Protein AF-0000000072264150 (afdb_homodimer)

InterPro domains:
  IPR000587 Creatinase, N-terminal [PF01321] (18-149)
  IPR000994 Peptidase M24 [PF00557] (323-538)
  IPR029149 Creatinase/Aminopeptidase P/Spt16, N-terminal [G3DSA:3.40.350.10] (9-156)
  IPR029149 Creatinase/Aminopeptidase P/Spt16, N-terminal [G3DSA:3.40.350.10] (157-294)
  IPR029149 Creatinase/Aminopeptidase P/Spt16, N-terminal [SSF53092] (17-139)
  IPR032416 Peptidase M24, C-terminal domain [PF16188] (548-608)
  IPR033740 Aminopeptidase P [cd01085] (321-538)
  IPR036005 Creatinase/aminopeptidase-like [G3DSA:3.90.230.10] (312-608)
  IPR036005 Creatinase/aminopeptidase-like [SSF55920] (315-574)
  IPR050422 Xaa-Pro aminopeptidase P [PTHR43763] (8-607)

pLDDT: mean 96.77, std 3.45, range [52.22, 98.94]

Sequence (1216 aa):
MAFQTFDVTTNPANGAPRVEKLRKKMAELGLDGFLVPRADEHQGEYVPPHAQRLGWLTGFTGSAGAALVLKNSAYIFVDGRYELQVRAQTDGKVFSYESLVSNPPTSWLAENGKGLTIGFDPWLHTIYEAEALRNALEKQGGQLIPVETNLVDAVWDDQPEAPAAEVTIQPARFSGHEAKDKISEMKAAVAASGASATVLTDPSSVAWVFNIRGKDVSNTPLPLSFAIIPAQGEPELFIDERKLAIEPRAYLTQLAKLSAPADLEGHLGARAARGEAILLDPVLAAEKLRLIVTSAGGSVIEGKDPARIPRAIKNKAELDGSRAAHERDGVAMVNFLSWIDAQKPGTIDEISAAKKLEESRANAGRDFQMPLEDISFDTISGAGPNGAIIHYRVNTDTNRTLQDGELYLVDSGAQYRDGTTDITRTVPIGRIDPETVKAFTLVLKGVIAITTARFPKGTRGQDIDILARIALWKHGFDYAHGTGHGVGSYLSVHEGPQSISRKGAQELLPGMILSNEPGYYKPGAFGIRIENLIIVTEPEVLPGGDIPMMGFETLTFCPIDRRLVDKALLTQEELDWLNTYHAKVRAKLSGHLGDAERKWLEAATAPFMAFQTFDVTTNPANGAPRVEKLRKKMAELGLDGFLVPRADEHQGEYVPPHAQRLGWLTGFTGSAGAALVLKNSAYIFVDGRYELQVRAQTDGKVFSYESLVSNPPTSWLAENGKGLTIGFDPWLHTIYEAEALRNALEKQGGQLIPVETNLVDAVWDDQPEAPAAEVTIQPARFSGHEAKDKISEMKAAVAASGASATVLTDPSSVAWVFNIRGKDVSNTPLPLSFAIIPAQGEPELFIDERKLAIEPRAYLTQLAKLSAPADLEGHLGARAARGEAILLDPVLAAEKLRLIVTSAGGSVIEGKDPARIPRAIKNKAELDGSRAAHERDGVAMVNFLSWIDAQKPGTIDEISAAKKLEESRANAGRDFQMPLEDISFDTISGAGPNGAIIHYRVNTDTNRTLQDGELYLVDSGAQYRDGTTDITRTVPIGRIDPETVKAFTLVLKGVIAITTARFPKGTRGQDIDILARIALWKHGFDYAHGTGHGVGSYLSVHEGPQSISRKGAQELLPGMILSNEPGYYKPGAFGIRIENLIIVTEPEVLPGGDIPMMGFETLTFCPIDRRLVDKALLTQEELDWLNTYHAKVRAKLSGHLGDAERKWLEAATAPF

Foldseek 3Di:
DDQDAQAQDFDQVQQVVLLVLLLVVCVVVVFQKEKAWCFALQRDLFDFQLRRLVCNNFVQDDSGWMKIRGNVAIEIEEAPLCPPVSPVRHDCVHYDYHYCVPQNPLNVCLVVVQAGEYEYALSGAFLVRVVSNQVSNVVRPYGYHYDPDDSSNVSVPCRDDQFQWAKDAQDCLQLVDALQVLLLLQLCVCVVLVFQKEKNSNQLLVCNNHRMFTPRGRLFTGAHWMKIRGNDDAIEIAHDPSRYDDVNVVSVVVRHHYHHRVCVLVVLLVCLLVATEYEYARRRHGSSSCCSNVVSNYHYDHDDDSSQVVQQQGDPSLVVLLLVQQLLLQLLQLVLVLVVVPDAAQPDKQVRSQVSSVVSSQVSCVLSVWGFPHKNDQKQWAKWQQQLSNPRDRHPVRIDTRHAQIKIKIWTWTFTSNFTDTWIAIDHNHDYDLVQLVQQQLQLQLLLQQQFDKAAFPDFLLNRQCSNCVSVVVVPFADRDFQKAWQGGSGHHHGDDGGNGNPRNDTQDARGKMKGWGWTHDHNTHIHIGIWIWGWHDWDADVVHDHTIIHIDTSHQHFHAPSSHDCVSDDPVSLVVLLVSLVVSLVSRLVPHDPSSNVVSCVRNPRD/DDQDAQAQDFDQVQQVVLLVLLLVVCVVVVFQKEKAWCFALQRDLFDFQLRRLVCNNFQQDDSGWMKIRGNVAIEIEEAPLCPPVSPVRHDCVHYDYHYCVPQNPLNVCLVVVAAGEYEYALSGAFLVRQVSNQVSNVVRPYGYHYDPDDSSNVRVPCRDDQFQWAKDAQDCLQLVDALQVLLLLQLCVCVVLVFQKEKNSNQLLVCNNHRMFTCRGRLFTGAHWMKIRGNDDFIEIAHDPSRYDDVNVVSVVVRHHYHHNVCVLVVLLVCLLVATEYEYARRRHGSSSCCSNVVSNYHYDHDDDSSQVVQQQGDPSLVVLLLVQQLLLQLLQLVLVLVVVPDAAQPDKQVRSQVSSVVSSQVSCVLSVWGFPHKNDQKQWAKWQQQLSNPRDRHPVRIDTRHAQIKIKIWTWTFTSNFTFTWIAIDHNHDYDLVQLVQQQLQLQLLLQQQFDKAAFPDFLLNRQCSNCVSVVVVPFADRDFQKAWQGGSGHHHGDDGGNGNPRNDTQDFRGKMKGWGWTHDHNTHIHIGIWIWGWHDWDADVVHDHTIIHIDTSHQHFHAPSSHDCVSDDPVSLVVLLVSLVVSLVSRLVPHDPSSNVVSCVSNPRD

Nearest PDB structures (foldseek):
  4s2t-assembly1_Q  TM=9.343E-01  e=9.858E-64  Caenorhabditis elegans
  4s2t-assembly1_P  TM=9.389E-01  e=2.743E-63  Caenorhabditis elegans
  5jqk-assembly1_B  TM=8.937E-01  e=6.268E-54  Plasmodium falciparum 3D7
  1pv9-assembly1_A  TM=8.128E-01  e=8.624E-23  Pyrococcus furiosus
  6yo9-assembly1_B  TM=7.302E-01  e=1.053E-17  Halomonas elongata

Solvent-accessible surface area (backbone atoms only — not comparable to full-atom values): 59504 Å² total; per-residue (Å²): 134,80,84,68,79,42,72,80,86,60,49,28,77,50,20,57,65,43,48,52,53,41,46,54,57,30,55,75,71,70,36,45,26,41,53,38,46,54,32,32,67,41,59,36,75,58,56,35,79,48,44,41,53,36,31,67,43,35,19,35,78,68,74,56,40,34,32,42,41,39,84,87,49,31,36,35,27,30,42,74,58,38,60,69,54,44,65,71,22,26,38,70,88,56,36,45,85,43,35,44,73,88,42,26,71,43,58,44,30,51,74,66,23,64,59,36,34,32,33,34,42,34,45,49,30,22,35,51,55,47,50,48,40,34,53,26,16,45,76,41,64,16,42,66,41,72,46,92,65,52,59,62,66,74,68,44,87,80,60,52,69,76,71,59,43,57,49,42,73,50,54,50,81,40,60,58,55,56,36,69,59,43,46,50,52,44,17,51,50,28,43,72,72,70,23,49,24,30,57,44,40,41,25,67,47,50,21,60,38,62,31,36,25,19,56,34,26,78,44,28,41,23,42,77,38,40,31,42,43,26,37,70,76,76,27,34,34,22,38,58,67,84,17,47,50,71,65,48,41,59,56,45,58,75,66,24,48,80,39,50,53,83,46,48,66,58,55,50,26,55,45,9,53,72,52,35,32,35,32,35,20,41,84,55,30,24,30,41,57,57,52,40,24,49,75,36,54,16,40,78,40,80,42,73,58,74,48,41,61,63,65,36,38,42,52,71,32,30,48,53,23,34,47,51,42,22,52,43,47,20,46,13,49,47,52,33,53,48,51,57,70,69,49,60,66,58,72,48,33,28,60,60,51,48,52,47,40,53,49,28,36,42,51,32,13,52,75,69,74,48,53,56,73,43,37,28,45,80,55,21,35,15,39,20,37,45,20,25,39,74,72,36,69,53,23,76,88,66,55,41,54,39,38,68,48,25,40,37,22,39,38,40,33,35,23,27,83,37,7,40,42,59,39,27,48,43,41,76,29,70,66,66,57,69,68,58,24,49,54,42,33,31,30,48,50,8,37,51,41,55,54,67,39,33,41,47,87,76,44,28,18,20,45,51,35,38,48,32,40,45,64,29,22,66,46,15,43,68,59,72,65,62,36,22,38,9,44,29,66,38,30,39,52,74,26,55,73,40,24,24,17,89,77,14,76,34,53,65,48,55,37,25,34,30,41,38,38,25,42,40,55,43,79,78,47,29,23,41,39,47,30,37,27,30,30,32,36,67,68,40,65,40,88,91,28,82,39,49,26,22,36,52,42,78,44,56,39,65,75,66,55,59,92,39,52,49,68,86,78,47,52,70,70,54,49,51,48,54,34,51,50,24,46,49,31,46,69,73,39,44,88,79,46,56,72,70,49,34,54,46,47,52,63,50,29,53,69,131,133,81,83,68,81,41,72,82,88,60,50,29,80,50,19,58,63,44,49,53,53,40,48,54,56,30,55,75,71,70,37,45,26,40,52,38,48,54,32,30,66,40,58,36,75,60,56,35,79,48,41,41,53,34,30,67,42,34,20,37,77,70,73,56,40,34,32,44,40,39,84,88,50,30,35,35,27,29,42,74,56,38,60,68,54,44,64,72,21,26,38,70,89,57,37,44,85,42,35,45,74,89,42,25,71,42,57,46,30,50,74,67,22,66,59,35,36,33,31,33,42,34,46,48,29,22,36,51,56,46,50,48,42,35,53,26,16,43,77,41,64,16,42,66,40,75,45,92,64,52,60,65,68,74,69,43,87,82,60,53,70,77,70,58,42,58,50,43,73,51,53,50,80,39,59,58,56,55,35,69,59,43,47,52,52,44,17,50,51,26,43,72,71,69,21,49,23,30,57,44,41,41,25,66,46,49,21,60,40,62,31,35,26,18,56,33,25,78,44,28,39,24,43,76,38,39,32,42,44,25,37,70,75,76,27,35,34,22,39,58,66,85,18,48,50,70,64,49,42,59,56,45,58,75,65,23,49,80,38,51,53,84,46,50,66,58,55,48,26,54,47,8,54,73,52,35,32,35,32,36,21,40,84,54,30,24,29,41,57,57,51,41,24,49,76,35,56,16,40,77,41,79,43,75,57,74,48,40,62,62,65,37,37,41,51,71,32,29,46,54,23,32,47,51,42,22,53,43,46,19,47,13,48,49,52,32,52,49,53,59,70,70,51,62,67,56,72,50,33,26,62,60,49,49,51,46,40,53,48,28,36,42,50,31,14,52,75,69,73,49,53,57,74,44,36,29,44,80,56,22,36,15,40,21,38,46,19,24,39,74,73,36,69,54,23,76,87,67,54,41,53,40,38,66,48,25,40,38,22,40,37,38,32,34,24,28,83,38,8,39,43,57,39,27,49,44,41,74,30,72,64,67,57,67,70,57,25,48,53,43,32,30,30,49,50,8,37,50,42,55,52,66,39,32,40,47,88,74,45,28,18,21,45,52,35,40,49,32,40,46,64,28,24,66,46,14,42,68,58,73,66,62,37,22,38,11,44,30,68,39,30,37,52,72,27,55,73,40,24,24,17,90,78,13,75,34,51,64,48,55,36,25,34,29,41,40,38,25,43,40,54,44,80,80,47,28,23,40,39,46,29,37,28,31,31,33,36,67,67,41,63,40,88,91,28,82,39,50,24,22,37,51,42,78,45,55,41,64,75,66,54,58,93,40,52,50,68,87,78,45,53,70,71,56,48,51,47,54,35,51,50,24,46,49,31,46,70,72,39,44,87,80,46,56,71,68,49,34,55,46,46,52,64,49,30,54,69,130

Radius of gyration: 32.59 Å; Cα contacts (8 Å, |Δi|>4): 2860; chains: 2; bounding box: 72×94×76 Å

Structure (mmCIF, N/CA/C/O backbone):
data_AF-0000000072264150-model_v1
#
loop_
_entity.id
_entity.type
_entity.pdbx_description
1 polymer 'Metallopeptidase family M24'
#
loop_
_atom_site.group_PDB
_atom_site.id
_atom_site.type_symbol
_atom_site.label_atom_id
_atom_site.label_alt_id
_atom_site.label_comp_id
_atom_site.label_asym_id
_atom_site.label_entity_id
_atom_site.label_seq_id
_atom_site.pdbx_PDB_ins_code
_atom_site.Cartn_x
_atom_site.Cartn_y
_atom_site.Cartn_z
_atom_site.occupancy
_atom_site.B_iso_or_equiv
_atom_site.auth_seq_id
_atom_site.auth_comp_id
_atom_site.auth_asym_id
_atom_site.auth_atom_id
_atom_site.pdbx_PDB_model_num
ATOM 1 N N . MET A 1 1 ? 11.953 39.656 17.031 1 52.22 1 MET A N 1
ATOM 2 C CA . MET A 1 1 ? 10.695 39 17.391 1 52.22 1 MET A CA 1
ATOM 3 C C . MET A 1 1 ? 10.859 37.5 17.453 1 52.22 1 MET A C 1
ATOM 5 O O . MET A 1 1 ? 11.484 36.906 16.562 1 52.22 1 MET A O 1
ATOM 9 N N . ALA A 1 2 ? 10.641 36.906 18.547 1 74.19 2 ALA A N 1
ATOM 10 C CA . ALA A 1 2 ? 10.773 35.469 18.766 1 74.19 2 ALA A CA 1
ATOM 11 C C . ALA A 1 2 ? 9.617 34.719 18.109 1 74.19 2 ALA A C 1
ATOM 13 O O . ALA A 1 2 ? 8.461 35.094 18.234 1 74.19 2 ALA A O 1
ATOM 14 N N . PHE A 1 3 ? 9.906 33.844 17.219 1 88.94 3 PHE A N 1
ATOM 15 C CA . PHE A 1 3 ? 8.891 33.125 16.469 1 88.94 3 PHE A CA 1
ATOM 16 C C . PHE A 1 3 ? 8.398 31.906 17.266 1 88.94 3 PHE A C 1
ATOM 18 O O . PHE A 1 3 ? 7.383 31.297 16.922 1 88.94 3 PHE A O 1
ATOM 25 N N . GLN A 1 4 ? 9.086 31.547 18.344 1 89.81 4 GLN A N 1
ATOM 26 C CA . GLN A 1 4 ? 8.641 30.469 19.219 1 89.81 4 GLN A CA 1
ATOM 27 C C . GLN A 1 4 ? 9.039 30.734 20.672 1 89.81 4 GLN A C 1
ATOM 29 O O . GLN A 1 4 ? 9.914 31.547 20.938 1 89.81 4 GLN A O 1
ATOM 34 N N . THR A 1 5 ? 8.305 30.062 21.578 1 88.88 5 THR A N 1
ATOM 35 C CA . THR A 1 5 ? 8.633 30.156 23 1 88.88 5 THR A CA 1
ATOM 36 C C . THR A 1 5 ? 9.359 28.906 23.484 1 88.88 5 THR A C 1
ATOM 38 O O . THR A 1 5 ? 9.242 27.844 22.859 1 88.88 5 THR A O 1
ATOM 41 N N . PHE A 1 6 ? 10.164 29.047 24.469 1 92.88 6 PHE A N 1
ATOM 42 C CA . PHE A 1 6 ? 10.922 27.922 25.016 1 92.88 6 PHE A CA 1
ATOM 43 C C . PHE A 1 6 ? 10.516 27.656 26.469 1 92.88 6 PHE A C 1
ATOM 45 O O . PHE A 1 6 ? 11.211 26.938 27.188 1 92.88 6 PHE A O 1
ATOM 52 N N . ASP A 1 7 ? 9.406 28.172 26.797 1 88.06 7 ASP A N 1
ATOM 53 C CA . ASP A 1 7 ? 8.922 28.031 28.172 1 88.06 7 ASP A CA 1
ATOM 54 C C . ASP A 1 7 ? 8.383 26.625 28.406 1 88.06 7 ASP A C 1
ATOM 56 O O . ASP A 1 7 ? 7.852 25.984 27.5 1 88.06 7 ASP A O 1
ATOM 60 N N . VAL A 1 8 ? 8.531 26.188 29.594 1 83.56 8 VAL A N 1
ATOM 61 C CA . VAL A 1 8 ? 7.914 24.938 30.016 1 83.56 8 VAL A CA 1
ATOM 62 C C . VAL A 1 8 ? 6.453 25.188 30.391 1 83.56 8 VAL A C 1
ATOM 64 O O . VAL A 1 8 ? 6.156 26 31.266 1 83.56 8 VAL A O 1
ATOM 67 N N . THR A 1 9 ? 5.539 24.531 29.719 1 78.38 9 THR A N 1
ATOM 68 C CA . THR A 1 9 ? 4.129 24.844 29.938 1 78.38 9 THR A CA 1
ATOM 69 C C . THR A 1 9 ? 3.402 23.641 30.531 1 78.38 9 THR A C 1
ATOM 71 O O . THR A 1 9 ? 2.201 23.703 30.797 1 78.38 9 THR A O 1
ATOM 74 N N . THR A 1 10 ? 4.078 22.609 30.766 1 83.25 10 THR A N 1
ATOM 75 C CA . THR A 1 10 ? 3.4 21.391 31.203 1 83.25 10 THR A CA 1
ATOM 76 C C . THR A 1 10 ? 3.811 21.031 32.625 1 83.25 10 THR A C 1
ATOM 78 O O . THR A 1 10 ? 4.941 21.297 33.062 1 83.25 10 THR A O 1
ATOM 81 N N . ASN A 1 11 ? 2.854 20.547 33.469 1 86.5 11 ASN A N 1
ATOM 82 C CA . ASN A 1 11 ? 3.051 20.016 34.812 1 86.5 11 ASN A CA 1
ATOM 83 C C . ASN A 1 11 ? 2.25 18.734 35.031 1 86.5 11 ASN A C 1
ATOM 85 O O . ASN A 1 11 ? 1.025 18.781 35.156 1 86.5 11 ASN A O 1
ATOM 89 N N . PRO A 1 12 ? 2.943 17.594 35.125 1 89.69 12 PRO A N 1
ATOM 90 C CA . PRO A 1 12 ? 2.256 16.312 35.281 1 89.69 12 PRO A CA 1
ATOM 91 C C . PRO A 1 12 ? 1.311 16.297 36.5 1 89.69 12 PRO A C 1
ATOM 93 O O . PRO A 1 12 ? 0.309 15.578 36.469 1 89.69 12 PRO A O 1
ATOM 96 N N . ALA A 1 13 ? 1.562 17.094 37.438 1 89.44 13 ALA A N 1
ATOM 97 C CA . ALA A 1 13 ? 0.791 17.094 38.688 1 89.44 13 ALA A CA 1
ATOM 98 C C . ALA A 1 13 ? -0.62 17.625 38.469 1 89.44 13 ALA A C 1
ATOM 100 O O . ALA A 1 13 ? -1.514 17.422 39.281 1 89.44 13 ALA A O 1
ATOM 101 N N . ASN A 1 14 ? -0.821 18.25 37.312 1 90.44 14 ASN A N 1
ATOM 102 C CA . ASN A 1 14 ? -2.127 18.828 37.031 1 90.44 14 ASN A CA 1
ATOM 103 C C . ASN A 1 14 ? -3.129 17.766 36.594 1 90.44 14 ASN A C 1
ATOM 105 O O . ASN A 1 14 ? -4.336 18 36.594 1 90.44 14 ASN A O 1
ATOM 109 N N . GLY A 1 15 ? -2.641 16.594 36.25 1 92.56 15 GLY A N 1
ATOM 110 C CA . GLY A 1 15 ? -3.488 15.555 35.688 1 92.56 15 GLY A CA 1
ATOM 111 C C . GLY A 1 15 ? -4.512 15.016 36.656 1 92.56 15 GLY A C 1
ATOM 112 O O . GLY A 1 15 ? -5.707 14.977 36.375 1 92.56 15 GLY A O 1
ATOM 113 N N . ALA A 1 16 ? -4.055 14.703 37.875 1 94.38 16 ALA A N 1
ATOM 114 C CA . ALA A 1 16 ? -4.898 14.023 38.844 1 94.38 16 ALA A CA 1
ATOM 115 C C . ALA A 1 16 ? -6.102 14.875 39.219 1 94.38 16 ALA A C 1
ATOM 117 O O . ALA A 1 16 ? -7.246 14.438 39.094 1 94.38 16 ALA A O 1
ATOM 118 N N . PRO A 1 17 ? -5.91 16.125 39.625 1 96.25 17 PRO A N 1
ATOM 119 C CA . PRO A 1 17 ? -7.074 16.922 40 1 96.25 17 PRO A CA 1
ATOM 120 C C . PRO A 1 17 ? -8.008 17.188 38.812 1 96.25 17 PRO A C 1
ATOM 122 O O . PRO A 1 17 ? -9.227 17.281 39 1 96.25 17 PRO A O 1
ATOM 125 N N . ARG A 1 18 ? -7.512 17.375 37.656 1 97.06 18 ARG A N 1
ATOM 126 C CA . ARG A 1 18 ? -8.312 17.688 36.5 1 97.06 18 ARG A CA 1
ATOM 127 C C . ARG A 1 18 ? -9.133 16.469 36.062 1 97.06 18 ARG A C 1
ATOM 129 O O . ARG A 1 18 ? -10.297 16.594 35.656 1 97.06 18 ARG A O 1
ATOM 136 N N . VAL A 1 19 ? -8.562 15.266 36.188 1 98.12 19 VAL A N 1
ATOM 137 C CA . VAL A 1 19 ? -9.273 14.023 35.906 1 98.12 19 VAL A CA 1
ATOM 138 C C . VAL A 1 19 ? -10.406 13.828 36.906 1 98.12 19 VAL A C 1
ATOM 140 O O . VAL A 1 19 ? -11.492 13.367 36.531 1 98.12 19 VAL A O 1
ATOM 143 N N . GLU A 1 20 ? -10.148 14.18 38.125 1 97.62 20 GLU A N 1
ATOM 144 C CA . GLU A 1 20 ? -11.188 14.07 39.156 1 97.62 20 GLU A CA 1
ATOM 145 C C . GLU A 1 20 ? -12.367 14.984 38.844 1 97.62 20 GLU A C 1
ATOM 147 O O . GLU A 1 20 ? -13.523 14.586 39 1 97.62 20 GLU A O 1
ATOM 152 N N . LYS A 1 21 ? -12.078 16.203 38.438 1 97.81 21 LYS A N 1
ATOM 153 C CA . LYS A 1 21 ? -13.133 17.125 38.031 1 97.81 21 LYS A CA 1
ATOM 154 C C . LYS A 1 21 ? -13.953 16.547 36.875 1 97.81 21 LYS A C 1
ATOM 156 O O . LYS A 1 21 ? -15.18 16.656 36.844 1 97.81 21 LYS A O 1
ATOM 161 N N . LEU A 1 22 ? -13.258 16 35.906 1 98.44 22 LEU A N 1
ATOM 162 C CA . LEU A 1 22 ? -13.914 15.414 34.75 1 98.44 22 LEU A CA 1
ATOM 163 C C . LEU A 1 22 ? -14.82 14.258 35.156 1 98.44 22 LEU A C 1
ATOM 165 O O . LEU A 1 22 ? -15.938 14.125 34.656 1 98.44 22 LEU A O 1
ATOM 169 N N . ARG A 1 23 ? -14.352 13.391 36.062 1 98.44 23 ARG A N 1
ATOM 170 C CA . ARG A 1 23 ? -15.117 12.242 36.531 1 98.44 23 ARG A CA 1
ATOM 171 C C . ARG A 1 23 ? -16.406 12.688 37.188 1 98.44 23 ARG A C 1
ATOM 173 O O . ARG A 1 23 ? -17.438 12.008 37.094 1 98.44 23 ARG A O 1
ATOM 180 N N . LYS A 1 24 ? -16.359 13.773 37.875 1 98 24 LYS A N 1
ATOM 181 C CA . LYS A 1 24 ? -17.578 14.312 38.5 1 98 24 LYS A CA 1
ATOM 182 C C . LYS A 1 24 ? -18.594 14.688 37.438 1 98 24 LYS A C 1
ATOM 184 O O . LYS A 1 24 ? -19.797 14.414 37.594 1 98 24 LYS A O 1
ATOM 189 N N . LYS A 1 25 ? -18.141 15.344 36.406 1 98 25 LYS A N 1
ATOM 190 C CA . LYS A 1 25 ? -19.031 15.711 35.312 1 98 25 LYS A CA 1
ATOM 191 C C . LYS A 1 25 ? -19.578 14.469 34.625 1 98 25 LYS A C 1
ATOM 193 O O . LYS A 1 25 ? -20.734 14.445 34.188 1 98 25 LYS A O 1
ATOM 198 N N . MET A 1 26 ? -18.766 13.406 34.469 1 98.31 26 MET A N 1
ATOM 199 C CA . MET A 1 26 ? -19.188 12.141 33.906 1 98.31 26 MET A CA 1
ATOM 200 C C . MET A 1 26 ? -20.328 11.539 34.719 1 98.31 26 MET A C 1
ATOM 202 O O . MET A 1 26 ? -21.328 11.086 34.156 1 98.31 26 MET A O 1
ATOM 206 N N . ALA A 1 27 ? -20.125 11.57 35.969 1 97.81 27 ALA A N 1
ATOM 207 C CA . ALA A 1 27 ? -21.125 11 36.875 1 97.81 27 ALA A CA 1
ATOM 208 C C . ALA A 1 27 ? -22.453 11.727 36.75 1 97.81 27 ALA A C 1
ATOM 210 O O . ALA A 1 27 ? -23.516 11.102 36.812 1 97.81 27 ALA A O 1
ATOM 211 N N . GLU A 1 28 ? -22.438 12.977 36.594 1 97.62 28 GLU A N 1
ATOM 212 C CA . GLU A 1 28 ? -23.641 13.773 36.406 1 97.62 28 GLU A CA 1
ATOM 213 C C . GLU A 1 28 ? -24.422 13.328 35.188 1 97.62 28 GLU A C 1
ATOM 215 O O . GLU A 1 28 ? -25.656 13.43 35.156 1 97.62 28 GLU A O 1
ATOM 220 N N . LEU A 1 29 ? -23.766 12.828 34.156 1 97.38 29 LEU A N 1
ATOM 221 C CA . LEU A 1 29 ? -24.406 12.453 32.906 1 97.38 29 LEU A CA 1
ATOM 222 C C . LEU A 1 29 ? -24.594 10.945 32.812 1 97.38 29 LEU A C 1
ATOM 224 O O . LEU A 1 29 ? -25.078 10.43 31.812 1 97.38 29 LEU A O 1
ATOM 228 N N . GLY A 1 30 ? -24.125 10.25 33.812 1 97.38 30 GLY A N 1
ATOM 229 C CA . GLY A 1 30 ? -24.266 8.797 33.844 1 97.38 30 GLY A CA 1
ATOM 230 C C . GLY A 1 30 ? -23.328 8.094 32.875 1 97.38 30 GLY A C 1
ATOM 231 O O . GLY A 1 30 ? -23.656 7.035 32.344 1 97.38 30 GLY A O 1
ATOM 232 N N . LEU A 1 31 ? -22.188 8.688 32.625 1 98.38 31 LEU A N 1
ATOM 233 C CA . LEU A 1 31 ? -21.234 8.109 31.672 1 98.38 31 LEU A CA 1
ATOM 234 C C . LEU A 1 31 ? -20.219 7.234 32.406 1 98.38 31 LEU A C 1
ATOM 236 O O . LEU A 1 31 ? -19.797 7.562 33.5 1 98.38 31 LEU A O 1
ATOM 240 N N . ASP A 1 32 ? -19.844 6.125 31.719 1 98.31 32 ASP A N 1
ATOM 241 C CA . ASP A 1 32 ? -18.797 5.258 32.25 1 98.31 32 ASP A CA 1
ATOM 242 C C . ASP A 1 32 ? -17.406 5.77 31.844 1 98.31 32 ASP A C 1
ATOM 244 O O . ASP A 1 32 ? -16.406 5.398 32.469 1 98.31 32 ASP A O 1
ATOM 248 N N . GLY A 1 33 ? -17.359 6.535 30.859 1 98.56 33 GLY A N 1
ATOM 249 C CA . GLY A 1 33 ? -16.109 7.09 30.391 1 98.56 33 GLY A CA 1
ATOM 250 C C . GLY A 1 33 ? -16.281 8.242 29.422 1 98.56 33 GLY A C 1
ATOM 251 O O . GLY A 1 33 ? -17.391 8.523 28.969 1 98.56 33 GLY A O 1
ATOM 252 N N . PHE A 1 34 ? -15.188 8.969 29.109 1 98.69 34 PHE A N 1
ATOM 253 C CA . PHE A 1 34 ? -15.18 10.109 28.203 1 98.69 34 PHE A CA 1
ATOM 254 C C . PHE A 1 34 ? -13.906 10.133 27.359 1 98.69 34 PHE A C 1
ATOM 256 O O . PHE A 1 34 ? -12.805 9.969 27.891 1 98.69 34 PHE A O 1
ATOM 263 N N . LEU A 1 35 ? -14.102 10.281 26.047 1 98.5 35 LEU A N 1
ATOM 264 C CA . LEU A 1 35 ? -12.977 10.305 25.125 1 98.5 35 LEU A CA 1
ATOM 265 C C . LEU A 1 35 ? -12.562 11.734 24.812 1 98.5 35 LEU A C 1
ATOM 267 O O . LEU A 1 35 ? -13.406 12.57 24.453 1 98.5 35 LEU A O 1
ATOM 271 N N . VAL A 1 36 ? -11.266 12.023 24.938 1 98.25 36 VAL A N 1
ATOM 272 C CA . VAL A 1 36 ? -10.711 13.352 24.672 1 98.25 36 VAL A CA 1
ATOM 273 C C . VAL A 1 36 ? -9.625 13.25 23.609 1 98.25 36 VAL A C 1
ATOM 275 O O . VAL A 1 36 ? -8.461 12.992 23.922 1 98.25 36 VAL A O 1
ATOM 278 N N . PRO A 1 37 ? -9.961 13.555 22.375 1 97.06 37 PRO A N 1
ATOM 279 C CA . PRO A 1 37 ? -8.945 13.555 21.328 1 97.06 37 PRO A CA 1
ATOM 280 C C . PRO A 1 37 ? -8.125 14.844 21.297 1 97.06 37 PRO A C 1
ATOM 282 O O . PRO A 1 37 ? -8.531 15.852 21.875 1 97.06 37 PRO A O 1
ATOM 285 N N . ARG A 1 38 ? -6.922 14.75 20.734 1 95.25 38 ARG A N 1
ATOM 286 C CA . ARG A 1 38 ? -6.199 15.953 20.359 1 95.25 38 ARG A CA 1
ATOM 287 C C . ARG A 1 38 ? -6.789 16.578 19.094 1 95.25 38 ARG A C 1
ATOM 289 O O . ARG A 1 38 ? -6.23 16.422 18 1 95.25 38 ARG A O 1
ATOM 296 N N . ALA A 1 39 ? -7.871 17.266 19.25 1 94.81 39 ALA A N 1
ATOM 297 C CA . ALA A 1 39 ? -8.562 17.797 18.078 1 94.81 39 ALA A CA 1
ATOM 298 C C . ALA A 1 39 ? -9.406 19.016 18.453 1 94.81 39 ALA A C 1
ATOM 300 O O . ALA A 1 39 ? -9.703 19.234 19.625 1 94.81 39 ALA A O 1
ATOM 301 N N . ASP A 1 40 ? -9.648 19.812 17.484 1 96.44 40 ASP A N 1
ATOM 302 C CA . ASP A 1 40 ? -10.672 20.859 17.531 1 96.44 40 ASP A CA 1
ATOM 303 C C . ASP A 1 40 ? -11.773 20.594 16.5 1 96.44 40 ASP A C 1
ATOM 305 O O . ASP A 1 40 ? -11.852 19.5 15.938 1 96.44 40 ASP A O 1
ATOM 309 N N . GLU A 1 41 ? -12.703 21.5 16.344 1 96.75 41 GLU A N 1
ATOM 310 C CA . GLU A 1 41 ? -13.852 21.312 15.461 1 96.75 41 GLU A CA 1
ATOM 311 C C . GLU A 1 41 ? -13.422 21.219 14 1 96.75 41 GLU A C 1
ATOM 313 O O . GLU A 1 41 ? -14.203 20.781 13.148 1 96.75 41 GLU A O 1
ATOM 318 N N . HIS A 1 42 ? -12.18 21.609 13.719 1 97.12 42 HIS A N 1
ATOM 319 C CA . HIS A 1 42 ? -11.648 21.578 12.359 1 97.12 42 HIS A CA 1
ATOM 320 C C . HIS A 1 42 ? -10.766 20.359 12.125 1 97.12 42 HIS A C 1
ATOM 322 O O . HIS A 1 42 ? -10.266 20.141 11.023 1 97.12 42 HIS A O 1
ATOM 328 N N . GLN A 1 43 ? -10.602 19.531 13.172 1 94.81 43 GLN A N 1
ATOM 329 C CA . GLN A 1 43 ? -9.711 18.375 13.125 1 94.81 43 GLN A CA 1
ATOM 330 C C . GLN A 1 43 ? -8.289 18.781 12.758 1 94.81 43 GLN A C 1
ATOM 332 O O . GLN A 1 43 ? -7.613 18.078 12 1 94.81 43 GLN A O 1
ATOM 337 N N . GLY A 1 44 ? -7.895 19.922 13.219 1 90.88 44 GLY A N 1
ATOM 338 C CA . GLY A 1 44 ? -6.629 20.5 12.805 1 90.88 44 GLY A CA 1
ATOM 339 C C . GLY A 1 44 ? -5.426 19.844 13.461 1 90.88 44 GLY A C 1
ATOM 340 O O . GLY A 1 44 ? -5.516 19.359 14.594 1 90.88 44 GLY A O 1
ATOM 341 N N . GLU A 1 45 ? -4.324 19.828 12.758 1 87.88 45 GLU A N 1
ATOM 342 C CA . GLU A 1 45 ? -3.047 19.422 13.336 1 87.88 45 GLU A CA 1
ATOM 343 C C . GLU A 1 45 ? -2.607 20.391 14.445 1 87.88 45 GLU A C 1
ATOM 345 O O . GLU A 1 45 ? -2.148 19.953 15.5 1 87.88 45 GLU A O 1
ATOM 350 N N . TYR A 1 46 ? -2.736 21.656 14.102 1 91.12 46 TYR A N 1
ATOM 351 C CA . TYR A 1 46 ? -2.523 22.703 15.102 1 91.12 46 TYR A CA 1
ATOM 352 C C . TYR A 1 46 ? -3.844 23.141 15.719 1 91.12 46 TYR A C 1
ATOM 354 O O . TYR A 1 46 ? -4.797 23.453 15 1 91.12 46 TYR A O 1
ATOM 362 N N . VAL A 1 47 ? -3.83 23.094 17.016 1 94.75 47 VAL A N 1
ATOM 363 C CA . VAL A 1 47 ? -5.016 23.453 17.781 1 94.75 47 VAL A CA 1
ATOM 364 C C . VAL A 1 47 ? -4.746 24.734 18.562 1 94.75 47 VAL A C 1
ATOM 366 O O . VAL A 1 47 ? -3.711 24.859 19.219 1 94.75 47 VAL A O 1
ATOM 369 N N . PRO A 1 48 ? -5.668 25.703 18.438 1 95.81 48 PRO A N 1
ATOM 370 C CA . PRO A 1 48 ? -5.453 26.922 19.219 1 95.81 48 PRO A CA 1
ATOM 371 C C . PRO A 1 48 ? -5.492 26.672 20.734 1 95.81 48 PRO A C 1
ATOM 373 O O . PRO A 1 48 ? -6.121 25.719 21.188 1 95.81 48 PRO A O 1
ATOM 376 N N . PRO A 1 49 ? -4.859 27.547 21.484 1 94.44 49 PRO A N 1
ATOM 377 C CA . PRO A 1 49 ? -4.773 27.359 22.938 1 94.44 49 PRO A CA 1
ATOM 378 C C . PRO A 1 49 ? -6.137 27.094 23.578 1 94.44 49 PRO A C 1
ATOM 380 O O . PRO A 1 49 ? -6.246 26.266 24.469 1 94.44 49 PRO A O 1
ATOM 383 N N . HIS A 1 50 ? -7.164 27.688 23.109 1 95.38 50 HIS A N 1
ATOM 384 C CA . HIS A 1 50 ? -8.5 27.562 23.672 1 95.38 50 HIS A CA 1
ATOM 385 C C . HIS A 1 50 ? -9.062 26.156 23.484 1 95.38 50 HIS A C 1
ATOM 387 O O . HIS A 1 50 ? -9.984 25.75 24.188 1 95.38 50 HIS A O 1
ATOM 393 N N . ALA A 1 51 ? -8.484 25.359 22.578 1 96.69 51 ALA A N 1
ATOM 394 C CA . ALA A 1 51 ? -9.031 24.062 22.219 1 96.69 51 ALA A CA 1
ATOM 395 C C . ALA A 1 51 ? -8.062 22.938 22.578 1 96.69 51 ALA A C 1
ATOM 397 O O . ALA A 1 51 ? -8.289 21.766 22.234 1 96.69 51 ALA A O 1
ATOM 398 N N . GLN A 1 52 ? -6.969 23.203 23.188 1 95.88 52 GLN A N 1
ATOM 399 C CA . GLN A 1 52 ? -5.988 22.203 23.578 1 95.88 52 GLN A CA 1
ATOM 400 C C . GLN A 1 52 ? -6.441 21.422 24.797 1 95.88 52 GLN A C 1
ATOM 402 O O . GLN A 1 52 ? -5.746 21.391 25.828 1 95.88 52 GLN A O 1
ATOM 407 N N . ARG A 1 53 ? -7.531 20.703 24.688 1 97.31 53 ARG A N 1
ATOM 408 C CA . ARG A 1 53 ? -8.219 20 25.766 1 97.31 53 ARG A CA 1
ATOM 409 C C . ARG A 1 53 ? -7.375 18.844 26.297 1 97.31 53 ARG A C 1
ATOM 411 O O . ARG A 1 53 ? -7.277 18.656 27.516 1 97.31 53 ARG A O 1
ATOM 418 N N . LEU A 1 54 ? -6.781 18.094 25.391 1 96.75 54 LEU A N 1
ATOM 419 C CA . LEU A 1 54 ? -5.938 16.984 25.828 1 96.75 54 LEU A CA 1
ATOM 420 C C . LEU A 1 54 ? -4.754 17.5 26.641 1 96.75 54 LEU A C 1
ATOM 422 O O . LEU A 1 54 ? -4.414 16.922 27.672 1 96.75 54 LEU A O 1
ATOM 426 N N . GLY A 1 55 ? -4.113 18.578 26.125 1 95.12 55 GLY A N 1
ATOM 427 C CA . GLY A 1 55 ? -3.004 19.172 26.844 1 95.12 55 GLY A CA 1
ATOM 428 C C . GLY A 1 55 ? -3.395 19.672 28.219 1 95.12 55 GLY A C 1
ATOM 429 O O . GLY A 1 55 ? -2.666 19.469 29.203 1 95.12 55 GLY A O 1
ATOM 430 N N . TRP A 1 56 ? -4.512 20.312 28.328 1 96.19 56 TRP A N 1
ATOM 431 C CA . TRP A 1 56 ? -4.977 20.812 29.609 1 96.19 56 TRP A CA 1
ATOM 432 C C . TRP A 1 56 ? -5.262 19.672 30.578 1 96.19 56 TRP A C 1
ATOM 434 O O . TRP A 1 56 ? -4.852 19.719 31.734 1 96.19 56 TRP A O 1
ATOM 444 N N . LEU A 1 57 ? -5.902 18.656 30.078 1 97.25 57 LEU A N 1
ATOM 445 C CA . LEU A 1 57 ? -6.371 17.562 30.906 1 97.25 57 LEU A CA 1
ATOM 446 C C . LEU A 1 57 ? -5.199 16.719 31.406 1 97.25 57 LEU A C 1
ATOM 448 O O . LEU A 1 57 ? -5.184 16.297 32.562 1 97.25 57 LEU A O 1
ATOM 452 N N . THR A 1 58 ? -4.184 16.484 30.547 1 96.56 58 THR A N 1
ATOM 453 C CA . THR A 1 58 ? -3.207 15.438 30.844 1 96.56 58 THR A CA 1
ATOM 454 C C . THR A 1 58 ? -1.818 16.047 31.047 1 96.56 58 THR A C 1
ATOM 456 O O . THR A 1 58 ? -0.932 15.398 31.609 1 96.56 58 THR A O 1
ATOM 459 N N . GLY A 1 59 ? -1.601 17.172 30.422 1 93.75 59 GLY A N 1
ATOM 460 C CA . GLY A 1 59 ? -0.268 17.75 30.359 1 93.75 59 GLY A CA 1
ATOM 461 C C . GLY A 1 59 ? 0.472 17.406 29.078 1 93.75 59 GLY A C 1
ATOM 462 O O . GLY A 1 59 ? 1.491 18.031 28.766 1 93.75 59 GLY A O 1
ATOM 463 N N . PHE A 1 60 ? -0.075 16.5 28.359 1 93.44 60 PHE A N 1
ATOM 464 C CA . PHE A 1 60 ? 0.594 16.047 27.141 1 93.44 60 PHE A CA 1
ATOM 465 C C . PHE A 1 60 ? 0.452 17.078 26.031 1 93.44 60 PHE A C 1
ATOM 467 O O . PHE A 1 60 ? -0.663 17.438 25.641 1 93.44 60 PHE A O 1
ATOM 474 N N . THR A 1 61 ? 1.543 17.5 25.391 1 89.5 61 THR A N 1
ATOM 475 C CA . THR A 1 61 ? 1.492 18.594 24.438 1 89.5 61 THR A CA 1
ATOM 476 C C . THR A 1 61 ? 1.845 18.109 23.031 1 89.5 61 THR A C 1
ATOM 478 O O . THR A 1 61 ? 2.016 18.922 22.109 1 89.5 61 THR A O 1
ATOM 481 N N . GLY A 1 62 ? 1.959 16.812 22.828 1 87.81 62 GLY A N 1
ATOM 482 C CA . GLY A 1 62 ? 2.209 16.281 21.5 1 87.81 62 GLY A CA 1
ATOM 483 C C . GLY A 1 62 ? 1.079 16.562 20.531 1 87.81 62 GLY A C 1
ATOM 484 O O . GLY A 1 62 ? -0.039 16.875 20.938 1 87.81 62 GLY A O 1
ATOM 485 N N . SER A 1 63 ? 1.381 16.406 19.25 1 87.75 63 SER A N 1
ATOM 486 C CA . SER A 1 63 ? 0.426 16.797 18.219 1 87.75 63 SER A CA 1
ATOM 487 C C . SER A 1 63 ? -0.487 15.641 17.844 1 87.75 63 SER A C 1
ATOM 489 O O . SER A 1 63 ? -1.329 15.766 16.953 1 87.75 63 SER A O 1
ATOM 491 N N . ALA A 1 64 ? -0.321 14.523 18.406 1 89.19 64 ALA A N 1
ATOM 492 C CA . ALA A 1 64 ? -1.189 13.375 18.141 1 89.19 64 ALA A CA 1
ATOM 493 C C . ALA A 1 64 ? -1.421 12.57 19.422 1 89.19 64 ALA A C 1
ATOM 495 O O . ALA A 1 64 ? -0.466 12.125 20.062 1 89.19 64 ALA A O 1
ATOM 496 N N . GLY A 1 65 ? -2.613 12.398 19.781 1 94.31 65 GLY A N 1
ATOM 497 C CA . GLY A 1 65 ? -2.949 11.648 20.969 1 94.31 65 GLY A CA 1
ATOM 498 C C . GLY A 1 65 ? -4.422 11.727 21.328 1 94.31 65 GLY A C 1
ATOM 499 O O . GLY A 1 65 ? -5.18 12.469 20.703 1 94.31 65 GLY A O 1
ATOM 500 N N . ALA A 1 66 ? -4.797 10.883 22.219 1 97.69 66 ALA A N 1
ATOM 501 C CA . ALA A 1 66 ? -6.145 10.852 22.781 1 97.69 66 ALA A CA 1
ATOM 502 C C . ALA A 1 66 ? -6.129 10.32 24.219 1 97.69 66 ALA A C 1
ATOM 504 O O . ALA A 1 66 ? -5.215 9.586 24.594 1 97.69 66 ALA A O 1
ATOM 505 N N . ALA A 1 67 ? -7.055 10.695 24.984 1 98.25 67 ALA A N 1
ATOM 506 C CA . ALA A 1 67 ? -7.227 10.148 26.328 1 98.25 67 ALA A CA 1
ATOM 507 C C . ALA A 1 67 ? -8.609 9.531 26.5 1 98.25 67 ALA A C 1
ATOM 509 O O . ALA A 1 67 ? -9.594 10.039 25.953 1 98.25 67 ALA A O 1
ATOM 510 N N . LEU A 1 68 ? -8.672 8.445 27.109 1 98.62 68 LEU A N 1
ATOM 511 C CA . LEU A 1 68 ? -9.898 7.812 27.562 1 98.62 68 LEU A CA 1
ATOM 512 C C . LEU A 1 68 ? -9.953 7.766 29.094 1 98.62 68 LEU A C 1
ATOM 514 O O . LEU A 1 68 ? -9.156 7.062 29.719 1 98.62 68 LEU A O 1
ATOM 518 N N . VAL A 1 69 ? -10.836 8.516 29.688 1 98.69 69 VAL A N 1
ATOM 519 C CA . VAL A 1 69 ? -11 8.547 31.125 1 98.69 69 VAL A CA 1
ATOM 520 C C . VAL A 1 69 ? -12.211 7.719 31.531 1 98.69 69 VAL A C 1
ATOM 522 O O . VAL A 1 69 ? -13.328 7.984 31.094 1 98.69 69 VAL A O 1
ATOM 525 N N . LEU A 1 70 ? -11.977 6.715 32.312 1 98.38 70 LEU A N 1
ATOM 526 C CA . LEU A 1 70 ? -13.039 5.891 32.875 1 98.38 70 LEU A CA 1
ATOM 527 C C . LEU A 1 70 ? -13.297 6.258 34.344 1 98.38 70 LEU A C 1
ATOM 529 O O . LEU A 1 70 ? -12.648 7.16 34.875 1 98.38 70 LEU A O 1
ATOM 533 N N . LYS A 1 71 ? -14.25 5.566 34.969 1 97.62 71 LYS A N 1
ATOM 534 C CA . LYS A 1 71 ? -14.641 5.863 36.344 1 97.62 71 LYS A CA 1
ATOM 535 C C . LYS A 1 71 ? -13.477 5.645 37.281 1 97.62 71 LYS A C 1
ATOM 537 O O . LYS A 1 71 ? -13.281 6.422 38.219 1 97.62 71 LYS A O 1
ATOM 542 N N . ASN A 1 72 ? -12.664 4.629 37 1 95.88 72 ASN A N 1
ATOM 543 C CA . ASN A 1 72 ? -11.633 4.273 37.969 1 95.88 72 ASN A CA 1
ATOM 544 C C . ASN A 1 72 ? -10.258 4.152 37.312 1 95.88 72 ASN A C 1
ATOM 546 O O . ASN A 1 72 ? -9.289 3.752 37.938 1 95.88 72 ASN A O 1
ATOM 550 N N . SER A 1 73 ? -10.141 4.379 36.062 1 97.56 73 SER A N 1
ATOM 551 C CA . SER A 1 73 ? -8.883 4.305 35.312 1 97.56 73 SER A CA 1
ATOM 552 C C . SER A 1 73 ? -8.852 5.301 34.156 1 97.56 73 SER A C 1
ATOM 554 O O . SER A 1 73 ? -9.891 5.848 33.781 1 97.56 73 SER A O 1
ATOM 556 N N . ALA A 1 74 ? -7.715 5.633 33.719 1 98.19 74 ALA A N 1
ATOM 557 C CA . ALA A 1 74 ? -7.535 6.531 32.562 1 98.19 74 ALA A CA 1
ATOM 558 C C . ALA A 1 74 ? -6.387 6.066 31.688 1 98.19 74 ALA A C 1
ATOM 560 O O . ALA A 1 74 ? -5.402 5.508 32.156 1 98.19 74 ALA A O 1
ATOM 561 N N . TYR A 1 75 ? -6.539 6.312 30.422 1 98.25 75 TYR A N 1
ATOM 562 C CA . TYR A 1 75 ? -5.566 5.895 29.422 1 98.25 75 TYR A CA 1
ATOM 563 C C . TYR A 1 75 ? -5.191 7.055 28.5 1 98.25 75 TYR A C 1
ATOM 565 O O . TYR A 1 75 ? -6.027 7.91 28.203 1 98.25 75 TYR A O 1
ATOM 573 N N . ILE A 1 76 ? -3.955 7.129 28.125 1 97.69 76 ILE A N 1
ATOM 574 C CA . ILE A 1 76 ? -3.504 8.055 27.094 1 97.69 76 ILE A CA 1
ATOM 575 C C . ILE A 1 76 ? -2.863 7.281 25.953 1 97.69 76 ILE A C 1
ATOM 577 O O . ILE A 1 76 ? -2.09 6.348 26.172 1 97.69 76 ILE A O 1
ATOM 581 N N . PHE A 1 77 ? -3.338 7.574 24.75 1 97.38 77 PHE A N 1
ATOM 582 C CA . PHE A 1 77 ? -2.902 6.914 23.531 1 97.38 77 PHE A CA 1
ATOM 583 C C . PHE A 1 77 ? -2.002 7.832 22.719 1 97.38 77 PHE A C 1
ATOM 585 O O . PHE A 1 77 ? -2.377 8.961 22.406 1 97.38 77 PHE A O 1
ATOM 592 N N . VAL A 1 78 ? -0.765 7.406 22.328 1 94.5 78 VAL A N 1
ATOM 593 C CA . VAL A 1 78 ? 0.132 8.203 21.5 1 94.5 78 VAL A CA 1
ATOM 594 C C . VAL A 1 78 ? 0.774 7.316 20.438 1 94.5 78 VAL A C 1
ATOM 596 O O . VAL A 1 78 ? 0.643 6.09 20.484 1 94.5 78 VAL A O 1
ATOM 599 N N . ASP A 1 79 ? 1.343 7.914 19.391 1 88.94 79 ASP A N 1
ATOM 600 C CA . ASP A 1 79 ? 2.092 7.133 18.422 1 88.94 79 ASP A CA 1
ATOM 601 C C . ASP A 1 79 ? 3.586 7.152 18.719 1 88.94 79 ASP A C 1
ATOM 603 O O . ASP A 1 79 ? 4.012 7.73 19.734 1 88.94 79 ASP A O 1
ATOM 607 N N . GLY A 1 80 ? 4.395 6.449 18 1 83.38 80 GLY A N 1
ATOM 608 C CA . GLY A 1 80 ? 5.809 6.207 18.25 1 83.38 80 GLY A CA 1
ATOM 609 C C . GLY A 1 80 ? 6.617 7.484 18.375 1 83.38 80 GLY A C 1
ATOM 610 O O . GLY A 1 80 ? 7.645 7.508 19.062 1 83.38 80 GLY A O 1
ATOM 611 N N . ARG A 1 81 ? 6.199 8.664 17.906 1 84.12 81 ARG A N 1
ATOM 612 C CA . ARG A 1 81 ? 6.895 9.953 17.938 1 84.12 81 ARG A CA 1
ATOM 613 C C . ARG A 1 81 ? 6.945 10.508 19.359 1 84.12 81 ARG A C 1
ATOM 615 O O . ARG A 1 81 ? 7.82 11.32 19.672 1 84.12 81 ARG A O 1
ATOM 622 N N . TYR A 1 82 ? 5.91 9.969 20.141 1 87.75 82 TYR A N 1
ATOM 623 C CA . TYR A 1 82 ? 5.719 10.695 21.391 1 87.75 82 TYR A CA 1
ATOM 624 C C . TYR A 1 82 ? 5.867 9.766 22.594 1 87.75 82 TYR A C 1
ATOM 626 O O . TYR A 1 82 ? 5.461 10.109 23.703 1 87.75 82 TYR A O 1
ATOM 634 N N . GLU A 1 83 ? 6.367 8.594 22.422 1 86.44 83 GLU A N 1
ATOM 635 C CA . GLU A 1 83 ? 6.461 7.613 23.5 1 86.44 83 GLU A CA 1
ATOM 636 C C . GLU A 1 83 ? 7.266 8.164 24.672 1 86.44 83 GLU A C 1
ATOM 638 O O . GLU A 1 83 ? 6.879 7.988 25.828 1 86.44 83 GLU A O 1
ATOM 643 N N . LEU A 1 84 ? 8.32 8.867 24.406 1 83 84 LEU A N 1
ATOM 644 C CA . LEU A 1 84 ? 9.148 9.422 25.469 1 83 84 LEU A CA 1
ATOM 645 C C . LEU A 1 84 ? 8.523 10.695 26.031 1 83 84 LEU A C 1
ATOM 647 O O . LEU A 1 84 ? 8.539 10.914 27.25 1 83 84 LEU A O 1
ATOM 651 N N . GLN A 1 85 ? 7.93 11.438 25.234 1 87.19 85 GLN A N 1
ATOM 652 C CA . GLN A 1 85 ? 7.363 12.727 25.625 1 87.19 85 GLN A CA 1
ATOM 653 C C . GLN A 1 85 ? 6.172 12.539 26.562 1 87.19 85 GLN A C 1
ATOM 655 O O . GLN A 1 85 ? 6.047 13.25 27.562 1 87.19 85 GLN A O 1
ATOM 660 N N . VAL A 1 86 ? 5.328 11.609 26.281 1 93.06 86 VAL A N 1
ATOM 661 C CA . VAL A 1 86 ? 4.102 11.422 27.047 1 93.06 86 VAL A CA 1
ATOM 662 C C . VAL A 1 86 ? 4.445 11.023 28.484 1 93.06 86 VAL A C 1
ATOM 664 O O . VAL A 1 86 ? 3.779 11.453 29.438 1 93.06 86 VAL A O 1
ATOM 667 N N . ARG A 1 87 ? 5.434 10.219 28.703 1 91 87 ARG A N 1
ATOM 668 C CA . ARG A 1 87 ? 5.836 9.75 30.031 1 91 87 ARG A CA 1
ATOM 669 C C . ARG A 1 87 ? 6.445 10.883 30.844 1 91 87 ARG A C 1
ATOM 671 O O . ARG A 1 87 ? 6.312 10.914 32.062 1 91 87 ARG A O 1
ATOM 678 N N . ALA A 1 88 ? 7.051 11.797 30.094 1 85.88 88 ALA A N 1
ATOM 679 C CA . ALA A 1 88 ? 7.676 12.938 30.766 1 85.88 88 ALA A CA 1
ATOM 680 C C . ALA A 1 88 ? 6.637 13.992 31.125 1 85.88 88 ALA A C 1
ATOM 682 O O . ALA A 1 88 ? 6.816 14.742 32.094 1 85.88 88 ALA A O 1
ATOM 683 N N . GLN A 1 89 ? 5.566 14.055 30.406 1 92.38 89 GLN A N 1
ATOM 684 C CA . GLN A 1 89 ? 4.668 15.203 30.516 1 92.38 89 GLN A CA 1
ATOM 685 C C . GLN A 1 89 ? 3.406 14.844 31.297 1 92.38 89 GLN A C 1
ATOM 687 O O . GLN A 1 89 ? 2.648 15.727 31.688 1 92.38 89 GLN A O 1
ATOM 692 N N . THR A 1 90 ? 3.162 13.578 31.547 1 95.88 90 THR A N 1
ATOM 693 C CA . THR A 1 90 ? 1.933 13.156 32.219 1 95.88 90 THR A CA 1
ATOM 694 C C . THR A 1 90 ? 2.246 12.336 33.469 1 95.88 90 THR A C 1
ATOM 696 O O . THR A 1 90 ? 3.377 11.883 33.625 1 95.88 90 THR A O 1
ATOM 699 N N . ASP A 1 91 ? 1.265 12.172 34.344 1 96.12 91 ASP A N 1
ATOM 700 C CA . ASP A 1 91 ? 1.4 11.406 35.562 1 96.12 91 ASP A CA 1
ATOM 701 C C . ASP A 1 91 ? 1.087 9.93 35.344 1 96.12 91 ASP A C 1
ATOM 703 O O . ASP A 1 91 ? -0.077 9.555 35.188 1 96.12 91 ASP A O 1
ATOM 707 N N . GLY A 1 92 ? 2.064 9.086 35.469 1 95.25 92 GLY A N 1
ATOM 708 C CA . GLY A 1 92 ? 1.918 7.66 35.188 1 95.25 92 GLY A CA 1
ATOM 709 C C . GLY A 1 92 ? 1.052 6.957 36.219 1 95.25 92 GLY A C 1
ATOM 710 O O . GLY A 1 92 ? 0.599 5.836 36 1 95.25 92 GLY A O 1
ATOM 711 N N . LYS A 1 93 ? 0.82 7.547 37.312 1 95.62 93 LYS A N 1
ATOM 712 C CA . LYS A 1 93 ? -0.081 6.98 38.312 1 95.62 93 LYS A CA 1
ATOM 713 C C . LYS A 1 93 ? -1.541 7.203 37.938 1 95.62 93 LYS A C 1
ATOM 715 O O . LYS A 1 93 ? -2.43 6.496 38.406 1 95.62 93 LYS A O 1
ATOM 720 N N . VAL A 1 94 ? -1.732 8.164 37.125 1 96.56 94 VAL A N 1
ATOM 721 C CA . VAL A 1 94 ? -3.084 8.531 36.688 1 96.56 94 VAL A CA 1
ATOM 722 C C . VAL A 1 94 ? -3.398 7.898 35.344 1 96.56 94 VAL A C 1
ATOM 724 O O . VAL A 1 94 ? -4.492 7.363 35.125 1 96.56 94 VAL A O 1
ATOM 727 N N . PHE A 1 95 ? -2.447 7.973 34.406 1 97.75 95 PHE A N 1
ATOM 728 C CA . PHE A 1 95 ? -2.697 7.543 33.031 1 97.75 95 PHE A CA 1
ATOM 729 C C . PHE A 1 95 ? -1.879 6.305 32.719 1 97.75 95 PHE A C 1
ATOM 731 O O . PHE A 1 95 ? -0.655 6.301 32.844 1 97.75 95 PHE A O 1
ATOM 738 N N . SER A 1 96 ? -2.551 5.262 32.219 1 97.69 96 SER A N 1
ATOM 739 C CA . SER A 1 96 ? -1.869 4.152 31.562 1 97.69 96 SER A CA 1
ATOM 740 C C . SER A 1 96 ? -1.589 4.465 30.094 1 97.69 96 SER A C 1
ATOM 742 O O . SER A 1 96 ? -2.383 5.137 29.438 1 97.69 96 SER A O 1
ATOM 744 N N . TYR A 1 97 ? -0.454 4.031 29.641 1 96.81 97 TYR A N 1
ATOM 745 C CA . TYR A 1 97 ? -0.007 4.402 28.297 1 96.81 97 TYR A CA 1
ATOM 746 C C . TYR A 1 97 ? -0.374 3.326 27.281 1 96.81 97 TYR A C 1
ATOM 748 O O . TYR A 1 97 ? -0.137 2.139 27.516 1 96.81 97 TYR A O 1
ATOM 756 N N . GLU A 1 98 ? -1.068 3.744 26.172 1 96.19 98 GLU A N 1
ATOM 757 C CA . GLU A 1 98 ? -1.449 2.869 25.062 1 96.19 98 GLU A CA 1
ATOM 758 C C . GLU A 1 98 ? -0.952 3.42 23.734 1 96.19 98 GLU A C 1
ATOM 760 O O . GLU A 1 98 ? -0.569 4.59 23.641 1 96.19 98 GLU A O 1
ATOM 765 N N . SER A 1 99 ? -0.888 2.578 22.703 1 93 99 SER A N 1
ATOM 766 C CA . SER A 1 99 ? -0.424 2.965 21.375 1 93 99 SER A CA 1
ATOM 767 C C . SER A 1 99 ? -1.587 3.393 20.484 1 93 99 SER A C 1
ATOM 769 O O . SER A 1 99 ? -2.58 2.674 20.375 1 93 99 SER A O 1
ATOM 771 N N . LEU A 1 100 ? -1.399 4.574 19.859 1 92.56 100 LEU A N 1
ATOM 772 C CA . LEU A 1 100 ? -2.395 5.031 18.891 1 92.56 100 LEU A CA 1
ATOM 773 C C . LEU A 1 100 ? -2.357 4.184 17.625 1 92.56 100 LEU A C 1
ATOM 775 O O . LEU A 1 100 ? -3.334 4.141 16.875 1 92.56 100 LEU A O 1
ATOM 779 N N . VAL A 1 101 ? -1.269 3.539 17.469 1 86.12 101 VAL A N 1
ATOM 780 C CA . VAL A 1 101 ? -1.05 2.811 16.219 1 86.12 101 VAL A CA 1
ATOM 781 C C . VAL A 1 101 ? -1.479 1.355 16.391 1 86.12 101 VAL A C 1
ATOM 783 O O . VAL A 1 101 ? -2.312 0.854 15.633 1 86.12 101 VAL A O 1
ATOM 786 N N . SER A 1 102 ? -1.008 0.675 17.391 1 87.94 102 SER A N 1
ATOM 787 C CA . SER A 1 102 ? -1.267 -0.75 17.562 1 87.94 102 SER A CA 1
ATOM 788 C C . SER A 1 102 ? -2.541 -0.984 18.375 1 87.94 102 SER A C 1
ATOM 790 O O . SER A 1 102 ? -3.197 -2.016 18.219 1 87.94 102 SER A O 1
ATOM 792 N N . ASN A 1 103 ? -2.912 -0 19.219 1 93.5 103 ASN A N 1
ATOM 793 C CA . ASN A 1 103 ? -4.078 -0.167 20.078 1 93.5 103 ASN A CA 1
ATOM 794 C C . ASN A 1 103 ? -4.801 1.157 20.312 1 93.5 103 ASN A C 1
ATOM 796 O O . ASN A 1 103 ? -4.969 1.587 21.453 1 93.5 103 ASN A O 1
ATOM 800 N N . PRO A 1 104 ? -5.32 1.718 19.219 1 95.56 104 PRO A N 1
ATOM 801 C CA . PRO A 1 104 ? -6.059 2.977 19.359 1 95.56 104 PRO A CA 1
ATOM 802 C C . PRO A 1 104 ? -7.316 2.83 20.203 1 95.56 104 PRO A C 1
ATOM 804 O O . PRO A 1 104 ? -7.719 1.71 20.531 1 95.56 104 PRO A O 1
ATOM 807 N N . PRO A 1 105 ? -7.988 3.885 20.594 1 96.5 105 PRO A N 1
ATOM 808 C CA . PRO A 1 105 ? -9.188 3.828 21.422 1 96.5 105 PRO A CA 1
ATOM 809 C C . PRO A 1 105 ? -10.242 2.871 20.875 1 96.5 105 PRO A C 1
ATOM 811 O O . PRO A 1 105 ? -10.891 2.156 21.656 1 96.5 105 PRO A O 1
ATOM 814 N N . THR A 1 106 ? -10.414 2.832 19.609 1 96.38 106 THR A N 1
ATOM 815 C CA . THR A 1 106 ? -11.391 1.951 18.969 1 96.38 106 THR A CA 1
ATOM 816 C C . THR A 1 106 ? -11.07 0.49 19.281 1 96.38 106 THR A C 1
ATOM 818 O O . THR A 1 106 ? -11.961 -0.274 19.672 1 96.38 106 THR A O 1
ATOM 821 N N . SER A 1 107 ? -9.828 0.097 19.062 1 95.12 107 SER A N 1
ATOM 822 C CA . SER A 1 107 ? -9.406 -1.272 19.328 1 95.12 107 SER A CA 1
ATOM 823 C C . SER A 1 107 ? -9.492 -1.594 20.828 1 95.12 107 SER A C 1
ATOM 825 O O . SER A 1 107 ? -9.922 -2.686 21.203 1 95.12 107 SER A O 1
ATOM 827 N N . TRP A 1 108 ? -9.039 -0.677 21.656 1 96.38 108 TRP A N 1
ATOM 828 C CA . TRP A 1 108 ? -9.086 -0.867 23.094 1 96.38 108 TRP A CA 1
ATOM 829 C C . TRP A 1 108 ? -10.523 -1.102 23.562 1 96.38 108 TRP A C 1
ATOM 831 O O . TRP A 1 108 ? -10.781 -2.021 24.344 1 96.38 108 TRP A O 1
ATOM 841 N N . LEU A 1 109 ? -11.461 -0.326 23.078 1 96.12 109 LEU A N 1
ATOM 842 C CA . LEU A 1 109 ? -12.867 -0.41 23.484 1 96.12 109 LEU A CA 1
ATOM 843 C C . LEU A 1 109 ? -13.508 -1.683 22.938 1 96.12 109 LEU A C 1
ATOM 845 O O . LEU A 1 109 ? -14.43 -2.227 23.547 1 96.12 109 LEU A O 1
ATOM 849 N N . ALA A 1 110 ? -13.062 -2.055 21.75 1 93.06 110 ALA A N 1
ATOM 850 C CA . ALA A 1 110 ? -13.562 -3.311 21.203 1 93.06 110 ALA A CA 1
ATOM 851 C C . ALA A 1 110 ? -13.25 -4.48 22.141 1 93.06 110 ALA A C 1
ATOM 853 O O . ALA A 1 110 ? -14.008 -5.449 22.203 1 93.06 110 ALA A O 1
ATOM 854 N N . GLU A 1 111 ? -12.188 -4.375 22.891 1 92.5 111 GLU A N 1
ATOM 855 C CA . GLU A 1 111 ? -11.75 -5.457 23.766 1 92.5 111 GLU A CA 1
ATOM 856 C C . GLU A 1 111 ? -12.227 -5.234 25.203 1 92.5 111 GLU A C 1
ATOM 858 O O . GLU A 1 111 ? -12.547 -6.188 25.906 1 92.5 111 GLU A O 1
ATOM 863 N N . ASN A 1 112 ? -12.328 -3.949 25.578 1 93.81 112 ASN A N 1
ATOM 864 C CA . ASN A 1 112 ? -12.508 -3.658 26.984 1 93.81 112 ASN A CA 1
ATOM 865 C C . ASN A 1 112 ? -13.812 -2.898 27.234 1 93.81 112 ASN A C 1
ATOM 867 O O . ASN A 1 112 ? -14.148 -2.598 28.391 1 93.81 112 ASN A O 1
ATOM 871 N N . GLY A 1 113 ? -14.609 -2.6 26.219 1 93.06 113 GLY A N 1
ATOM 872 C CA . GLY A 1 113 ? -15.734 -1.68 26.344 1 93.06 113 GLY A CA 1
ATOM 873 C C . GLY A 1 113 ? -17.047 -2.377 26.609 1 93.06 113 GLY A C 1
ATOM 874 O O . GLY A 1 113 ? -18.125 -1.848 26.297 1 93.06 113 GLY A O 1
ATOM 875 N N . LYS A 1 114 ? -17.016 -3.633 27.141 1 93.62 114 LYS A N 1
ATOM 876 C CA . LYS A 1 114 ? -18.234 -4.398 27.344 1 93.62 114 LYS A CA 1
ATOM 877 C C . LYS A 1 114 ? -19.203 -3.646 28.266 1 93.62 114 LYS A C 1
ATOM 879 O O . LYS A 1 114 ? -18.859 -3.357 29.422 1 93.62 114 LYS A O 1
ATOM 884 N N . GLY A 1 115 ? -20.297 -3.271 27.734 1 95.62 115 GLY A N 1
ATOM 885 C CA . GLY A 1 115 ? -21.391 -2.682 28.5 1 95.62 115 GLY A CA 1
ATOM 886 C C . GLY A 1 115 ? -21.125 -1.239 28.891 1 95.62 115 GLY A C 1
ATOM 887 O O . GLY A 1 115 ? -21.922 -0.64 29.625 1 95.62 115 GLY A O 1
ATOM 888 N N . LEU A 1 116 ? -20.078 -0.616 28.422 1 97 116 LEU A N 1
ATOM 889 C CA . LEU A 1 116 ? -19.703 0.728 28.844 1 97 116 LEU A CA 1
ATOM 890 C C . LEU A 1 116 ? -20.469 1.783 28.062 1 97 116 LEU A C 1
ATOM 892 O O . LEU A 1 116 ? -20.719 1.609 26.859 1 97 116 LEU A O 1
ATOM 896 N N . THR A 1 117 ? -20.844 2.793 28.719 1 97.94 117 THR A N 1
ATOM 897 C CA . THR A 1 117 ? -21.359 4.008 28.094 1 97.94 117 THR A CA 1
ATOM 898 C C . THR A 1 117 ? -20.281 5.082 28.016 1 97.94 117 THR A C 1
ATOM 900 O O . THR A 1 117 ? -19.891 5.652 29.031 1 97.94 117 THR A O 1
ATOM 903 N N . ILE A 1 118 ? -19.812 5.383 26.812 1 98.56 118 ILE A N 1
ATOM 904 C CA . ILE A 1 118 ? -18.688 6.293 26.625 1 98.56 118 ILE A CA 1
ATOM 905 C C . ILE A 1 118 ? -19.172 7.586 25.969 1 98.56 118 ILE A C 1
ATOM 907 O O . ILE A 1 118 ? -19.766 7.562 24.891 1 98.56 118 ILE A O 1
ATOM 911 N N . GLY A 1 119 ? -19 8.719 26.641 1 98.56 119 GLY A N 1
ATOM 912 C CA . GLY A 1 119 ? -19.297 10.023 26.078 1 98.56 119 GLY A CA 1
ATOM 913 C C . GLY A 1 119 ? -18.219 10.539 25.141 1 98.56 119 GLY A C 1
ATOM 914 O O . GLY A 1 119 ? -17.047 10.219 25.312 1 98.56 119 GLY A O 1
ATOM 915 N N . PHE A 1 120 ? -18.578 11.32 24.141 1 98.56 120 PHE A N 1
ATOM 916 C CA . PHE A 1 120 ? -17.641 12 23.266 1 98.56 120 PHE A CA 1
ATOM 917 C C . PHE A 1 120 ? -18.234 13.305 22.734 1 98.56 120 PHE A C 1
ATOM 919 O O . PHE A 1 120 ? -19.453 13.469 22.719 1 98.56 120 PHE A O 1
ATOM 926 N N . ASP A 1 121 ? -17.469 14.273 22.469 1 98.44 121 ASP A N 1
ATOM 927 C CA . ASP A 1 121 ? -17.891 15.492 21.797 1 98.44 121 ASP A CA 1
ATOM 928 C C . ASP A 1 121 ? -17.953 15.281 20.281 1 98.44 121 ASP A C 1
ATOM 930 O O . ASP A 1 121 ? -16.922 15.125 19.625 1 98.44 121 ASP A O 1
ATOM 934 N N . PRO A 1 122 ? -19.109 15.312 19.688 1 98.38 122 PRO A N 1
ATOM 935 C CA . PRO A 1 122 ? -19.25 14.984 18.266 1 98.38 122 PRO A CA 1
ATOM 936 C C . PRO A 1 122 ? -18.578 16.016 17.359 1 98.38 122 PRO A C 1
ATOM 938 O O . PRO A 1 122 ? -18.422 15.773 16.156 1 98.38 122 PRO A O 1
ATOM 941 N N . TRP A 1 123 ? -18.109 17.172 17.844 1 98.12 123 TRP A N 1
ATOM 942 C CA . TRP A 1 123 ? -17.359 18.141 17.062 1 98.12 123 TRP A CA 1
ATOM 943 C C . TRP A 1 123 ? -15.891 17.75 16.969 1 98.12 123 TRP A C 1
ATOM 945 O O . TRP A 1 123 ? -15.156 18.281 16.125 1 98.12 123 TRP A O 1
ATOM 955 N N . LEU A 1 124 ? -15.516 16.797 17.828 1 98.12 124 LEU A N 1
ATOM 956 C CA . LEU A 1 124 ? -14.086 16.547 17.922 1 98.12 124 LEU A CA 1
ATOM 957 C C . LEU A 1 124 ? -13.727 15.195 17.328 1 98.12 124 LEU A C 1
ATOM 959 O O . LEU A 1 124 ? -12.586 14.734 17.453 1 98.12 124 LEU A O 1
ATOM 963 N N . HIS A 1 125 ? -14.664 14.531 16.75 1 97.81 125 HIS A N 1
ATOM 964 C CA . HIS A 1 125 ? -14.469 13.266 16.047 1 97.81 125 HIS A CA 1
ATOM 965 C C . HIS A 1 125 ? -15.078 13.312 14.656 1 97.81 125 HIS A C 1
ATOM 967 O O . HIS A 1 125 ? -16.188 13.828 14.477 1 97.81 125 HIS A O 1
ATOM 973 N N . THR A 1 126 ? -14.32 12.828 13.727 1 98 126 THR A N 1
ATOM 974 C CA . THR A 1 126 ? -14.852 12.773 12.367 1 98 126 THR A CA 1
ATOM 975 C C . THR A 1 126 ? -15.969 11.742 12.258 1 98 126 THR A C 1
ATOM 977 O O . THR A 1 126 ? -16.172 10.938 13.172 1 98 126 THR A O 1
ATOM 980 N N . ILE A 1 127 ? -16.625 11.773 11.148 1 98.19 127 ILE A N 1
ATOM 981 C CA . ILE A 1 127 ? -17.719 10.844 10.891 1 98.19 127 ILE A CA 1
ATOM 982 C C . ILE A 1 127 ? -17.188 9.414 10.945 1 98.19 127 ILE A C 1
ATOM 984 O O . ILE A 1 127 ? -17.766 8.562 11.641 1 98.19 127 ILE A O 1
ATOM 988 N N . TYR A 1 128 ? -16.062 9.172 10.328 1 96.75 128 TYR A N 1
ATOM 989 C CA . TYR A 1 128 ? -15.508 7.824 10.281 1 96.75 128 TYR A CA 1
ATOM 990 C C . TYR A 1 128 ? -15.016 7.395 11.656 1 96.75 128 TYR A C 1
ATOM 992 O O . TYR A 1 128 ? -15.156 6.23 12.039 1 96.75 128 TYR A O 1
ATOM 1000 N N . GLU A 1 129 ? -14.367 8.289 12.391 1 96.25 129 GLU A N 1
ATOM 1001 C CA . GLU A 1 129 ? -13.898 7.965 13.734 1 96.25 129 GLU A CA 1
ATOM 1002 C C . GLU A 1 129 ? -15.062 7.586 14.656 1 96.25 129 GLU A C 1
ATOM 1004 O O . GLU A 1 129 ? -14.984 6.602 15.391 1 96.25 129 GLU A O 1
ATOM 1009 N N . ALA A 1 130 ? -16.109 8.352 14.586 1 97.81 130 ALA A N 1
ATOM 1010 C CA . ALA A 1 130 ? -17.281 8.102 15.422 1 97.81 130 ALA A CA 1
ATOM 1011 C C . ALA A 1 130 ? -17.922 6.77 15.07 1 97.81 130 ALA A C 1
ATOM 1013 O O . ALA A 1 130 ? -18.344 6.02 15.953 1 97.81 130 ALA A O 1
ATOM 1014 N N . GLU A 1 131 ? -18.031 6.543 13.805 1 96.94 131 GLU A N 1
ATOM 1015 C CA . GLU A 1 131 ? -18.594 5.277 13.336 1 96.94 131 GLU A CA 1
ATOM 1016 C C . GLU A 1 131 ? -17.797 4.094 13.859 1 96.94 131 GLU A C 1
ATOM 1018 O O . GLU A 1 131 ? -18.359 3.113 14.352 1 96.94 131 GLU A O 1
ATOM 1023 N N . ALA A 1 132 ? -16.5 4.188 13.789 1 95.81 132 ALA A N 1
ATOM 1024 C CA . ALA A 1 132 ? -15.625 3.117 14.25 1 95.81 132 ALA A CA 1
ATOM 1025 C C . ALA A 1 132 ? -15.773 2.895 15.758 1 95.81 132 ALA A C 1
ATOM 1027 O O . ALA A 1 132 ? -15.82 1.754 16.219 1 95.81 132 ALA A O 1
ATOM 1028 N N . LEU A 1 133 ? -15.812 3.982 16.484 1 97.25 133 LEU A N 1
ATOM 1029 C CA . LEU A 1 133 ? -15.984 3.91 17.938 1 97.25 133 LEU A CA 1
ATOM 1030 C C . LEU A 1 133 ? -17.328 3.287 18.297 1 97.25 133 LEU A C 1
ATOM 1032 O O . LEU A 1 133 ? -17.406 2.422 19.172 1 97.25 133 LEU A O 1
ATOM 1036 N N . ARG A 1 134 ? -18.344 3.701 17.609 1 97 134 ARG A N 1
ATOM 1037 C CA . ARG A 1 134 ? -19.688 3.18 17.844 1 97 134 ARG A CA 1
ATOM 1038 C C . ARG A 1 134 ? -19.734 1.679 17.578 1 97 134 ARG A C 1
ATOM 1040 O O . ARG A 1 134 ? -20.25 0.919 18.406 1 97 134 ARG A O 1
ATOM 1047 N N . ASN A 1 135 ? -19.219 1.294 16.453 1 92.75 135 ASN A N 1
ATOM 1048 C CA . ASN A 1 135 ? -19.234 -0.118 16.094 1 92.75 135 ASN A CA 1
ATOM 1049 C C . ASN A 1 135 ? -18.469 -0.966 17.109 1 92.75 135 ASN A C 1
ATOM 1051 O O . ASN A 1 135 ? -18.922 -2.053 17.469 1 92.75 135 ASN A O 1
ATOM 1055 N N . ALA A 1 136 ? -17.328 -0.452 17.562 1 93.38 136 ALA A N 1
ATOM 1056 C CA . ALA A 1 136 ? -16.516 -1.167 18.531 1 93.38 136 ALA A CA 1
ATOM 1057 C C . ALA A 1 136 ? -17.266 -1.373 19.844 1 93.38 136 ALA A C 1
ATOM 1059 O O . ALA A 1 136 ? -17.203 -2.451 20.438 1 93.38 136 ALA A O 1
ATOM 1060 N N . LEU A 1 137 ? -18.031 -0.396 20.266 1 94.88 137 LEU A N 1
ATOM 1061 C CA . LEU A 1 137 ? -18.75 -0.436 21.531 1 94.88 137 LEU A CA 1
ATOM 1062 C C . LEU A 1 137 ? -20.016 -1.281 21.422 1 94.88 137 LEU A C 1
ATOM 1064 O O . LEU A 1 137 ? -20.297 -2.096 22.312 1 94.88 137 LEU A O 1
ATOM 1068 N N . GLU A 1 138 ? -20.672 -1.116 20.344 1 91.69 138 GLU A N 1
ATOM 1069 C CA . GLU A 1 138 ? -21.969 -1.776 20.203 1 91.69 138 GLU A CA 1
ATOM 1070 C C . GLU A 1 138 ? -21.797 -3.287 20.062 1 91.69 138 GLU A C 1
ATOM 1072 O O . GLU A 1 138 ? -22.641 -4.055 20.531 1 91.69 138 GLU A O 1
ATOM 1077 N N . LYS A 1 139 ? -20.781 -3.635 19.469 1 84.31 139 LYS A N 1
ATOM 1078 C CA . LYS A 1 139 ? -20.484 -5.059 19.328 1 84.31 139 LYS A CA 1
ATOM 1079 C C . LYS A 1 139 ? -20.391 -5.742 20.688 1 84.31 139 LYS A C 1
ATOM 1081 O O . LYS A 1 139 ? -20.609 -6.949 20.797 1 84.31 139 LYS A O 1
ATOM 1086 N N . GLN A 1 140 ? -20.172 -4.953 21.734 1 86.88 140 GLN A N 1
ATOM 1087 C CA . GLN A 1 140 ? -20 -5.508 23.078 1 86.88 140 GLN A CA 1
ATOM 1088 C C . GLN A 1 140 ? -21.109 -5.035 24.016 1 86.88 140 GLN A C 1
ATOM 1090 O O . GLN A 1 140 ? -20.969 -5.094 25.234 1 86.88 140 GLN A O 1
ATOM 1095 N N . GLY A 1 141 ? -22.141 -4.531 23.406 1 92.38 141 GLY A N 1
ATOM 1096 C CA . GLY A 1 141 ? -23.281 -4.113 24.188 1 92.38 141 GLY A CA 1
ATOM 1097 C C . GLY A 1 141 ? -23.109 -2.746 24.828 1 92.38 141 GLY A C 1
ATOM 1098 O O . GLY A 1 141 ? -23.906 -2.35 25.688 1 92.38 141 GLY A O 1
ATOM 1099 N N . GLY A 1 142 ? -22.031 -2.07 24.516 1 96 142 GLY A N 1
ATOM 1100 C CA . GLY A 1 142 ? -21.828 -0.71 24.984 1 96 142 GLY A CA 1
ATOM 1101 C C . GLY A 1 142 ? -22.469 0.334 24.094 1 96 142 GLY A C 1
ATOM 1102 O O . GLY A 1 142 ? -23.188 -0.005 23.156 1 96 142 GLY A O 1
ATOM 1103 N N . GLN A 1 143 ? -22.266 1.641 24.438 1 97.06 143 GLN A N 1
ATOM 1104 C CA . GLN A 1 143 ? -22.875 2.729 23.672 1 97.06 143 GLN A CA 1
ATOM 1105 C C . GLN A 1 143 ? -21.938 3.939 23.625 1 97.06 143 GLN A C 1
ATOM 1107 O O . GLN A 1 143 ? -21.219 4.219 24.578 1 97.06 143 GLN A O 1
ATOM 1112 N N . LEU A 1 144 ? -21.906 4.609 22.484 1 98.06 144 LEU A N 1
ATOM 1113 C CA . LEU A 1 144 ? -21.25 5.898 22.312 1 98.06 144 LEU A CA 1
ATOM 1114 C C . LEU A 1 144 ? -22.266 7.039 22.406 1 98.06 144 LEU A C 1
ATOM 1116 O O . LEU A 1 144 ? -23.219 7.094 21.641 1 98.06 144 LEU A O 1
ATOM 1120 N N . ILE A 1 145 ? -22.062 7.93 23.328 1 97.81 145 ILE A N 1
ATOM 1121 C CA . ILE A 1 145 ? -23.047 8.953 23.625 1 97.81 145 ILE A CA 1
ATOM 1122 C C . ILE A 1 145 ? -22.5 10.328 23.266 1 97.81 145 ILE A C 1
ATOM 1124 O O . ILE A 1 145 ? -21.531 10.797 23.875 1 97.81 145 ILE A O 1
ATOM 1128 N N . PRO A 1 146 ? -23.062 11 22.25 1 98.12 146 PRO A N 1
ATOM 1129 C CA . PRO A 1 146 ? -22.656 12.391 22 1 98.12 146 PRO A CA 1
ATOM 1130 C C . PRO A 1 146 ? -23.078 13.336 23.109 1 98.12 146 PRO A C 1
ATOM 1132 O O . PRO A 1 146 ? -24.234 13.297 23.547 1 98.12 146 PRO A O 1
ATOM 1135 N N . VAL A 1 147 ? -22.188 14.141 23.562 1 97.88 147 VAL A N 1
ATOM 1136 C CA . VAL A 1 147 ? -22.547 15.094 24.594 1 97.88 147 VAL A CA 1
ATOM 1137 C C . VAL A 1 147 ? -22.844 16.453 23.969 1 97.88 147 VAL A C 1
ATOM 1139 O O . VAL A 1 147 ? -22.297 16.797 22.922 1 97.88 147 VAL A O 1
ATOM 1142 N N . GLU A 1 148 ? -23.594 17.234 24.625 1 94.69 148 GLU A N 1
ATOM 1143 C CA . GLU A 1 148 ? -23.953 18.578 24.172 1 94.69 148 GLU A CA 1
ATOM 1144 C C . GLU A 1 148 ? -22.859 19.578 24.516 1 94.69 148 GLU A C 1
ATOM 1146 O O . GLU A 1 148 ? -22.547 20.469 23.719 1 94.69 148 GLU A O 1
ATOM 1151 N N . THR A 1 149 ? -22.406 19.453 25.688 1 95.56 149 THR A N 1
ATOM 1152 C CA . THR A 1 149 ? -21.297 20.281 26.156 1 95.56 149 THR A CA 1
ATOM 1153 C C . THR A 1 149 ? -20.062 19.438 26.438 1 95.56 149 THR A C 1
ATOM 1155 O O . THR A 1 149 ? -20.156 18.422 27.125 1 95.56 149 THR A O 1
ATOM 1158 N N . ASN A 1 150 ? -18.938 19.891 25.891 1 97.81 150 ASN A N 1
ATOM 1159 C CA . ASN A 1 150 ? -17.703 19.188 26.156 1 97.81 150 ASN A CA 1
ATOM 1160 C C . ASN A 1 150 ? -17.359 19.172 27.641 1 97.81 150 ASN A C 1
ATOM 1162 O O . ASN A 1 150 ? -17.266 20.234 28.266 1 97.81 150 ASN A O 1
ATOM 1166 N N . LEU A 1 151 ? -17.094 18.062 28.141 1 98.31 151 LEU A N 1
ATOM 1167 C CA . LEU A 1 151 ? -16.938 17.922 29.594 1 98.31 151 LEU A CA 1
ATOM 1168 C C . LEU A 1 151 ? -15.641 18.562 30.062 1 98.31 151 LEU A C 1
ATOM 1170 O O . LEU A 1 151 ? -15.539 19.016 31.203 1 98.31 151 LEU A O 1
ATOM 1174 N N . VAL A 1 152 ? -14.609 18.562 29.203 1 98.56 152 VAL A N 1
ATOM 1175 C CA . VAL A 1 152 ? -13.359 19.234 29.547 1 98.56 152 VAL A CA 1
ATOM 1176 C C . VAL A 1 152 ? -13.57 20.734 29.609 1 98.56 152 VAL A C 1
ATOM 1178 O O . VAL A 1 152 ? -13.109 21.406 30.531 1 98.56 152 VAL A O 1
ATOM 1181 N N . ASP A 1 153 ? -14.273 21.266 28.625 1 97.88 153 ASP A N 1
ATOM 1182 C CA . ASP A 1 153 ? -14.578 22.703 28.609 1 97.88 153 ASP A CA 1
ATOM 1183 C C . ASP A 1 153 ? -15.352 23.094 29.859 1 97.88 153 ASP A C 1
ATOM 1185 O O . ASP A 1 153 ? -15.164 24.188 30.391 1 97.88 153 ASP A O 1
ATOM 1189 N N . ALA A 1 154 ? -16.172 22.234 30.328 1 97.56 154 ALA A N 1
ATOM 1190 C CA . ALA A 1 154 ? -17.047 22.5 31.453 1 97.56 154 ALA A CA 1
ATOM 1191 C C . ALA A 1 154 ? -16.25 22.672 32.75 1 97.56 154 ALA A C 1
ATOM 1193 O O . ALA A 1 154 ? -16.703 23.312 33.688 1 97.56 154 ALA A O 1
ATOM 1194 N N . VAL A 1 155 ? -15.078 22.078 32.781 1 97.75 155 VAL A N 1
ATOM 1195 C CA . VAL A 1 155 ? -14.32 22.109 34.031 1 97.75 155 VAL A CA 1
ATOM 1196 C C . VAL A 1 155 ? -13.062 22.953 33.875 1 97.75 155 VAL A C 1
ATOM 1198 O O . VAL A 1 155 ? -12.266 23.094 34.812 1 97.75 155 VAL A O 1
ATOM 1201 N N . TRP A 1 156 ? -12.828 23.516 32.656 1 97.5 156 TRP A N 1
ATOM 1202 C CA . TRP A 1 156 ? -11.648 24.328 32.344 1 97.5 156 TRP A CA 1
ATOM 1203 C C . TRP A 1 156 ? -11.867 25.781 32.75 1 97.5 156 TRP A C 1
ATOM 1205 O O . TRP A 1 156 ? -12.188 26.625 31.891 1 97.5 156 TRP A O 1
ATOM 1215 N N . ASP A 1 157 ? -11.508 26.172 33.938 1 93.75 157 ASP A N 1
ATOM 1216 C CA . ASP A 1 157 ? -11.867 27.438 34.562 1 93.75 157 ASP A CA 1
ATOM 1217 C C . ASP A 1 157 ? -11.109 28.594 33.906 1 93.75 157 ASP A C 1
ATOM 1219 O O . ASP A 1 157 ? -11.625 29.719 33.812 1 93.75 157 ASP A O 1
ATOM 1223 N N . ASP A 1 158 ? -9.953 28.406 33.406 1 94.56 158 ASP A N 1
ATOM 1224 C CA . ASP A 1 158 ? -9.133 29.453 32.812 1 94.56 158 ASP A CA 1
ATOM 1225 C C . ASP A 1 158 ? -8.922 29.219 31.328 1 94.56 158 ASP A C 1
ATOM 1227 O O . ASP A 1 158 ? -7.828 29.453 30.812 1 94.56 158 ASP A O 1
ATOM 1231 N N . GLN A 1 159 ? -9.914 28.641 30.688 1 96.56 159 GLN A N 1
ATOM 1232 C CA . GLN A 1 159 ? -9.82 28.375 29.25 1 96.56 159 GLN A CA 1
ATOM 1233 C C . GLN A 1 159 ? -9.531 29.641 28.469 1 96.56 159 GLN A C 1
ATOM 1235 O O . GLN A 1 159 ? -10.242 30.641 28.609 1 96.56 159 GLN A O 1
ATOM 1240 N N . PRO A 1 160 ? -8.547 29.656 27.672 1 96.62 160 PRO A N 1
ATOM 1241 C CA . PRO A 1 160 ? -8.234 30.828 26.844 1 96.62 160 PRO A CA 1
ATOM 1242 C C . PRO A 1 160 ? -9.367 31.188 25.891 1 96.62 160 PRO A C 1
ATOM 1244 O O . PRO A 1 160 ? -10.227 30.359 25.594 1 96.62 160 PRO A O 1
ATOM 1247 N N . GLU A 1 161 ? -9.336 32.406 25.422 1 95.44 161 GLU A N 1
ATOM 1248 C CA . GLU A 1 161 ? -10.312 32.844 24.422 1 95.44 161 GLU A CA 1
ATOM 1249 C C . GLU A 1 161 ? -10.016 32.25 23.062 1 95.44 161 GLU A C 1
ATOM 1251 O O . GLU A 1 161 ? -8.875 31.891 22.766 1 95.44 161 GLU A O 1
ATOM 1256 N N . ALA A 1 162 ? -11.102 32.125 22.25 1 95.38 162 ALA A N 1
ATOM 1257 C CA . ALA A 1 162 ? -10.906 31.719 20.859 1 95.38 162 ALA A CA 1
ATOM 1258 C C . ALA A 1 162 ? -10.039 32.719 20.109 1 95.38 162 ALA A C 1
ATOM 1260 O O . ALA A 1 162 ? -10.117 33.938 20.344 1 95.38 162 ALA A O 1
ATOM 1261 N N . PRO A 1 163 ? -9.234 32.25 19.219 1 96.38 163 PRO A N 1
ATOM 1262 C CA . PRO A 1 163 ? -8.375 33.156 18.484 1 96.38 163 PRO A CA 1
ATOM 1263 C C . PRO A 1 163 ? -9.164 34.094 17.562 1 96.38 163 PRO A C 1
ATOM 1265 O O . PRO A 1 163 ? -10.188 33.688 17 1 96.38 163 PRO A O 1
ATOM 1268 N N . ALA A 1 164 ? -8.758 35.281 17.375 1 96.81 164 ALA A N 1
ATOM 1269 C CA . ALA A 1 164 ? -9.398 36.281 16.547 1 96.81 164 ALA A CA 1
ATOM 1270 C C . ALA A 1 164 ? -8.367 37.062 15.734 1 96.81 164 ALA A C 1
ATOM 1272 O O . ALA A 1 164 ? -8.516 38.281 15.531 1 96.81 164 ALA A O 1
ATOM 1273 N N . ALA A 1 165 ? -7.371 36.375 15.305 1 97.12 165 ALA A N 1
ATOM 1274 C CA . ALA A 1 165 ? -6.324 37.031 14.523 1 97.12 165 ALA A CA 1
ATOM 1275 C C . ALA A 1 165 ? -6.883 37.594 13.227 1 97.12 165 ALA A C 1
ATOM 1277 O O . ALA A 1 165 ? -7.82 37.062 12.648 1 97.12 165 ALA A O 1
ATOM 1278 N N . GLU A 1 166 ? -6.254 38.625 12.75 1 97.5 166 GLU A N 1
ATOM 1279 C CA . GLU A 1 166 ? -6.707 39.344 11.562 1 97.5 166 GLU A CA 1
ATOM 1280 C C . GLU A 1 166 ? -6.566 38.5 10.312 1 97.5 166 GLU A C 1
ATOM 1282 O O . GLU A 1 166 ? -5.574 37.781 10.148 1 97.5 166 GLU A O 1
ATOM 1287 N N . VAL A 1 167 ? -7.574 38.656 9.391 1 98.38 167 VAL A N 1
ATOM 1288 C CA . VAL A 1 167 ? -7.559 38 8.086 1 98.38 167 VAL A CA 1
ATOM 1289 C C . VAL A 1 167 ? -6.855 38.875 7.07 1 98.38 167 VAL A C 1
ATOM 1291 O O . VAL A 1 167 ? -7.035 40.094 7.074 1 98.38 167 VAL A O 1
ATOM 1294 N N . THR A 1 168 ? -6.016 38.312 6.266 1 98.19 168 THR A N 1
ATOM 1295 C CA . THR A 1 168 ? -5.391 39 5.148 1 98.19 168 THR A CA 1
ATOM 1296 C C . THR A 1 168 ? -5.719 38.312 3.828 1 98.19 168 THR A C 1
ATOM 1298 O O . THR A 1 168 ? -6.031 37.125 3.803 1 98.19 168 THR A O 1
ATOM 1301 N N . ILE A 1 169 ? -5.715 39.125 2.727 1 98.38 169 ILE A N 1
ATOM 1302 C CA . ILE A 1 169 ? -5.969 38.562 1.396 1 98.38 169 ILE A CA 1
ATOM 1303 C C . ILE A 1 169 ? -4.668 38.031 0.798 1 98.38 169 ILE A C 1
ATOM 1305 O O . ILE A 1 169 ? -3.623 38.688 0.898 1 98.38 169 ILE A O 1
ATOM 1309 N N . GLN A 1 170 ? -4.625 36.844 0.357 1 98.06 170 GLN A N 1
ATOM 1310 C CA . GLN A 1 170 ? -3.518 36.281 -0.416 1 98.06 170 GLN A CA 1
ATOM 1311 C C . GLN A 1 170 ? -3.6 36.719 -1.878 1 98.06 170 GLN A C 1
ATOM 1313 O O . GLN A 1 170 ? -4.488 36.281 -2.609 1 98.06 170 GLN A O 1
ATOM 1318 N N . PRO A 1 171 ? -2.701 37.5 -2.348 1 96.12 171 PRO A N 1
ATOM 1319 C CA . PRO A 1 171 ? -2.793 38.062 -3.697 1 96.12 171 PRO A CA 1
ATOM 1320 C C . PRO A 1 171 ? -2.689 37 -4.789 1 96.12 171 PRO A C 1
ATOM 1322 O O . PRO A 1 171 ? -2.02 35.969 -4.598 1 96.12 171 PRO A O 1
ATOM 1325 N N . ALA A 1 172 ? -3.232 37.281 -5.938 1 94.12 172 ALA A N 1
ATOM 1326 C CA . ALA A 1 172 ? -3.273 36.375 -7.078 1 94.12 172 ALA A CA 1
ATOM 1327 C C . ALA A 1 172 ? -1.866 36.062 -7.574 1 94.12 172 ALA A C 1
ATOM 1329 O O . ALA A 1 172 ? -1.618 34.969 -8.102 1 94.12 172 ALA A O 1
ATOM 1330 N N . ARG A 1 173 ? -0.978 37 -7.387 1 95.88 173 ARG A N 1
ATOM 1331 C CA . ARG A 1 173 ? 0.388 36.75 -7.84 1 95.88 173 ARG A CA 1
ATOM 1332 C C . ARG A 1 173 ? 1.007 35.562 -7.098 1 95.88 173 ARG A C 1
ATOM 1334 O O . ARG A 1 173 ? 1.922 34.906 -7.609 1 95.88 173 ARG A O 1
ATOM 1341 N N . PHE A 1 174 ? 0.558 35.281 -5.887 1 97.5 174 PHE A N 1
ATOM 1342 C CA . PHE A 1 174 ? 1.057 34.156 -5.117 1 97.5 174 PHE A CA 1
ATOM 1343 C C . PHE A 1 174 ? 0.125 32.938 -5.25 1 97.5 174 PHE A C 1
ATOM 1345 O O . PHE A 1 174 ? 0.581 31.797 -5.324 1 97.5 174 PHE A O 1
ATOM 1352 N N . SER A 1 175 ? -1.215 33.188 -5.363 1 96.94 175 SER A N 1
ATOM 1353 C CA . SER A 1 175 ? -2.188 32.094 -5.387 1 96.94 175 SER A CA 1
ATOM 1354 C C . SER A 1 175 ? -2.365 31.547 -6.797 1 96.94 175 SER A C 1
ATOM 1356 O O . SER A 1 175 ? -2.799 30.406 -6.969 1 96.94 175 SER A O 1
ATOM 1358 N N . GLY A 1 176 ? -2.104 32.312 -7.812 1 96.56 176 GLY A N 1
ATOM 1359 C CA . GLY A 1 176 ? -2.146 31.875 -9.203 1 96.56 176 GLY A CA 1
ATOM 1360 C C . GLY A 1 176 ? -3.553 31.828 -9.773 1 96.56 176 GLY A C 1
ATOM 1361 O O . GLY A 1 176 ? -3.734 31.797 -10.992 1 96.56 176 GLY A O 1
ATOM 1362 N N . HIS A 1 177 ? -4.602 31.672 -8.938 1 93.38 177 HIS A N 1
ATOM 1363 C CA . HIS A 1 177 ? -6.008 31.578 -9.32 1 93.38 177 HIS A CA 1
ATOM 1364 C C . HIS A 1 177 ? -6.867 32.531 -8.484 1 93.38 177 HIS A C 1
ATOM 1366 O O . HIS A 1 177 ? -6.648 32.688 -7.281 1 93.38 177 HIS A O 1
ATOM 1372 N N . GLU A 1 178 ? -7.836 33.156 -9.195 1 97.06 178 GLU A N 1
ATOM 1373 C CA . GLU A 1 178 ? -8.766 34 -8.461 1 97.06 178 GLU A CA 1
ATOM 1374 C C . GLU A 1 178 ? -9.742 33.156 -7.629 1 97.06 178 GLU A C 1
ATOM 1376 O O . GLU A 1 178 ? -10.125 32.062 -8.039 1 97.06 178 GLU A O 1
ATOM 1381 N N . ALA A 1 179 ? -10.117 33.75 -6.488 1 98.06 179 ALA A N 1
ATOM 1382 C CA . ALA A 1 179 ? -11.047 33.062 -5.598 1 98.06 179 ALA A CA 1
ATOM 1383 C C . ALA A 1 179 ? -12.359 32.75 -6.312 1 98.06 179 ALA A C 1
ATOM 1385 O O . ALA A 1 179 ? -12.93 31.656 -6.125 1 98.06 179 ALA A O 1
ATOM 1386 N N . LYS A 1 180 ? -12.812 33.656 -7.152 1 97.38 180 LYS A N 1
ATOM 1387 C CA . LYS A 1 180 ? -14.07 33.469 -7.867 1 97.38 180 LYS A CA 1
ATOM 1388 C C . LYS A 1 180 ? -14.031 32.219 -8.742 1 97.38 180 LYS A C 1
ATOM 1390 O O . LYS A 1 180 ? -15.016 31.484 -8.828 1 97.38 180 LYS A O 1
ATOM 1395 N N . ASP A 1 181 ? -12.93 32.031 -9.383 1 97.25 181 ASP A N 1
ATOM 1396 C CA . ASP A 1 181 ? -12.766 30.875 -10.25 1 97.25 181 ASP A CA 1
ATOM 1397 C C . ASP A 1 181 ? -12.727 29.578 -9.43 1 97.25 181 ASP A C 1
ATOM 1399 O O . ASP A 1 181 ? -13.305 28.578 -9.828 1 97.25 181 ASP A O 1
ATOM 1403 N N . LYS A 1 182 ? -12.008 29.625 -8.305 1 97.94 182 LYS A N 1
ATOM 1404 C CA . LYS A 1 182 ? -11.953 28.469 -7.43 1 97.94 182 LYS A CA 1
ATOM 1405 C C . LYS A 1 182 ? -13.336 28.094 -6.91 1 97.94 182 LYS A C 1
ATOM 1407 O O . LYS A 1 182 ? -13.703 26.922 -6.871 1 97.94 182 LYS A O 1
ATOM 1412 N N . ILE A 1 183 ? -14.086 29.078 -6.531 1 98.44 183 ILE A N 1
ATOM 1413 C CA . ILE A 1 183 ? -15.438 28.859 -6.031 1 98.44 183 ILE A CA 1
ATOM 1414 C C . ILE A 1 183 ? -16.297 28.203 -7.117 1 98.44 183 ILE A C 1
ATOM 1416 O O . ILE A 1 183 ? -17.062 27.281 -6.84 1 98.44 183 ILE A O 1
ATOM 1420 N N . SER A 1 184 ? -16.156 28.672 -8.344 1 98 184 SER A N 1
ATOM 1421 C CA . SER A 1 184 ? -16.875 28.094 -9.469 1 98 184 SER A CA 1
ATOM 1422 C C . SER A 1 184 ? -16.516 26.625 -9.648 1 98 184 SER A C 1
ATOM 1424 O O . SER A 1 184 ? -17.391 25.797 -9.914 1 98 184 SER A O 1
ATOM 1426 N N . GLU A 1 185 ? -15.297 26.344 -9.523 1 97.25 185 GLU A N 1
ATOM 1427 C CA . GLU A 1 185 ? -14.836 24.969 -9.625 1 97.25 185 GLU A CA 1
ATOM 1428 C C . GLU A 1 185 ? -15.422 24.109 -8.5 1 97.25 185 GLU A C 1
ATOM 1430 O O . GLU A 1 185 ? -15.797 22.953 -8.727 1 97.25 185 GLU A O 1
ATOM 1435 N N . MET A 1 186 ? -15.461 24.672 -7.293 1 97.94 186 MET A N 1
ATOM 1436 C CA . MET A 1 186 ? -16.047 23.953 -6.156 1 97.94 186 MET A CA 1
ATOM 1437 C C . MET A 1 186 ? -17.516 23.656 -6.402 1 97.94 186 MET A C 1
ATOM 1439 O O . MET A 1 186 ? -17.984 22.547 -6.129 1 97.94 186 MET A O 1
ATOM 1443 N N . LYS A 1 187 ? -18.219 24.656 -6.898 1 98.44 187 LYS A N 1
ATOM 1444 C CA . LYS A 1 187 ? -19.641 24.5 -7.184 1 98.44 187 LYS A CA 1
ATOM 1445 C C . LYS A 1 187 ? -19.875 23.375 -8.195 1 98.44 187 LYS A C 1
ATOM 1447 O O . LYS A 1 187 ? -20.766 22.547 -8.023 1 98.44 187 LYS A O 1
ATOM 1452 N N . ALA A 1 188 ? -19.078 23.375 -9.203 1 98.12 188 ALA A N 1
ATOM 1453 C CA . ALA A 1 188 ? -19.172 22.344 -10.227 1 98.12 188 ALA A CA 1
ATOM 1454 C C . ALA A 1 188 ? -18.906 20.969 -9.641 1 98.12 188 ALA A C 1
ATOM 1456 O O . ALA A 1 188 ? -19.578 20 -9.992 1 98.12 188 ALA A O 1
ATOM 1457 N N . ALA A 1 189 ? -17.938 20.859 -8.797 1 97.56 189 ALA A N 1
ATOM 1458 C CA . ALA A 1 189 ? -17.594 19.594 -8.156 1 97.56 189 ALA A CA 1
ATOM 1459 C C . ALA A 1 189 ? -18.734 19.094 -7.273 1 97.56 189 ALA A C 1
ATOM 1461 O O . ALA A 1 189 ? -19.031 17.906 -7.23 1 97.56 189 ALA A O 1
ATOM 1462 N N . VAL A 1 190 ? -19.328 20.016 -6.551 1 98.19 190 VAL A N 1
ATOM 1463 C CA . VAL A 1 190 ? -20.469 19.688 -5.707 1 98.19 190 VAL A CA 1
ATOM 1464 C C . VAL A 1 190 ? -21.609 19.156 -6.57 1 98.19 190 VAL A C 1
ATOM 1466 O O . VAL A 1 190 ? -22.203 18.109 -6.27 1 98.19 190 VAL A O 1
ATOM 1469 N N . ALA A 1 191 ? -21.875 19.875 -7.637 1 96.94 191 ALA A N 1
ATOM 1470 C CA . ALA A 1 191 ? -22.938 19.453 -8.547 1 96.94 191 ALA A CA 1
ATOM 1471 C C . ALA A 1 191 ? -22.656 18.062 -9.109 1 96.94 191 ALA A C 1
ATOM 1473 O O . ALA A 1 191 ? -23.578 17.234 -9.203 1 96.94 191 ALA A O 1
ATOM 1474 N N . ALA A 1 192 ? -21.5 17.859 -9.406 1 93.5 192 ALA A N 1
ATOM 1475 C CA . ALA A 1 192 ? -21.094 16.578 -10.008 1 93.5 192 ALA A CA 1
ATOM 1476 C C . ALA A 1 192 ? -21.281 15.43 -9.031 1 93.5 192 ALA A C 1
ATOM 1478 O O . ALA A 1 192 ? -21.5 14.289 -9.438 1 93.5 192 ALA A O 1
ATOM 1479 N N . SER A 1 193 ? -21.25 15.68 -7.758 1 93.19 193 SER A N 1
ATOM 1480 C CA . SER A 1 193 ? -21.406 14.648 -6.738 1 93.19 193 SER A CA 1
ATOM 1481 C C . SER A 1 193 ? -22.875 14.312 -6.504 1 93.19 193 SER A C 1
ATOM 1483 O O . SER A 1 193 ? -23.188 13.328 -5.836 1 93.19 193 SER A O 1
ATOM 1485 N N . GLY A 1 194 ? -23.719 15.133 -6.992 1 93.06 194 GLY A N 1
ATOM 1486 C CA . GLY A 1 194 ? -25.141 14.953 -6.766 1 93.06 194 GLY A CA 1
ATOM 1487 C C . GLY A 1 194 ? -25.641 15.656 -5.516 1 93.06 194 GLY A C 1
ATOM 1488 O O . GLY A 1 194 ? -26.828 15.586 -5.188 1 93.06 194 GLY A O 1
ATOM 1489 N N . ALA A 1 195 ? -24.781 16.422 -4.836 1 97.62 195 ALA A N 1
ATOM 1490 C CA . ALA A 1 195 ? -25.156 17.125 -3.607 1 97.62 195 ALA A CA 1
ATOM 1491 C C . ALA A 1 195 ? -25.688 18.516 -3.908 1 97.62 195 ALA A C 1
ATOM 1493 O O . ALA A 1 195 ? -25.438 19.062 -4.988 1 97.62 195 ALA A O 1
ATOM 1494 N N . SER A 1 196 ? -26.406 19 -2.961 1 98.12 196 SER A N 1
ATOM 1495 C CA . SER A 1 196 ? -26.875 20.375 -3.051 1 98.12 196 SER A CA 1
ATOM 1496 C C . SER A 1 196 ? -25.812 21.359 -2.553 1 98.12 196 SER A C 1
ATOM 1498 O O . SER A 1 196 ? -25.781 22.516 -2.982 1 98.12 196 SER A O 1
ATOM 1500 N N . ALA A 1 197 ? -25 20.906 -1.636 1 98.69 197 ALA A N 1
ATOM 1501 C CA . ALA A 1 197 ? -23.953 21.734 -1.049 1 98.69 197 ALA A CA 1
ATOM 1502 C C . ALA A 1 197 ? -22.891 20.859 -0.373 1 98.69 197 ALA A C 1
ATOM 1504 O O . ALA A 1 197 ? -23.094 19.656 -0.168 1 98.69 197 ALA A O 1
ATOM 1505 N N . THR A 1 198 ? -21.781 21.422 -0.168 1 98.75 198 THR A N 1
ATOM 1506 C CA . THR A 1 198 ? -20.766 20.828 0.699 1 98.75 198 THR A CA 1
ATOM 1507 C C . THR A 1 198 ? -20.422 21.781 1.846 1 98.75 198 THR A C 1
ATOM 1509 O O . THR A 1 198 ? -20.766 22.969 1.808 1 98.75 198 THR A O 1
ATOM 1512 N N . VAL A 1 199 ? -19.906 21.234 2.93 1 98.81 199 VAL A N 1
ATOM 1513 C CA . VAL A 1 199 ? -19.344 22.016 4.016 1 98.81 199 VAL A CA 1
ATOM 1514 C C . VAL A 1 199 ? -17.828 21.859 4.047 1 98.81 199 VAL A C 1
ATOM 1516 O O . VAL A 1 199 ? -17.312 20.75 4.234 1 98.81 199 VAL A O 1
ATOM 1519 N N . LEU A 1 200 ? -17.125 22.922 3.799 1 98.62 200 LEU A N 1
ATOM 1520 C CA . LEU A 1 200 ? -15.68 22.922 4.027 1 98.62 200 LEU A CA 1
ATOM 1521 C C . LEU A 1 200 ? -15.359 23.078 5.512 1 98.62 200 LEU A C 1
ATOM 1523 O O . LEU A 1 200 ? -15.648 24.125 6.094 1 98.62 200 LEU A O 1
ATOM 1527 N N . THR A 1 201 ? -14.781 22.016 6.055 1 98 201 THR A N 1
ATOM 1528 C CA . THR A 1 201 ? -14.539 22.031 7.492 1 98 201 THR A CA 1
ATOM 1529 C C . THR A 1 201 ? -13.062 22.25 7.793 1 98 201 THR A C 1
ATOM 1531 O O . THR A 1 201 ? -12.688 22.562 8.93 1 98 201 THR A O 1
ATOM 1534 N N . ASP A 1 202 ? -12.156 22.016 6.844 1 97.38 202 ASP A N 1
ATOM 1535 C CA . ASP A 1 202 ? -10.727 22.281 6.941 1 97.38 202 ASP A CA 1
ATOM 1536 C C . ASP A 1 202 ? -10.422 23.75 6.637 1 97.38 202 ASP A C 1
ATOM 1538 O O . ASP A 1 202 ? -10.609 24.203 5.504 1 97.38 202 ASP A O 1
ATOM 1542 N N . PRO A 1 203 ? -9.898 24.422 7.613 1 97.88 203 PRO A N 1
ATOM 1543 C CA . PRO A 1 203 ? -9.641 25.844 7.371 1 97.88 203 PRO A CA 1
ATOM 1544 C C . PRO A 1 203 ? -8.625 26.078 6.25 1 97.88 203 PRO A C 1
ATOM 1546 O O . PRO A 1 203 ? -8.625 27.141 5.621 1 97.88 203 PRO A O 1
ATOM 1549 N N . SER A 1 204 ? -7.766 25.094 6.008 1 97.88 204 SER A N 1
ATOM 1550 C CA . SER A 1 204 ? -6.84 25.219 4.887 1 97.88 204 SER A CA 1
ATOM 1551 C C . SER A 1 204 ? -7.586 25.25 3.557 1 97.88 204 SER A C 1
ATOM 1553 O O . SER A 1 204 ? -7.184 25.969 2.633 1 97.88 204 SER A O 1
ATOM 1555 N N . SER A 1 205 ? -8.664 24.469 3.441 1 98.31 205 SER A N 1
ATOM 1556 C CA . SER A 1 205 ? -9.5 24.484 2.24 1 98.31 205 SER A CA 1
ATOM 1557 C C . SER A 1 205 ? -10.211 25.812 2.082 1 98.31 205 SER A C 1
ATOM 1559 O O . SER A 1 205 ? -10.266 26.375 0.984 1 98.31 205 SER A O 1
ATOM 1561 N N . VAL A 1 206 ? -10.719 26.297 3.176 1 98.69 206 VAL A N 1
ATOM 1562 C CA . VAL A 1 206 ? -11.414 27.578 3.141 1 98.69 206 VAL A CA 1
ATOM 1563 C C . VAL A 1 206 ? -10.438 28.688 2.738 1 98.69 206 VAL A C 1
ATOM 1565 O O . VAL A 1 206 ? -10.75 29.5 1.864 1 98.69 206 VAL A O 1
ATOM 1568 N N . ALA A 1 207 ? -9.297 28.688 3.42 1 98.56 207 ALA A N 1
ATOM 1569 C CA . ALA A 1 207 ? -8.273 29.703 3.125 1 98.56 207 ALA A CA 1
ATOM 1570 C C . ALA A 1 207 ? -7.863 29.641 1.656 1 98.56 207 ALA A C 1
ATOM 1572 O O . ALA A 1 207 ? -7.688 30.688 1.019 1 98.56 207 ALA A O 1
ATOM 1573 N N . TRP A 1 208 ? -7.688 28.438 1.107 1 98.62 208 TRP A N 1
ATOM 1574 C CA . TRP A 1 208 ? -7.273 28.25 -0.279 1 98.62 208 TRP A CA 1
ATOM 1575 C C . TRP A 1 208 ? -8.359 28.703 -1.241 1 98.62 208 TRP A C 1
ATOM 1577 O O . TRP A 1 208 ? -8.094 29.453 -2.186 1 98.62 208 TRP A O 1
ATOM 1587 N N . VAL A 1 209 ? -9.617 28.328 -1.023 1 98.62 209 VAL A N 1
ATOM 1588 C CA . VAL A 1 209 ? -10.734 28.609 -1.92 1 98.62 209 VAL A CA 1
ATOM 1589 C C . VAL A 1 209 ? -10.977 30.109 -1.999 1 98.62 209 VAL A C 1
ATOM 1591 O O . VAL A 1 209 ? -11.195 30.656 -3.084 1 98.62 209 VAL A O 1
ATOM 1594 N N . PHE A 1 210 ? -10.859 30.797 -0.858 1 98.75 210 PHE A N 1
ATOM 1595 C CA . PHE A 1 210 ? -11.234 32.188 -0.804 1 98.75 210 PHE A CA 1
ATOM 1596 C C . PHE A 1 210 ? -9.992 33.094 -0.885 1 98.75 210 PHE A C 1
ATOM 1598 O O . PHE A 1 210 ? -10.094 34.312 -0.802 1 98.75 210 PHE A O 1
ATOM 1605 N N . ASN A 1 211 ? -8.812 32.531 -0.989 1 98.56 211 ASN A N 1
ATOM 1606 C CA . ASN A 1 211 ? -7.551 33.281 -1.061 1 98.56 211 ASN A CA 1
ATOM 1607 C C . ASN A 1 211 ? -7.379 34.219 0.133 1 98.56 211 ASN A C 1
ATOM 1609 O O . ASN A 1 211 ? -7.066 35.406 -0.038 1 98.56 211 ASN A O 1
ATOM 1613 N N . ILE A 1 212 ? -7.559 33.656 1.323 1 98.69 212 ILE A N 1
ATOM 1614 C CA . ILE A 1 212 ? -7.316 34.406 2.541 1 98.69 212 ILE A CA 1
ATOM 1615 C C . ILE A 1 212 ? -6.336 33.656 3.438 1 98.69 212 ILE A C 1
ATOM 1617 O O . ILE A 1 212 ? -6.078 32.469 3.227 1 98.69 212 ILE A O 1
ATOM 1621 N N . ARG A 1 213 ? -5.723 34.344 4.34 1 98.56 213 ARG A N 1
ATOM 1622 C CA . ARG A 1 213 ? -4.801 33.812 5.336 1 98.56 213 ARG A CA 1
ATOM 1623 C C . ARG A 1 213 ? -5.055 34.406 6.707 1 98.56 213 ARG A C 1
ATOM 1625 O O . ARG A 1 213 ? -5.871 35.344 6.836 1 98.56 213 ARG A O 1
ATOM 1632 N N . GLY A 1 214 ? -4.469 33.844 7.715 1 97.81 214 GLY A N 1
ATOM 1633 C CA . GLY A 1 214 ? -4.629 34.312 9.086 1 97.81 214 GLY A CA 1
ATOM 1634 C C . GLY A 1 214 ? -3.588 33.75 10.031 1 97.81 214 GLY A C 1
ATOM 1635 O O . GLY A 1 214 ? -2.562 33.219 9.594 1 97.81 214 GLY A O 1
ATOM 1636 N N . LYS A 1 215 ? -3.754 33.938 11.32 1 96.81 215 LYS A N 1
ATOM 1637 C CA . LYS A 1 215 ? -2.793 33.469 12.328 1 96.81 215 LYS A CA 1
ATOM 1638 C C . LYS A 1 215 ? -3.502 32.875 13.539 1 96.81 215 LYS A C 1
ATOM 1640 O O . LYS A 1 215 ? -3.062 33.062 14.68 1 96.81 215 LYS A O 1
ATOM 1645 N N . ASP A 1 216 ? -4.633 32.281 13.273 1 97.19 216 ASP A N 1
ATOM 1646 C CA . ASP A 1 216 ? -5.461 31.75 14.359 1 97.19 216 ASP A CA 1
ATOM 1647 C C . ASP A 1 216 ? -4.77 30.594 15.07 1 97.19 216 ASP A C 1
ATOM 1649 O O . ASP A 1 216 ? -5.055 30.312 16.234 1 97.19 216 ASP A O 1
ATOM 1653 N N . VAL A 1 217 ? -3.943 29.875 14.352 1 95.38 217 VAL A N 1
ATOM 1654 C CA . VAL A 1 217 ? -3.207 28.766 14.953 1 95.38 217 VAL A CA 1
ATOM 1655 C C . VAL A 1 217 ? -1.71 28.953 14.711 1 95.38 217 VAL A C 1
ATOM 1657 O O . VAL A 1 217 ? -1.305 29.594 13.742 1 95.38 217 VAL A O 1
ATOM 1660 N N . SER A 1 218 ? -0.926 28.344 15.586 1 92.62 218 SER A N 1
ATOM 1661 C CA . SER A 1 218 ? 0.522 28.516 15.531 1 92.62 218 SER A CA 1
ATOM 1662 C C . SER A 1 218 ? 1.09 27.969 14.227 1 92.62 218 SER A C 1
ATOM 1664 O O . SER A 1 218 ? 0.659 26.906 13.75 1 92.62 218 SER A O 1
ATOM 1666 N N . ASN A 1 219 ? 2.008 28.719 13.602 1 95.38 219 ASN A N 1
ATOM 1667 C CA . ASN A 1 219 ? 2.896 28.297 12.531 1 95.38 219 ASN A CA 1
ATOM 1668 C C . ASN A 1 219 ? 2.135 28.062 11.227 1 95.38 219 ASN A C 1
ATOM 1670 O O . ASN A 1 219 ? 2.736 27.75 10.195 1 95.38 219 ASN A O 1
ATOM 1674 N N . THR A 1 220 ? 0.769 28.156 11.195 1 96.5 220 THR A N 1
ATOM 1675 C CA . THR A 1 220 ? -0.043 27.844 10.023 1 96.5 220 THR A CA 1
ATOM 1676 C C . THR A 1 220 ? -0.877 29.062 9.617 1 96.5 220 THR A C 1
ATOM 1678 O O . THR A 1 220 ? -1.796 29.453 10.336 1 96.5 220 THR A O 1
ATOM 1681 N N . PRO A 1 221 ? -0.642 29.641 8.492 1 97.44 221 PRO A N 1
ATOM 1682 C CA . PRO A 1 221 ? -1.263 30.906 8.094 1 97.44 221 PRO A CA 1
ATOM 1683 C C . PRO A 1 221 ? -2.689 30.719 7.582 1 97.44 221 PRO A C 1
ATOM 1685 O O . PRO A 1 221 ? -2.947 30.891 6.391 1 97.44 221 PRO A O 1
ATOM 1688 N N . LEU A 1 222 ? -3.619 30.484 8.516 1 97.62 222 LEU A N 1
ATOM 1689 C CA . LEU A 1 222 ? -5.012 30.344 8.102 1 97.62 222 LEU A CA 1
ATOM 1690 C C . LEU A 1 222 ? -5.953 30.875 9.188 1 97.62 222 LEU A C 1
ATOM 1692 O O . LEU A 1 222 ? -5.621 30.844 10.375 1 97.62 222 LEU A O 1
ATOM 1696 N N . PRO A 1 223 ? -7.074 31.422 8.836 1 98.12 223 PRO A N 1
ATOM 1697 C CA . PRO A 1 223 ? -8.133 31.734 9.797 1 98.12 223 PRO A CA 1
ATOM 1698 C C . PRO A 1 223 ? -9.055 30.547 10.062 1 98.12 223 PRO A C 1
ATOM 1700 O O . PRO A 1 223 ? -9.5 29.875 9.117 1 98.12 223 PRO A O 1
ATOM 1703 N N . LEU A 1 224 ? -9.375 30.234 11.281 1 98.19 224 LEU A N 1
ATOM 1704 C CA . LEU A 1 224 ? -10.367 29.219 11.586 1 98.19 224 LEU A CA 1
ATOM 1705 C C . LEU A 1 224 ? -11.758 29.641 11.117 1 98.19 224 LEU A C 1
ATOM 1707 O O . LEU A 1 224 ? -12.25 30.703 11.516 1 98.19 224 LEU A O 1
ATOM 1711 N N . SER A 1 225 ? -12.312 28.922 10.227 1 98.38 225 SER A N 1
ATOM 1712 C CA . SER A 1 225 ? -13.602 29.234 9.625 1 98.38 225 SER A CA 1
ATOM 1713 C C . SER A 1 225 ? -14.203 28 8.938 1 98.38 225 SER A C 1
ATOM 1715 O O . SER A 1 225 ? -13.547 26.969 8.812 1 98.38 225 SER A O 1
ATOM 1717 N N . PHE A 1 226 ? -15.484 28.047 8.625 1 98.69 226 PHE A N 1
ATOM 1718 C CA . PHE A 1 226 ? -16.219 27.062 7.828 1 98.69 226 PHE A CA 1
ATOM 1719 C C . PHE A 1 226 ? -16.828 27.719 6.598 1 98.69 226 PHE A C 1
ATOM 1721 O O . PHE A 1 226 ? -16.938 28.953 6.523 1 98.69 226 PHE A O 1
ATOM 1728 N N . ALA A 1 227 ? -17.188 26.922 5.652 1 98.88 227 ALA A N 1
ATOM 1729 C CA . ALA A 1 227 ? -17.922 27.453 4.512 1 98.88 227 ALA A CA 1
ATOM 1730 C C . ALA A 1 227 ? -18.922 26.422 3.99 1 98.88 227 ALA A C 1
ATOM 1732 O O . ALA A 1 227 ? -18.625 25.219 3.965 1 98.88 227 ALA A O 1
ATOM 1733 N N . ILE A 1 228 ? -20.109 26.844 3.656 1 98.88 228 ILE A N 1
ATOM 1734 C CA . ILE A 1 228 ? -21.031 26.062 2.846 1 98.88 228 ILE A CA 1
ATOM 1735 C C . ILE A 1 228 ? -20.938 26.484 1.385 1 98.88 228 ILE A C 1
ATOM 1737 O O . ILE A 1 228 ? -21.156 27.656 1.06 1 98.88 228 ILE A O 1
ATOM 1741 N N . ILE A 1 229 ? -20.516 25.641 0.512 1 98.88 229 ILE A N 1
ATOM 1742 C CA . ILE A 1 229 ? -20.453 25.891 -0.925 1 98.88 229 ILE A CA 1
ATOM 1743 C C . ILE A 1 229 ? -21.594 25.125 -1.62 1 98.88 229 ILE A C 1
ATOM 1745 O O . ILE A 1 229 ? -21.594 23.906 -1.669 1 98.88 229 ILE A O 1
ATOM 1749 N N . PRO A 1 230 ? -22.562 25.797 -2.156 1 98.62 230 PRO A N 1
ATOM 1750 C CA . PRO A 1 230 ? -23.672 25.141 -2.84 1 98.62 230 PRO A CA 1
ATOM 1751 C C . PRO A 1 230 ? -23.359 24.812 -4.297 1 98.62 230 PRO A C 1
ATOM 1753 O O . PRO A 1 230 ? -22.453 25.406 -4.891 1 98.62 230 PRO A O 1
ATOM 1756 N N . ALA A 1 231 ? -24.125 23.844 -4.797 1 98.25 231 ALA A N 1
ATOM 1757 C CA . ALA A 1 231 ? -24.047 23.578 -6.23 1 98.25 231 ALA A CA 1
ATOM 1758 C C . ALA A 1 231 ? -24.531 24.766 -7.043 1 98.25 231 ALA A C 1
ATOM 1760 O O . ALA A 1 231 ? -24 25.062 -8.109 1 98.25 231 ALA A O 1
ATOM 1761 N N . GLN A 1 232 ? -25.562 25.438 -6.527 1 97.19 232 GLN A N 1
ATOM 1762 C CA . GLN A 1 232 ? -26.141 26.641 -7.133 1 97.19 232 GLN A CA 1
ATOM 1763 C C . GLN A 1 232 ? -26.359 27.734 -6.09 1 97.19 232 GLN A C 1
ATOM 1765 O O . GLN A 1 232 ? -26.734 27.438 -4.949 1 97.19 232 GLN A O 1
ATOM 1770 N N . GLY A 1 233 ? -26.047 28.906 -6.492 1 96.25 233 GLY A N 1
ATOM 1771 C CA . GLY A 1 233 ? -26.266 30.031 -5.59 1 96.25 233 GLY A CA 1
ATOM 1772 C C . GLY A 1 233 ? -25 30.531 -4.938 1 96.25 233 GLY A C 1
ATOM 1773 O O . GLY A 1 233 ? -23.891 30.141 -5.34 1 96.25 233 GLY A O 1
ATOM 1774 N N . GLU A 1 234 ? -25.125 31.359 -3.908 1 96.62 234 GLU A N 1
ATOM 1775 C CA . GLU A 1 234 ? -24 32.031 -3.256 1 96.62 234 GLU A CA 1
ATOM 1776 C C . GLU A 1 234 ? -23.453 31.188 -2.105 1 96.62 234 GLU A C 1
ATOM 1778 O O . GLU A 1 234 ? -24.219 30.641 -1.308 1 96.62 234 GLU A O 1
ATOM 1783 N N . PRO A 1 235 ? -22.109 31.078 -2.057 1 98.62 235 PRO A N 1
ATOM 1784 C CA . PRO A 1 235 ? -21.531 30.438 -0.881 1 98.62 235 PRO A CA 1
ATOM 1785 C C . PRO A 1 235 ? -21.766 31.219 0.406 1 98.62 235 PRO A C 1
ATOM 1787 O O . PRO A 1 235 ? -22.094 32.406 0.355 1 98.62 235 PRO A O 1
ATOM 1790 N N . GLU A 1 236 ? -21.641 30.531 1.471 1 98.81 236 GLU A N 1
ATOM 1791 C CA . GLU A 1 236 ? -21.719 31.156 2.793 1 98.81 236 GLU A CA 1
ATOM 1792 C C . GLU A 1 236 ? -20.438 30.875 3.594 1 98.81 236 GLU A C 1
ATOM 1794 O O . GLU A 1 236 ? -20.016 29.719 3.699 1 98.81 236 GLU A O 1
ATOM 1799 N N . LEU A 1 237 ? -19.797 31.922 4.031 1 98.88 237 LEU A N 1
ATOM 1800 C CA . LEU A 1 237 ? -18.578 31.828 4.844 1 98.88 237 LEU A CA 1
ATOM 1801 C C . LEU A 1 237 ? -18.891 32.125 6.309 1 98.88 237 LEU A C 1
ATOM 1803 O O . LEU A 1 237 ? -19.484 33.156 6.633 1 98.88 237 LEU A O 1
ATOM 1807 N N . PHE A 1 238 ? -18.562 31.172 7.164 1 98.88 238 PHE A N 1
ATOM 1808 C CA . PHE A 1 238 ? -18.75 31.328 8.602 1 98.88 238 PHE A CA 1
ATOM 1809 C C . PHE A 1 238 ? -17.453 31.719 9.281 1 98.88 238 PHE A C 1
ATOM 1811 O O . PHE A 1 238 ? -16.609 30.875 9.578 1 98.88 238 PHE A O 1
ATOM 1818 N N . ILE A 1 239 ? -17.297 32.938 9.586 1 98.69 239 ILE A N 1
ATOM 1819 C CA . ILE A 1 239 ? -16.047 33.5 10.094 1 98.69 239 ILE A CA 1
ATOM 1820 C C . ILE A 1 239 ? -16.344 34.594 11.109 1 98.69 239 ILE A C 1
ATOM 1822 O O . ILE A 1 239 ? -17.312 35.344 10.969 1 98.69 239 ILE A O 1
ATOM 1826 N N . ASP A 1 240 ? -15.578 34.656 12.227 1 98.19 240 ASP A N 1
ATOM 1827 C CA . ASP A 1 240 ? -15.727 35.688 13.266 1 98.19 240 ASP A CA 1
ATOM 1828 C C . ASP A 1 240 ? -15.492 37.062 12.703 1 98.19 240 ASP A C 1
ATOM 1830 O O . ASP A 1 240 ? -14.406 37.375 12.211 1 98.19 240 ASP A O 1
ATOM 1834 N N . GLU A 1 241 ? -16.438 37.875 12.898 1 97.06 241 GLU A N 1
ATOM 1835 C CA . GLU A 1 241 ? -16.391 39.219 12.336 1 97.06 241 GLU A CA 1
ATOM 1836 C C . GLU A 1 241 ? -15.227 40.031 12.906 1 97.06 241 GLU A C 1
ATOM 1838 O O . GLU A 1 241 ? -14.695 40.938 12.242 1 97.06 241 GLU A O 1
ATOM 1843 N N . ARG A 1 242 ? -14.781 39.75 14.062 1 97.12 242 ARG A N 1
ATOM 1844 C CA . ARG A 1 242 ? -13.695 40.438 14.719 1 97.12 242 ARG A CA 1
ATOM 1845 C C . ARG A 1 242 ? -12.391 40.281 13.953 1 97.12 242 ARG A C 1
ATOM 1847 O O . ARG A 1 242 ? -11.469 41.094 14.102 1 97.12 242 ARG A O 1
ATOM 1854 N N . LYS A 1 243 ? -12.336 39.188 13.078 1 98.06 243 LYS A N 1
ATOM 1855 C CA . LYS A 1 243 ? -11.133 38.906 12.305 1 98.06 243 LYS A CA 1
ATOM 1856 C C . LYS A 1 243 ? -11.055 39.812 11.062 1 98.06 243 LYS A C 1
ATOM 1858 O O . LYS A 1 243 ? -10.008 39.906 10.43 1 98.06 243 LYS A O 1
ATOM 1863 N N . LEU A 1 244 ? -12.156 40.5 10.719 1 98.38 244 LEU A N 1
ATOM 1864 C CA . LEU A 1 244 ? -12.273 41.125 9.398 1 98.38 244 LEU A CA 1
ATOM 1865 C C . LEU A 1 244 ? -12.148 42.625 9.508 1 98.38 244 LEU A C 1
ATOM 1867 O O . LEU A 1 244 ? -13.086 43.312 9.914 1 98.38 244 LEU A O 1
ATOM 1871 N N . ALA A 1 245 ? -11.031 43.125 9.023 1 97.5 245 ALA A N 1
ATOM 1872 C CA . ALA A 1 245 ? -10.914 44.562 8.797 1 97.5 245 ALA A CA 1
ATOM 1873 C C . ALA A 1 245 ? -11.727 45 7.574 1 97.5 245 ALA A C 1
ATOM 1875 O O . ALA A 1 245 ? -12.391 44.188 6.941 1 97.5 245 ALA A O 1
ATOM 1876 N N . ILE A 1 246 ? -11.641 46.188 7.176 1 97.12 246 ILE A N 1
ATOM 1877 C CA . ILE A 1 246 ? -12.484 46.781 6.141 1 97.12 246 ILE A CA 1
ATOM 1878 C C . ILE A 1 246 ? -12.211 46.094 4.801 1 97.12 246 ILE A C 1
ATOM 1880 O O . ILE A 1 246 ? -13.133 45.656 4.121 1 97.12 246 ILE A O 1
ATOM 1884 N N . GLU A 1 247 ? -11.023 45.969 4.461 1 97.31 247 GLU A N 1
ATOM 1885 C CA . GLU A 1 247 ? -10.656 45.469 3.139 1 97.31 247 GLU A CA 1
ATOM 1886 C C . GLU A 1 247 ? -11.016 43.969 2.992 1 97.31 247 GLU A C 1
ATOM 1888 O O . GLU A 1 247 ? -11.688 43.594 2.037 1 97.31 247 GLU A O 1
ATOM 1893 N N . PRO A 1 248 ? -10.578 43.125 3.926 1 98 248 PRO A N 1
ATOM 1894 C CA . PRO A 1 248 ? -10.969 41.719 3.805 1 98 248 PRO A CA 1
ATOM 1895 C C . PRO A 1 248 ? -12.484 41.531 3.812 1 98 248 PRO A C 1
ATOM 1897 O O . PRO A 1 248 ? -13 40.656 3.113 1 98 248 PRO A O 1
ATOM 1900 N N . ARG A 1 249 ? -13.18 42.344 4.594 1 98.06 249 ARG A N 1
ATOM 1901 C CA . ARG A 1 249 ? -14.633 42.25 4.625 1 98.06 249 ARG A CA 1
ATOM 1902 C C . ARG A 1 249 ? -15.227 42.562 3.26 1 98.06 249 ARG A C 1
ATOM 1904 O O . ARG A 1 249 ? -16.094 41.844 2.764 1 98.06 249 ARG A O 1
ATOM 1911 N N . ALA A 1 250 ? -14.789 43.656 2.701 1 98 250 ALA A N 1
ATOM 1912 C CA . ALA A 1 250 ? -15.273 44.062 1.386 1 98 250 ALA A CA 1
ATOM 1913 C C . ALA A 1 250 ? -14.961 43 0.333 1 98 250 ALA A C 1
ATOM 1915 O O . ALA A 1 250 ? -15.789 42.719 -0.538 1 98 250 ALA A O 1
ATOM 1916 N N . TYR A 1 251 ? -13.836 42.5 0.411 1 97.88 251 TYR A N 1
ATOM 1917 C CA . TYR A 1 251 ? -13.383 41.469 -0.502 1 97.88 251 TYR A CA 1
ATOM 1918 C C . TYR A 1 251 ? -14.258 40.219 -0.387 1 97.88 251 TYR A C 1
ATOM 1920 O O . TYR A 1 251 ? -14.781 39.719 -1.39 1 97.88 251 TYR A O 1
ATOM 1928 N N . LEU A 1 252 ? -14.484 39.75 0.794 1 98.56 252 LEU A N 1
ATOM 1929 C CA . LEU A 1 252 ? -15.18 38.469 1.039 1 98.56 252 LEU A CA 1
ATOM 1930 C C . LEU A 1 252 ? -16.672 38.625 0.762 1 98.56 252 LEU A C 1
ATOM 1932 O O . LEU A 1 252 ? -17.312 37.656 0.327 1 98.56 252 LEU A O 1
ATOM 1936 N N . THR A 1 253 ? -17.25 39.812 0.983 1 98.19 253 THR A N 1
ATOM 1937 C CA . THR A 1 253 ? -18.672 40 0.77 1 98.19 253 THR A CA 1
ATOM 1938 C C . THR A 1 253 ? -19.016 39.906 -0.713 1 98.19 253 THR A C 1
ATOM 1940 O O . THR A 1 253 ? -20.172 39.625 -1.07 1 98.19 253 THR A O 1
ATOM 1943 N N . GLN A 1 254 ? -18.062 40.094 -1.543 1 97.75 254 GLN A N 1
ATOM 1944 C CA . GLN A 1 254 ? -18.266 39.938 -2.98 1 97.75 254 GLN A CA 1
ATOM 1945 C C . GLN A 1 254 ? -18.297 38.469 -3.377 1 97.75 254 GLN A C 1
ATOM 1947 O O . GLN A 1 254 ? -18.75 38.125 -4.469 1 97.75 254 GLN A O 1
ATOM 1952 N N . LEU A 1 255 ? -17.812 37.625 -2.518 1 98.19 255 LEU A N 1
ATOM 1953 C CA . LEU A 1 255 ? -17.594 36.219 -2.869 1 98.19 255 LEU A CA 1
ATOM 1954 C C . LEU A 1 255 ? -18.625 35.344 -2.178 1 98.19 255 LEU A C 1
ATOM 1956 O O . LEU A 1 255 ? -18.953 34.25 -2.686 1 98.19 255 LEU A O 1
ATOM 1960 N N . ALA A 1 256 ? -19.062 35.781 -0.976 1 98.62 256 ALA A N 1
ATOM 1961 C CA . ALA A 1 256 ? -19.906 34.906 -0.157 1 98.62 256 ALA A CA 1
ATOM 1962 C C . ALA A 1 256 ? -20.734 35.719 0.832 1 98.62 256 ALA A C 1
ATOM 1964 O O . ALA A 1 256 ? -20.391 36.875 1.154 1 98.62 256 ALA A O 1
ATOM 1965 N N . LYS A 1 257 ? -21.828 35.062 1.261 1 98.69 257 LYS A N 1
ATOM 1966 C CA . LYS A 1 257 ? -22.531 35.562 2.447 1 98.69 257 LYS A CA 1
ATOM 1967 C C . LYS A 1 257 ? -21.703 35.312 3.709 1 98.69 257 LYS A C 1
ATOM 1969 O O . LYS A 1 257 ? -21.219 34.219 3.926 1 98.69 257 LYS A O 1
ATOM 1974 N N . LEU A 1 258 ? -21.484 36.375 4.52 1 98.69 258 LEU A N 1
ATOM 1975 C CA . LEU A 1 258 ? -20.734 36.25 5.766 1 98.69 258 LEU A CA 1
ATOM 1976 C C . LEU A 1 258 ? -21.672 36 6.934 1 98.69 258 LEU A C 1
ATOM 1978 O O . LEU A 1 258 ? -22.703 36.656 7.074 1 98.69 258 LEU A O 1
ATOM 1982 N N . SER A 1 259 ? -21.406 34.969 7.691 1 98.69 259 SER A N 1
ATOM 1983 C CA . SER A 1 259 ? -22.172 34.625 8.883 1 98.69 259 SER A CA 1
ATOM 1984 C C . SER A 1 259 ? -21.25 34.312 10.055 1 98.69 259 SER A C 1
ATOM 1986 O O . SER A 1 259 ? -20.047 34.031 9.867 1 98.69 259 SER A O 1
ATOM 1988 N N . ALA A 1 260 ? -21.812 34.406 11.281 1 97.94 260 ALA A N 1
ATOM 1989 C CA . ALA A 1 260 ? -21.047 34.031 12.469 1 97.94 260 ALA A CA 1
ATOM 1990 C C . ALA A 1 260 ? -20.828 32.531 12.523 1 97.94 260 ALA A C 1
ATOM 1992 O O . ALA A 1 260 ? -21.719 31.75 12.148 1 97.94 260 ALA A O 1
ATOM 1993 N N . PRO A 1 261 ? -19.656 32.125 13.023 1 97.44 261 PRO A N 1
ATOM 1994 C CA . PRO A 1 261 ? -19.391 30.688 13.133 1 97.44 261 PRO A CA 1
ATOM 1995 C C . PRO A 1 261 ? -20.5 29.938 13.875 1 97.44 261 PRO A C 1
ATOM 1997 O O . PRO A 1 261 ? -20.844 28.812 13.508 1 97.44 261 PRO A O 1
ATOM 2000 N N . ALA A 1 262 ? -21.141 30.531 14.812 1 96.25 262 ALA A N 1
ATOM 2001 C CA . ALA A 1 262 ? -22.156 29.906 15.648 1 96.25 262 ALA A CA 1
ATOM 2002 C C . ALA A 1 262 ? -23.422 29.625 14.844 1 96.25 262 ALA A C 1
ATOM 2004 O O . ALA A 1 262 ? -24.266 28.828 15.258 1 96.25 262 ALA A O 1
ATOM 2005 N N . ASP A 1 263 ? -23.547 30.266 13.688 1 98.25 263 ASP A N 1
ATOM 2006 C CA . ASP A 1 263 ? -24.75 30.125 12.867 1 98.25 263 ASP A CA 1
ATOM 2007 C C . ASP A 1 263 ? -24.672 28.875 11.992 1 98.25 263 ASP A C 1
ATOM 2009 O O . ASP A 1 263 ? -25.672 28.469 11.398 1 98.25 263 ASP A O 1
ATOM 2013 N N . LEU A 1 264 ? -23.562 28.25 11.906 1 98.62 264 LEU A N 1
ATOM 2014 C CA . LEU A 1 264 ? -23.344 27.141 10.984 1 98.62 264 LEU A CA 1
ATOM 2015 C C . LEU A 1 264 ? -24.359 26.031 11.227 1 98.62 264 LEU A C 1
ATOM 2017 O O . LEU A 1 264 ? -24.984 25.531 10.281 1 98.62 264 LEU A O 1
ATOM 2021 N N . GLU A 1 265 ? -24.531 25.609 12.531 1 98.31 265 GLU A N 1
ATOM 2022 C CA . GLU A 1 265 ? -25.438 24.5 12.852 1 98.31 265 GLU A CA 1
ATOM 2023 C C . GLU A 1 265 ? -26.859 24.797 12.391 1 98.31 265 GLU A C 1
ATOM 2025 O O . GLU A 1 265 ? -27.516 23.953 11.781 1 98.31 265 GLU A O 1
ATOM 2030 N N . GLY A 1 266 ? -27.297 26.016 12.672 1 98.56 266 GLY A N 1
ATOM 2031 C CA . GLY A 1 266 ? -28.641 26.406 12.297 1 98.56 266 GLY A CA 1
ATOM 2032 C C . GLY A 1 266 ? -28.844 26.484 10.797 1 98.56 266 GLY A C 1
ATOM 2033 O O . GLY A 1 266 ? -29.859 26.016 10.281 1 98.56 266 GLY A O 1
ATOM 2034 N N . HIS A 1 267 ? -27.906 27.078 10.141 1 98.62 267 HIS A N 1
ATOM 2035 C CA . HIS A 1 267 ? -28.031 27.25 8.695 1 98.62 267 HIS A CA 1
ATOM 2036 C C . HIS A 1 267 ? -27.953 25.906 7.977 1 98.62 267 HIS A C 1
ATOM 2038 O O . HIS A 1 267 ? -28.672 25.672 7.008 1 98.62 267 HIS A O 1
ATOM 2044 N N . LEU A 1 268 ? -27.031 25.062 8.406 1 98.69 268 LEU A N 1
ATOM 2045 C CA . LEU A 1 268 ? -26.938 23.719 7.84 1 98.69 268 LEU A CA 1
ATOM 2046 C C . LEU A 1 268 ? -28.219 22.938 8.094 1 98.69 268 LEU A C 1
ATOM 2048 O O . LEU A 1 268 ? -28.719 22.234 7.199 1 98.69 268 LEU A O 1
ATOM 2052 N N . GLY A 1 269 ? -28.719 23.016 9.352 1 98.5 269 GLY A N 1
ATOM 2053 C CA . GLY A 1 269 ? -29.984 22.391 9.695 1 98.5 269 GLY A CA 1
ATOM 2054 C C . GLY A 1 269 ? -31.141 22.844 8.82 1 98.5 269 GLY A C 1
ATOM 2055 O O . GLY A 1 269 ? -32 22.047 8.445 1 98.5 269 GLY A O 1
ATOM 2056 N N . ALA A 1 270 ? -31.172 24.094 8.531 1 98.38 270 ALA A N 1
ATOM 2057 C CA . ALA A 1 270 ? -32.219 24.656 7.691 1 98.38 270 ALA A CA 1
ATOM 2058 C C . ALA A 1 270 ? -32.156 24.078 6.281 1 98.38 270 ALA A C 1
ATOM 2060 O O . ALA A 1 270 ? -33.219 23.797 5.68 1 98.38 270 ALA A O 1
ATOM 2061 N N . ARG A 1 271 ? -31.016 23.922 5.773 1 97.75 271 ARG A N 1
ATOM 2062 C CA . ARG A 1 271 ? -30.875 23.281 4.469 1 97.75 271 ARG A CA 1
ATOM 2063 C C . ARG A 1 271 ? -31.344 21.844 4.512 1 97.75 271 ARG A C 1
ATOM 2065 O O . ARG A 1 271 ? -32.094 21.391 3.635 1 97.75 271 ARG A O 1
ATOM 2072 N N . ALA A 1 272 ? -30.875 21.188 5.523 1 98.12 272 ALA A N 1
ATOM 2073 C CA . ALA A 1 272 ? -31.234 19.781 5.684 1 98.12 272 ALA A CA 1
ATOM 2074 C C . ALA A 1 272 ? -32.75 19.609 5.816 1 98.12 272 ALA A C 1
ATOM 2076 O O . ALA A 1 272 ? -33.312 18.625 5.32 1 98.12 272 ALA A O 1
ATOM 2077 N N . ALA A 1 273 ? -33.375 20.5 6.477 1 98 273 ALA A N 1
ATOM 2078 C CA . ALA A 1 273 ? -34.812 20.453 6.699 1 98 273 ALA A CA 1
ATOM 2079 C C . ALA A 1 273 ? -35.562 20.516 5.379 1 98 273 ALA A C 1
ATOM 2081 O O . ALA A 1 273 ? -36.719 20.078 5.293 1 98 273 ALA A O 1
ATOM 2082 N N . ARG A 1 274 ? -34.969 20.969 4.363 1 97.81 274 ARG A N 1
ATOM 2083 C CA . ARG A 1 274 ? -35.562 21.016 3.031 1 97.81 274 ARG A CA 1
ATOM 2084 C C . ARG A 1 274 ? -35.312 19.734 2.26 1 97.81 274 ARG A C 1
ATOM 2086 O O . ARG A 1 274 ? -35.594 19.641 1.062 1 97.81 274 ARG A O 1
ATOM 2093 N N . GLY A 1 275 ? -34.656 18.828 2.867 1 97.56 275 GLY A N 1
ATOM 2094 C CA . GLY A 1 275 ? -34.406 17.547 2.254 1 97.56 275 GLY A CA 1
ATOM 2095 C C . GLY A 1 275 ? -33.125 17.516 1.418 1 97.56 275 GLY A C 1
ATOM 2096 O O . GLY A 1 275 ? -32.938 16.641 0.575 1 97.56 275 GLY A O 1
ATOM 2097 N N . GLU A 1 276 ? -32.219 18.453 1.646 1 97.62 276 GLU A N 1
ATOM 2098 C CA . GLU A 1 276 ? -31.047 18.578 0.808 1 97.62 276 GLU A CA 1
ATOM 2099 C C . GLU A 1 276 ? -30.047 17.469 1.111 1 97.62 276 GLU A C 1
ATOM 2101 O O . GLU A 1 276 ? -29.969 16.984 2.238 1 97.62 276 GLU A O 1
ATOM 2106 N N . ALA A 1 277 ? -29.312 17.047 0.046 1 97.88 277 ALA A N 1
ATOM 2107 C CA . ALA A 1 277 ? -28.172 16.156 0.179 1 97.88 277 ALA A CA 1
ATOM 2108 C C . ALA A 1 277 ? -26.875 16.953 0.337 1 97.88 277 ALA A C 1
ATOM 2110 O O . ALA A 1 277 ? -26.531 17.766 -0.519 1 97.88 277 ALA A O 1
ATOM 2111 N N . ILE A 1 278 ? -26.25 16.75 1.448 1 98.62 278 ILE A N 1
ATOM 2112 C CA . ILE A 1 278 ? -25.047 17.516 1.776 1 98.62 278 ILE A CA 1
ATOM 2113 C C . ILE A 1 278 ? -23.812 16.656 1.619 1 98.62 278 ILE A C 1
ATOM 2115 O O . ILE A 1 278 ? -23.734 15.555 2.182 1 98.62 278 ILE A O 1
ATOM 2119 N N . LEU A 1 279 ? -22.844 17.078 0.81 1 98.5 279 LEU A N 1
ATOM 2120 C CA . LEU A 1 279 ? -21.547 16.406 0.65 1 98.5 279 LEU A CA 1
ATOM 2121 C C . LEU A 1 279 ? -20.641 16.688 1.844 1 98.5 279 LEU A C 1
ATOM 2123 O O . LEU A 1 279 ? -20.328 17.844 2.143 1 98.5 279 LEU A O 1
ATOM 2127 N N . LEU A 1 280 ? -20.266 15.625 2.582 1 98.5 280 LEU A N 1
ATOM 2128 C CA . LEU A 1 280 ? -19.344 15.734 3.701 1 98.5 280 LEU A CA 1
ATOM 2129 C C . LEU A 1 280 ? -18.188 14.758 3.541 1 98.5 280 LEU A C 1
ATOM 2131 O O . LEU A 1 280 ? -18.391 13.609 3.123 1 98.5 280 LEU A O 1
ATOM 2135 N N . ASP A 1 281 ? -17 15.227 3.715 1 97.75 281 ASP A N 1
ATOM 2136 C CA . ASP A 1 281 ? -15.852 14.336 3.779 1 97.75 281 ASP A CA 1
ATOM 2137 C C . ASP A 1 281 ? -15.797 13.594 5.113 1 97.75 281 ASP A C 1
ATOM 2139 O O . ASP A 1 281 ? -15.508 14.188 6.152 1 97.75 281 ASP A O 1
ATOM 2143 N N . PRO A 1 282 ? -16.016 12.336 5.137 1 97.44 282 PRO A N 1
ATOM 2144 C CA . PRO A 1 282 ? -16.141 11.625 6.406 1 97.44 282 PRO A CA 1
ATOM 2145 C C . PRO A 1 282 ? -14.82 11.547 7.168 1 97.44 282 PRO A C 1
ATOM 2147 O O . PRO A 1 282 ? -14.805 11.227 8.359 1 97.44 282 PRO A O 1
ATOM 2150 N N . VAL A 1 283 ? -13.695 11.875 6.57 1 95.12 283 VAL A N 1
ATOM 2151 C CA . VAL A 1 283 ? -12.383 11.812 7.195 1 95.12 283 VAL A CA 1
ATOM 2152 C C . VAL A 1 283 ? -12.055 13.164 7.84 1 95.12 283 VAL A C 1
ATOM 2154 O O . VAL A 1 283 ? -11.195 13.242 8.719 1 95.12 283 VAL A O 1
ATOM 2157 N N . LEU A 1 284 ? -12.742 14.18 7.438 1 96.38 284 LEU A N 1
ATOM 2158 C CA . LEU A 1 284 ? -12.43 15.523 7.906 1 96.38 284 LEU A CA 1
ATOM 2159 C C . LEU A 1 284 ? -13.586 16.094 8.711 1 96.38 284 LEU A C 1
ATOM 2161 O O . LEU A 1 284 ? -13.367 16.766 9.727 1 96.38 284 LEU A O 1
ATOM 2165 N N . ALA A 1 285 ? -14.805 15.766 8.219 1 98.19 285 ALA A N 1
ATOM 2166 C CA . ALA A 1 285 ? -15.977 16.422 8.789 1 98.19 285 ALA A CA 1
ATOM 2167 C C . ALA A 1 285 ? -16.328 15.82 10.148 1 98.19 285 ALA A C 1
ATOM 2169 O O . ALA A 1 285 ? -16.281 14.602 10.328 1 98.19 285 ALA A O 1
ATOM 2170 N N . ALA A 1 286 ? -16.625 16.688 11.055 1 98.19 286 ALA A N 1
ATOM 2171 C CA . ALA A 1 286 ? -17.031 16.266 12.391 1 98.19 286 ALA A CA 1
ATOM 2172 C C . ALA A 1 286 ? -18.344 15.484 12.336 1 98.19 286 ALA A C 1
ATOM 2174 O O . ALA A 1 286 ? -19.234 15.812 11.555 1 98.19 286 ALA A O 1
ATOM 2175 N N . GLU A 1 287 ? -18.469 14.539 13.18 1 98.38 287 GLU A N 1
ATOM 2176 C CA . GLU A 1 287 ? -19.703 13.766 13.336 1 98.38 287 GLU A CA 1
ATOM 2177 C C . GLU A 1 287 ? -20.891 14.672 13.602 1 98.38 287 GLU A C 1
ATOM 2179 O O . GLU A 1 287 ? -22.016 14.375 13.172 1 98.38 287 GLU A O 1
ATOM 2184 N N . LYS A 1 288 ? -20.703 15.797 14.234 1 98.44 288 LYS A N 1
ATOM 2185 C CA . LYS A 1 288 ? -21.766 16.75 14.547 1 98.44 288 LYS A CA 1
ATOM 2186 C C . LYS A 1 288 ? -22.5 17.172 13.281 1 98.44 288 LYS A C 1
ATOM 2188 O O . LYS A 1 288 ? -23.734 17.312 13.289 1 98.44 288 LYS A O 1
ATOM 2193 N N . LEU A 1 289 ? -21.781 17.406 12.258 1 98.69 289 LEU A N 1
ATOM 2194 C CA . LEU A 1 289 ? -22.391 17.859 11.008 1 98.69 289 LEU A CA 1
ATOM 2195 C C . LEU A 1 289 ? -23.297 16.797 10.422 1 98.69 289 LEU A C 1
ATOM 2197 O O . LEU A 1 289 ? -24.391 17.109 9.93 1 98.69 289 LEU A O 1
ATOM 2201 N N . ARG A 1 290 ? -22.844 15.547 10.383 1 98.5 290 ARG A N 1
ATOM 2202 C CA . ARG A 1 290 ? -23.688 14.461 9.914 1 98.5 290 ARG A CA 1
ATOM 2203 C C . ARG A 1 290 ? -24.969 14.375 10.734 1 98.5 290 ARG A C 1
ATOM 2205 O O . ARG A 1 290 ? -26.062 14.219 10.188 1 98.5 290 ARG A O 1
ATOM 2212 N N . LEU A 1 291 ? -24.859 14.484 12.102 1 98.06 291 LEU A N 1
ATOM 2213 C CA . LEU A 1 291 ? -26 14.422 13.008 1 98.06 291 LEU A CA 1
ATOM 2214 C C . LEU A 1 291 ? -27 15.539 12.711 1 98.06 291 LEU A C 1
ATOM 2216 O O . LEU A 1 291 ? -28.203 15.312 12.703 1 98.06 291 LEU A O 1
ATOM 2220 N N . ILE A 1 292 ? -26.484 16.719 12.469 1 98.25 292 ILE A N 1
ATOM 2221 C CA . ILE A 1 292 ? -27.344 17.859 12.164 1 98.25 292 ILE A CA 1
ATOM 2222 C C . ILE A 1 292 ? -28.125 17.594 10.891 1 98.25 292 ILE A C 1
ATOM 2224 O O . ILE A 1 292 ? -29.344 17.766 10.852 1 98.25 292 ILE A O 1
ATOM 2228 N N . VAL A 1 293 ? -27.438 17.141 9.852 1 98.62 293 VAL A N 1
ATOM 2229 C CA . VAL A 1 293 ? -28.047 16.938 8.539 1 98.62 293 VAL A CA 1
ATOM 2230 C C . VAL A 1 293 ? -29.125 15.859 8.641 1 98.62 293 VAL A C 1
ATOM 2232 O O . VAL A 1 293 ? -30.266 16.062 8.211 1 98.62 293 VAL A O 1
ATOM 2235 N N . THR A 1 294 ? -28.797 14.711 9.234 1 97.75 294 THR A N 1
ATOM 2236 C CA . THR A 1 294 ? -29.703 13.562 9.25 1 97.75 294 THR A CA 1
ATOM 2237 C C . THR A 1 294 ? -30.875 13.812 10.195 1 97.75 294 THR A C 1
ATOM 2239 O O . THR A 1 294 ? -32 13.398 9.906 1 97.75 294 THR A O 1
ATOM 2242 N N . SER A 1 295 ? -30.641 14.492 11.312 1 97.44 295 SER A N 1
ATOM 2243 C CA . SER A 1 295 ? -31.703 14.742 12.281 1 97.44 295 SER A CA 1
ATOM 2244 C C . SER A 1 295 ? -32.719 15.75 11.742 1 97.44 295 SER A C 1
ATOM 2246 O O . SER A 1 295 ? -33.875 15.742 12.148 1 97.44 295 SER A O 1
ATOM 2248 N N . ALA A 1 296 ? -32.25 16.562 10.844 1 97.81 296 ALA A N 1
ATOM 2249 C CA . ALA A 1 296 ? -33.125 17.609 10.336 1 97.81 296 ALA A CA 1
ATOM 2250 C C . ALA A 1 296 ? -33.844 17.156 9.078 1 97.81 296 ALA A C 1
ATOM 2252 O O . ALA A 1 296 ? -34.656 17.906 8.508 1 97.81 296 ALA A O 1
ATOM 2253 N N . GLY A 1 297 ? -33.562 15.984 8.641 1 97.44 297 GLY A N 1
ATOM 2254 C CA . GLY A 1 297 ? -34.344 15.422 7.539 1 97.44 297 GLY A CA 1
ATOM 2255 C C . GLY A 1 297 ? -33.594 15.414 6.223 1 97.44 297 GLY A C 1
ATOM 2256 O O . GLY A 1 297 ? -34.125 15.008 5.191 1 97.44 297 GLY A O 1
ATOM 2257 N N . GLY A 1 298 ? -32.344 15.883 6.242 1 97.94 298 GLY A N 1
ATOM 2258 C CA . GLY A 1 298 ? -31.484 15.82 5.059 1 97.94 298 GLY A CA 1
ATOM 2259 C C . GLY A 1 298 ? -30.75 14.5 4.922 1 97.94 298 GLY A C 1
ATOM 2260 O O . GLY A 1 298 ? -31 13.562 5.684 1 97.94 298 GLY A O 1
ATOM 2261 N N . SER A 1 299 ? -29.922 14.383 3.84 1 97.38 299 SER A N 1
ATOM 2262 C CA . SER A 1 299 ? -29.078 13.211 3.629 1 97.38 299 SER A CA 1
ATOM 2263 C C . SER A 1 299 ? -27.625 13.602 3.443 1 97.38 299 SER A C 1
ATOM 2265 O O . SER A 1 299 ? -27.328 14.719 3.01 1 97.38 299 SER A O 1
ATOM 2267 N N . VAL A 1 300 ? -26.781 12.695 3.826 1 97.75 300 VAL A N 1
ATOM 2268 C CA . VAL A 1 300 ? -25.344 12.93 3.691 1 97.75 300 VAL A CA 1
ATOM 2269 C C . VAL A 1 300 ? -24.797 12.125 2.518 1 97.75 300 VAL A C 1
ATOM 2271 O O . VAL A 1 300 ? -25.031 10.914 2.426 1 97.75 300 VAL A O 1
ATOM 2274 N N . ILE A 1 301 ? -24.188 12.789 1.588 1 96.12 301 ILE A N 1
ATOM 2275 C CA . ILE A 1 301 ? -23.344 12.141 0.595 1 96.12 301 ILE A CA 1
ATOM 2276 C C . ILE A 1 301 ? -21.891 12.156 1.069 1 96.12 301 ILE A C 1
ATOM 2278 O O . ILE A 1 301 ? -21.281 13.227 1.207 1 96.12 301 ILE A O 1
ATOM 2282 N N . GLU A 1 302 ? -21.422 10.961 1.393 1 95.75 302 GLU A N 1
ATOM 2283 C CA . GLU A 1 302 ? -20.016 10.891 1.799 1 95.75 302 GLU A CA 1
ATOM 2284 C C . GLU A 1 302 ? -19.094 11.023 0.598 1 95.75 302 GLU A C 1
ATOM 2286 O O . GLU A 1 302 ? -19.219 10.281 -0.381 1 95.75 302 GLU A O 1
ATOM 2291 N N . GLY A 1 303 ? -18.234 11.992 0.61 1 95.44 303 GLY A N 1
ATOM 2292 C CA . GLY A 1 303 ? -17.25 12.234 -0.432 1 95.44 303 GLY A CA 1
ATOM 2293 C C . GLY A 1 303 ? -16.094 13.117 0.025 1 95.44 303 GLY A C 1
ATOM 2294 O O . GLY A 1 303 ? -16.094 13.578 1.166 1 95.44 303 GLY A O 1
ATOM 2295 N N . LYS A 1 304 ? -15.148 13.328 -0.804 1 95.75 304 LYS A N 1
ATOM 2296 C CA . LYS A 1 304 ? -13.961 14.102 -0.457 1 95.75 304 LYS A CA 1
ATOM 2297 C C . LYS A 1 304 ? -14.234 15.602 -0.506 1 95.75 304 LYS A C 1
ATOM 2299 O O . LYS A 1 304 ? -15.031 16.062 -1.327 1 95.75 304 LYS A O 1
ATOM 2304 N N . ASP A 1 305 ? -13.578 16.281 0.419 1 97.5 305 ASP A N 1
ATOM 2305 C CA . ASP A 1 305 ? -13.492 17.734 0.294 1 97.5 305 ASP A CA 1
ATOM 2306 C C . ASP A 1 305 ? -13.039 18.141 -1.106 1 97.5 305 ASP A C 1
ATOM 2308 O O . ASP A 1 305 ? -11.922 17.812 -1.522 1 97.5 305 ASP A O 1
ATOM 2312 N N . PRO A 1 306 ? -13.906 18.812 -1.863 1 97.75 306 PRO A N 1
ATOM 2313 C CA . PRO A 1 306 ? -13.586 19.094 -3.266 1 97.75 306 PRO A CA 1
ATOM 2314 C C . PRO A 1 306 ? -12.367 20 -3.426 1 97.75 306 PRO A C 1
ATOM 2316 O O . PRO A 1 306 ? -11.836 20.141 -4.531 1 97.75 306 PRO A O 1
ATOM 2319 N N . ALA A 1 307 ? -11.93 20.641 -2.369 1 97.88 307 ALA A N 1
ATOM 2320 C CA . ALA A 1 307 ? -10.789 21.531 -2.441 1 97.88 307 ALA A CA 1
ATOM 2321 C C . ALA A 1 307 ? -9.477 20.781 -2.221 1 97.88 307 ALA A C 1
ATOM 2323 O O . ALA A 1 307 ? -8.398 21.312 -2.488 1 97.88 307 ALA A O 1
ATOM 2324 N N . ARG A 1 308 ? -9.539 19.594 -1.702 1 96.88 308 ARG A N 1
ATOM 2325 C CA . ARG A 1 308 ? -8.359 18.891 -1.211 1 96.88 308 ARG A CA 1
ATOM 2326 C C . ARG A 1 308 ? -7.371 18.625 -2.34 1 96.88 308 ARG A C 1
ATOM 2328 O O . ARG A 1 308 ? -6.191 18.984 -2.236 1 96.88 308 ARG A O 1
ATOM 2335 N N . ILE A 1 309 ? -7.793 18.062 -3.502 1 97.69 309 ILE A N 1
ATOM 2336 C CA . ILE A 1 309 ? -6.902 17.672 -4.59 1 97.69 309 ILE A CA 1
ATOM 2337 C C . ILE A 1 309 ? -6.449 18.906 -5.355 1 97.69 309 ILE A C 1
ATOM 2339 O O . ILE A 1 309 ? -5.254 19.094 -5.598 1 97.69 309 ILE A O 1
ATOM 2343 N N . PRO A 1 310 ? -7.406 19.828 -5.672 1 97.88 310 PRO A N 1
ATOM 2344 C CA . PRO A 1 310 ? -6.957 21.031 -6.367 1 97.88 310 PRO A CA 1
ATOM 2345 C C . PRO A 1 310 ? -5.926 21.828 -5.562 1 97.88 310 PRO A C 1
ATOM 2347 O O . PRO A 1 310 ? -4.988 22.391 -6.133 1 97.88 310 PRO A O 1
ATOM 2350 N N . ARG A 1 311 ? -6.125 21.859 -4.234 1 97.62 311 ARG A N 1
ATOM 2351 C CA . ARG A 1 311 ? -5.184 22.547 -3.361 1 97.62 311 ARG A CA 1
ATOM 2352 C C . ARG A 1 311 ? -3.84 21.812 -3.326 1 97.62 311 ARG A C 1
ATOM 2354 O O . ARG A 1 311 ? -2.787 22.453 -3.273 1 97.62 311 ARG A O 1
ATOM 2361 N N . ALA A 1 312 ? -3.828 20.5 -3.408 1 98.31 312 ALA A N 1
ATOM 2362 C CA . ALA A 1 312 ? -2.627 19.672 -3.318 1 98.31 312 ALA A CA 1
ATOM 2363 C C . ALA A 1 312 ? -1.804 19.766 -4.602 1 98.31 312 ALA A C 1
ATOM 2365 O O . ALA A 1 312 ? -0.586 19.578 -4.582 1 98.31 312 ALA A O 1
ATOM 2366 N N . ILE A 1 313 ? -2.445 20 -5.746 1 98.5 313 ILE A N 1
ATOM 2367 C CA . ILE A 1 313 ? -1.777 20.172 -7.031 1 98.5 313 ILE A CA 1
ATOM 2368 C C . ILE A 1 313 ? -1.45 21.656 -7.246 1 98.5 313 ILE A C 1
ATOM 2370 O O . ILE A 1 313 ? -2.297 22.422 -7.711 1 98.5 313 ILE A O 1
ATOM 2374 N N . LYS A 1 314 ? -0.237 22.016 -6.957 1 98.62 314 LYS A N 1
ATOM 2375 C CA . LYS A 1 314 ? 0.149 23.422 -7.039 1 98.62 314 LYS A CA 1
ATOM 2376 C C . LYS A 1 314 ? 0.173 23.891 -8.492 1 98.62 314 LYS A C 1
ATOM 2378 O O . LYS A 1 314 ? 0.595 23.156 -9.383 1 98.62 314 LYS A O 1
ATOM 2383 N N . ASN A 1 315 ? -0.352 25.094 -8.742 1 98 315 ASN A N 1
ATOM 2384 C CA . ASN A 1 315 ? -0.27 25.734 -10.055 1 98 315 ASN A CA 1
ATOM 2385 C C . ASN A 1 315 ? 1.083 26.391 -10.266 1 98 315 ASN A C 1
ATOM 2387 O O . ASN A 1 315 ? 1.971 26.297 -9.414 1 98 315 ASN A O 1
ATOM 2391 N N . LYS A 1 316 ? 1.27 27.047 -11.383 1 98.19 316 LYS A N 1
ATOM 2392 C CA . LYS A 1 316 ? 2.555 27.625 -11.766 1 98.19 316 LYS A CA 1
ATOM 2393 C C . LYS A 1 316 ? 3.01 28.688 -10.758 1 98.19 316 LYS A C 1
ATOM 2395 O O . LYS A 1 316 ? 4.18 28.719 -10.375 1 98.19 316 LYS A O 1
ATOM 2400 N N . ALA A 1 317 ? 2.145 29.562 -10.289 1 98.5 317 ALA A N 1
ATOM 2401 C CA . ALA A 1 317 ? 2.5 30.625 -9.344 1 98.5 317 ALA A CA 1
ATOM 2402 C C . ALA A 1 317 ? 2.951 30.047 -8.008 1 98.5 317 ALA A C 1
ATOM 2404 O O . ALA A 1 317 ? 3.936 30.516 -7.426 1 98.5 317 ALA A O 1
ATOM 2405 N N . GLU A 1 318 ? 2.221 29.094 -7.543 1 98.62 318 GLU A N 1
ATOM 2406 C CA . GLU A 1 318 ? 2.555 28.453 -6.273 1 98.62 318 GLU A CA 1
ATOM 2407 C C . GLU A 1 318 ? 3.885 27.719 -6.363 1 98.62 318 GLU A C 1
ATOM 2409 O O . GLU A 1 318 ? 4.688 27.75 -5.43 1 98.62 318 GLU A O 1
ATOM 2414 N N . LEU A 1 319 ? 4.129 27.047 -7.477 1 98.75 319 LEU A N 1
ATOM 2415 C CA . LEU A 1 319 ? 5.379 26.312 -7.668 1 98.75 319 LEU A CA 1
ATOM 2416 C C . LEU A 1 319 ? 6.555 27.281 -7.758 1 98.75 319 LEU A C 1
ATOM 2418 O O . LEU A 1 319 ? 7.598 27.062 -7.141 1 98.75 319 LEU A O 1
ATOM 2422 N N . ASP A 1 320 ? 6.402 28.328 -8.555 1 98.69 320 ASP A N 1
ATOM 2423 C CA . ASP A 1 320 ? 7.453 29.328 -8.672 1 98.69 320 ASP A CA 1
ATOM 2424 C C . ASP A 1 320 ? 7.738 29.984 -7.316 1 98.69 320 ASP A C 1
ATOM 2426 O O . ASP A 1 320 ? 8.898 30.234 -6.977 1 98.69 320 ASP A O 1
ATOM 2430 N N . GLY A 1 321 ? 6.656 30.266 -6.582 1 98.69 321 GLY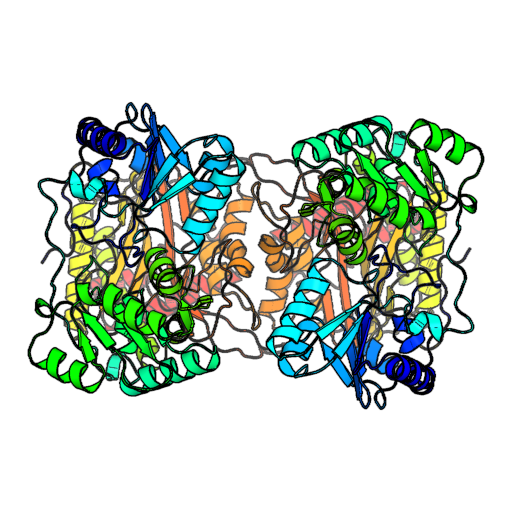 A N 1
ATOM 2431 C CA . GLY A 1 321 ? 6.828 30.797 -5.234 1 98.69 321 GLY A CA 1
ATOM 2432 C C . GLY A 1 321 ? 7.59 29.859 -4.32 1 98.69 321 GLY A C 1
ATOM 2433 O O . GLY A 1 321 ? 8.477 30.281 -3.58 1 98.69 321 GLY A O 1
ATOM 2434 N N . SER A 1 322 ? 7.266 28.594 -4.34 1 98.75 322 SER A N 1
ATOM 2435 C CA . SER A 1 322 ? 7.953 27.609 -3.523 1 98.75 322 SER A CA 1
ATOM 2436 C C . SER A 1 322 ? 9.43 27.516 -3.891 1 98.75 322 SER A C 1
ATOM 2438 O O . SER A 1 322 ? 10.289 27.391 -3.012 1 98.75 322 SER A O 1
ATOM 2440 N N . ARG A 1 323 ? 9.734 27.531 -5.211 1 98.75 323 ARG A N 1
ATOM 2441 C CA . ARG A 1 323 ? 11.125 27.516 -5.656 1 98.75 323 ARG A CA 1
ATOM 2442 C C . ARG A 1 323 ? 11.891 28.719 -5.102 1 98.75 323 ARG A C 1
ATOM 2444 O O . ARG A 1 323 ? 13 28.562 -4.586 1 98.75 323 ARG A O 1
ATOM 2451 N N . ALA A 1 324 ? 11.281 29.859 -5.133 1 98.69 324 ALA A N 1
ATOM 2452 C CA . ALA A 1 324 ? 11.906 31.062 -4.617 1 98.69 324 ALA A CA 1
ATOM 2453 C C . ALA A 1 324 ? 12.094 30.984 -3.105 1 98.69 324 ALA A C 1
ATOM 2455 O O . ALA A 1 324 ? 13.141 31.391 -2.582 1 98.69 324 ALA A O 1
ATOM 2456 N N . ALA A 1 325 ? 11.07 30.531 -2.449 1 98.75 325 ALA A N 1
ATOM 2457 C CA . ALA A 1 325 ? 11.125 30.391 -0.995 1 98.75 325 ALA A CA 1
ATOM 2458 C C . ALA A 1 325 ? 12.258 29.469 -0.568 1 98.75 325 ALA A C 1
ATOM 2460 O O . ALA A 1 325 ? 12.945 29.734 0.422 1 98.75 325 ALA A O 1
ATOM 2461 N N . HIS A 1 326 ? 12.484 28.406 -1.309 1 98.75 326 HIS A N 1
ATOM 2462 C CA . HIS A 1 326 ? 13.5 27.438 -0.923 1 98.75 326 HIS A CA 1
ATOM 2463 C C . HIS A 1 326 ? 14.898 27.938 -1.243 1 98.75 326 HIS A C 1
ATOM 2465 O O . HIS A 1 326 ? 15.859 27.609 -0.544 1 98.75 326 HIS A O 1
ATOM 2471 N N . GLU A 1 327 ? 15.039 28.703 -2.314 1 98.62 327 GLU A N 1
ATOM 2472 C CA . GLU A 1 327 ? 16.312 29.375 -2.562 1 98.62 327 GLU A CA 1
ATOM 2473 C C . GLU A 1 327 ? 16.672 30.312 -1.42 1 98.62 327 GLU A C 1
ATOM 2475 O O . GLU A 1 327 ? 17.797 30.281 -0.912 1 98.62 327 GLU A O 1
ATOM 2480 N N . ARG A 1 328 ? 15.734 31.141 -1.014 1 98.62 328 ARG A N 1
ATOM 2481 C CA . ARG A 1 328 ? 15.883 32.062 0.103 1 98.62 328 ARG A CA 1
ATOM 2482 C C . ARG A 1 328 ? 16.219 31.328 1.392 1 98.62 328 ARG A C 1
ATOM 2484 O O . ARG A 1 328 ? 17.125 31.719 2.123 1 98.62 328 ARG A O 1
ATOM 2491 N N . ASP A 1 329 ? 15.5 30.25 1.652 1 98.69 329 ASP A N 1
ATOM 2492 C CA . ASP A 1 329 ? 15.711 29.453 2.857 1 98.69 329 ASP A CA 1
ATOM 2493 C C . ASP A 1 329 ? 17.062 28.766 2.828 1 98.69 329 ASP A C 1
ATOM 2495 O O . ASP A 1 329 ? 17.688 28.547 3.873 1 98.69 329 ASP A O 1
ATOM 2499 N N . GLY A 1 330 ? 17.516 28.328 1.62 1 98.81 330 GLY A N 1
ATOM 2500 C CA . GLY A 1 330 ? 18.859 27.781 1.473 1 98.81 330 GLY A CA 1
ATOM 2501 C C . GLY A 1 330 ? 19.938 28.734 1.928 1 98.81 330 GLY A C 1
ATOM 2502 O O . GLY A 1 330 ? 20.891 28.328 2.609 1 98.81 330 GLY A O 1
ATOM 2503 N N . VAL A 1 331 ? 19.812 29.969 1.583 1 98.81 331 VAL A N 1
ATOM 2504 C CA . VAL A 1 331 ? 20.766 30.984 1.999 1 98.81 331 VAL A CA 1
ATOM 2505 C C . VAL A 1 331 ? 20.781 31.094 3.521 1 98.81 331 VAL A C 1
ATOM 2507 O O . VAL A 1 331 ? 21.844 31.156 4.145 1 98.81 331 VAL A O 1
ATOM 2510 N N . ALA A 1 332 ? 19.578 31.109 4.102 1 98.81 332 ALA A N 1
ATOM 2511 C CA . ALA A 1 332 ? 19.453 31.188 5.559 1 98.81 332 ALA A CA 1
ATOM 2512 C C . ALA A 1 332 ? 20.141 29.984 6.223 1 98.81 332 ALA A C 1
ATOM 2514 O O . ALA A 1 332 ? 20.859 30.156 7.211 1 98.81 332 ALA A O 1
ATOM 2515 N N . MET A 1 333 ? 19.953 28.812 5.715 1 98.88 333 MET A N 1
ATOM 2516 C CA . MET A 1 333 ? 20.5 27.578 6.281 1 98.88 333 MET A CA 1
ATOM 2517 C C . MET A 1 333 ? 22.031 27.562 6.176 1 98.88 333 MET A C 1
ATOM 2519 O O . MET A 1 333 ? 22.719 27.141 7.105 1 98.88 333 MET A O 1
ATOM 2523 N N . VAL A 1 334 ? 22.562 27.984 5.012 1 98.81 334 VAL A N 1
ATOM 2524 C CA . VAL A 1 334 ? 24 28.016 4.824 1 98.81 334 VAL A CA 1
ATOM 2525 C C . VAL A 1 334 ? 24.625 28.984 5.82 1 98.81 334 VAL A C 1
ATOM 2527 O O . VAL A 1 334 ? 25.656 28.672 6.438 1 98.81 334 VAL A O 1
ATOM 2530 N N . ASN A 1 335 ? 24.031 30.188 6 1 98.75 335 ASN A N 1
ATOM 2531 C CA . ASN A 1 335 ? 24.516 31.141 6.992 1 98.75 335 ASN A CA 1
ATOM 2532 C C . ASN A 1 335 ? 24.5 30.531 8.398 1 98.75 335 ASN A C 1
ATOM 2534 O O . ASN A 1 335 ? 25.469 30.688 9.148 1 98.75 335 ASN A O 1
ATOM 2538 N N . PHE A 1 336 ? 23.516 29.906 8.758 1 98.69 336 PHE A N 1
ATOM 2539 C CA . PHE A 1 336 ? 23.359 29.281 10.062 1 98.69 336 PHE A CA 1
ATOM 2540 C C . PHE A 1 336 ? 24.375 28.172 10.266 1 98.69 336 PHE A C 1
ATOM 2542 O O . PHE A 1 336 ? 25.078 28.141 11.281 1 98.69 336 PHE A O 1
ATOM 2549 N N . LEU A 1 337 ? 24.406 27.188 9.266 1 98.81 337 LEU A N 1
ATOM 2550 C CA . LEU A 1 337 ? 25.297 26.031 9.398 1 98.81 337 LEU A CA 1
ATOM 2551 C C . LEU A 1 337 ? 26.75 26.469 9.422 1 98.81 337 LEU A C 1
ATOM 2553 O O . LEU A 1 337 ? 27.578 25.875 10.133 1 98.81 337 LEU A O 1
ATOM 2557 N N . SER A 1 338 ? 27.109 27.469 8.625 1 98.56 338 SER A N 1
ATOM 2558 C CA . SER A 1 338 ? 28.438 28.031 8.68 1 98.56 338 SER A CA 1
ATOM 2559 C C . SER A 1 338 ? 28.75 28.609 10.055 1 98.56 338 SER A C 1
ATOM 2561 O O . SER A 1 338 ? 29.859 28.453 10.57 1 98.56 338 SER A O 1
ATOM 2563 N N . TRP A 1 339 ? 27.766 29.281 10.648 1 98.5 339 TRP A N 1
ATOM 2564 C CA . TRP A 1 339 ? 27.906 29.844 11.992 1 98.5 339 TRP A CA 1
ATOM 2565 C C . TRP A 1 339 ? 28.078 28.734 13.023 1 98.5 339 TRP A C 1
ATOM 2567 O O . TRP A 1 339 ? 28.938 28.844 13.906 1 98.5 339 TRP A O 1
ATOM 2577 N N . ILE A 1 340 ? 27.281 27.656 12.969 1 98.38 340 ILE A N 1
ATOM 2578 C CA . ILE A 1 340 ? 27.391 26.516 13.883 1 98.38 340 ILE A CA 1
ATOM 2579 C C . ILE A 1 340 ? 28.797 25.938 13.805 1 98.38 340 ILE A C 1
ATOM 2581 O O . ILE A 1 340 ? 29.422 25.672 14.836 1 98.38 340 ILE A O 1
ATOM 2585 N N . ASP A 1 341 ? 29.266 25.75 12.586 1 97.19 341 ASP A N 1
ATOM 2586 C CA . ASP A 1 341 ? 30.562 25.109 12.352 1 97.19 341 ASP A CA 1
ATOM 2587 C C . ASP A 1 341 ? 31.703 25.953 12.906 1 97.19 341 ASP A C 1
ATOM 2589 O O . ASP A 1 341 ? 32.781 25.422 13.242 1 97.19 341 ASP A O 1
ATOM 2593 N N . ALA A 1 342 ? 31.5 27.219 13 1 96.81 342 ALA A N 1
ATOM 2594 C CA . ALA A 1 342 ? 32.531 28.125 13.469 1 96.81 342 ALA A CA 1
ATOM 2595 C C . ALA A 1 342 ? 32.594 28.172 15 1 96.81 342 ALA A C 1
ATOM 2597 O O . ALA A 1 342 ? 33.531 28.688 15.578 1 96.81 342 ALA A O 1
ATOM 2598 N N . GLN A 1 343 ? 31.578 27.562 15.625 1 96.94 343 GLN A N 1
ATOM 2599 C CA . GLN A 1 343 ? 31.531 27.609 17.078 1 96.94 343 GLN A CA 1
ATOM 2600 C C . GLN A 1 343 ? 32.406 26.531 17.703 1 96.94 343 GLN A C 1
ATOM 2602 O O . GLN A 1 343 ? 32.594 25.453 17.125 1 96.94 343 GLN A O 1
ATOM 2607 N N . LYS A 1 344 ? 32.969 26.812 18.906 1 96.69 344 LYS A N 1
ATOM 2608 C CA . LYS A 1 344 ? 33.625 25.766 19.688 1 96.69 344 LYS A CA 1
ATOM 2609 C C . LYS A 1 344 ? 32.594 24.844 20.359 1 96.69 344 LYS A C 1
ATOM 2611 O O . LYS A 1 344 ? 31.625 25.312 20.938 1 96.69 344 LYS A O 1
ATOM 2616 N N . PRO A 1 345 ? 32.875 23.547 20.203 1 96.88 345 PRO A N 1
ATOM 2617 C CA . PRO A 1 345 ? 31.969 22.656 20.891 1 96.88 345 PRO A CA 1
ATOM 2618 C C . PRO A 1 345 ? 31.766 23.031 22.359 1 96.88 345 PRO A C 1
ATOM 2620 O O . PRO A 1 345 ? 32.719 23.406 23.047 1 96.88 345 PRO A O 1
ATOM 2623 N N . GLY A 1 346 ? 30.562 22.984 22.766 1 96.56 346 GLY A N 1
ATOM 2624 C CA . GLY A 1 346 ? 30.266 23.25 24.172 1 96.56 346 GLY A CA 1
ATOM 2625 C C . GLY A 1 346 ? 29.969 24.719 24.438 1 96.56 346 GLY A C 1
ATOM 2626 O O . GLY A 1 346 ? 29.719 25.094 25.594 1 96.56 346 GLY A O 1
ATOM 2627 N N . THR A 1 347 ? 29.891 25.531 23.5 1 97.19 347 THR A N 1
ATOM 2628 C CA . THR A 1 347 ? 29.766 26.953 23.75 1 97.19 347 THR A CA 1
ATOM 2629 C C . THR A 1 347 ? 28.359 27.453 23.391 1 97.19 347 THR A C 1
ATOM 2631 O O . THR A 1 347 ? 27.953 28.531 23.828 1 97.19 347 THR A O 1
ATOM 2634 N N . ILE A 1 348 ? 27.641 26.797 22.562 1 97.31 348 ILE A N 1
ATOM 2635 C CA . ILE A 1 348 ? 26.266 27.156 22.219 1 97.31 348 ILE A CA 1
ATOM 2636 C C . ILE A 1 348 ? 25.312 26.062 22.641 1 97.31 348 ILE A C 1
ATOM 2638 O O . ILE A 1 348 ? 25.703 24.906 22.781 1 97.31 348 ILE A O 1
ATOM 2642 N N . ASP A 1 349 ? 24.078 26.422 22.891 1 98.12 349 ASP A N 1
ATOM 2643 C CA . ASP A 1 349 ? 23.078 25.453 23.281 1 98.12 349 ASP A CA 1
ATOM 2644 C C . ASP A 1 349 ? 21.938 25.375 22.266 1 98.12 349 ASP A C 1
ATOM 2646 O O . ASP A 1 349 ? 21.969 26.094 21.266 1 98.12 349 ASP A O 1
ATOM 2650 N N . GLU A 1 350 ? 21.031 24.453 22.469 1 98.5 350 GLU A N 1
ATOM 2651 C CA . GLU A 1 350 ? 19.938 24.172 21.547 1 98.5 350 GLU A CA 1
ATOM 2652 C C . GLU A 1 350 ? 19.078 25.406 21.297 1 98.5 350 GLU A C 1
ATOM 2654 O O . GLU A 1 350 ? 18.672 25.672 20.172 1 98.5 350 GLU A O 1
ATOM 2659 N N . ILE A 1 351 ? 18.781 26.203 22.312 1 98.12 351 ILE A N 1
ATOM 2660 C CA . ILE A 1 351 ? 17.922 27.391 22.219 1 98.12 351 ILE A CA 1
ATOM 2661 C C . ILE A 1 351 ? 18.625 28.484 21.438 1 98.12 351 ILE A C 1
ATOM 2663 O O . ILE A 1 351 ? 18.047 29.094 20.547 1 98.12 351 ILE A O 1
ATOM 2667 N N . SER A 1 352 ? 19.891 28.734 21.844 1 97.69 352 SER A N 1
ATOM 2668 C CA . SER A 1 352 ? 20.641 29.75 21.125 1 97.69 352 SER A CA 1
ATOM 2669 C C . SER A 1 352 ? 20.797 29.406 19.641 1 97.69 352 SER A C 1
ATOM 2671 O O . SER A 1 352 ? 20.781 30.281 18.781 1 97.69 352 SER A O 1
ATOM 2673 N N . ALA A 1 353 ? 20.984 28.125 19.344 1 98.38 353 ALA A N 1
ATOM 2674 C CA . ALA A 1 353 ? 21.047 27.672 17.953 1 98.38 353 ALA A CA 1
ATOM 2675 C C . ALA A 1 353 ? 19.734 27.938 17.234 1 98.38 353 ALA A C 1
ATOM 2677 O O . ALA A 1 353 ? 19.734 28.453 16.109 1 98.38 353 ALA A O 1
ATOM 2678 N N . ALA A 1 354 ? 18.609 27.578 17.844 1 98.31 354 ALA A N 1
ATOM 2679 C CA . ALA A 1 354 ? 17.297 27.828 17.25 1 98.31 354 ALA A CA 1
ATOM 2680 C C . ALA A 1 354 ? 17.078 29.312 16.984 1 98.31 354 ALA A C 1
ATOM 2682 O O . ALA A 1 354 ? 16.562 29.688 15.922 1 98.31 354 ALA A O 1
ATOM 2683 N N . LYS A 1 355 ? 17.484 30.156 17.906 1 97.94 355 LYS A N 1
ATOM 2684 C CA . LYS A 1 355 ? 17.328 31.594 17.766 1 97.94 355 LYS A CA 1
ATOM 2685 C C . LYS A 1 355 ? 18.188 32.125 16.625 1 97.94 355 LYS A C 1
ATOM 2687 O O . LYS A 1 355 ? 17.75 33 15.859 1 97.94 355 LYS A O 1
ATOM 2692 N N . LYS A 1 356 ? 19.406 31.609 16.562 1 98.12 356 LYS A N 1
ATOM 2693 C CA . LYS A 1 356 ? 20.297 32.031 15.477 1 98.12 356 LYS A CA 1
ATOM 2694 C C . LYS A 1 356 ? 19.719 31.656 14.117 1 98.12 356 LYS A C 1
ATOM 2696 O O . LYS A 1 356 ? 19.844 32.406 13.148 1 98.12 356 LYS A O 1
ATOM 2701 N N . LEU A 1 357 ? 19.141 30.5 14 1 98.5 357 LEU A N 1
ATOM 2702 C CA . LEU A 1 357 ? 18.516 30.078 12.75 1 98.5 357 LEU A CA 1
ATOM 2703 C C . LEU A 1 357 ? 17.359 31 12.375 1 98.5 357 LEU A C 1
ATOM 2705 O O . LEU A 1 357 ? 17.219 31.375 11.211 1 98.5 357 LEU A O 1
ATOM 2709 N N . GLU A 1 358 ? 16.516 31.359 13.32 1 97.94 358 GLU A N 1
ATOM 2710 C CA . GLU A 1 358 ? 15.422 32.312 13.078 1 97.94 358 GLU A CA 1
ATOM 2711 C C . GLU A 1 358 ? 15.961 33.656 12.594 1 97.94 358 GLU A C 1
ATOM 2713 O O . GLU A 1 358 ? 15.398 34.25 11.672 1 97.94 358 GLU A O 1
ATOM 2718 N N . GLU A 1 359 ? 17.047 34.031 13.227 1 98 359 GLU A N 1
ATOM 2719 C CA . GLU A 1 359 ? 17.688 35.281 12.812 1 98 359 GLU A CA 1
ATOM 2720 C C . GLU A 1 359 ? 18.188 35.188 11.367 1 98 359 GLU A C 1
ATOM 2722 O O . GLU A 1 359 ? 18.016 36.125 10.586 1 98 359 GLU A O 1
ATOM 2727 N N . SER A 1 360 ? 18.812 34.094 11.047 1 98.38 360 SER A N 1
ATOM 2728 C CA . SER A 1 360 ? 19.312 33.875 9.695 1 98.38 360 SER A CA 1
ATOM 2729 C C . SER A 1 360 ? 18.172 33.938 8.672 1 98.38 360 SER A C 1
ATOM 2731 O O . SER A 1 360 ? 18.328 34.5 7.598 1 98.38 360 SER A O 1
ATOM 2733 N N . ARG A 1 361 ? 17.047 33.344 8.93 1 98.56 361 ARG A N 1
ATOM 2734 C CA . ARG A 1 361 ? 15.906 33.344 8.031 1 98.56 361 ARG A CA 1
ATOM 2735 C C . ARG A 1 361 ? 15.305 34.75 7.895 1 98.56 361 ARG A C 1
ATOM 2737 O O . ARG A 1 361 ? 14.891 35.125 6.805 1 98.56 361 ARG A O 1
ATOM 2744 N N . ALA A 1 362 ? 15.211 35.438 9.023 1 98 362 ALA A N 1
ATOM 2745 C CA . ALA A 1 362 ? 14.711 36.812 8.984 1 98 362 ALA A CA 1
ATOM 2746 C C . ALA A 1 362 ? 15.586 37.688 8.078 1 98 362 ALA A C 1
ATOM 2748 O O . ALA A 1 362 ? 15.07 38.5 7.285 1 98 362 ALA A O 1
ATOM 2749 N N . ASN A 1 363 ? 16.906 37.531 8.242 1 97.81 363 ASN A N 1
ATOM 2750 C CA . ASN A 1 363 ? 17.844 38.281 7.422 1 97.81 363 ASN A CA 1
ATOM 2751 C C . ASN A 1 363 ? 17.703 37.938 5.941 1 97.81 363 ASN A C 1
ATOM 2753 O O . ASN A 1 363 ? 17.672 38.844 5.094 1 97.81 363 ASN A O 1
ATOM 2757 N N . ALA A 1 364 ? 17.625 36.656 5.648 1 97.81 364 ALA A N 1
ATOM 2758 C CA . ALA A 1 364 ? 17.438 36.219 4.262 1 97.81 364 ALA A CA 1
ATOM 2759 C C . ALA A 1 364 ? 16.141 36.781 3.682 1 97.81 364 ALA A C 1
ATOM 2761 O O . ALA A 1 364 ? 16.109 37.25 2.535 1 97.81 364 ALA A O 1
ATOM 2762 N N . GLY A 1 365 ? 15.078 36.719 4.465 1 97.75 365 GLY A N 1
ATOM 2763 C CA . GLY A 1 365 ? 13.805 37.281 4.027 1 97.75 365 GLY A CA 1
ATOM 2764 C C . GLY A 1 365 ? 13.906 38.75 3.646 1 97.75 365 GLY A C 1
ATOM 2765 O O . GLY A 1 365 ? 13.359 39.156 2.625 1 97.75 365 GLY A O 1
ATOM 2766 N N . ARG A 1 366 ? 14.57 39.469 4.449 1 96.88 366 ARG A N 1
ATOM 2767 C CA . ARG A 1 366 ? 14.773 40.906 4.18 1 96.88 366 ARG A CA 1
ATOM 2768 C C . ARG A 1 366 ? 15.594 41.094 2.91 1 96.88 366 ARG A C 1
ATOM 2770 O O . ARG A 1 366 ? 15.234 41.906 2.059 1 96.88 366 ARG A O 1
ATOM 2777 N N . ASP A 1 367 ? 16.656 40.375 2.775 1 96.94 367 ASP A N 1
ATOM 2778 C CA . ASP A 1 367 ? 17.578 40.531 1.652 1 96.94 367 ASP A CA 1
ATOM 2779 C C . ASP A 1 367 ? 16.891 40.188 0.333 1 96.94 367 ASP A C 1
ATOM 2781 O O . ASP A 1 367 ? 17.188 40.781 -0.701 1 96.94 367 ASP A O 1
ATOM 2785 N N . PHE A 1 368 ? 16.031 39.25 0.379 1 97.62 368 PHE A N 1
ATOM 2786 C CA . PHE A 1 368 ? 15.32 38.812 -0.819 1 97.62 368 PHE A CA 1
ATOM 2787 C C . PHE A 1 368 ? 14.031 39.625 -0.99 1 97.62 368 PHE A C 1
ATOM 2789 O O . PHE A 1 368 ? 13.211 39.312 -1.861 1 97.62 368 PHE A O 1
ATOM 2796 N N . GLN A 1 369 ? 13.742 40.562 -0.15 1 97.25 369 GLN A N 1
ATOM 2797 C CA . GLN A 1 369 ? 12.555 41.406 -0.178 1 97.25 369 GLN A CA 1
ATOM 2798 C C . GLN A 1 369 ? 11.281 40.562 -0.078 1 97.25 369 GLN A C 1
ATOM 2800 O O . GLN A 1 369 ? 10.32 40.812 -0.821 1 97.25 369 GLN A O 1
ATOM 2805 N N . MET A 1 370 ? 11.305 39.594 0.632 1 97.88 370 MET A N 1
ATOM 2806 C CA . MET A 1 370 ? 10.219 38.688 1.026 1 97.88 370 MET A CA 1
ATOM 2807 C C . MET A 1 370 ? 10.328 38.312 2.502 1 97.88 370 MET A C 1
ATOM 2809 O O . MET A 1 370 ? 10.836 37.25 2.84 1 97.88 370 MET A O 1
ATOM 2813 N N . PRO A 1 371 ? 9.875 39.156 3.367 1 97.19 371 PRO A N 1
ATOM 2814 C CA . PRO A 1 371 ? 10.117 39 4.805 1 97.19 371 PRO A CA 1
ATOM 2815 C C . PRO A 1 371 ? 9.586 37.688 5.352 1 97.19 371 PRO A C 1
ATOM 2817 O O . PRO A 1 371 ? 8.562 37.156 4.875 1 97.19 371 PRO A O 1
ATOM 2820 N N . LEU A 1 372 ? 10.305 37.156 6.328 1 98.12 372 LEU A N 1
ATOM 2821 C CA . LEU A 1 372 ? 9.844 35.969 7.07 1 98.12 372 LEU A CA 1
ATOM 2822 C C . LEU A 1 372 ? 8.539 36.281 7.801 1 98.12 372 LEU A C 1
ATOM 2824 O O . LEU A 1 372 ? 8.492 37.156 8.664 1 98.12 372 LEU A O 1
ATOM 2828 N N . GLU A 1 373 ? 7.426 35.562 7.426 1 97.25 373 GLU A N 1
ATOM 2829 C CA . GLU A 1 373 ? 6.129 35.781 8.055 1 97.25 373 GLU A CA 1
ATOM 2830 C C . GLU A 1 373 ? 6.031 35.031 9.383 1 97.25 373 GLU A C 1
ATOM 2832 O O . GLU A 1 373 ? 5.383 35.5 10.32 1 97.25 373 GLU A O 1
ATOM 2837 N N . ASP A 1 374 ? 6.59 33.875 9.469 1 97.25 374 ASP A N 1
ATOM 2838 C CA . ASP A 1 374 ? 6.582 32.938 10.602 1 97.25 374 ASP A CA 1
ATOM 2839 C C . ASP A 1 374 ? 7.473 31.734 10.336 1 97.25 374 ASP A C 1
ATOM 2841 O O . ASP A 1 374 ? 8.023 31.594 9.242 1 97.25 374 ASP A O 1
ATOM 2845 N N . ILE A 1 375 ? 7.801 30.938 11.359 1 97.94 375 ILE A N 1
ATOM 2846 C CA . ILE A 1 375 ? 8.352 29.609 11.133 1 97.94 375 ILE A CA 1
ATOM 2847 C C . ILE A 1 375 ? 7.215 28.625 10.852 1 97.94 375 ILE A C 1
ATOM 2849 O O . ILE A 1 375 ? 6.09 28.828 11.312 1 97.94 375 ILE A O 1
ATOM 2853 N N . SER A 1 376 ? 7.414 27.641 10.023 1 97.88 376 SER A N 1
ATOM 2854 C CA . SER A 1 376 ? 6.344 26.75 9.586 1 97.88 376 SER A CA 1
ATOM 2855 C C . SER A 1 376 ? 5.992 25.734 10.672 1 97.88 376 SER A C 1
ATOM 2857 O O . SER A 1 376 ? 4.957 25.078 10.602 1 97.88 376 SER A O 1
ATOM 2859 N N . PHE A 1 377 ? 6.785 25.516 11.68 1 96.12 377 PHE A N 1
ATOM 2860 C CA . PHE A 1 377 ? 6.609 24.766 12.922 1 96.12 377 PHE A CA 1
ATOM 2861 C C . PHE A 1 377 ? 7.715 25.109 13.914 1 96.12 377 PHE A C 1
ATOM 2863 O O . PHE A 1 377 ? 8.75 25.672 13.539 1 96.12 377 PHE A O 1
ATOM 2870 N N . ASP A 1 378 ? 7.496 24.828 15.188 1 95.25 378 ASP A N 1
ATOM 2871 C CA . ASP A 1 378 ? 8.547 25.078 16.172 1 95.25 378 ASP A CA 1
ATOM 2872 C C . ASP A 1 378 ? 9.805 24.281 15.836 1 95.25 378 ASP A C 1
ATOM 2874 O O . ASP A 1 378 ? 9.742 23.062 15.609 1 95.25 378 ASP A O 1
ATOM 2878 N N . THR A 1 379 ? 10.938 24.953 15.805 1 97.44 379 THR A N 1
ATOM 2879 C CA . THR A 1 379 ? 12.195 24.344 15.406 1 97.44 379 THR A CA 1
ATOM 2880 C C . THR A 1 379 ? 12.57 23.203 16.344 1 97.44 379 THR A C 1
ATOM 2882 O O . THR A 1 379 ? 12.578 23.375 17.562 1 97.44 379 THR A O 1
ATOM 2885 N N . ILE A 1 380 ? 12.742 22.031 15.828 1 96.94 380 ILE A N 1
ATOM 2886 C CA . ILE A 1 380 ? 13.359 20.938 16.562 1 96.94 380 ILE A CA 1
ATOM 2887 C C . ILE A 1 380 ? 14.875 21.109 16.562 1 96.94 380 ILE A C 1
ATOM 2889 O O . ILE A 1 380 ? 15.523 21 15.523 1 96.94 380 ILE A O 1
ATOM 2893 N N . SER A 1 381 ? 15.383 21.484 17.625 1 98.31 381 SER A N 1
ATOM 2894 C CA . SER A 1 381 ? 16.812 21.688 17.859 1 98.31 381 SER A CA 1
ATOM 2895 C C . SER A 1 381 ? 17.328 20.719 18.906 1 98.31 381 SER A C 1
ATOM 2897 O O . SER A 1 381 ? 17.25 20.984 20.109 1 98.31 381 SER A O 1
ATOM 2899 N N . GLY A 1 382 ? 17.844 19.578 18.438 1 98.06 382 GLY A N 1
ATOM 2900 C CA . GLY A 1 382 ? 18.172 18.5 19.359 1 98.06 382 GLY A CA 1
ATOM 2901 C C . GLY A 1 382 ? 19.625 18.078 19.297 1 98.06 382 GLY A C 1
ATOM 2902 O O . GLY A 1 382 ? 20.078 17.547 18.281 1 98.06 382 GLY A O 1
ATOM 2903 N N . ALA A 1 383 ? 20.406 18.266 20.406 1 97.94 383 ALA A N 1
ATOM 2904 C CA . ALA A 1 383 ? 21.797 17.828 20.547 1 97.94 383 ALA A CA 1
ATOM 2905 C C . ALA A 1 383 ? 21.875 16.469 21.266 1 97.94 383 ALA A C 1
ATOM 2907 O O . ALA A 1 383 ? 21.219 16.266 22.281 1 97.94 383 ALA A O 1
ATOM 2908 N N . GLY A 1 384 ? 22.688 15.57 20.703 1 97.44 384 GLY A N 1
ATOM 2909 C CA . GLY A 1 384 ? 22.875 14.281 21.344 1 97.44 384 GLY A CA 1
ATOM 2910 C C . GLY A 1 384 ? 21.578 13.539 21.578 1 97.44 384 GLY A C 1
ATOM 2911 O O . GLY A 1 384 ? 20.797 13.352 20.641 1 97.44 384 GLY A O 1
ATOM 2912 N N . PRO A 1 385 ? 21.328 13.133 22.828 1 96.25 385 PRO A N 1
ATOM 2913 C CA . PRO A 1 385 ? 20.141 12.328 23.141 1 96.25 385 PRO A CA 1
ATOM 2914 C C . PRO A 1 385 ? 18.844 13.039 22.781 1 96.25 385 PRO A C 1
ATOM 2916 O O . PRO A 1 385 ? 17.844 12.391 22.453 1 96.25 385 PRO A O 1
ATOM 2919 N N . ASN A 1 386 ? 18.812 14.391 22.797 1 96.25 386 ASN A N 1
ATOM 2920 C CA . ASN A 1 386 ? 17.609 15.133 22.453 1 96.25 386 ASN A CA 1
ATOM 2921 C C . ASN A 1 386 ? 17.25 14.969 20.984 1 96.25 386 ASN A C 1
ATOM 2923 O O . ASN A 1 386 ? 16.062 15.031 20.625 1 96.25 386 ASN A O 1
ATOM 2927 N N . GLY A 1 387 ? 18.25 14.719 20.188 1 96.38 387 GLY A N 1
ATOM 2928 C CA . GLY A 1 387 ? 18.016 14.484 18.766 1 96.38 387 GLY A CA 1
ATOM 2929 C C . GLY A 1 387 ? 17.266 13.188 18.5 1 96.38 387 GLY A C 1
ATOM 2930 O O . GLY A 1 387 ? 16.688 13.008 17.422 1 96.38 387 GLY A O 1
ATOM 2931 N N . ALA A 1 388 ? 17.281 12.305 19.484 1 95.12 388 ALA A N 1
ATOM 2932 C CA . ALA A 1 388 ? 16.625 11 19.328 1 95.12 388 ALA A CA 1
ATOM 2933 C C . ALA A 1 388 ? 15.117 11.117 19.531 1 95.12 388 ALA A C 1
ATOM 2935 O O . ALA A 1 388 ? 14.367 10.203 19.172 1 95.12 388 ALA A O 1
ATOM 2936 N N . ILE A 1 389 ? 14.719 12.219 20.125 1 92.75 389 ILE A N 1
ATOM 2937 C CA . ILE A 1 389 ? 13.297 12.484 20.266 1 92.75 389 ILE A CA 1
ATOM 2938 C C . ILE A 1 389 ? 12.75 13.07 18.953 1 92.75 389 ILE A C 1
ATOM 2940 O O . ILE A 1 389 ? 13.047 14.211 18.609 1 92.75 389 ILE A O 1
ATOM 2944 N N . ILE A 1 390 ? 12 12.367 18.219 1 91.94 390 ILE A N 1
ATOM 2945 C CA . ILE A 1 390 ? 11.609 12.648 16.844 1 91.94 390 ILE A CA 1
ATOM 2946 C C . ILE A 1 390 ? 10.977 14.039 16.766 1 91.94 390 ILE A C 1
ATOM 2948 O O . ILE A 1 390 ? 11.312 14.828 15.875 1 91.94 390 ILE A O 1
ATOM 2952 N N . HIS A 1 391 ? 10.07 14.398 17.641 1 90.81 391 HIS A N 1
ATOM 2953 C CA . HIS A 1 391 ? 9.438 15.711 17.656 1 90.81 391 HIS A CA 1
ATOM 2954 C C . HIS A 1 391 ? 9.859 16.5 18.891 1 90.81 391 HIS A C 1
ATOM 2956 O O . HIS A 1 391 ? 9.016 17.109 19.562 1 90.81 391 HIS A O 1
ATOM 2962 N N . TYR A 1 392 ? 11.133 16.5 19.141 1 92.12 392 TYR A N 1
ATOM 2963 C CA . TYR A 1 392 ? 11.719 17.203 20.266 1 92.12 392 TYR A CA 1
ATOM 2964 C C . TYR A 1 392 ? 11.422 18.703 20.188 1 92.12 392 TYR A C 1
ATOM 2966 O O . TYR A 1 392 ? 11.617 19.328 19.141 1 92.12 392 TYR A O 1
ATOM 2974 N N . ARG A 1 393 ? 10.891 19.188 21.234 1 91.12 393 ARG A N 1
ATOM 2975 C CA . ARG A 1 393 ? 10.758 20.625 21.422 1 91.12 393 ARG A CA 1
ATOM 2976 C C . ARG A 1 393 ? 11.609 21.109 22.594 1 91.12 393 ARG A C 1
ATOM 2978 O O . ARG A 1 393 ? 11.242 20.906 23.75 1 91.12 393 ARG A O 1
ATOM 2985 N N . VAL A 1 394 ? 12.648 21.781 22.25 1 93.88 394 VAL A N 1
ATOM 2986 C CA . VAL A 1 394 ? 13.57 22.25 23.281 1 93.88 394 VAL A CA 1
ATOM 2987 C C . VAL A 1 394 ? 12.875 23.297 24.141 1 93.88 394 VAL A C 1
ATOM 2989 O O . VAL A 1 394 ? 12.062 24.094 23.656 1 93.88 394 VAL A O 1
ATOM 2992 N N . ASN A 1 395 ? 13.133 23.25 25.406 1 92.44 395 ASN A N 1
ATOM 2993 C CA . ASN A 1 395 ? 12.711 24.25 26.375 1 92.44 395 ASN A CA 1
ATOM 2994 C C . ASN A 1 395 ? 13.805 24.547 27.391 1 92.44 395 ASN A C 1
ATOM 2996 O O . ASN A 1 395 ? 14.898 23.969 27.312 1 92.44 395 ASN A O 1
ATOM 3000 N N . THR A 1 396 ? 13.523 25.422 28.266 1 94 396 THR A N 1
ATOM 3001 C CA . THR A 1 396 ? 14.531 25.891 29.203 1 94 396 THR A CA 1
ATOM 3002 C C . THR A 1 396 ? 14.984 24.75 30.109 1 94 396 THR A C 1
ATOM 3004 O O . THR A 1 396 ? 16.125 24.75 30.609 1 94 396 THR A O 1
ATOM 3007 N N . ASP A 1 397 ? 14.188 23.703 30.297 1 91.69 397 ASP A N 1
ATOM 3008 C CA . ASP A 1 397 ? 14.531 22.578 31.172 1 91.69 397 ASP A CA 1
ATOM 3009 C C . ASP A 1 397 ? 15.391 21.547 30.438 1 91.69 397 ASP A C 1
ATOM 3011 O O . ASP A 1 397 ? 16.188 20.859 31.047 1 91.69 397 ASP A O 1
ATOM 3015 N N . THR A 1 398 ? 15.188 21.469 29.188 1 93 398 THR A N 1
ATOM 3016 C CA . THR A 1 398 ? 15.82 20.391 28.438 1 93 398 THR A CA 1
ATOM 3017 C C . THR A 1 398 ? 16.984 20.906 27.609 1 93 398 THR A C 1
ATOM 3019 O O . THR A 1 398 ? 17.703 20.141 26.969 1 93 398 THR A O 1
ATOM 3022 N N . ASN A 1 399 ? 17.281 22.156 27.641 1 97.12 399 ASN A N 1
ATOM 3023 C CA . ASN A 1 399 ? 18.266 22.844 26.812 1 97.12 399 ASN A CA 1
ATOM 3024 C C . ASN A 1 399 ? 19.672 22.297 27.031 1 97.12 399 ASN A C 1
ATOM 3026 O O . ASN A 1 399 ? 20.266 22.484 28.094 1 97.12 399 ASN A O 1
ATOM 3030 N N . ARG A 1 400 ? 20.172 21.625 26.047 1 97.44 400 ARG A N 1
ATOM 3031 C CA . ARG A 1 400 ? 21.516 21.062 26.141 1 97.44 400 ARG A CA 1
ATOM 3032 C C . ARG A 1 400 ? 22.5 21.859 25.297 1 97.44 400 ARG A C 1
ATOM 3034 O O . ARG A 1 400 ? 22.141 22.406 24.25 1 97.44 400 ARG A O 1
ATOM 3041 N N . THR A 1 401 ? 23.703 21.875 25.797 1 97.81 401 THR A N 1
ATOM 3042 C CA . THR A 1 401 ? 24.781 22.406 24.969 1 97.81 401 THR A CA 1
ATOM 3043 C C . THR A 1 401 ? 25.203 21.406 23.906 1 97.81 401 THR A C 1
ATOM 3045 O O . THR A 1 401 ? 25.125 20.188 24.125 1 97.81 401 THR A O 1
ATOM 3048 N N . LEU A 1 402 ? 25.578 21.922 22.75 1 98.44 402 LEU A N 1
ATOM 3049 C CA . LEU A 1 402 ? 26.125 21.062 21.688 1 98.44 402 LEU A CA 1
ATOM 3050 C C . LEU A 1 402 ? 27.531 20.594 22.047 1 98.44 402 LEU A C 1
ATOM 3052 O O . LEU A 1 402 ? 28.5 21.359 21.953 1 98.44 402 LEU A O 1
ATOM 3056 N N . GLN A 1 403 ? 27.688 19.344 22.375 1 97.44 403 GLN A N 1
ATOM 3057 C CA . GLN A 1 403 ? 28.953 18.844 22.938 1 97.44 403 GLN A CA 1
ATOM 3058 C C . GLN A 1 403 ? 29.766 18.125 21.859 1 97.44 403 GLN A C 1
ATOM 3060 O O . GLN A 1 403 ? 29.219 17.594 20.891 1 97.44 403 GLN A O 1
ATOM 3065 N N . ASP A 1 404 ? 31.062 18.094 22.141 1 97.12 404 ASP A N 1
ATOM 3066 C CA . ASP A 1 404 ? 31.969 17.344 21.266 1 97.12 404 ASP A CA 1
ATOM 3067 C C . ASP A 1 404 ? 31.578 15.875 21.188 1 97.12 404 ASP A C 1
ATOM 3069 O O . ASP A 1 404 ? 31.25 15.258 22.219 1 97.12 404 ASP A O 1
ATOM 3073 N N . GLY A 1 405 ? 31.531 15.383 19.984 1 97.19 405 GLY A N 1
ATOM 3074 C CA . GLY A 1 405 ? 31.25 13.969 19.797 1 97.19 405 GLY A CA 1
ATOM 3075 C C . GLY A 1 405 ? 29.781 13.664 19.609 1 97.19 405 GLY A C 1
ATOM 3076 O O . GLY A 1 405 ? 29.391 12.5 19.484 1 97.19 405 GLY A O 1
ATOM 3077 N N . GLU A 1 406 ? 28.953 14.695 19.547 1 97.44 406 GLU A N 1
ATOM 3078 C CA . GLU A 1 406 ? 27.516 14.492 19.406 1 97.44 406 GLU A CA 1
ATOM 3079 C C . GLU A 1 406 ? 27 14.977 18.062 1 97.44 406 GLU A C 1
ATOM 3081 O O . GLU A 1 406 ? 27.703 15.719 17.359 1 97.44 406 GLU A O 1
ATOM 3086 N N . LEU A 1 407 ? 25.891 14.414 17.688 1 98.69 407 LEU A N 1
ATOM 3087 C CA . LEU A 1 407 ? 25.156 14.977 16.547 1 98.69 407 LEU A CA 1
ATOM 3088 C C . LEU A 1 407 ? 24.234 16.094 17 1 98.69 407 LEU A C 1
ATOM 3090 O O . LEU A 1 407 ? 23.75 16.094 18.125 1 98.69 407 LEU A O 1
ATOM 3094 N N . TYR A 1 408 ? 24.141 17.062 16.172 1 98.69 408 TYR A N 1
ATOM 3095 C CA . TYR A 1 408 ? 23.109 18.094 16.312 1 98.69 408 TYR A CA 1
ATOM 3096 C C . TYR A 1 408 ? 22.094 18.016 15.18 1 98.69 408 TYR A C 1
ATOM 3098 O O . TYR A 1 408 ? 22.453 18.141 14 1 98.69 408 TYR A O 1
ATOM 3106 N N . LEU A 1 409 ? 20.828 17.672 15.508 1 98.81 409 LEU A N 1
ATOM 3107 C CA . LEU A 1 409 ? 19.719 17.578 14.555 1 98.81 409 LEU A CA 1
ATOM 3108 C C . LEU A 1 409 ? 18.844 18.828 14.617 1 98.81 409 LEU A C 1
ATOM 3110 O O . LEU A 1 409 ? 18.359 19.188 15.695 1 98.81 409 LEU A O 1
ATOM 3114 N N . VAL A 1 410 ? 18.688 19.5 13.508 1 98.75 410 VAL A N 1
ATOM 3115 C CA . VAL A 1 410 ? 17.828 20.672 13.445 1 98.75 410 VAL A CA 1
ATOM 3116 C C . VAL A 1 410 ? 16.781 20.5 12.344 1 98.75 410 VAL A C 1
ATOM 3118 O O . VAL A 1 410 ? 17.125 20.328 11.172 1 98.75 410 VAL A O 1
ATOM 3121 N N . ASP A 1 411 ? 15.57 20.344 12.688 1 98.5 411 ASP A N 1
ATOM 3122 C CA . ASP A 1 411 ? 14.383 20.266 11.844 1 98.5 411 ASP A CA 1
ATOM 3123 C C . ASP A 1 411 ? 13.555 21.547 11.953 1 98.5 411 ASP A C 1
ATOM 3125 O O . ASP A 1 411 ? 13.109 21.906 13.047 1 98.5 411 ASP A O 1
ATOM 3129 N N . SER A 1 412 ? 13.414 22.219 10.828 1 98.25 412 SER A N 1
ATOM 3130 C CA . SER A 1 412 ? 12.852 23.578 10.875 1 98.25 412 SER A CA 1
ATOM 3131 C C . SER A 1 412 ? 12.289 23.984 9.516 1 98.25 412 SER A C 1
ATOM 3133 O O . SER A 1 412 ? 12.523 23.312 8.516 1 98.25 412 SER A O 1
ATOM 3135 N N . GLY A 1 413 ? 11.547 25.031 9.484 1 98.44 413 GLY A N 1
ATOM 3136 C CA . GLY A 1 413 ? 11 25.594 8.258 1 98.44 413 GLY A CA 1
ATOM 3137 C C . GLY A 1 413 ? 10.508 27.016 8.43 1 98.44 413 GLY A C 1
ATOM 3138 O O . GLY A 1 413 ? 10.562 27.562 9.531 1 98.44 413 GLY A O 1
ATOM 3139 N N . ALA A 1 414 ? 10.125 27.609 7.316 1 98.56 414 ALA A N 1
ATOM 3140 C CA . ALA A 1 414 ? 9.727 29.016 7.297 1 98.56 414 ALA A CA 1
ATOM 3141 C C . ALA A 1 414 ? 8.422 29.203 6.523 1 98.56 414 ALA A C 1
ATOM 3143 O O . ALA A 1 414 ? 8.117 28.438 5.609 1 98.56 414 ALA A O 1
ATOM 3144 N N . GLN A 1 415 ? 7.684 30.188 6.922 1 98.44 415 GLN A N 1
ATOM 3145 C CA . GLN A 1 415 ? 6.543 30.703 6.172 1 98.44 415 GLN A CA 1
ATOM 3146 C C . GLN A 1 415 ? 6.883 32 5.473 1 98.44 415 GLN A C 1
ATOM 3148 O O . GLN A 1 415 ? 7.207 33 6.129 1 98.44 415 GLN A O 1
ATOM 3153 N N . TYR A 1 416 ? 6.887 31.984 4.195 1 98.25 416 TYR A N 1
ATOM 3154 C CA . TYR A 1 416 ? 6.918 33.156 3.352 1 98.25 416 TYR A CA 1
ATOM 3155 C C . TYR A 1 416 ? 5.621 33.312 2.564 1 98.25 416 TYR A C 1
ATOM 3157 O O . TYR A 1 416 ? 4.922 32.344 2.322 1 98.25 416 TYR A O 1
ATOM 3165 N N . ARG A 1 417 ? 5.316 34.5 2.162 1 97.62 417 ARG A N 1
ATOM 3166 C CA . ARG A 1 417 ? 4.066 34.719 1.443 1 97.62 417 ARG A CA 1
ATOM 3167 C C . ARG A 1 417 ? 4.004 33.875 0.173 1 97.62 417 ARG A C 1
ATOM 3169 O O . ARG A 1 417 ? 2.918 33.5 -0.279 1 97.62 417 ARG A O 1
ATOM 3176 N N . ASP A 1 418 ? 5.16 33.594 -0.307 1 97.94 418 ASP A N 1
ATOM 3177 C CA . ASP A 1 418 ? 5.199 32.906 -1.594 1 97.94 418 ASP A CA 1
ATOM 3178 C C . ASP A 1 418 ? 5.48 31.406 -1.411 1 97.94 418 ASP A C 1
ATOM 3180 O O . ASP A 1 418 ? 5.602 30.672 -2.391 1 97.94 418 ASP A O 1
ATOM 3184 N N . GLY A 1 419 ? 5.629 30.984 -0.167 1 98.12 419 GLY A N 1
ATOM 3185 C CA . GLY A 1 419 ? 5.848 29.547 -0.036 1 98.12 419 GLY A CA 1
ATOM 3186 C C . GLY A 1 419 ? 6.133 29.109 1.389 1 98.12 419 GLY A C 1
ATOM 3187 O O . GLY A 1 419 ? 6.398 29.953 2.256 1 98.12 419 GLY A O 1
ATOM 3188 N N . THR A 1 420 ? 6 27.828 1.671 1 98.81 420 THR A N 1
ATOM 3189 C CA . THR A 1 420 ? 6.273 27.141 2.932 1 98.81 420 THR A CA 1
ATOM 3190 C C . THR A 1 420 ? 7.461 26.203 2.791 1 98.81 420 THR A C 1
ATOM 3192 O O . THR A 1 420 ? 7.535 25.422 1.837 1 98.81 420 THR A O 1
ATOM 3195 N N . THR A 1 421 ? 8.453 26.281 3.664 1 98.81 421 THR A N 1
ATOM 3196 C CA . THR A 1 421 ? 9.625 25.406 3.582 1 98.81 421 THR A CA 1
ATOM 3197 C C . THR A 1 421 ? 9.648 24.422 4.746 1 98.81 421 THR A C 1
ATOM 3199 O O . THR A 1 421 ? 8.938 24.609 5.738 1 98.81 421 THR A O 1
ATOM 3202 N N . ASP A 1 422 ? 10.297 23.391 4.656 1 98.81 422 ASP A N 1
ATOM 3203 C CA . ASP A 1 422 ? 10.539 22.312 5.605 1 98.81 422 ASP A CA 1
ATOM 3204 C C . ASP A 1 422 ? 11.859 21.594 5.297 1 98.81 422 ASP A C 1
ATOM 3206 O O . ASP A 1 422 ? 12.062 21.109 4.18 1 98.81 422 ASP A O 1
ATOM 3210 N N . ILE A 1 423 ? 12.797 21.578 6.277 1 98.88 423 ILE A N 1
ATOM 3211 C CA . ILE A 1 423 ? 14.117 21.016 6.031 1 98.88 423 ILE A CA 1
ATOM 3212 C C . ILE A 1 423 ? 14.688 20.453 7.332 1 98.88 423 ILE A C 1
ATOM 3214 O O . ILE A 1 423 ? 14.484 21.031 8.406 1 98.88 423 ILE A O 1
ATOM 3218 N N . THR A 1 424 ? 15.328 19.359 7.285 1 98.88 424 THR A N 1
ATOM 3219 C CA . THR A 1 424 ? 16.094 18.828 8.406 1 98.88 424 THR A CA 1
ATOM 3220 C C . THR A 1 424 ? 17.547 18.578 7.988 1 98.88 424 THR A C 1
ATOM 3222 O O . THR A 1 424 ? 17.812 18.047 6.902 1 98.88 424 THR A O 1
ATOM 3225 N N . ARG A 1 425 ? 18.5 19.031 8.75 1 98.88 425 ARG A N 1
ATOM 3226 C CA . ARG A 1 425 ? 19.906 18.672 8.633 1 98.88 425 ARG A CA 1
ATOM 3227 C C . ARG A 1 425 ? 20.438 18.141 9.953 1 98.88 425 ARG A C 1
ATOM 3229 O O . ARG A 1 425 ? 20.062 18.625 11.023 1 98.88 425 ARG A O 1
ATOM 3236 N N . THR A 1 426 ? 21.156 17.156 9.906 1 98.88 426 THR A N 1
ATOM 3237 C CA . THR A 1 426 ? 21.969 16.641 11 1 98.88 426 THR A CA 1
ATOM 3238 C C . THR A 1 426 ? 23.438 16.922 10.758 1 98.88 426 THR A C 1
ATOM 3240 O O . THR A 1 426 ? 23.969 16.609 9.688 1 98.88 426 THR A O 1
ATOM 3243 N N . VAL A 1 427 ? 24.125 17.547 11.766 1 98.69 427 VAL A N 1
ATOM 3244 C CA . VAL A 1 427 ? 25.531 17.922 11.578 1 98.69 427 VAL A CA 1
ATOM 3245 C C . VAL A 1 427 ? 26.359 17.391 12.75 1 98.69 427 VAL A C 1
ATOM 3247 O O . VAL A 1 427 ? 25.844 17.203 13.844 1 98.69 427 VAL A O 1
ATOM 3250 N N . PRO A 1 428 ? 27.625 17.109 12.5 1 98.5 428 PRO A N 1
ATOM 3251 C CA . PRO A 1 428 ? 28.516 16.656 13.578 1 98.5 428 PRO A CA 1
ATOM 3252 C C . PRO A 1 428 ? 29.047 17.812 14.43 1 98.5 428 PRO A C 1
ATOM 3254 O O . PRO A 1 428 ? 29.328 18.891 13.898 1 98.5 428 PRO A O 1
ATOM 3257 N N . ILE A 1 429 ? 29.047 17.641 15.695 1 97.94 429 ILE A N 1
ATOM 3258 C CA . ILE A 1 429 ? 29.781 18.5 16.594 1 97.94 429 ILE A CA 1
ATOM 3259 C C . ILE A 1 429 ? 31.094 17.812 17.016 1 97.94 429 ILE A C 1
ATOM 3261 O O . ILE A 1 429 ? 31.094 16.922 17.859 1 97.94 429 ILE A O 1
ATOM 3265 N N . GLY A 1 430 ? 32.156 18.219 16.453 1 94.62 430 GLY A N 1
ATOM 3266 C CA . GLY A 1 430 ? 33.438 17.578 16.688 1 94.62 430 GLY A CA 1
ATOM 3267 C C . GLY A 1 430 ? 33.562 16.234 16 1 94.62 430 GLY A C 1
ATOM 3268 O O . GLY A 1 430 ? 33.188 16.094 14.836 1 94.62 430 GLY A O 1
ATOM 3269 N N . ARG A 1 431 ? 34.219 15.234 16.672 1 93.62 431 ARG A N 1
ATOM 3270 C CA . ARG A 1 431 ? 34.5 13.938 16.078 1 93.62 431 ARG A CA 1
ATOM 3271 C C . ARG A 1 431 ? 33.375 12.938 16.375 1 93.62 431 ARG A C 1
ATOM 3273 O O . ARG A 1 431 ? 33.031 12.703 17.531 1 93.62 431 ARG A O 1
ATOM 3280 N N . ILE A 1 432 ? 32.906 12.281 15.336 1 96.56 432 ILE A N 1
ATOM 3281 C CA . ILE A 1 432 ? 31.75 11.391 15.477 1 96.56 432 ILE A CA 1
ATOM 3282 C C . ILE A 1 432 ? 32.188 9.938 15.312 1 96.56 432 ILE A C 1
ATOM 3284 O O . ILE A 1 432 ? 33.062 9.633 14.484 1 96.56 432 ILE A O 1
ATOM 3288 N N . ASP A 1 433 ? 31.578 9.031 16.016 1 95.5 433 ASP A N 1
ATOM 3289 C CA . ASP A 1 433 ? 31.844 7.598 15.953 1 95.5 433 ASP A CA 1
ATOM 3290 C C . ASP A 1 433 ? 31.484 7.031 14.578 1 95.5 433 ASP A C 1
ATOM 3292 O O . ASP A 1 433 ? 30.484 7.422 13.984 1 95.5 433 ASP A O 1
ATOM 3296 N N . PRO A 1 434 ? 32.281 6.066 14.102 1 96.06 434 PRO A N 1
ATOM 3297 C CA . PRO A 1 434 ? 32.062 5.48 12.781 1 96.06 434 PRO A CA 1
ATOM 3298 C C . PRO A 1 434 ? 30.672 4.82 12.656 1 96.06 434 PRO A C 1
ATOM 3300 O O . PRO A 1 434 ? 30.062 4.848 11.586 1 96.06 434 PRO A O 1
ATOM 3303 N N . GLU A 1 435 ? 30.188 4.254 13.688 1 95.5 435 GLU A N 1
ATOM 3304 C CA . GLU A 1 435 ? 28.875 3.602 13.648 1 95.5 435 GLU A CA 1
ATOM 3305 C C . GLU A 1 435 ? 27.766 4.613 13.398 1 95.5 435 GLU A C 1
ATOM 3307 O O . GLU A 1 435 ? 26.781 4.312 12.727 1 95.5 435 GLU A O 1
ATOM 3312 N N . THR A 1 436 ? 27.984 5.77 14.016 1 97.56 436 THR A N 1
ATOM 3313 C CA . THR A 1 436 ? 27.031 6.855 13.805 1 97.56 436 THR A CA 1
ATOM 3314 C C . THR A 1 436 ? 27.078 7.348 12.359 1 97.56 436 THR A C 1
ATOM 3316 O O . THR A 1 436 ? 26.047 7.637 11.758 1 97.56 436 THR A O 1
ATOM 3319 N N . VAL A 1 437 ? 28.281 7.395 11.781 1 98.5 437 VAL A N 1
ATOM 3320 C CA . VAL A 1 437 ? 28.469 7.801 10.391 1 98.5 437 VAL A CA 1
ATOM 3321 C C . VAL A 1 437 ? 27.797 6.793 9.461 1 98.5 437 VAL A C 1
ATOM 3323 O O . VAL A 1 437 ? 27.172 7.18 8.469 1 98.5 437 VAL A O 1
ATOM 3326 N N . LYS A 1 438 ? 27.922 5.535 9.781 1 98.12 438 LYS A N 1
ATOM 3327 C CA . LYS A 1 438 ? 27.25 4.484 9.016 1 98.12 438 LYS A CA 1
ATOM 3328 C C . LYS A 1 438 ? 25.734 4.684 9.008 1 98.12 438 LYS A C 1
ATOM 3330 O O . LYS A 1 438 ? 25.109 4.629 7.949 1 98.12 438 LYS A O 1
ATOM 3335 N N . ALA A 1 439 ? 25.188 4.926 10.164 1 98.44 439 ALA A N 1
ATOM 3336 C CA . ALA A 1 439 ? 23.734 5.137 10.273 1 98.44 439 ALA A CA 1
ATOM 3337 C C . ALA A 1 439 ? 23.297 6.348 9.453 1 98.44 439 ALA A C 1
ATOM 3339 O O . ALA A 1 439 ? 22.266 6.305 8.773 1 98.44 439 ALA A O 1
ATOM 3340 N N . PHE A 1 440 ? 24.156 7.418 9.539 1 98.81 440 PHE A N 1
ATOM 3341 C CA . PHE A 1 440 ? 23.859 8.617 8.758 1 98.81 440 PHE A CA 1
ATOM 3342 C C . PHE A 1 440 ? 23.844 8.297 7.266 1 98.81 440 PHE A C 1
ATOM 3344 O O . PHE A 1 440 ? 22.953 8.742 6.539 1 98.81 440 PHE A O 1
ATOM 3351 N N . THR A 1 441 ? 24.766 7.516 6.824 1 98.88 441 THR A N 1
ATOM 3352 C CA . THR A 1 441 ? 24.891 7.184 5.41 1 98.88 441 THR A CA 1
ATOM 3353 C C . THR A 1 441 ? 23.719 6.332 4.945 1 98.88 441 THR A C 1
ATOM 3355 O O . THR A 1 441 ? 23.234 6.488 3.82 1 98.88 441 THR A O 1
ATOM 3358 N N . LEU A 1 442 ? 23.234 5.453 5.785 1 98.81 442 LEU A N 1
ATOM 3359 C CA . LEU A 1 442 ? 22.078 4.629 5.453 1 98.81 442 LEU A CA 1
ATOM 3360 C C . LEU A 1 442 ? 20.828 5.488 5.297 1 98.81 442 LEU A C 1
ATOM 3362 O O . LEU A 1 442 ? 20 5.238 4.414 1 98.81 442 LEU A O 1
ATOM 3366 N N . VAL A 1 443 ? 20.656 6.535 6.16 1 98.88 443 VAL A N 1
ATOM 3367 C CA . VAL A 1 443 ? 19.547 7.48 6.039 1 98.88 443 VAL A CA 1
ATOM 3368 C C . VAL A 1 443 ? 19.672 8.25 4.727 1 98.88 443 VAL A C 1
ATOM 3370 O O . VAL A 1 443 ? 18.688 8.43 4.012 1 98.88 443 VAL A O 1
ATOM 3373 N N . LEU A 1 444 ? 20.875 8.68 4.426 1 98.94 444 LEU A N 1
ATOM 3374 C CA . LEU A 1 444 ? 21.125 9.414 3.193 1 98.94 444 LEU A CA 1
ATOM 3375 C C . LEU A 1 444 ? 20.75 8.586 1.972 1 98.94 444 LEU A C 1
ATOM 3377 O O . LEU A 1 444 ? 20.188 9.102 1.01 1 98.94 444 LEU A O 1
ATOM 3381 N N . LYS A 1 445 ? 21.109 7.293 2.014 1 98.88 445 LYS A N 1
ATOM 3382 C CA . LYS A 1 445 ? 20.734 6.402 0.918 1 98.88 445 LYS A CA 1
ATOM 3383 C C . LYS A 1 445 ? 19.219 6.426 0.681 1 98.88 445 LYS A C 1
ATOM 3385 O O . LYS A 1 445 ? 18.766 6.355 -0.463 1 98.88 445 LYS A O 1
ATOM 3390 N N . GLY A 1 446 ? 18.438 6.508 1.764 1 98.88 446 GLY A N 1
ATOM 3391 C CA . GLY A 1 446 ? 17 6.598 1.64 1 98.88 446 GLY A CA 1
ATOM 3392 C C . GLY A 1 446 ? 16.531 7.871 0.957 1 98.88 446 GLY A C 1
ATOM 3393 O O . GLY A 1 446 ? 15.656 7.836 0.099 1 98.88 446 GLY A O 1
ATOM 3394 N N . VAL A 1 447 ? 17.156 8.977 1.316 1 98.88 447 VAL A N 1
ATOM 3395 C CA . VAL A 1 447 ? 16.828 10.258 0.701 1 98.88 447 VAL A CA 1
ATOM 3396 C C . VAL A 1 447 ? 17.094 10.195 -0.801 1 98.88 447 VAL A C 1
ATOM 3398 O O . VAL A 1 447 ? 16.266 10.617 -1.605 1 98.88 447 VAL A O 1
ATOM 3401 N N . ILE A 1 448 ? 18.281 9.648 -1.139 1 98.88 448 ILE A N 1
ATOM 3402 C CA . ILE A 1 448 ? 18.703 9.562 -2.533 1 98.88 448 ILE A CA 1
ATOM 3403 C C . ILE A 1 448 ? 17.75 8.656 -3.305 1 98.88 448 ILE A C 1
ATOM 3405 O O . ILE A 1 448 ? 17.328 8.977 -4.422 1 98.88 448 ILE A O 1
ATOM 3409 N N . ALA A 1 449 ? 17.344 7.535 -2.709 1 98.81 449 ALA A N 1
ATOM 3410 C CA . ALA A 1 449 ? 16.484 6.559 -3.375 1 98.81 449 ALA A CA 1
ATOM 3411 C C . ALA A 1 449 ? 15.141 7.172 -3.738 1 98.81 449 ALA A C 1
ATOM 3413 O O . ALA A 1 449 ? 14.664 7.004 -4.863 1 98.81 449 ALA A O 1
ATOM 3414 N N . ILE A 1 450 ? 14.5 7.918 -2.824 1 98.88 450 ILE A N 1
ATOM 3415 C CA . ILE A 1 450 ? 13.219 8.562 -3.1 1 98.88 450 ILE A CA 1
ATOM 3416 C C . ILE A 1 450 ? 13.406 9.656 -4.148 1 98.88 450 ILE A C 1
ATOM 3418 O O . ILE A 1 450 ? 12.656 9.727 -5.121 1 98.88 450 ILE A O 1
ATOM 3422 N N . THR A 1 451 ? 14.438 10.469 -3.975 1 98.75 451 THR A N 1
ATOM 3423 C CA . THR A 1 451 ? 14.648 11.633 -4.832 1 98.75 451 THR A CA 1
ATOM 3424 C C . THR A 1 451 ? 14.859 11.203 -6.281 1 98.75 451 THR A C 1
ATOM 3426 O O . THR A 1 451 ? 14.43 11.891 -7.207 1 98.75 451 THR A O 1
ATOM 3429 N N . THR A 1 452 ? 15.5 10.047 -6.469 1 98.56 452 THR A N 1
ATOM 3430 C CA . THR A 1 452 ? 15.883 9.641 -7.816 1 98.56 452 THR A CA 1
ATOM 3431 C C . THR A 1 452 ? 14.875 8.641 -8.383 1 98.56 452 THR A C 1
ATOM 3433 O O . THR A 1 452 ? 15.094 8.078 -9.461 1 98.56 452 THR A O 1
ATOM 3436 N N . ALA A 1 453 ? 13.844 8.367 -7.719 1 98.56 453 ALA A N 1
ATOM 3437 C CA . ALA A 1 453 ? 12.852 7.391 -8.164 1 98.56 453 ALA A CA 1
ATOM 3438 C C . ALA A 1 453 ? 12.148 7.863 -9.438 1 98.56 453 ALA A C 1
ATOM 3440 O O . ALA A 1 453 ? 11.953 9.062 -9.633 1 98.56 453 ALA A O 1
ATOM 3441 N N . ARG A 1 454 ? 11.844 6.992 -10.344 1 98.62 454 ARG A N 1
ATOM 3442 C CA . ARG A 1 454 ? 10.922 7.133 -11.469 1 98.62 454 ARG A CA 1
ATOM 3443 C C . ARG A 1 454 ? 9.727 6.195 -11.32 1 98.62 454 ARG A C 1
ATOM 3445 O O . ARG A 1 454 ? 9.867 5.074 -10.828 1 98.62 454 ARG A O 1
ATOM 3452 N N . PHE A 1 455 ? 8.602 6.637 -11.68 1 98.69 455 PHE A N 1
ATOM 3453 C CA . PHE A 1 455 ? 7.418 5.812 -11.469 1 98.69 455 PHE A CA 1
ATOM 3454 C C . PHE A 1 455 ? 6.309 6.195 -12.438 1 98.69 455 PHE A C 1
ATOM 3456 O O . PHE A 1 455 ? 6.207 7.355 -12.852 1 98.69 455 PHE A O 1
ATOM 3463 N N . PRO A 1 456 ? 5.492 5.301 -12.883 1 98.12 456 PRO A N 1
ATOM 3464 C CA . PRO A 1 456 ? 4.395 5.59 -13.812 1 98.12 456 PRO A CA 1
ATOM 3465 C C . PRO A 1 456 ? 3.207 6.262 -13.133 1 98.12 456 PRO A C 1
ATOM 3467 O O . PRO A 1 456 ? 3.137 6.305 -11.898 1 98.12 456 PRO A O 1
ATOM 3470 N N . LYS A 1 457 ? 2.338 6.828 -13.984 1 96.94 457 LYS A N 1
ATOM 3471 C CA . LYS A 1 457 ? 1.077 7.371 -13.484 1 96.94 457 LYS A CA 1
ATOM 3472 C C . LYS A 1 457 ? 0.316 6.332 -12.672 1 96.94 457 LYS A C 1
ATOM 3474 O O . LYS A 1 457 ? 0.355 5.141 -12.977 1 96.94 457 LYS A O 1
ATOM 3479 N N . GLY A 1 458 ? -0.305 6.766 -11.594 1 96.31 458 GLY A N 1
ATOM 3480 C CA . GLY A 1 458 ? -1.097 5.875 -10.758 1 96.31 458 GLY A CA 1
ATOM 3481 C C . GLY A 1 458 ? -0.357 5.406 -9.516 1 96.31 458 GLY A C 1
ATOM 3482 O O . GLY A 1 458 ? -0.95 4.789 -8.625 1 96.31 458 GLY A O 1
ATOM 3483 N N . THR A 1 459 ? 0.966 5.676 -9.414 1 98.31 459 THR A N 1
ATOM 3484 C CA . THR A 1 459 ? 1.784 5.27 -8.281 1 98.31 459 THR A CA 1
ATOM 3485 C C . THR A 1 459 ? 1.399 6.055 -7.031 1 98.31 459 THR A C 1
ATOM 3487 O O . THR A 1 459 ? 1.252 7.277 -7.078 1 98.31 459 THR A O 1
ATOM 3490 N N . ARG A 1 460 ? 1.197 5.352 -5.906 1 98.25 460 ARG A N 1
ATOM 3491 C CA . ARG A 1 460 ? 0.875 5.953 -4.617 1 98.25 460 ARG A CA 1
ATOM 3492 C C . ARG A 1 460 ? 2.127 6.117 -3.762 1 98.25 460 ARG A C 1
ATOM 3494 O O . ARG A 1 460 ? 3.164 5.516 -4.047 1 98.25 460 ARG A O 1
ATOM 3501 N N . GLY A 1 461 ? 1.975 6.973 -2.682 1 98.62 461 GLY A N 1
ATOM 3502 C CA . GLY A 1 461 ? 3.09 7.129 -1.761 1 98.62 461 GLY A CA 1
ATOM 3503 C C . GLY A 1 461 ? 3.488 5.832 -1.082 1 98.62 461 GLY A C 1
ATOM 3504 O O . GLY A 1 461 ? 4.676 5.574 -0.87 1 98.62 461 GLY A O 1
ATOM 3505 N N . GLN A 1 462 ? 2.525 5.012 -0.729 1 98.06 462 GLN A N 1
ATOM 3506 C CA . GLN A 1 462 ? 2.803 3.746 -0.058 1 98.06 462 GLN A CA 1
ATOM 3507 C C . GLN A 1 462 ? 3.594 2.807 -0.963 1 98.06 462 GLN A C 1
ATOM 3509 O O . GLN A 1 462 ? 4.32 1.936 -0.479 1 98.06 462 GLN A O 1
ATOM 3514 N N . ASP A 1 463 ? 3.498 3.002 -2.301 1 98.25 463 ASP A N 1
ATOM 3515 C CA . ASP A 1 463 ? 4.168 2.121 -3.254 1 98.25 463 ASP A CA 1
ATOM 3516 C C . ASP A 1 463 ? 5.672 2.377 -3.275 1 98.25 463 ASP A C 1
ATOM 3518 O O . ASP A 1 463 ? 6.449 1.515 -3.695 1 98.25 463 ASP A O 1
ATOM 3522 N N . ILE A 1 464 ? 6.145 3.582 -2.764 1 98.62 464 ILE A N 1
ATOM 3523 C CA . ILE A 1 464 ? 7.559 3.893 -2.941 1 98.62 464 ILE A CA 1
ATOM 3524 C C . ILE A 1 464 ? 8.211 4.117 -1.58 1 98.62 464 ILE A C 1
ATOM 3526 O O . ILE A 1 464 ? 9.43 4.305 -1.491 1 98.62 464 ILE A O 1
ATOM 3530 N N . ASP A 1 465 ? 7.422 4 -0.443 1 98.69 465 ASP A N 1
ATOM 3531 C CA . ASP A 1 465 ? 7.906 4.277 0.905 1 98.69 465 ASP A CA 1
ATOM 3532 C C . ASP A 1 465 ? 9.133 3.428 1.232 1 98.69 465 ASP A C 1
ATOM 3534 O O . ASP A 1 465 ? 10.055 3.893 1.908 1 98.69 465 ASP A O 1
ATOM 3538 N N . ILE A 1 466 ? 9.195 2.246 0.763 1 98.62 466 ILE A N 1
ATOM 3539 C CA . ILE A 1 466 ? 10.234 1.282 1.129 1 98.62 466 ILE A CA 1
ATOM 3540 C C . ILE A 1 466 ? 11.57 1.714 0.541 1 98.62 466 ILE A C 1
ATOM 3542 O O . ILE A 1 466 ? 12.633 1.32 1.037 1 98.62 466 ILE A O 1
ATOM 3546 N N . LEU A 1 467 ? 11.602 2.477 -0.508 1 98.81 467 LEU A N 1
ATOM 3547 C CA . LEU A 1 467 ? 12.859 2.932 -1.093 1 98.81 467 LEU A CA 1
ATOM 3548 C C . LEU A 1 467 ? 13.68 3.717 -0.074 1 98.81 467 LEU A C 1
ATOM 3550 O O . LEU A 1 467 ? 14.906 3.662 -0.089 1 98.81 467 LEU A O 1
ATOM 3554 N N . ALA A 1 468 ? 12.922 4.391 0.835 1 98.81 468 ALA A N 1
ATOM 3555 C CA . ALA A 1 468 ? 13.586 5.188 1.867 1 98.81 468 ALA A CA 1
ATOM 3556 C C . ALA A 1 468 ? 14.07 4.301 3.012 1 98.81 468 ALA A C 1
ATOM 3558 O O . ALA A 1 468 ? 14.969 4.691 3.768 1 98.81 468 ALA A O 1
ATOM 3559 N N . ARG A 1 469 ? 13.547 3.133 3.146 1 98.69 469 ARG A N 1
ATOM 3560 C CA . ARG A 1 469 ? 13.719 2.363 4.375 1 98.69 469 ARG A CA 1
ATOM 3561 C C . ARG A 1 469 ? 14.648 1.178 4.152 1 98.69 469 ARG A C 1
ATOM 3563 O O . ARG A 1 469 ? 15.25 0.671 5.102 1 98.69 469 ARG A O 1
ATOM 3570 N N . ILE A 1 470 ? 14.766 0.68 2.895 1 98.75 470 ILE A N 1
ATOM 3571 C CA . ILE A 1 470 ? 15.32 -0.644 2.629 1 98.75 470 ILE A CA 1
ATOM 3572 C C . ILE A 1 470 ? 16.781 -0.695 3.074 1 98.75 470 ILE A C 1
ATOM 3574 O O . ILE A 1 470 ? 17.25 -1.717 3.584 1 98.75 470 ILE A O 1
ATOM 3578 N N . ALA A 1 471 ? 17.578 0.387 2.869 1 98.56 471 ALA A N 1
ATOM 3579 C CA . ALA A 1 471 ? 18.969 0.401 3.307 1 98.56 471 ALA A CA 1
ATOM 3580 C C . ALA A 1 471 ? 19.078 0.254 4.824 1 98.56 471 ALA A C 1
ATOM 3582 O O . ALA A 1 471 ? 19.984 -0.397 5.328 1 98.56 471 ALA A O 1
ATOM 3583 N N . LEU A 1 472 ? 18.156 0.917 5.574 1 98.75 472 LEU A N 1
ATOM 3584 C CA . LEU A 1 472 ? 18.094 0.793 7.027 1 98.75 472 LEU A CA 1
ATOM 3585 C C . LEU A 1 472 ? 17.641 -0.605 7.434 1 98.75 472 LEU A C 1
ATOM 3587 O O . LEU A 1 472 ? 18.25 -1.229 8.305 1 98.75 472 LEU A O 1
ATOM 3591 N N . TRP A 1 473 ? 16.594 -1.119 6.793 1 98.69 473 TRP A N 1
ATOM 3592 C CA . TRP A 1 473 ? 16.047 -2.426 7.133 1 98.69 473 TRP A CA 1
ATOM 3593 C C . TRP A 1 473 ? 17.094 -3.52 6.977 1 98.69 473 TRP A C 1
ATOM 3595 O O . TRP A 1 473 ? 17.188 -4.422 7.812 1 98.69 473 TRP A O 1
ATOM 3605 N N . LYS A 1 474 ? 17.906 -3.473 5.961 1 98.25 474 LYS A N 1
ATOM 3606 C CA . LYS A 1 474 ? 18.938 -4.469 5.711 1 98.25 474 LYS A CA 1
ATOM 3607 C C . LYS A 1 474 ? 19.969 -4.496 6.844 1 98.25 474 LYS A C 1
ATOM 3609 O O . LYS A 1 474 ? 20.75 -5.434 6.953 1 98.25 474 LYS A O 1
ATOM 3614 N N . HIS A 1 475 ? 19.953 -3.459 7.711 1 98 475 HIS A N 1
ATOM 3615 C CA . HIS A 1 475 ? 20.859 -3.396 8.844 1 98 475 HIS A CA 1
ATOM 3616 C C . HIS A 1 475 ? 20.109 -3.482 10.164 1 98 475 HIS A C 1
ATOM 3618 O O . HIS A 1 475 ? 20.688 -3.242 11.227 1 98 475 HIS A O 1
ATOM 3624 N N . GLY A 1 476 ? 18.781 -3.74 10.117 1 98.25 476 GLY A N 1
ATOM 3625 C CA . GLY A 1 476 ? 17.984 -3.91 11.32 1 98.25 476 GLY A CA 1
ATOM 3626 C C . GLY A 1 476 ? 17.547 -2.596 11.945 1 98.25 476 GLY A C 1
ATOM 3627 O O . GLY A 1 476 ? 17.375 -2.51 13.164 1 98.25 476 GLY A O 1
ATOM 3628 N N . PHE A 1 477 ? 17.547 -1.479 11.156 1 98.44 477 PHE A N 1
ATOM 3629 C CA . PHE A 1 477 ? 17.125 -0.164 11.625 1 98.44 477 PHE A CA 1
ATOM 3630 C C . PHE A 1 477 ? 15.805 0.249 10.969 1 98.44 477 PHE A C 1
ATOM 3632 O O . PHE A 1 477 ? 15.438 -0.278 9.922 1 98.44 477 PHE A O 1
ATOM 3639 N N . ASP A 1 478 ? 15.047 1.097 11.578 1 97.12 478 ASP A N 1
ATOM 3640 C CA . ASP A 1 478 ? 13.828 1.701 11.062 1 97.12 478 ASP A CA 1
ATOM 3641 C C . ASP A 1 478 ? 13.539 3.031 11.75 1 97.12 478 ASP A C 1
ATOM 3643 O O . ASP A 1 478 ? 14.336 3.498 12.57 1 97.12 478 ASP A O 1
ATOM 3647 N N . TYR A 1 479 ? 12.609 3.703 11.383 1 96.31 479 TYR A N 1
ATOM 3648 C CA . TYR A 1 479 ? 12.156 4.918 12.055 1 96.31 479 TYR A CA 1
ATOM 3649 C C . TYR A 1 479 ? 10.633 4.953 12.148 1 96.31 479 TYR A C 1
ATOM 3651 O O . TYR A 1 479 ? 9.938 4.348 11.336 1 96.31 479 TYR A O 1
ATOM 3659 N N . ALA A 1 480 ? 10.055 5.695 13.062 1 92.5 480 ALA A N 1
ATOM 3660 C CA . ALA A 1 480 ? 8.656 5.562 13.469 1 92.5 480 ALA A CA 1
ATOM 3661 C C . ALA A 1 480 ? 7.82 6.727 12.945 1 92.5 480 ALA A C 1
ATOM 3663 O O . ALA A 1 480 ? 6.945 7.234 13.641 1 92.5 480 ALA A O 1
ATOM 3664 N N . HIS A 1 481 ? 8.117 7.297 11.828 1 93.56 481 HIS A N 1
ATOM 3665 C CA . HIS A 1 481 ? 7.289 8.305 11.172 1 93.56 481 HIS A CA 1
ATOM 3666 C C . HIS A 1 481 ? 7.211 8.062 9.672 1 93.56 481 HIS A C 1
ATOM 3668 O O . HIS A 1 481 ? 7.926 7.207 9.141 1 93.56 481 HIS A O 1
ATOM 3674 N N . GLY A 1 482 ? 6.23 8.703 9.047 1 96.25 482 GLY A N 1
ATOM 3675 C CA . GLY A 1 482 ? 6.191 8.625 7.598 1 96.25 482 GLY A CA 1
ATOM 3676 C C . GLY A 1 482 ? 7.43 9.195 6.938 1 96.25 482 GLY A C 1
ATOM 3677 O O . GLY A 1 482 ? 8.148 10 7.539 1 96.25 482 GLY A O 1
ATOM 3678 N N . THR A 1 483 ? 7.652 8.844 5.691 1 98.56 483 THR A N 1
ATOM 3679 C CA . THR A 1 483 ? 8.82 9.297 4.945 1 98.56 483 THR A CA 1
ATOM 3680 C C . THR A 1 483 ? 8.617 10.719 4.426 1 98.56 483 THR A C 1
ATOM 3682 O O . THR A 1 483 ? 9.578 11.469 4.246 1 98.56 483 THR A O 1
ATOM 3685 N N . GLY A 1 484 ? 7.367 10.969 4.199 1 98.44 484 GLY A N 1
ATOM 3686 C CA . GLY A 1 484 ? 7.094 12.305 3.693 1 98.44 484 GLY A CA 1
ATOM 3687 C C . GLY A 1 484 ? 5.625 12.688 3.762 1 98.44 484 GLY A C 1
ATOM 3688 O O . GLY A 1 484 ? 4.758 11.812 3.807 1 98.44 484 GLY A O 1
ATOM 3689 N N . HIS A 1 485 ? 5.344 13.992 3.77 1 98.12 485 HIS A N 1
ATOM 3690 C CA . HIS A 1 485 ? 4.008 14.578 3.744 1 98.12 485 HIS A CA 1
ATOM 3691 C C . HIS A 1 485 ? 3.924 15.719 2.738 1 98.12 485 HIS A C 1
ATOM 3693 O O . HIS A 1 485 ? 4.949 16.234 2.289 1 98.12 485 HIS A O 1
ATOM 3699 N N . GLY A 1 486 ? 2.695 16.031 2.373 1 98.5 486 GLY A N 1
ATOM 3700 C CA . GLY A 1 486 ? 2.52 17.172 1.495 1 98.5 486 GLY A CA 1
ATOM 3701 C C . GLY A 1 486 ? 2.785 18.5 2.182 1 98.5 486 GLY A C 1
ATOM 3702 O O . GLY A 1 486 ? 2.785 18.578 3.412 1 98.5 486 GLY A O 1
ATOM 3703 N N . VAL A 1 487 ? 3.082 19.5 1.384 1 98.75 487 VAL A N 1
ATOM 3704 C CA . VAL A 1 487 ? 3.377 20.828 1.888 1 98.75 487 VAL A CA 1
ATOM 3705 C C . VAL A 1 487 ? 2.525 21.859 1.147 1 98.75 487 VAL A C 1
ATOM 3707 O O . VAL A 1 487 ? 2.422 21.828 -0.081 1 98.75 487 VAL A O 1
ATOM 3710 N N . GLY A 1 488 ? 1.912 22.719 1.877 1 98.25 488 GLY A N 1
ATOM 3711 C CA . GLY A 1 488 ? 1.085 23.766 1.307 1 98.25 488 GLY A CA 1
ATOM 3712 C C . GLY A 1 488 ? 1.885 24.969 0.83 1 98.25 488 GLY A C 1
ATOM 3713 O O . GLY A 1 488 ? 3.09 25.047 1.073 1 98.25 488 GLY A O 1
ATOM 3714 N N . SER A 1 489 ? 1.282 25.844 0.082 1 98.25 489 SER A N 1
ATOM 3715 C CA . SER A 1 489 ? 1.846 27.109 -0.339 1 98.25 489 SER A CA 1
ATOM 3716 C C . SER A 1 489 ? 1.379 28.25 0.566 1 98.25 489 SER A C 1
ATOM 3718 O O . SER A 1 489 ? 0.238 28.703 0.461 1 98.25 489 SER A O 1
ATOM 3720 N N . TYR A 1 490 ? 2.289 28.703 1.442 1 98.44 490 TYR A N 1
ATOM 3721 C CA . TYR A 1 490 ? 1.923 29.625 2.508 1 98.44 490 TYR A CA 1
ATOM 3722 C C . TYR A 1 490 ? 0.644 29.188 3.205 1 98.44 490 TYR A C 1
ATOM 3724 O O . TYR A 1 490 ? -0.322 29.938 3.293 1 98.44 490 TYR A O 1
ATOM 3732 N N . LEU A 1 491 ? 0.604 27.969 3.533 1 98.06 491 LEU A N 1
ATOM 3733 C CA . LEU A 1 491 ? -0.391 27.203 4.277 1 98.06 491 LEU A CA 1
ATOM 3734 C C . LEU A 1 491 ? 0.277 26.141 5.152 1 98.06 491 LEU A C 1
ATOM 3736 O O . LEU A 1 491 ? 1.441 26.297 5.535 1 98.06 491 LEU A O 1
ATOM 3740 N N . SER A 1 492 ? -0.401 25.109 5.465 1 97.12 492 SER A N 1
ATOM 3741 C CA . SER A 1 492 ? 0.117 24.125 6.402 1 97.12 492 SER A CA 1
ATOM 3742 C C . SER A 1 492 ? 1.36 23.438 5.848 1 97.12 492 SER A C 1
ATOM 3744 O O . SER A 1 492 ? 1.406 23.078 4.668 1 97.12 492 SER A O 1
ATOM 3746 N N . VAL A 1 493 ? 2.406 23.312 6.715 1 98 493 VAL A N 1
ATOM 3747 C CA . VAL A 1 493 ? 3.611 22.578 6.34 1 98 493 VAL A CA 1
ATOM 3748 C C . VAL A 1 493 ? 3.273 21.109 6.141 1 98 493 VAL A C 1
ATOM 3750 O O . VAL A 1 493 ? 3.965 20.391 5.406 1 98 493 VAL A O 1
ATOM 3753 N N . HIS A 1 494 ? 2.244 20.625 6.777 1 96.88 494 HIS A N 1
ATOM 3754 C CA . HIS A 1 494 ? 1.682 19.297 6.543 1 96.88 494 HIS A CA 1
ATOM 3755 C C . HIS A 1 494 ? 0.359 19.391 5.789 1 96.88 494 HIS A C 1
ATOM 3757 O O . HIS A 1 494 ? -0.661 19.781 6.359 1 96.88 494 HIS A O 1
ATOM 3763 N N . GLU A 1 495 ? 0.382 19.125 4.566 1 96.12 495 GLU A N 1
ATOM 3764 C CA . GLU A 1 495 ? -0.801 19.219 3.715 1 96.12 495 GLU A CA 1
ATOM 3765 C C . GLU A 1 495 ? -1.072 17.875 3.016 1 96.12 495 GLU A C 1
ATOM 3767 O O . GLU A 1 495 ? -0.178 17.312 2.387 1 96.12 495 GLU A O 1
ATOM 3772 N N . GLY A 1 496 ? -2.232 17.375 3.164 1 94.88 496 GLY A N 1
ATOM 3773 C CA . GLY A 1 496 ? -2.641 16.188 2.438 1 94.88 496 GLY A CA 1
ATOM 3774 C C . GLY A 1 496 ? -3.402 16.5 1.162 1 94.88 496 GLY A C 1
ATOM 3775 O O . GLY A 1 496 ? -3.629 17.672 0.836 1 94.88 496 GLY A O 1
ATOM 3776 N N . PRO A 1 497 ? -3.781 15.547 0.396 1 96.62 497 PRO A N 1
ATOM 3777 C CA . PRO A 1 497 ? -3.861 14.164 0.887 1 96.62 497 PRO A CA 1
ATOM 3778 C C . PRO A 1 497 ? -2.605 13.359 0.579 1 96.62 497 PRO A C 1
ATOM 3780 O O . PRO A 1 497 ? -2.488 12.203 1.008 1 96.62 497 PRO A O 1
ATOM 3783 N N . GLN A 1 498 ? -1.583 13.844 -0.176 1 97.94 498 GLN A N 1
ATOM 3784 C CA . GLN A 1 498 ? -0.411 13.086 -0.596 1 97.94 498 GLN A CA 1
ATOM 3785 C C . GLN A 1 498 ? 0.557 12.883 0.566 1 97.94 498 GLN A C 1
ATOM 3787 O O . GLN A 1 498 ? 0.726 13.766 1.403 1 97.94 498 GLN A O 1
ATOM 3792 N N . SER A 1 499 ? 1.103 11.773 0.669 1 98.44 499 SER A N 1
ATOM 3793 C CA . SER A 1 499 ? 2.164 11.422 1.606 1 98.44 499 SER A CA 1
ATOM 3794 C C . SER A 1 499 ? 2.979 10.242 1.102 1 98.44 499 SER A C 1
ATOM 3796 O O . SER A 1 499 ? 2.543 9.516 0.204 1 98.44 499 SER A O 1
ATOM 3798 N N . ILE A 1 500 ? 4.164 10.094 1.515 1 98.69 500 ILE A N 1
ATOM 3799 C CA . ILE A 1 500 ? 4.973 8.891 1.337 1 98.69 500 ILE A CA 1
ATOM 3800 C C . ILE A 1 500 ? 5.086 8.148 2.664 1 98.69 500 ILE A C 1
ATOM 3802 O O . ILE A 1 500 ? 5.871 8.531 3.533 1 98.69 500 ILE A O 1
ATOM 3806 N N . SER A 1 501 ? 4.305 7.195 2.855 1 97.5 501 SER A N 1
ATOM 3807 C CA . SER A 1 501 ? 4.223 6.359 4.047 1 97.5 501 SER A CA 1
ATOM 3808 C C . SER A 1 501 ? 3.502 5.047 3.758 1 97.5 501 SER A C 1
ATOM 3810 O O . SER A 1 501 ? 2.924 4.879 2.684 1 97.5 501 SER A O 1
ATOM 3812 N N . ARG A 1 502 ? 3.506 4.18 4.688 1 94.12 502 ARG A N 1
ATOM 3813 C CA . ARG A 1 502 ? 2.844 2.887 4.543 1 94.12 502 ARG A CA 1
ATOM 3814 C C . ARG A 1 502 ? 1.35 3.064 4.289 1 94.12 502 ARG A C 1
ATOM 3816 O O . ARG A 1 502 ? 0.707 2.193 3.699 1 94.12 502 ARG A O 1
ATOM 3823 N N . LYS A 1 503 ? 0.816 4.215 4.629 1 93.69 503 LYS A N 1
ATOM 3824 C CA . LYS A 1 503 ? -0.618 4.457 4.5 1 93.69 503 LYS A CA 1
ATOM 3825 C C . LYS A 1 503 ? -0.907 5.496 3.42 1 93.69 503 LYS A C 1
ATOM 3827 O O . LYS A 1 503 ? -2.037 5.969 3.293 1 93.69 503 LYS A O 1
ATOM 3832 N N . GLY A 1 504 ? 0.186 5.887 2.707 1 96.81 504 GLY A N 1
ATOM 3833 C CA . GLY A 1 504 ? 0.021 6.91 1.69 1 96.81 504 GLY A CA 1
ATOM 3834 C C . GLY A 1 504 ? -0.731 6.422 0.467 1 96.81 504 GLY A C 1
ATOM 3835 O O . GLY A 1 504 ? -0.131 6.191 -0.585 1 96.81 504 GLY A O 1
ATOM 3836 N N . ALA A 1 505 ? -2.094 6.457 0.479 1 96 505 ALA A N 1
ATOM 3837 C CA . ALA A 1 505 ? -2.934 5.828 -0.538 1 96 505 ALA A CA 1
ATOM 3838 C C . ALA A 1 505 ? -3.197 6.785 -1.699 1 96 505 ALA A C 1
ATOM 3840 O O . ALA A 1 505 ? -3.652 6.363 -2.766 1 96 505 ALA A O 1
ATOM 3841 N N . GLN A 1 506 ? -2.912 8.055 -1.556 1 96.69 506 GLN A N 1
ATOM 3842 C CA . GLN A 1 506 ? -3.135 9.023 -2.625 1 96.69 506 GLN A CA 1
ATOM 3843 C C . GLN A 1 506 ? -2.086 8.875 -3.725 1 96.69 506 GLN A C 1
ATOM 3845 O O . GLN A 1 506 ? -0.886 8.836 -3.443 1 96.69 506 GLN A O 1
ATOM 3850 N N . GLU A 1 507 ? -2.586 8.758 -4.941 1 97.56 507 GLU A N 1
ATOM 3851 C CA . GLU A 1 507 ? -1.681 8.805 -6.09 1 97.56 507 GLU A CA 1
ATOM 3852 C C . GLU A 1 507 ? -0.876 10.102 -6.098 1 97.56 507 GLU A C 1
ATOM 3854 O O . GLU A 1 507 ? -1.409 11.172 -5.797 1 97.56 507 GLU A O 1
ATOM 3859 N N . LEU A 1 508 ? 0.328 9.953 -6.418 1 98.75 508 LEU A N 1
ATOM 3860 C CA . LEU A 1 508 ? 1.161 11.141 -6.594 1 98.75 508 LEU A CA 1
ATOM 3861 C C . LEU A 1 508 ? 0.886 11.805 -7.938 1 98.75 508 LEU A C 1
ATOM 3863 O O . LEU A 1 508 ? 0.922 11.148 -8.977 1 98.75 508 LEU A O 1
ATOM 3867 N N . LEU A 1 509 ? 0.542 13.078 -7.926 1 98.69 509 LEU A N 1
ATOM 3868 C CA . LEU A 1 509 ? 0.179 13.82 -9.125 1 98.69 509 LEU A CA 1
ATOM 3869 C C . LEU A 1 509 ? 1.168 14.953 -9.383 1 98.69 509 LEU A C 1
ATOM 3871 O O . LEU A 1 509 ? 1.679 15.562 -8.438 1 98.69 509 LEU A O 1
ATOM 3875 N N . PRO A 1 510 ? 1.466 15.227 -10.688 1 98.75 510 PRO A N 1
ATOM 3876 C CA . PRO A 1 510 ? 2.365 16.344 -11 1 98.75 510 PRO A CA 1
ATOM 3877 C C . PRO A 1 510 ? 1.944 17.641 -10.328 1 98.75 510 PRO A C 1
ATOM 3879 O O . PRO A 1 510 ? 0.76 17.984 -10.328 1 98.75 510 PRO A O 1
ATOM 3882 N N . GLY A 1 511 ? 2.896 18.297 -9.68 1 98.81 511 GLY A N 1
ATOM 3883 C CA . GLY A 1 511 ? 2.617 19.562 -9.016 1 98.81 511 GLY A CA 1
ATOM 3884 C C . GLY A 1 511 ? 2.471 19.438 -7.516 1 98.81 511 GLY A C 1
ATOM 3885 O O . GLY A 1 511 ? 2.494 20.438 -6.797 1 98.81 511 GLY A O 1
ATOM 3886 N N . MET A 1 512 ? 2.348 18.234 -6.988 1 98.88 512 MET A N 1
ATOM 3887 C CA . MET A 1 512 ? 2.332 18.016 -5.547 1 98.88 512 MET A CA 1
ATOM 3888 C C . MET A 1 512 ? 3.711 18.25 -4.945 1 98.88 512 MET A C 1
ATOM 3890 O O . MET A 1 512 ? 4.727 17.875 -5.539 1 98.88 512 MET A O 1
ATOM 3894 N N . ILE A 1 513 ? 3.82 18.938 -3.871 1 98.88 513 ILE A N 1
ATOM 3895 C CA . ILE A 1 513 ? 5.039 19.094 -3.088 1 98.88 513 ILE A CA 1
ATOM 3896 C C . ILE A 1 513 ? 5.027 18.125 -1.905 1 98.88 513 ILE A C 1
ATOM 3898 O O . ILE A 1 513 ? 4.02 18.016 -1.205 1 98.88 513 ILE A O 1
ATOM 3902 N N . LEU A 1 514 ? 6.109 17.406 -1.735 1 98.88 514 LEU A N 1
ATOM 3903 C CA . LEU A 1 514 ? 6.227 16.484 -0.618 1 98.88 514 LEU A CA 1
ATOM 3904 C C . LEU A 1 514 ? 7.566 16.656 0.091 1 98.88 514 LEU A C 1
ATOM 3906 O O . LEU A 1 514 ? 8.555 17.062 -0.527 1 98.88 514 LEU A O 1
ATOM 3910 N N . SER A 1 515 ? 7.574 16.344 1.366 1 98.88 515 SER A N 1
ATOM 3911 C CA . SER A 1 515 ? 8.852 16.141 2.051 1 98.88 515 SER A CA 1
ATOM 3912 C C . SER A 1 515 ? 9.414 14.75 1.798 1 98.88 515 SER A C 1
ATOM 3914 O O . SER A 1 515 ? 8.656 13.812 1.521 1 98.88 515 SER A O 1
ATOM 3916 N N . ASN A 1 516 ? 10.617 14.586 1.686 1 98.88 516 ASN A N 1
ATOM 3917 C CA . ASN A 1 516 ? 11.43 13.375 1.754 1 98.88 516 ASN A CA 1
ATOM 3918 C C . ASN A 1 516 ? 12.352 13.391 2.967 1 98.88 516 ASN A C 1
ATOM 3920 O O . ASN A 1 516 ? 13.406 14.031 2.945 1 98.88 516 ASN A O 1
ATOM 3924 N N . GLU A 1 517 ? 11.953 12.633 4.047 1 98.75 517 GLU A N 1
ATOM 3925 C CA . GLU A 1 517 ? 12.633 12.898 5.312 1 98.75 517 GLU A CA 1
ATOM 3926 C C . GLU A 1 517 ? 12.883 11.609 6.086 1 98.75 517 GLU A C 1
ATOM 3928 O O . GLU A 1 517 ? 12.531 11.5 7.262 1 98.75 517 GLU A O 1
ATOM 3933 N N . PRO A 1 518 ? 13.578 10.609 5.445 1 98.69 518 PRO A N 1
ATOM 3934 C CA . PRO A 1 518 ? 13.977 9.438 6.23 1 98.69 518 PRO A CA 1
ATOM 3935 C C . PRO A 1 518 ? 14.797 9.805 7.465 1 98.69 518 PRO A C 1
ATOM 3937 O O . PRO A 1 518 ? 15.359 10.898 7.531 1 98.69 518 PRO A O 1
ATOM 3940 N N . GLY A 1 519 ? 14.812 8.891 8.477 1 98.5 519 GLY A N 1
ATOM 3941 C CA . GLY A 1 519 ? 15.578 9.133 9.695 1 98.5 519 GLY A CA 1
ATOM 3942 C C . GLY A 1 519 ? 15.992 7.863 10.406 1 98.5 519 GLY A C 1
ATOM 3943 O O . GLY A 1 519 ? 15.766 6.762 9.898 1 98.5 519 GLY A O 1
ATOM 3944 N N . TYR A 1 520 ? 16.719 8.008 11.422 1 98.44 520 TYR A N 1
ATOM 3945 C CA . TYR A 1 520 ? 17.094 6.988 12.398 1 98.44 520 TYR A CA 1
ATOM 3946 C C . TYR A 1 520 ? 17.328 7.609 13.773 1 98.44 520 TYR A C 1
ATOM 3948 O O . TYR A 1 520 ? 18 8.633 13.891 1 98.44 520 TYR A O 1
ATOM 3956 N N . TYR A 1 521 ? 16.75 7.039 14.789 1 97 521 TYR A N 1
ATOM 3957 C CA . TYR A 1 521 ? 16.797 7.586 16.141 1 97 521 TYR A CA 1
ATOM 3958 C C . TYR A 1 521 ? 17.219 6.523 17.141 1 97 521 TYR A C 1
ATOM 3960 O O . TYR A 1 521 ? 16.531 5.508 17.312 1 97 521 TYR A O 1
ATOM 3968 N N . LYS A 1 522 ? 18.312 6.695 17.703 1 95.94 522 LYS A N 1
ATOM 3969 C CA . LYS A 1 522 ? 18.797 5.816 18.766 1 95.94 522 LYS A CA 1
ATOM 3970 C C . LYS A 1 522 ? 18.531 6.414 20.141 1 95.94 522 LYS A C 1
ATOM 3972 O O . LYS A 1 522 ? 19.219 7.34 20.578 1 95.94 522 LYS A O 1
ATOM 3977 N N . PRO A 1 523 ? 17.594 5.867 20.859 1 92.31 523 PRO A N 1
ATOM 3978 C CA . PRO A 1 523 ? 17.219 6.453 22.156 1 92.31 523 PRO A CA 1
ATOM 3979 C C . PRO A 1 523 ? 18.406 6.637 23.094 1 92.31 523 PRO A C 1
ATOM 3981 O O . PRO A 1 523 ? 19.219 5.723 23.25 1 92.31 523 PRO A O 1
ATOM 3984 N N . GLY A 1 524 ? 18.453 7.785 23.688 1 93.25 524 GLY A N 1
ATOM 3985 C CA . GLY A 1 524 ? 19.484 8.094 24.672 1 93.25 524 GLY A CA 1
ATOM 3986 C C . GLY A 1 524 ? 20.828 8.445 24.047 1 93.25 524 GLY A C 1
ATOM 3987 O O . GLY A 1 524 ? 21.781 8.766 24.75 1 93.25 524 GLY A O 1
ATOM 3988 N N . ALA A 1 525 ? 20.859 8.523 22.703 1 95.62 525 ALA A N 1
ATOM 3989 C CA . ALA A 1 525 ? 22.172 8.719 22.078 1 95.62 525 ALA A CA 1
ATOM 3990 C C . ALA A 1 525 ? 22.125 9.852 21.047 1 95.62 525 ALA A C 1
ATOM 3992 O O . ALA A 1 525 ? 22.719 10.914 21.25 1 95.62 525 ALA A O 1
ATOM 3993 N N . PHE A 1 526 ? 21.375 9.648 19.906 1 97.31 526 PHE A N 1
ATOM 3994 C CA . PHE A 1 526 ? 21.328 10.656 18.844 1 97.31 526 PHE A CA 1
ATOM 3995 C C . PHE A 1 526 ? 20.156 10.398 17.906 1 97.31 526 PHE A C 1
ATOM 3997 O O . PHE A 1 526 ? 19.531 9.344 17.969 1 97.31 526 PHE A O 1
ATOM 4004 N N . GLY A 1 527 ? 19.812 11.367 17.172 1 97.75 527 GLY A N 1
ATOM 4005 C CA . GLY A 1 527 ? 18.891 11.234 16.047 1 97.75 527 GLY A CA 1
ATOM 4006 C C . GLY A 1 527 ? 19.469 11.742 14.734 1 97.75 527 GLY A C 1
ATOM 4007 O O . GLY A 1 527 ? 20.297 12.648 14.734 1 97.75 527 GLY A O 1
ATOM 4008 N N . ILE A 1 528 ? 19.078 11.078 13.672 1 98.81 528 ILE A N 1
ATOM 4009 C CA . ILE A 1 528 ? 19.453 11.469 12.32 1 98.81 528 ILE A CA 1
ATOM 4010 C C . ILE A 1 528 ? 18.188 11.672 11.477 1 98.81 528 ILE A C 1
ATOM 4012 O O . ILE A 1 528 ? 17.266 10.852 11.523 1 98.81 528 ILE A O 1
ATOM 4016 N N . ARG A 1 529 ? 18.078 12.742 10.797 1 98.75 529 ARG A N 1
ATOM 4017 C CA . ARG A 1 529 ? 17.078 13.008 9.773 1 98.75 529 ARG A CA 1
ATOM 4018 C C . ARG A 1 529 ? 17.625 13.906 8.672 1 98.75 529 ARG A C 1
ATOM 4020 O O . ARG A 1 529 ? 18.391 14.844 8.953 1 98.75 529 ARG A O 1
ATOM 4027 N N . ILE A 1 530 ? 17.484 13.562 7.5 1 98.88 530 ILE A N 1
ATOM 4028 C CA . ILE A 1 530 ? 17.797 14.383 6.332 1 98.88 530 ILE A CA 1
ATOM 4029 C C . ILE A 1 530 ? 16.531 14.633 5.527 1 98.88 530 ILE A C 1
ATOM 4031 O O . ILE A 1 530 ? 15.852 13.695 5.105 1 98.88 530 ILE A O 1
ATOM 4035 N N . GLU A 1 531 ? 16.172 15.867 5.375 1 98.81 531 GLU A N 1
ATOM 4036 C CA . GLU A 1 531 ? 14.891 16.172 4.754 1 98.81 531 GLU A CA 1
ATOM 4037 C C . GLU A 1 531 ? 15.047 17.219 3.654 1 98.81 531 GLU A C 1
ATOM 4039 O O . GLU A 1 531 ? 15.648 18.281 3.875 1 98.81 531 GLU A O 1
ATOM 4044 N N . ASN A 1 532 ? 14.648 16.906 2.49 1 98.88 532 ASN A N 1
ATOM 4045 C CA . ASN A 1 532 ? 14.422 17.812 1.374 1 98.88 532 ASN A CA 1
ATOM 4046 C C . ASN A 1 532 ? 12.961 17.812 0.939 1 98.88 532 ASN A C 1
ATOM 4048 O O . ASN A 1 532 ? 12.266 16.812 1.096 1 98.88 532 ASN A O 1
ATOM 4052 N N . LEU A 1 533 ? 12.516 18.938 0.453 1 98.94 533 LEU A N 1
ATOM 4053 C CA . LEU A 1 533 ? 11.234 18.953 -0.239 1 98.94 533 LEU A CA 1
ATOM 4054 C C . LEU A 1 533 ? 11.414 18.688 -1.728 1 98.94 533 LEU A C 1
ATOM 4056 O O . LEU A 1 533 ? 12.43 19.047 -2.312 1 98.94 533 LEU A O 1
ATOM 4060 N N . ILE A 1 534 ? 10.406 18.031 -2.279 1 98.94 534 ILE A N 1
ATOM 4061 C CA . ILE A 1 534 ? 10.453 17.641 -3.684 1 98.94 534 ILE A CA 1
ATOM 4062 C C . ILE A 1 534 ? 9.109 17.922 -4.344 1 98.94 534 ILE A C 1
ATOM 4064 O O . ILE A 1 534 ? 8.078 18 -3.666 1 98.94 534 ILE A O 1
ATOM 4068 N N . ILE A 1 535 ? 9.094 18.172 -5.695 1 98.88 535 ILE A N 1
ATOM 4069 C CA . ILE A 1 535 ? 7.906 18.375 -6.516 1 98.88 535 ILE A CA 1
ATOM 4070 C C . ILE A 1 535 ? 7.723 17.172 -7.445 1 98.88 535 ILE A C 1
ATOM 4072 O O . ILE A 1 535 ? 8.672 16.719 -8.094 1 98.88 535 ILE A O 1
ATOM 4076 N N . VAL A 1 536 ? 6.559 16.547 -7.535 1 98.88 536 VAL A N 1
ATOM 4077 C CA . VAL A 1 536 ? 6.266 15.508 -8.508 1 98.88 536 VAL A CA 1
ATOM 4078 C C . VAL A 1 536 ? 6.262 16.109 -9.914 1 98.88 536 VAL A C 1
ATOM 4080 O O . VAL A 1 536 ? 5.59 17.109 -10.172 1 98.88 536 VAL A O 1
ATOM 4083 N N . THR A 1 537 ? 7 15.555 -10.797 1 98.75 537 THR A N 1
ATOM 4084 C CA . THR A 1 537 ? 7.145 16.109 -12.141 1 98.75 537 THR A CA 1
ATOM 4085 C C . THR A 1 537 ? 6.137 15.484 -13.102 1 98.75 537 THR A C 1
ATOM 4087 O O . THR A 1 537 ? 5.543 14.445 -12.797 1 98.75 537 THR A O 1
ATOM 4090 N N . GLU A 1 538 ? 5.93 16.094 -14.242 1 98.44 538 GLU A N 1
ATOM 4091 C CA . GLU A 1 538 ? 5.094 15.562 -15.312 1 98.44 538 GLU A CA 1
ATOM 4092 C C . GLU A 1 538 ? 5.684 14.273 -15.883 1 98.44 538 GLU A C 1
ATOM 4094 O O . GLU A 1 538 ? 6.898 14.078 -15.859 1 98.44 538 GLU A O 1
ATOM 4099 N N . PRO A 1 539 ? 4.848 13.414 -16.406 1 98.12 539 PRO A N 1
ATOM 4100 C CA . PRO A 1 539 ? 5.367 12.195 -17.031 1 98.12 539 PRO A CA 1
ATOM 4101 C C . PRO A 1 539 ? 6.176 12.484 -18.297 1 98.12 539 PRO A C 1
ATOM 4103 O O . PRO A 1 539 ? 5.828 13.391 -19.062 1 98.12 539 PRO A O 1
ATOM 4106 N N . GLU A 1 540 ? 7.223 11.812 -18.438 1 98.06 540 GLU A N 1
ATOM 4107 C CA . GLU A 1 540 ? 8.047 11.883 -19.641 1 98.06 540 GLU A CA 1
ATOM 4108 C C . GLU A 1 540 ? 8.539 10.5 -20.062 1 98.06 540 GLU A C 1
ATOM 4110 O O . GLU A 1 540 ? 8.75 9.633 -19.219 1 98.06 540 GLU A O 1
ATOM 4115 N N . VAL A 1 541 ? 8.672 10.273 -21.312 1 97.38 541 VAL A N 1
ATOM 4116 C CA . VAL A 1 541 ? 9.266 9.031 -21.812 1 97.38 541 VAL A CA 1
ATOM 4117 C C . VAL A 1 541 ? 10.789 9.141 -21.781 1 97.38 541 VAL A C 1
ATOM 4119 O O . VAL A 1 541 ? 11.367 9.984 -22.469 1 97.38 541 VAL A O 1
ATOM 4122 N N . LEU A 1 542 ? 11.398 8.32 -21.062 1 97 542 LEU A N 1
ATOM 4123 C CA . LEU A 1 542 ? 12.852 8.32 -20.938 1 97 542 LEU A CA 1
ATOM 4124 C C . LEU A 1 542 ? 13.5 7.777 -22.219 1 97 542 LEU A C 1
ATOM 4126 O O . LEU A 1 542 ? 12.883 7 -22.953 1 97 542 LEU A O 1
ATOM 4130 N N . PRO A 1 543 ? 14.711 8.195 -22.484 1 95.38 543 PRO A N 1
ATOM 4131 C CA . PRO A 1 543 ? 15.391 7.648 -23.656 1 95.38 543 PRO A CA 1
ATOM 4132 C C . PRO A 1 543 ? 15.453 6.121 -23.656 1 95.38 543 PRO A C 1
ATOM 4134 O O . PRO A 1 543 ? 15.984 5.527 -22.719 1 95.38 543 PRO A O 1
ATOM 4137 N N . GLY A 1 544 ? 14.875 5.574 -24.656 1 94.69 544 GLY A N 1
ATOM 4138 C CA . GLY A 1 544 ? 14.898 4.125 -24.797 1 94.69 544 GLY A CA 1
ATOM 4139 C C . GLY A 1 544 ? 13.789 3.439 -24.016 1 94.69 544 GLY A C 1
ATOM 4140 O O . GLY A 1 544 ? 13.664 2.215 -24.047 1 94.69 544 GLY A O 1
ATOM 4141 N N . GLY A 1 545 ? 12.992 4.285 -23.312 1 96.12 545 GLY A N 1
ATOM 4142 C CA . GLY A 1 545 ? 11.938 3.715 -22.5 1 96.12 545 GLY A CA 1
ATOM 4143 C C . GLY A 1 545 ? 10.633 3.533 -23.25 1 96.12 545 GLY A C 1
ATOM 4144 O O . GLY A 1 545 ? 10.43 4.141 -24.297 1 96.12 545 GLY A O 1
ATOM 4145 N N . ASP A 1 546 ? 9.758 2.695 -22.672 1 95.06 546 ASP A N 1
ATOM 4146 C CA . ASP A 1 546 ? 8.508 2.352 -23.359 1 95.06 546 ASP A CA 1
ATOM 4147 C C . ASP A 1 546 ? 7.34 3.158 -22.797 1 95.06 546 ASP A C 1
ATOM 4149 O O . ASP A 1 546 ? 6.324 3.34 -23.469 1 95.06 546 ASP A O 1
ATOM 4153 N N . ILE A 1 547 ? 7.406 3.539 -21.578 1 95.81 547 ILE A N 1
ATOM 4154 C CA . ILE A 1 547 ? 6.246 4.172 -20.953 1 95.81 547 ILE A CA 1
ATOM 4155 C C . ILE A 1 547 ? 6.676 5.461 -20.266 1 95.81 547 ILE A C 1
ATOM 4157 O O . ILE A 1 547 ? 7.809 5.574 -19.797 1 95.81 547 ILE A O 1
ATOM 4161 N N . PRO A 1 548 ? 5.789 6.477 -20.188 1 98.12 548 PRO A N 1
ATOM 4162 C CA . PRO A 1 548 ? 6.129 7.715 -19.469 1 98.12 548 PRO A CA 1
ATOM 4163 C C . PRO A 1 548 ? 6.32 7.504 -17.969 1 98.12 548 PRO A C 1
ATOM 4165 O O . PRO A 1 548 ? 5.598 6.715 -17.359 1 98.12 548 PRO A O 1
ATOM 4168 N N . MET A 1 549 ? 7.312 8.109 -17.484 1 98.69 549 MET A N 1
ATOM 4169 C CA . MET A 1 549 ? 7.629 8.055 -16.062 1 98.69 549 MET A CA 1
ATOM 4170 C C . MET A 1 549 ? 7.586 9.453 -15.438 1 98.69 549 MET A C 1
ATOM 4172 O O . MET A 1 549 ? 8.008 10.422 -16.062 1 98.69 549 MET A O 1
ATOM 4176 N N . MET A 1 550 ? 6.996 9.539 -14.273 1 98.75 550 MET A N 1
ATOM 4177 C CA . MET A 1 550 ? 7.137 10.727 -13.43 1 98.75 550 MET A CA 1
ATOM 4178 C C . MET A 1 550 ? 8.375 10.617 -12.547 1 98.75 550 MET A C 1
ATOM 4180 O O . MET A 1 550 ? 9.055 9.594 -12.547 1 98.75 550 MET A O 1
ATOM 4184 N N . GLY A 1 551 ? 8.773 11.656 -11.914 1 98.56 551 GLY A N 1
ATOM 4185 C CA . GLY A 1 551 ? 9.883 11.75 -10.984 1 98.56 551 GLY A CA 1
ATOM 4186 C C . GLY A 1 551 ? 9.75 12.906 -10.008 1 98.56 551 GLY A C 1
ATOM 4187 O O . GLY A 1 551 ? 8.641 13.305 -9.656 1 98.56 551 GLY A O 1
ATOM 4188 N N . PHE A 1 552 ? 10.891 13.375 -9.516 1 98.81 552 PHE A N 1
ATOM 4189 C CA . PHE A 1 552 ? 10.875 14.453 -8.539 1 98.81 552 PHE A CA 1
ATOM 4190 C C . PHE A 1 552 ? 11.867 15.547 -8.914 1 98.81 552 PHE A C 1
ATOM 4192 O O . PHE A 1 552 ? 12.961 15.258 -9.398 1 98.81 552 PHE A O 1
ATOM 4199 N N . GLU A 1 553 ? 11.406 16.719 -8.703 1 98.75 553 GLU A N 1
ATOM 4200 C CA . GLU A 1 553 ? 12.281 17.891 -8.711 1 98.75 553 GLU A CA 1
ATOM 4201 C C . GLU A 1 553 ? 12.633 18.312 -7.285 1 98.75 553 GLU A C 1
ATOM 4203 O O . GLU A 1 553 ? 11.75 18.516 -6.453 1 98.75 553 GLU A O 1
ATOM 4208 N N . THR A 1 554 ? 13.93 18.406 -6.965 1 98.62 554 THR A N 1
ATOM 4209 C CA . THR A 1 554 ? 14.359 18.828 -5.637 1 98.62 554 THR A CA 1
ATOM 4210 C C . THR A 1 554 ? 14.109 20.328 -5.445 1 98.62 554 THR A C 1
ATOM 4212 O O . THR A 1 554 ? 14.5 21.141 -6.285 1 98.62 554 THR A O 1
ATOM 4215 N N . LEU A 1 555 ? 13.484 20.641 -4.352 1 98.56 555 LEU A N 1
ATOM 4216 C CA . LEU A 1 555 ? 13.18 22.031 -4.016 1 98.56 555 LEU A CA 1
ATOM 4217 C C . LEU A 1 555 ? 14.195 22.578 -3.02 1 98.56 555 LEU A C 1
ATOM 4219 O O . LEU A 1 555 ? 14.523 23.766 -3.061 1 98.56 555 LEU A O 1
ATOM 4223 N N . THR A 1 556 ? 14.68 21.75 -2.15 1 98.75 556 THR A N 1
ATOM 4224 C CA . THR A 1 556 ? 15.539 22.172 -1.052 1 98.75 556 THR A CA 1
ATOM 4225 C C . THR A 1 556 ? 17 22.203 -1.485 1 98.75 556 THR A C 1
ATOM 4227 O O . THR A 1 556 ? 17.516 21.203 -1.995 1 98.75 556 THR A O 1
ATOM 4230 N N . PHE A 1 557 ? 17.688 23.281 -1.264 1 98.44 557 PHE A N 1
ATOM 4231 C CA . PHE A 1 557 ? 19.125 23.422 -1.539 1 98.44 557 PHE A CA 1
ATOM 4232 C C . PHE A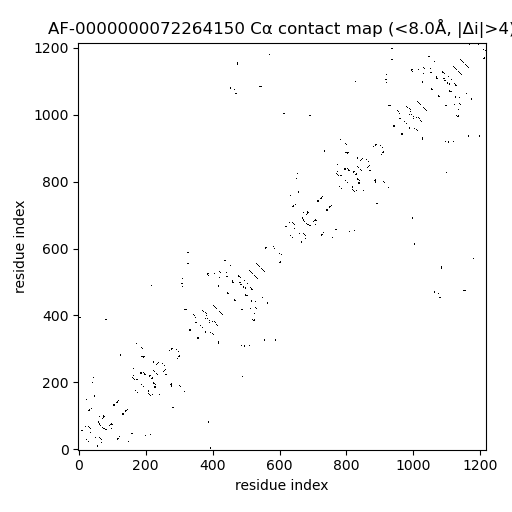 1 557 ? 19.891 23.766 -0.271 1 98.44 557 PHE A C 1
ATOM 4234 O O . PHE A 1 557 ? 19.828 24.922 0.192 1 98.44 557 PHE A O 1
ATOM 4241 N N . CYS A 1 558 ? 20.531 22.906 0.275 1 98.88 558 CYS A N 1
ATOM 4242 C CA . CYS A 1 558 ? 21.359 23.016 1.479 1 98.88 558 CYS A CA 1
ATOM 4243 C C . CYS A 1 558 ? 22.328 21.844 1.577 1 98.88 558 CYS A C 1
ATOM 4245 O O . CYS A 1 558 ? 21.969 20.703 1.329 1 98.88 558 CYS A O 1
ATOM 4247 N N . PRO A 1 559 ? 23.578 22.109 1.917 1 98.75 559 PRO A N 1
ATOM 4248 C CA . PRO A 1 559 ? 24.562 21.016 1.962 1 98.75 559 PRO A CA 1
ATOM 4249 C C . PRO A 1 559 ? 24.156 19.891 2.916 1 98.75 559 PRO A C 1
ATOM 4251 O O . PRO A 1 559 ? 23.562 20.156 3.965 1 98.75 559 PRO A O 1
ATOM 4254 N N . ILE A 1 560 ? 24.406 18.688 2.549 1 98.81 560 ILE A N 1
ATOM 4255 C CA . ILE A 1 560 ? 24.438 17.516 3.422 1 98.81 560 ILE A CA 1
ATOM 4256 C C . ILE A 1 560 ? 25.859 17.281 3.93 1 98.81 560 ILE A C 1
ATOM 4258 O O . ILE A 1 560 ? 26.797 17.219 3.141 1 98.81 560 ILE A O 1
ATOM 4262 N N . ASP A 1 561 ? 26.047 17.25 5.176 1 98.62 561 ASP A N 1
ATOM 4263 C CA . ASP A 1 561 ? 27.375 17.312 5.785 1 98.62 561 ASP A CA 1
ATOM 4264 C C . ASP A 1 561 ? 28.266 16.172 5.305 1 98.62 561 ASP A C 1
ATOM 4266 O O . ASP A 1 561 ? 28.031 15.016 5.652 1 98.62 561 ASP A O 1
ATOM 4270 N N . ARG A 1 562 ? 29.25 16.453 4.699 1 97.88 562 ARG A N 1
ATOM 4271 C CA . ARG A 1 562 ? 30.141 15.477 4.074 1 97.88 562 ARG A CA 1
ATOM 4272 C C . ARG A 1 562 ? 30.875 14.648 5.125 1 97.88 562 ARG A C 1
ATOM 4274 O O . ARG A 1 562 ? 31.266 13.508 4.867 1 97.88 562 ARG A O 1
ATOM 4281 N N . ARG A 1 563 ? 31.188 15.164 6.293 1 97.56 563 ARG A N 1
ATOM 4282 C CA . ARG A 1 563 ? 31.938 14.5 7.352 1 97.56 563 ARG A CA 1
ATOM 4283 C C . ARG A 1 563 ? 31.172 13.297 7.902 1 97.56 563 ARG A C 1
ATOM 4285 O O . ARG A 1 563 ? 31.75 12.445 8.578 1 97.56 563 ARG A O 1
ATOM 4292 N N . LEU A 1 564 ? 29.828 13.234 7.578 1 98.69 564 LEU A N 1
ATOM 4293 C CA . LEU A 1 564 ? 28.984 12.164 8.094 1 98.69 564 LEU A CA 1
ATOM 4294 C C . LEU A 1 564 ? 28.703 11.125 7.008 1 98.69 564 LEU A C 1
ATOM 4296 O O . LEU A 1 564 ? 27.859 10.234 7.195 1 98.69 564 LEU A O 1
ATOM 4300 N N . VAL A 1 565 ? 29.375 11.203 5.875 1 98.56 565 VAL A N 1
ATOM 4301 C CA . VAL A 1 565 ? 29.109 10.297 4.758 1 98.56 565 VAL A CA 1
ATOM 4302 C C . VAL A 1 565 ? 30.234 9.281 4.637 1 98.56 565 VAL A C 1
ATOM 4304 O O . VAL A 1 565 ? 31.406 9.656 4.508 1 98.56 565 VAL A O 1
ATOM 4307 N N . ASP A 1 566 ? 29.922 8.062 4.785 1 98.12 566 ASP A N 1
ATOM 4308 C CA . ASP A 1 566 ? 30.828 6.98 4.434 1 98.12 566 ASP A CA 1
ATOM 4309 C C . ASP A 1 566 ? 30.688 6.605 2.959 1 98.12 566 ASP A C 1
ATOM 4311 O O . ASP A 1 566 ? 29.844 5.785 2.6 1 98.12 566 ASP A O 1
ATOM 4315 N N . LYS A 1 567 ? 31.531 7.09 2.141 1 96.25 567 LYS A N 1
ATOM 4316 C CA . LYS A 1 567 ? 31.422 6.922 0.694 1 96.25 567 LYS A CA 1
ATOM 4317 C C . LYS A 1 567 ? 31.5 5.449 0.306 1 96.25 567 LYS A C 1
ATOM 4319 O O . LYS A 1 567 ? 30.984 5.047 -0.742 1 96.25 567 LYS A O 1
ATOM 4324 N N . ALA A 1 568 ? 32.094 4.613 1.113 1 96.06 568 ALA A N 1
ATOM 4325 C CA . ALA A 1 568 ? 32.25 3.193 0.812 1 96.06 568 ALA A CA 1
ATOM 4326 C C . ALA A 1 568 ? 30.891 2.486 0.815 1 96.06 568 ALA A C 1
ATOM 4328 O O . ALA A 1 568 ? 30.734 1.414 0.224 1 96.06 568 ALA A O 1
ATOM 4329 N N . LEU A 1 569 ? 29.922 3.074 1.481 1 96.81 569 LEU A N 1
ATOM 4330 C CA . LEU A 1 569 ? 28.594 2.48 1.569 1 96.81 569 LEU A CA 1
ATOM 4331 C C . LEU A 1 569 ? 27.719 2.906 0.388 1 96.81 569 LEU A C 1
ATOM 4333 O O . LEU A 1 569 ? 26.656 2.328 0.152 1 96.81 569 LEU A O 1
ATOM 4337 N N . LEU A 1 570 ? 28.156 3.906 -0.36 1 97.62 570 LEU A N 1
ATOM 4338 C CA . LEU A 1 570 ? 27.375 4.422 -1.474 1 97.62 570 LEU A CA 1
ATOM 4339 C C . LEU A 1 570 ? 27.766 3.742 -2.781 1 97.62 570 LEU A C 1
ATOM 4341 O O . LEU A 1 570 ? 28.938 3.443 -3 1 97.62 570 LEU A O 1
ATOM 4345 N N . THR A 1 571 ? 26.828 3.477 -3.646 1 95.62 571 THR A N 1
ATOM 4346 C CA . THR A 1 571 ? 27.125 3.107 -5.027 1 95.62 571 THR A CA 1
ATOM 4347 C C . THR A 1 571 ? 27.641 4.312 -5.809 1 95.62 571 THR A C 1
ATOM 4349 O O . THR A 1 571 ? 27.562 5.445 -5.34 1 95.62 571 THR A O 1
ATOM 4352 N N . GLN A 1 572 ? 28.125 4.102 -6.973 1 94.81 572 GLN A N 1
ATOM 4353 C CA . GLN A 1 572 ? 28.594 5.207 -7.805 1 94.81 572 GLN A CA 1
ATOM 4354 C C . GLN A 1 572 ? 27.453 6.141 -8.172 1 94.81 572 GLN A C 1
ATOM 4356 O O . GLN A 1 572 ? 27.625 7.363 -8.195 1 94.81 572 GLN A O 1
ATOM 4361 N N . GLU A 1 573 ? 26.312 5.578 -8.484 1 95.56 573 GLU A N 1
ATOM 4362 C CA . GLU A 1 573 ? 25.156 6.391 -8.828 1 95.56 573 GLU A CA 1
ATOM 4363 C C . GLU A 1 573 ? 24.75 7.297 -7.664 1 95.56 573 GLU A C 1
ATOM 4365 O O . GLU A 1 573 ? 24.391 8.453 -7.875 1 95.56 573 GLU A O 1
ATOM 4370 N N . GLU A 1 574 ? 24.797 6.773 -6.461 1 97.94 574 GLU A N 1
ATOM 4371 C CA . GLU A 1 574 ? 24.453 7.543 -5.27 1 97.94 574 GLU A CA 1
ATOM 4372 C C . GLU A 1 574 ? 25.469 8.656 -5.023 1 97.94 574 GLU A C 1
ATOM 4374 O O . GLU A 1 574 ? 25.094 9.789 -4.695 1 97.94 574 GLU A O 1
ATOM 4379 N N . LEU A 1 575 ? 26.703 8.328 -5.172 1 98 575 LEU A N 1
ATOM 4380 C CA . LEU A 1 575 ? 27.766 9.312 -5.004 1 98 575 LEU A CA 1
ATOM 4381 C C . LEU A 1 575 ? 27.641 10.414 -6.051 1 98 575 LEU A C 1
ATOM 4383 O O . LEU A 1 575 ? 27.828 11.594 -5.738 1 98 575 LEU A O 1
ATOM 4387 N N . ASP A 1 576 ? 27.359 10.031 -7.281 1 98.06 576 ASP A N 1
ATOM 4388 C CA . ASP A 1 576 ? 27.172 11.008 -8.352 1 98.06 576 ASP A CA 1
ATOM 4389 C C . ASP A 1 576 ? 26 11.938 -8.047 1 98.06 576 ASP A C 1
ATOM 4391 O O . ASP A 1 576 ? 26.062 13.141 -8.32 1 98.06 576 ASP A O 1
ATOM 4395 N N . TRP A 1 577 ? 24.953 11.367 -7.547 1 98.44 577 TRP A N 1
ATOM 4396 C CA . TRP A 1 577 ? 23.812 12.195 -7.18 1 98.44 577 TRP A CA 1
ATOM 4397 C C . TRP A 1 577 ? 24.203 13.227 -6.125 1 98.44 577 TRP A C 1
ATOM 4399 O O . TRP A 1 577 ? 23.844 14.398 -6.242 1 98.44 577 TRP A O 1
ATOM 4409 N N . LEU A 1 578 ? 24.891 12.781 -5.043 1 98.69 578 LEU A N 1
ATOM 4410 C CA . LEU A 1 578 ? 25.297 13.68 -3.961 1 98.69 578 LEU A CA 1
ATOM 4411 C C . LEU A 1 578 ? 26.172 14.805 -4.488 1 98.69 578 LEU A C 1
ATOM 4413 O O . LEU A 1 578 ? 25.969 15.969 -4.141 1 98.69 578 LEU A O 1
ATOM 4417 N N . ASN A 1 579 ? 27.125 14.469 -5.363 1 98.69 579 ASN A N 1
ATOM 4418 C CA . ASN A 1 579 ? 28.016 15.469 -5.953 1 98.69 579 ASN A CA 1
ATOM 4419 C C . ASN A 1 579 ? 27.234 16.469 -6.816 1 98.69 579 ASN A C 1
ATOM 4421 O O . ASN A 1 579 ? 27.5 17.672 -6.762 1 98.69 579 ASN A O 1
ATOM 4425 N N . THR A 1 580 ? 26.344 15.93 -7.617 1 98.69 580 THR A N 1
ATOM 4426 C CA . THR A 1 580 ? 25.531 16.797 -8.477 1 98.69 580 THR A CA 1
ATOM 4427 C C . THR A 1 580 ? 24.641 17.703 -7.652 1 98.69 580 THR A C 1
ATOM 4429 O O . THR A 1 580 ? 24.484 18.875 -7.965 1 98.69 580 THR A O 1
ATOM 4432 N N . TYR A 1 581 ? 24.031 17.125 -6.66 1 98.75 581 TYR A N 1
ATOM 4433 C CA . TYR A 1 581 ? 23.203 17.906 -5.754 1 98.75 581 TYR A CA 1
ATOM 4434 C C . TYR A 1 581 ? 24 19.031 -5.125 1 98.75 581 TYR A C 1
ATOM 4436 O O . TYR A 1 581 ? 23.547 20.188 -5.129 1 98.75 581 TYR A O 1
ATOM 4444 N N . HIS A 1 582 ? 25.141 18.766 -4.547 1 98.81 582 HIS A N 1
ATOM 4445 C CA . HIS A 1 582 ? 26 19.766 -3.922 1 98.81 582 HIS A CA 1
ATOM 4446 C C . HIS A 1 582 ? 26.422 20.828 -4.922 1 98.81 582 HIS A C 1
ATOM 4448 O O . HIS A 1 582 ? 26.5 22.016 -4.582 1 98.81 582 HIS A O 1
ATOM 4454 N N . ALA A 1 583 ? 26.688 20.406 -6.121 1 98.75 583 ALA A N 1
ATOM 4455 C CA . ALA A 1 583 ? 27.031 21.359 -7.164 1 98.75 583 ALA A CA 1
ATOM 4456 C C . ALA A 1 583 ? 25.875 22.328 -7.426 1 98.75 583 ALA A C 1
ATOM 4458 O O . ALA A 1 583 ? 26.094 23.531 -7.613 1 98.75 583 ALA A O 1
ATOM 4459 N N . LYS A 1 584 ? 24.703 21.797 -7.488 1 98.62 584 LYS A N 1
ATOM 4460 C CA . LYS A 1 584 ? 23.516 22.641 -7.691 1 98.62 584 LYS A CA 1
ATOM 4461 C C . LYS A 1 584 ? 23.312 23.594 -6.52 1 98.62 584 LYS A C 1
ATOM 4463 O O . LYS A 1 584 ? 22.922 24.75 -6.719 1 98.62 584 LYS A O 1
ATOM 4468 N N . VAL A 1 585 ? 23.547 23.078 -5.289 1 98.81 585 VAL A N 1
ATOM 4469 C CA . VAL A 1 585 ? 23.438 23.922 -4.102 1 98.81 585 VAL A CA 1
ATOM 4470 C C . VAL A 1 585 ? 24.391 25.094 -4.223 1 98.81 585 VAL A C 1
ATOM 4472 O O . VAL A 1 585 ? 24 26.25 -4.008 1 98.81 585 VAL A O 1
ATOM 4475 N N . ARG A 1 586 ? 25.594 24.828 -4.543 1 98.44 586 ARG A N 1
ATOM 4476 C CA . ARG A 1 586 ? 26.609 25.859 -4.691 1 98.44 586 ARG A CA 1
ATOM 4477 C C . ARG A 1 586 ? 26.219 26.859 -5.777 1 98.44 586 ARG A C 1
ATOM 4479 O O . ARG A 1 586 ? 26.281 28.078 -5.57 1 98.44 586 ARG A O 1
ATOM 4486 N N . ALA A 1 587 ? 25.797 26.328 -6.91 1 98.31 587 ALA A N 1
ATOM 4487 C CA . ALA A 1 587 ? 25.453 27.172 -8.047 1 98.31 587 ALA A CA 1
ATOM 4488 C C . ALA A 1 587 ? 24.266 28.078 -7.719 1 98.31 587 ALA A C 1
ATOM 4490 O O . ALA A 1 587 ? 24.25 29.25 -8.117 1 98.31 587 ALA A O 1
ATOM 4491 N N . LYS A 1 588 ? 23.328 27.562 -7.012 1 98 588 LYS A N 1
ATOM 4492 C CA . LYS A 1 588 ? 22.094 28.281 -6.742 1 98 588 LYS A CA 1
ATOM 4493 C C . LYS A 1 588 ? 22.281 29.344 -5.66 1 98 588 LYS A C 1
ATOM 4495 O O . LYS A 1 588 ? 21.641 30.391 -5.695 1 98 588 LYS A O 1
ATOM 4500 N N . LEU A 1 589 ? 23.188 29.078 -4.656 1 98.62 589 LEU A N 1
ATOM 4501 C CA . LEU A 1 589 ? 23.156 29.891 -3.447 1 98.62 589 LEU A CA 1
ATOM 4502 C C . LEU A 1 589 ? 24.344 30.828 -3.391 1 98.62 589 LEU A C 1
ATOM 4504 O O . LEU A 1 589 ? 24.312 31.844 -2.691 1 98.62 589 LEU A O 1
ATOM 4508 N N . SER A 1 590 ? 25.438 30.578 -4.055 1 98.38 590 SER A N 1
ATOM 4509 C CA . SER A 1 590 ? 26.719 31.266 -3.887 1 98.38 590 SER A CA 1
ATOM 4510 C C . SER A 1 590 ? 26.578 32.781 -4.105 1 98.38 590 SER A C 1
ATOM 4512 O O . SER A 1 590 ? 27.188 33.562 -3.402 1 98.38 590 SER A O 1
ATOM 4514 N N . GLY A 1 591 ? 25.781 33.156 -5.031 1 97.81 591 GLY A N 1
ATOM 4515 C CA . GLY A 1 591 ? 25.641 34.562 -5.402 1 97.81 591 GLY A CA 1
ATOM 4516 C C . GLY A 1 591 ? 24.969 35.406 -4.34 1 97.81 591 GLY A C 1
ATOM 4517 O O . GLY A 1 591 ? 25.031 36.625 -4.375 1 97.81 591 GLY A O 1
ATOM 4518 N N . HIS A 1 592 ? 24.359 34.781 -3.357 1 97.94 592 HIS A N 1
ATOM 4519 C CA . HIS A 1 592 ? 23.578 35.5 -2.344 1 97.94 592 HIS A CA 1
ATOM 4520 C C . HIS A 1 592 ? 24.312 35.5 -1.007 1 97.94 592 HIS A C 1
ATOM 4522 O O . HIS A 1 592 ? 23.766 35.969 -0.004 1 97.94 592 HIS A O 1
ATOM 4528 N N . LEU A 1 593 ? 25.516 35 -0.963 1 98.19 593 LEU A N 1
ATOM 4529 C CA . LEU A 1 593 ? 26.234 34.812 0.296 1 98.19 593 LEU A CA 1
ATOM 4530 C C . LEU A 1 593 ? 27.406 35.781 0.419 1 98.19 593 LEU A C 1
ATOM 4532 O O . LEU A 1 593 ? 27.938 36.25 -0.591 1 98.19 593 LEU A O 1
ATOM 4536 N N . GLY A 1 594 ? 27.766 36.125 1.699 1 97.31 594 GLY A N 1
ATOM 4537 C CA . GLY A 1 594 ? 29.016 36.812 1.947 1 97.31 594 GLY A CA 1
ATOM 4538 C C . GLY A 1 594 ? 30.234 35.938 1.654 1 97.31 594 GLY A C 1
ATOM 4539 O O . GLY A 1 594 ? 30.125 34.719 1.479 1 97.31 594 GLY A O 1
ATOM 4540 N N . ASP A 1 595 ? 31.391 36.531 1.665 1 97.5 595 ASP A N 1
ATOM 4541 C CA . ASP A 1 595 ? 32.625 35.844 1.268 1 97.5 595 ASP A CA 1
ATOM 4542 C C . ASP A 1 595 ? 32.906 34.656 2.176 1 97.5 595 ASP A C 1
ATOM 4544 O O . ASP A 1 595 ? 33.25 33.562 1.697 1 97.5 595 ASP A O 1
ATOM 4548 N N . ALA A 1 596 ? 32.812 34.812 3.41 1 97.62 596 ALA A N 1
ATOM 4549 C CA . ALA A 1 596 ? 33.125 33.75 4.363 1 97.62 596 ALA A CA 1
ATOM 4550 C C . ALA A 1 596 ? 32.188 32.562 4.195 1 97.62 596 ALA A C 1
ATOM 4552 O O . ALA A 1 596 ? 32.594 31.406 4.195 1 97.62 596 ALA A O 1
ATOM 4553 N N . GLU A 1 597 ? 30.906 32.875 4.109 1 98.06 597 GLU A N 1
ATOM 4554 C CA . GLU A 1 597 ? 29.891 31.844 3.951 1 98.06 597 GLU A CA 1
ATOM 4555 C C . GLU A 1 597 ? 30.016 31.141 2.6 1 98.06 597 GLU A C 1
ATOM 4557 O O . GLU A 1 597 ? 29.75 29.953 2.484 1 98.06 597 GLU A O 1
ATOM 4562 N N . ARG A 1 598 ? 30.359 31.891 1.568 1 98.31 598 ARG A N 1
ATOM 4563 C CA . ARG A 1 598 ? 30.578 31.312 0.249 1 98.31 598 ARG A CA 1
ATOM 4564 C C . ARG A 1 598 ? 31.719 30.312 0.283 1 98.31 598 ARG A C 1
ATOM 4566 O O . ARG A 1 598 ? 31.625 29.234 -0.311 1 98.31 598 ARG A O 1
ATOM 4573 N N . LYS A 1 599 ? 32.844 30.672 0.931 1 98.31 599 LYS A N 1
ATOM 4574 C CA . LYS A 1 599 ? 33.969 29.766 1.073 1 98.31 599 LYS A CA 1
ATOM 4575 C C . LYS A 1 599 ? 33.594 28.5 1.853 1 98.31 599 LYS A C 1
ATOM 4577 O O . LYS A 1 599 ? 34 27.406 1.509 1 98.31 599 LYS A O 1
ATOM 4582 N N . TRP A 1 600 ? 32.844 28.734 2.877 1 98.5 600 TRP A N 1
ATOM 4583 C CA . TRP A 1 600 ? 32.344 27.609 3.658 1 98.5 600 TRP A CA 1
ATOM 4584 C C . TRP A 1 600 ? 31.516 26.672 2.797 1 98.5 600 TRP A C 1
ATOM 4586 O O . TRP A 1 600 ? 31.641 25.453 2.867 1 98.5 600 TRP A O 1
ATOM 4596 N N . LEU A 1 601 ? 30.578 27.281 2.02 1 98.75 601 LEU A N 1
ATOM 4597 C CA . LEU A 1 601 ? 29.703 26.5 1.151 1 98.75 601 LEU A CA 1
ATOM 4598 C C . LEU A 1 601 ? 30.5 25.688 0.147 1 98.75 601 LEU A C 1
ATOM 4600 O O . LEU A 1 601 ? 30.172 24.531 -0.128 1 98.75 601 LEU A O 1
ATOM 4604 N N . GLU A 1 602 ? 31.562 26.281 -0.43 1 98.56 602 GLU A N 1
ATOM 4605 C CA . GLU A 1 602 ? 32.438 25.578 -1.377 1 98.56 602 GLU A CA 1
ATOM 4606 C C . GLU A 1 602 ? 33.031 24.344 -0.746 1 98.56 602 GLU A C 1
ATOM 4608 O O . GLU A 1 602 ? 33.062 23.266 -1.364 1 98.56 602 GLU A O 1
ATOM 4613 N N . ALA A 1 603 ? 33.5 24.469 0.432 1 98.38 603 ALA A N 1
ATOM 4614 C CA . ALA A 1 603 ? 34.094 23.344 1.138 1 98.38 603 ALA A CA 1
ATOM 4615 C C . ALA A 1 603 ? 33.031 22.297 1.476 1 98.38 603 ALA A C 1
ATOM 4617 O O . ALA A 1 603 ? 33.281 21.094 1.331 1 98.38 603 ALA A O 1
ATOM 4618 N N . ALA A 1 604 ? 31.859 22.781 1.921 1 98.44 604 ALA A N 1
ATOM 4619 C CA . ALA A 1 604 ? 30.797 21.891 2.365 1 98.44 604 ALA A CA 1
ATOM 4620 C C . ALA A 1 604 ? 30.203 21.109 1.194 1 98.44 604 ALA A C 1
ATOM 4622 O O . ALA A 1 604 ? 29.578 20.062 1.39 1 98.44 604 ALA A O 1
ATOM 4623 N N . THR A 1 605 ? 30.375 21.609 -0.028 1 98.56 605 THR A N 1
ATOM 4624 C CA . THR A 1 605 ? 29.766 20.984 -1.193 1 98.56 605 THR A CA 1
ATOM 4625 C C . THR A 1 605 ? 30.812 20.422 -2.137 1 98.56 605 THR A C 1
ATOM 4627 O O . THR A 1 605 ? 30.531 20.141 -3.303 1 98.56 605 THR A O 1
ATOM 4630 N N . ALA A 1 606 ? 32.094 20.312 -1.68 1 98.19 606 ALA A N 1
ATOM 4631 C CA . ALA A 1 606 ? 33.156 19.781 -2.516 1 98.19 606 ALA A CA 1
ATOM 4632 C C . ALA A 1 606 ? 32.844 18.344 -2.939 1 98.19 606 ALA A C 1
ATOM 4634 O O . ALA A 1 606 ? 32.312 17.562 -2.152 1 98.19 606 ALA A O 1
ATOM 4635 N N . PRO A 1 607 ? 33.156 17.984 -4.164 1 97.25 607 PRO A N 1
ATOM 4636 C CA . PRO A 1 607 ? 32.875 16.625 -4.609 1 97.25 607 PRO A CA 1
ATOM 4637 C C . PRO A 1 607 ? 33.75 15.586 -3.879 1 97.25 607 PRO A C 1
ATOM 4639 O O . PRO A 1 607 ? 34.844 15.914 -3.414 1 97.25 607 PRO A O 1
ATOM 4642 N N . PHE A 1 608 ? 33.25 14.438 -3.709 1 96 608 PHE A N 1
ATOM 4643 C CA . PHE A 1 608 ? 34 13.312 -3.176 1 96 608 PHE A CA 1
ATOM 4644 C C . PHE A 1 608 ? 34.969 12.773 -4.223 1 96 608 PHE A C 1
ATOM 4646 O O . PHE A 1 608 ? 34.688 12.812 -5.418 1 96 608 PHE A O 1
ATOM 4653 N N . MET B 1 1 ? 3.576 -40.031 -21.016 1 52.75 1 MET B N 1
ATOM 4654 C CA . MET B 1 1 ? 2.287 -39.406 -20.734 1 52.75 1 MET B CA 1
ATOM 4655 C C . MET B 1 1 ? 2.371 -37.906 -20.891 1 52.75 1 MET B C 1
ATOM 4657 O O . MET B 1 1 ? 3.328 -37.281 -20.422 1 52.75 1 MET B O 1
ATOM 4661 N N . ALA B 1 2 ? 1.643 -37.344 -21.766 1 74.94 2 ALA B N 1
ATOM 4662 C CA . ALA B 1 2 ? 1.619 -35.906 -22.031 1 74.94 2 ALA B CA 1
ATOM 4663 C C . ALA B 1 2 ? 0.881 -35.156 -20.922 1 74.94 2 ALA B C 1
ATOM 4665 O O . ALA B 1 2 ? -0.199 -35.562 -20.5 1 74.94 2 ALA B O 1
ATOM 4666 N N . PHE B 1 3 ? 1.535 -34.25 -20.281 1 89.44 3 PHE B N 1
ATOM 4667 C CA . PHE B 1 3 ? 0.955 -33.531 -19.156 1 89.44 3 PHE B CA 1
ATOM 4668 C C . PHE B 1 3 ? 0.148 -32.344 -19.656 1 89.44 3 PHE B C 1
ATOM 4670 O O . PHE B 1 3 ? -0.6 -31.719 -18.891 1 89.44 3 PHE B O 1
ATOM 4677 N N . GLN B 1 4 ? 0.271 -32 -20.938 1 90.25 4 GLN B N 1
ATOM 4678 C CA . GLN B 1 4 ? -0.518 -30.922 -21.516 1 90.25 4 GLN B CA 1
ATOM 4679 C C . GLN B 1 4 ? -0.79 -31.188 -23 1 90.25 4 GLN B C 1
ATOM 4681 O O . GLN B 1 4 ? -0.11 -32 -23.625 1 90.25 4 GLN B O 1
ATOM 4686 N N . THR B 1 5 ? -1.853 -30.531 -23.5 1 89.25 5 THR B N 1
ATOM 4687 C CA . THR B 1 5 ? -2.174 -30.625 -24.922 1 89.25 5 THR B CA 1
ATOM 4688 C C . THR B 1 5 ? -1.746 -29.359 -25.656 1 89.25 5 THR B C 1
ATOM 4690 O O . THR B 1 5 ? -1.601 -28.297 -25.047 1 89.25 5 THR B O 1
ATOM 4693 N N . PHE B 1 6 ? -1.457 -29.484 -26.906 1 93.06 6 PHE B N 1
ATOM 4694 C CA . PHE B 1 6 ? -1.026 -28.359 -27.734 1 93.06 6 PHE B CA 1
ATOM 4695 C C . PHE B 1 6 ? -2.021 -28.094 -28.844 1 93.06 6 PHE B C 1
ATOM 4697 O O . PHE B 1 6 ? -1.715 -27.375 -29.797 1 93.06 6 PHE B O 1
ATOM 4704 N N . ASP B 1 7 ? -3.17 -28.625 -28.672 1 88.19 7 ASP B N 1
ATOM 4705 C CA . ASP B 1 7 ? -4.203 -28.484 -29.703 1 88.19 7 ASP B CA 1
ATOM 4706 C C . ASP B 1 7 ? -4.805 -27.078 -29.672 1 88.19 7 ASP B C 1
ATOM 4708 O O . ASP B 1 7 ? -4.879 -26.438 -28.625 1 88.19 7 ASP B O 1
ATOM 4712 N N . VAL B 1 8 ? -5.191 -26.656 -30.812 1 83.81 8 VAL B N 1
ATOM 4713 C CA . VAL B 1 8 ? -5.941 -25.406 -30.906 1 83.81 8 VAL B CA 1
ATOM 4714 C C . VAL B 1 8 ? -7.414 -25.656 -30.594 1 83.81 8 VAL B C 1
ATOM 4716 O O . VAL B 1 8 ? -8.062 -26.469 -31.234 1 83.81 8 VAL B O 1
ATOM 4719 N N . THR B 1 9 ? -7.934 -25.016 -29.578 1 78.44 9 THR B N 1
ATOM 4720 C CA . THR B 1 9 ? -9.289 -25.328 -29.141 1 78.44 9 THR B CA 1
ATOM 4721 C C . THR B 1 9 ? -10.219 -24.141 -29.359 1 78.44 9 THR B C 1
ATOM 4723 O O . THR B 1 9 ? -11.414 -24.203 -29.078 1 78.44 9 THR B O 1
ATOM 4726 N N . THR B 1 10 ? -9.719 -23.094 -29.875 1 83.12 10 THR B N 1
ATOM 4727 C CA . THR B 1 10 ? -10.531 -21.891 -29.969 1 83.12 10 THR B CA 1
ATOM 4728 C C . THR B 1 10 ? -10.797 -21.531 -31.422 1 83.12 10 THR B C 1
ATOM 4730 O O . THR B 1 10 ? -9.961 -21.797 -32.281 1 83.12 10 THR B O 1
ATOM 4733 N N . ASN B 1 11 ? -12.023 -21.062 -31.734 1 86.5 11 ASN B N 1
ATOM 4734 C CA . ASN B 1 11 ? -12.445 -20.531 -33.031 1 86.5 11 ASN B CA 1
ATOM 4735 C C . ASN B 1 11 ? -13.266 -19.25 -32.875 1 86.5 11 ASN B C 1
ATOM 4737 O O . ASN B 1 11 ? -14.422 -19.297 -32.438 1 86.5 11 ASN B O 1
ATOM 4741 N N . PRO B 1 12 ? -12.688 -18.109 -33.281 1 89.69 12 PRO B N 1
ATOM 4742 C CA . PRO B 1 12 ? -13.383 -16.828 -33.125 1 89.69 12 PRO B CA 1
ATOM 4743 C C . PRO B 1 12 ? -14.758 -16.812 -33.781 1 89.69 12 PRO B C 1
ATOM 4745 O O . PRO B 1 12 ? -15.656 -16.109 -33.344 1 89.69 12 PRO B O 1
ATOM 4748 N N . ALA B 1 13 ? -14.953 -17.625 -34.75 1 89.38 13 ALA B N 1
ATOM 4749 C CA . ALA B 1 13 ? -16.188 -17.625 -35.531 1 89.38 13 ALA B CA 1
ATOM 4750 C C . ALA B 1 13 ? -17.359 -18.156 -34.688 1 89.38 13 ALA B C 1
ATOM 4752 O O . ALA B 1 13 ? -18.516 -17.953 -35.062 1 89.38 13 ALA B O 1
ATOM 4753 N N . ASN B 1 14 ? -17.031 -18.781 -33.594 1 90.31 14 ASN B N 1
ATOM 4754 C CA . ASN B 1 14 ? -18.062 -19.375 -32.75 1 90.31 14 ASN B CA 1
ATOM 4755 C C . ASN B 1 14 ? -18.781 -18.328 -31.906 1 90.31 14 ASN B C 1
ATOM 4757 O O . ASN B 1 14 ? -19.875 -18.562 -31.391 1 90.31 14 ASN B O 1
ATOM 4761 N N . GLY B 1 15 ? -18.219 -17.141 -31.828 1 92.5 15 GLY B N 1
ATOM 4762 C CA . GLY B 1 15 ? -18.734 -16.109 -30.953 1 92.5 15 GLY B CA 1
ATOM 4763 C C . GLY B 1 15 ? -20.094 -15.586 -31.391 1 92.5 15 GLY B C 1
ATOM 4764 O O . GLY B 1 15 ? -21.031 -15.555 -30.594 1 92.5 15 GLY B O 1
ATOM 4765 N N . ALA B 1 16 ? -20.219 -15.266 -32.656 1 94.31 16 ALA B N 1
ATOM 4766 C CA . ALA B 1 16 ? -21.406 -14.594 -33.156 1 94.31 16 ALA B CA 1
ATOM 4767 C C . ALA B 1 16 ? -22.641 -15.461 -32.969 1 94.31 16 ALA B C 1
ATOM 4769 O O . ALA B 1 16 ? -23.625 -15.031 -32.375 1 94.31 16 ALA B O 1
ATOM 4770 N N . PRO B 1 17 ? -22.641 -16.703 -33.438 1 96.31 17 PRO B N 1
ATOM 4771 C CA . PRO B 1 17 ? -23.844 -17.516 -33.25 1 96.31 17 PRO B CA 1
ATOM 4772 C C . PRO B 1 17 ? -24.156 -17.797 -31.781 1 96.31 17 PRO B C 1
ATOM 4774 O O . PRO B 1 17 ? -25.328 -17.891 -31.406 1 96.31 17 PRO B O 1
ATOM 4777 N N . ARG B 1 18 ? -23.203 -17.984 -30.969 1 97.06 18 ARG B N 1
ATOM 4778 C CA . ARG B 1 18 ? -23.406 -18.281 -29.562 1 97.06 18 ARG B CA 1
ATOM 4779 C C . ARG B 1 18 ? -23.969 -17.078 -28.812 1 97.06 18 ARG B C 1
ATOM 4781 O O . ARG B 1 18 ? -24.844 -17.219 -27.953 1 97.06 18 ARG B O 1
ATOM 4788 N N . VAL B 1 19 ? -23.531 -15.867 -29.188 1 98.12 19 VAL B N 1
ATOM 4789 C CA . VAL B 1 19 ? -24.047 -14.633 -28.609 1 98.12 19 VAL B CA 1
ATOM 4790 C C . VAL B 1 19 ? -25.5 -14.445 -29.016 1 98.12 19 VAL B C 1
ATOM 4792 O O . VAL B 1 19 ? -26.328 -13.992 -28.219 1 98.12 19 VAL B O 1
ATOM 4795 N N . GLU B 1 20 ? -25.812 -14.805 -30.234 1 97.62 20 GLU B N 1
ATOM 4796 C CA . GLU B 1 20 ? -27.203 -14.703 -30.703 1 97.62 20 GLU B CA 1
ATOM 4797 C C . GLU B 1 20 ? -28.109 -15.625 -29.906 1 97.62 20 GLU B C 1
ATOM 4799 O O . GLU B 1 20 ? -29.234 -15.242 -29.547 1 97.62 20 GLU B O 1
ATOM 4804 N N . LYS B 1 21 ? -27.656 -16.844 -29.656 1 97.81 21 LYS B N 1
ATOM 4805 C CA . LYS B 1 21 ? -28.422 -17.766 -28.828 1 97.81 21 LYS B CA 1
ATOM 4806 C C . LYS B 1 21 ? -28.656 -17.203 -27.422 1 97.81 21 LYS B C 1
ATOM 4808 O O . LYS B 1 21 ? -29.75 -17.312 -26.891 1 97.81 21 LYS B O 1
ATOM 4813 N N . LEU B 1 22 ? -27.609 -16.641 -26.875 1 98.44 22 LEU B N 1
ATOM 4814 C CA . LEU B 1 22 ? -27.703 -16.062 -25.531 1 98.44 22 LEU B CA 1
ATOM 4815 C C . LEU B 1 22 ? -28.703 -14.906 -25.5 1 98.44 22 LEU B C 1
ATOM 4817 O O . LEU B 1 22 ? -29.484 -14.789 -24.562 1 98.44 22 LEU B O 1
ATOM 4821 N N . ARG B 1 23 ? -28.688 -14.047 -26.531 1 98.44 23 ARG B N 1
ATOM 4822 C CA . ARG B 1 23 ? -29.594 -12.898 -26.609 1 98.44 23 ARG B CA 1
ATOM 4823 C C . ARG B 1 23 ? -31.047 -13.352 -26.656 1 98.44 23 ARG B C 1
ATOM 4825 O O . ARG B 1 23 ? -31.938 -12.688 -26.109 1 98.44 23 ARG B O 1
ATOM 4832 N N . LYS B 1 24 ? -31.297 -14.453 -27.281 1 98 24 LYS B N 1
ATOM 4833 C CA . LYS B 1 24 ? -32.656 -14.992 -27.297 1 98 24 LYS B CA 1
ATOM 4834 C C . LYS B 1 24 ? -33.094 -15.375 -25.891 1 98 24 LYS B C 1
ATOM 4836 O O . LYS B 1 24 ? -34.25 -15.117 -25.5 1 98 24 LYS B O 1
ATOM 4841 N N . LYS B 1 25 ? -32.219 -16.031 -25.172 1 98 25 LYS B N 1
ATOM 4842 C CA . LYS B 1 25 ? -32.531 -16.391 -23.797 1 98 25 LYS B CA 1
ATOM 4843 C C . LYS B 1 25 ? -32.75 -15.156 -22.922 1 98 25 LYS B C 1
ATOM 4845 O O . LYS B 1 25 ? -33.594 -15.148 -22.047 1 98 25 LYS B O 1
ATOM 4850 N N . MET B 1 26 ? -31.953 -14.094 -23.172 1 98.31 26 MET B N 1
ATOM 4851 C CA . MET B 1 26 ? -32.094 -12.82 -22.469 1 98.31 26 MET B CA 1
ATOM 4852 C C . MET B 1 26 ? -33.5 -12.234 -22.703 1 98.31 26 MET B C 1
ATOM 4854 O O . MET B 1 26 ? -34.156 -11.789 -21.75 1 98.31 26 MET B O 1
ATOM 4858 N N . ALA B 1 27 ? -33.844 -12.266 -23.906 1 97.81 27 ALA B N 1
ATOM 4859 C CA . ALA B 1 27 ? -35.156 -11.711 -24.281 1 97.81 27 ALA B CA 1
ATOM 4860 C C . ALA B 1 27 ? -36.281 -12.445 -23.578 1 97.81 27 ALA B C 1
ATOM 4862 O O . ALA B 1 27 ? -37.281 -11.82 -23.156 1 97.81 27 ALA B O 1
ATOM 4863 N N . GLU B 1 28 ? -36.188 -13.688 -23.438 1 97.62 28 GLU B N 1
ATOM 4864 C CA . GLU B 1 28 ? -37.188 -14.5 -22.75 1 97.62 28 GLU B CA 1
ATOM 4865 C C . GLU B 1 28 ? -37.344 -14.062 -21.297 1 97.62 28 GLU B C 1
ATOM 4867 O O . GLU B 1 28 ? -38.438 -14.172 -20.734 1 97.62 28 GLU B O 1
ATOM 4872 N N . LEU B 1 29 ? -36.312 -13.539 -20.688 1 97.31 29 LEU B N 1
ATOM 4873 C CA . LEU B 1 29 ? -36.344 -13.172 -19.266 1 97.31 29 LEU B CA 1
ATOM 4874 C C . LEU B 1 29 ? -36.469 -11.664 -19.109 1 97.31 29 LEU B C 1
ATOM 4876 O O . LEU B 1 29 ? -36.469 -11.148 -17.984 1 97.31 29 LEU B O 1
ATOM 4880 N N . GLY B 1 30 ? -36.5 -10.953 -20.203 1 97.38 30 GLY B N 1
ATOM 4881 C CA . GLY B 1 30 ? -36.656 -9.508 -20.156 1 97.38 30 GLY B CA 1
ATOM 4882 C C . GLY B 1 30 ? -35.406 -8.797 -19.688 1 97.38 30 GLY B C 1
ATOM 4883 O O . GLY B 1 30 ? -35.469 -7.746 -19.047 1 97.38 30 GLY B O 1
ATOM 4884 N N . LEU B 1 31 ? -34.25 -9.383 -19.969 1 98.38 31 LEU B N 1
ATOM 4885 C CA . LEU B 1 31 ? -33 -8.797 -19.547 1 98.38 31 LEU B CA 1
ATOM 4886 C C . LEU B 1 31 ? -32.406 -7.914 -20.641 1 98.38 31 LEU B C 1
ATOM 4888 O O . LEU B 1 31 ? -32.5 -8.234 -21.828 1 98.38 31 LEU B O 1
ATOM 4892 N N . ASP B 1 32 ? -31.781 -6.797 -20.203 1 98.31 32 ASP B N 1
ATOM 4893 C CA . ASP B 1 32 ? -31.078 -5.918 -21.125 1 98.31 32 ASP B CA 1
ATOM 4894 C C . ASP B 1 32 ? -29.656 -6.418 -21.375 1 98.31 32 ASP B C 1
ATOM 4896 O O . ASP B 1 32 ? -29.016 -6.039 -22.375 1 98.31 32 ASP B O 1
ATOM 4900 N N . GLY B 1 33 ? -29.156 -7.195 -20.516 1 98.56 33 GLY B N 1
ATOM 4901 C CA . GLY B 1 33 ? -27.812 -7.738 -20.656 1 98.56 33 GLY B CA 1
ATOM 4902 C C . GLY B 1 33 ? -27.547 -8.891 -19.703 1 98.56 33 GLY B C 1
ATOM 4903 O O . GLY B 1 33 ? -28.344 -9.172 -18.812 1 98.56 33 GLY B O 1
ATOM 4904 N N . PHE B 1 34 ? -26.422 -9.617 -19.906 1 98.69 34 PHE B N 1
ATOM 4905 C CA . PHE B 1 34 ? -26.016 -10.75 -19.094 1 98.69 34 PHE B CA 1
ATOM 4906 C C . PHE B 1 34 ? -24.5 -10.758 -18.906 1 98.69 34 PHE B C 1
ATOM 4908 O O . PHE B 1 34 ? -23.75 -10.586 -19.859 1 98.69 34 PHE B O 1
ATOM 4915 N N . LEU B 1 35 ? -24.094 -10.906 -17.641 1 98.56 35 LEU B N 1
ATOM 4916 C CA . LEU B 1 35 ? -22.672 -10.922 -17.297 1 98.56 35 LEU B CA 1
ATOM 4917 C C . LEU B 1 35 ? -22.156 -12.352 -17.203 1 98.56 35 LEU B C 1
ATOM 4919 O O . LEU B 1 35 ? -22.75 -13.188 -16.516 1 98.56 35 LEU B O 1
ATOM 4923 N N . VAL B 1 36 ? -21.031 -12.625 -17.891 1 98.25 36 VAL B N 1
ATOM 4924 C CA . VAL B 1 36 ? -20.422 -13.945 -17.891 1 98.25 36 VAL B CA 1
ATOM 4925 C C . VAL B 1 36 ? -18.969 -13.836 -17.422 1 98.25 36 VAL B C 1
ATOM 4927 O O . VAL B 1 36 ? -18.062 -13.57 -18.219 1 98.25 36 VAL B O 1
ATOM 4930 N N . PRO B 1 37 ? -18.734 -14.133 -16.156 1 97.06 37 PRO B N 1
ATOM 4931 C CA . PRO B 1 37 ? -17.359 -14.117 -15.664 1 97.06 37 PRO B CA 1
ATOM 4932 C C . PRO B 1 37 ? -16.594 -15.398 -15.992 1 97.06 37 PRO B C 1
ATOM 4934 O O . PRO B 1 37 ? -17.203 -16.422 -16.312 1 97.06 37 PRO B O 1
ATOM 4937 N N . ARG B 1 38 ? -15.273 -15.297 -16.016 1 95.31 38 ARG B N 1
ATOM 4938 C CA . ARG B 1 38 ? -14.445 -16.5 -16 1 95.31 38 ARG B CA 1
ATOM 4939 C C . ARG B 1 38 ? -14.414 -17.109 -14.602 1 95.31 38 ARG B C 1
ATOM 4941 O O . ARG B 1 38 ? -13.43 -16.953 -13.875 1 95.31 38 ARG B O 1
ATOM 4948 N N . ALA B 1 39 ? -15.445 -17.828 -14.266 1 94.94 39 ALA B N 1
ATOM 4949 C CA . ALA B 1 39 ? -15.555 -18.375 -12.906 1 94.94 39 ALA B CA 1
ATOM 4950 C C . ALA B 1 39 ? -16.453 -19.594 -12.875 1 94.94 39 ALA B C 1
ATOM 4952 O O . ALA B 1 39 ? -17.25 -19.812 -13.805 1 94.94 39 ALA B O 1
ATOM 4953 N N . ASP B 1 40 ? -16.25 -20.391 -11.898 1 96.5 40 ASP B N 1
ATOM 4954 C CA . ASP B 1 40 ? -17.172 -21.438 -11.492 1 96.5 40 ASP B CA 1
ATOM 4955 C C . ASP B 1 40 ? -17.719 -21.172 -10.078 1 96.5 40 ASP B C 1
ATOM 4957 O O . ASP B 1 40 ? -17.547 -20.078 -9.539 1 96.5 40 ASP B O 1
ATOM 4961 N N . GLU B 1 41 ? -18.469 -22.094 -9.539 1 96.75 41 GLU B N 1
ATOM 4962 C CA . GLU B 1 41 ? -19.125 -21.922 -8.242 1 96.75 41 GLU B CA 1
ATOM 4963 C C . GLU B 1 41 ? -18.094 -21.828 -7.117 1 96.75 41 GLU B C 1
ATOM 4965 O O . GLU B 1 41 ? -18.422 -21.391 -6.008 1 96.75 41 GLU B O 1
ATOM 4970 N N . HIS B 1 42 ? -16.844 -22.188 -7.406 1 97.19 42 HIS B N 1
ATOM 4971 C CA . HIS B 1 42 ? -15.766 -22.156 -6.422 1 97.19 42 HIS B CA 1
ATOM 4972 C C . HIS B 1 42 ? -14.891 -20.922 -6.598 1 97.19 42 HIS B C 1
ATOM 4974 O O . HIS B 1 42 ? -13.953 -20.719 -5.82 1 97.19 42 HIS B O 1
ATOM 4980 N N . GLN B 1 43 ? -15.203 -20.094 -7.621 1 94.94 43 GLN B N 1
ATOM 4981 C CA . GLN B 1 43 ? -14.391 -18.938 -7.969 1 94.94 43 GLN B CA 1
ATOM 4982 C C . GLN B 1 43 ? -12.953 -19.328 -8.258 1 94.94 43 GLN B C 1
ATOM 4984 O O . GLN B 1 43 ? -12.016 -18.625 -7.875 1 94.94 43 GLN B O 1
ATOM 4989 N N . GLY B 1 44 ? -12.781 -20.469 -8.828 1 90.94 44 GLY B N 1
ATOM 4990 C CA . GLY B 1 44 ? -11.453 -21.047 -9.008 1 90.94 44 GLY B CA 1
ATOM 4991 C C . GLY B 1 44 ? -10.672 -20.391 -10.133 1 90.94 44 GLY B C 1
ATOM 4992 O O . GLY B 1 44 ? -11.258 -19.922 -11.117 1 90.94 44 GLY B O 1
ATOM 4993 N N . GLU B 1 45 ? -9.383 -20.375 -10.008 1 88.12 45 GLU B N 1
ATOM 4994 C CA . GLU B 1 45 ? -8.5 -19.953 -11.094 1 88.12 45 GLU B CA 1
ATOM 4995 C C . GLU B 1 45 ? -8.586 -20.922 -12.273 1 88.12 45 GLU B C 1
ATOM 4997 O O . GLU B 1 45 ? -8.648 -20.484 -13.43 1 88.12 45 GLU B O 1
ATOM 5002 N N . TYR B 1 46 ? -8.539 -22.188 -11.906 1 91.31 46 TYR B N 1
ATOM 5003 C CA . TYR B 1 46 ? -8.781 -23.234 -12.906 1 91.31 46 TYR B CA 1
ATOM 5004 C C . TYR B 1 46 ? -10.234 -23.688 -12.883 1 91.31 46 TYR B C 1
ATOM 5006 O O . TYR B 1 46 ? -10.766 -24.031 -11.82 1 91.31 46 TYR B O 1
ATOM 5014 N N . VAL B 1 47 ? -10.797 -23.609 -14.039 1 94.81 47 VAL B N 1
ATOM 5015 C CA . VAL B 1 47 ? -12.195 -23.984 -14.211 1 94.81 47 VAL B CA 1
ATOM 5016 C C . VAL B 1 47 ? -12.289 -25.266 -15.039 1 94.81 47 VAL B C 1
ATOM 5018 O O . VAL B 1 47 ? -11.648 -25.391 -16.078 1 94.81 47 VAL B O 1
ATOM 5021 N N . PRO B 1 48 ? -13.055 -26.25 -14.523 1 95.88 48 PRO B N 1
ATOM 5022 C CA . PRO B 1 48 ? -13.195 -27.469 -15.32 1 95.88 48 PRO B CA 1
ATOM 5023 C C . PRO B 1 48 ? -13.898 -27.219 -16.656 1 95.88 48 PRO B C 1
ATOM 5025 O O . PRO B 1 48 ? -14.664 -26.266 -16.781 1 95.88 48 PRO B O 1
ATOM 5028 N N . PRO B 1 49 ? -13.656 -28.094 -17.609 1 94.5 49 PRO B N 1
ATOM 5029 C CA . PRO B 1 49 ? -14.219 -27.906 -18.953 1 94.5 49 PRO B CA 1
ATOM 5030 C C . PRO B 1 49 ? -15.727 -27.656 -18.922 1 94.5 49 PRO B C 1
ATOM 5032 O O . PRO B 1 49 ? -16.219 -26.812 -19.688 1 94.5 49 PRO B O 1
ATOM 5035 N N . HIS B 1 50 ? -16.438 -28.234 -18.062 1 95.5 50 HIS B N 1
ATOM 5036 C CA . HIS B 1 50 ? -17.891 -28.125 -17.984 1 95.5 50 HIS B CA 1
ATOM 5037 C C . HIS B 1 50 ? -18.328 -26.734 -17.562 1 95.5 50 HIS B C 1
ATOM 5039 O O . HIS B 1 50 ? -19.469 -26.328 -17.797 1 95.5 50 HIS B O 1
ATOM 5045 N N . ALA B 1 51 ? -17.406 -25.922 -17.016 1 96.75 51 ALA B N 1
ATOM 5046 C CA . ALA B 1 51 ? -17.75 -24.625 -16.438 1 96.75 51 ALA B CA 1
ATOM 5047 C C . ALA B 1 51 ? -17.047 -23.5 -17.188 1 96.75 51 ALA B C 1
ATOM 5049 O O . ALA B 1 51 ? -17.109 -22.344 -16.766 1 96.75 51 ALA B O 1
ATOM 5050 N N . GLN B 1 52 ? -16.328 -23.766 -18.219 1 95.88 52 GLN B N 1
ATOM 5051 C CA . GLN B 1 52 ? -15.617 -22.75 -18.984 1 95.88 52 GLN B CA 1
ATOM 5052 C C . GLN B 1 52 ? -16.578 -21.984 -19.891 1 95.88 52 GLN B C 1
ATOM 5054 O O . GLN B 1 52 ? -16.406 -21.953 -21.109 1 95.88 52 GLN B O 1
ATOM 5059 N N . ARG B 1 53 ? -17.5 -21.266 -19.312 1 97.31 53 ARG B N 1
ATOM 5060 C CA . ARG B 1 53 ? -18.609 -20.562 -19.969 1 97.31 53 ARG B CA 1
ATOM 5061 C C . ARG B 1 53 ? -18.094 -19.406 -20.828 1 97.31 53 ARG B C 1
ATOM 5063 O O . ARG B 1 53 ? -18.531 -19.219 -21.953 1 97.31 53 ARG B O 1
ATOM 5070 N N . LEU B 1 54 ? -17.156 -18.656 -20.266 1 96.75 54 LEU B N 1
ATOM 5071 C CA . LEU B 1 54 ? -16.594 -17.547 -21.016 1 96.75 54 LEU B CA 1
ATOM 5072 C C . LEU B 1 54 ? -15.891 -18.047 -22.281 1 96.75 54 LEU B C 1
ATOM 5074 O O . LEU B 1 54 ? -16.047 -17.469 -23.359 1 96.75 54 LEU B O 1
ATOM 5078 N N . GLY B 1 55 ? -15.086 -19.125 -22.094 1 95.12 55 GLY B N 1
ATOM 5079 C CA . GLY B 1 55 ? -14.406 -19.719 -23.234 1 95.12 55 GLY B CA 1
ATOM 5080 C C . GLY B 1 55 ? -15.359 -20.219 -24.297 1 95.12 55 GLY B C 1
ATOM 5081 O O . GLY B 1 55 ? -15.133 -19.984 -25.484 1 95.12 55 GLY B O 1
ATOM 5082 N N . TRP B 1 56 ? -16.406 -20.859 -23.906 1 96.19 56 TRP B N 1
ATOM 5083 C CA . TRP B 1 56 ? -17.391 -21.375 -24.859 1 96.19 56 TRP B CA 1
ATOM 5084 C C . TRP B 1 56 ? -18.078 -20.219 -25.594 1 96.19 56 TRP B C 1
ATOM 5086 O O . TRP B 1 56 ? -18.203 -20.266 -26.812 1 96.19 56 TRP B O 1
ATOM 5096 N N . LEU B 1 57 ? -18.438 -19.203 -24.859 1 97.25 57 LEU B N 1
ATOM 5097 C CA . LEU B 1 57 ? -19.219 -18.109 -25.391 1 97.25 57 LEU B CA 1
ATOM 5098 C C . LEU B 1 57 ? -18.406 -17.266 -26.359 1 97.25 57 LEU B C 1
ATOM 5100 O O . LEU B 1 57 ? -18.891 -16.844 -27.406 1 97.25 57 LEU B O 1
ATOM 5104 N N . THR B 1 58 ? -17.109 -17.031 -26.047 1 96.62 58 THR B N 1
ATOM 5105 C CA . THR B 1 58 ? -16.375 -15.977 -26.734 1 96.62 58 THR B CA 1
ATOM 5106 C C . THR B 1 58 ? -15.203 -16.562 -27.531 1 96.62 58 THR B C 1
ATOM 5108 O O . THR B 1 58 ? -14.656 -15.914 -28.422 1 96.62 58 THR B O 1
ATOM 5111 N N . GLY B 1 59 ? -14.727 -17.688 -27.062 1 93.69 59 GLY B N 1
ATOM 5112 C CA . GLY B 1 59 ? -13.5 -18.266 -27.609 1 93.69 59 GLY B CA 1
ATOM 5113 C C . GLY B 1 59 ? -12.273 -17.922 -26.781 1 93.69 59 GLY B C 1
ATOM 5114 O O . GLY B 1 59 ? -11.219 -18.531 -26.938 1 93.69 59 GLY B O 1
ATOM 5115 N N . PHE B 1 60 ? -12.445 -17.016 -25.875 1 93.5 60 PHE B N 1
ATOM 5116 C CA . PHE B 1 60 ? -11.312 -16.562 -25.078 1 93.5 60 PHE B CA 1
ATOM 5117 C C . PHE B 1 60 ? -10.953 -17.594 -24.016 1 93.5 60 PHE B C 1
ATOM 5119 O O . PHE B 1 60 ? -11.781 -17.953 -23.172 1 93.5 60 PHE B O 1
ATOM 5126 N N . THR B 1 61 ? -9.688 -18 -23.906 1 89.44 61 THR B N 1
ATOM 5127 C CA . THR B 1 61 ? -9.305 -19.094 -23.031 1 89.44 61 THR B CA 1
ATOM 5128 C C . THR B 1 61 ? -8.375 -18.609 -21.922 1 89.44 61 THR B C 1
ATOM 5130 O O . THR B 1 61 ? -7.816 -19.406 -21.172 1 89.44 61 THR B O 1
ATOM 5133 N N . GLY B 1 62 ? -8.195 -17.297 -21.797 1 87.88 62 GLY B N 1
ATOM 5134 C CA . GLY B 1 62 ? -7.391 -16.766 -20.703 1 87.88 62 GLY B CA 1
ATOM 5135 C C . GLY B 1 62 ? -7.98 -17.062 -19.344 1 87.88 62 GLY B C 1
ATOM 5136 O O . GLY B 1 62 ? -9.164 -17.375 -19.219 1 87.88 62 GLY B O 1
ATOM 5137 N N . SER B 1 63 ? -7.152 -16.906 -18.312 1 87.88 63 SER B N 1
ATOM 5138 C CA . SER B 1 63 ? -7.555 -17.297 -16.969 1 87.88 63 SER B CA 1
ATOM 5139 C C . SER B 1 63 ? -8.219 -16.141 -16.234 1 87.88 63 SER B C 1
ATOM 5141 O O . SER B 1 63 ? -8.586 -16.266 -15.062 1 87.88 63 SER B O 1
ATOM 5143 N N . ALA B 1 64 ? -8.32 -15.016 -16.812 1 89.31 64 ALA B N 1
ATOM 5144 C CA . ALA B 1 64 ? -9 -13.875 -16.203 1 89.31 64 ALA B CA 1
ATOM 5145 C C . ALA B 1 64 ? -9.773 -13.078 -17.25 1 89.31 64 ALA B C 1
ATOM 5147 O O . ALA B 1 64 ? -9.195 -12.617 -18.234 1 89.31 64 ALA B O 1
ATOM 5148 N N . GLY B 1 65 ? -11 -12.906 -17.047 1 94.38 65 GLY B N 1
ATOM 5149 C CA . GLY B 1 65 ? -11.836 -12.172 -17.969 1 94.38 65 GLY B CA 1
ATOM 5150 C C . GLY B 1 65 ? -13.32 -12.258 -17.641 1 94.38 65 GLY B C 1
ATOM 5151 O O . GLY B 1 65 ? -13.719 -13.008 -16.75 1 94.38 65 GLY B O 1
ATOM 5152 N N . ALA B 1 66 ? -14.047 -11.414 -18.281 1 97.69 66 ALA B N 1
ATOM 5153 C CA . ALA B 1 66 ? -15.508 -11.398 -18.203 1 97.69 66 ALA B CA 1
ATOM 5154 C C . ALA B 1 66 ? -16.125 -10.867 -19.484 1 97.69 66 ALA B C 1
ATOM 5156 O O . ALA B 1 66 ? -15.477 -10.125 -20.234 1 97.69 66 ALA B O 1
ATOM 5157 N N . ALA B 1 67 ? -17.297 -11.258 -19.766 1 98.25 67 ALA B N 1
ATOM 5158 C CA . ALA B 1 67 ? -18.047 -10.719 -20.906 1 98.25 67 ALA B CA 1
ATOM 5159 C C . ALA B 1 67 ? -19.375 -10.117 -20.453 1 98.25 67 ALA B C 1
ATOM 5161 O O . ALA B 1 67 ? -20.016 -10.633 -19.531 1 98.25 67 ALA B O 1
ATOM 5162 N N . LEU B 1 68 ? -19.688 -9.016 -20.969 1 98.62 68 LEU B N 1
ATOM 5163 C CA . LEU B 1 68 ? -21 -8.391 -20.828 1 98.62 68 LEU B CA 1
ATOM 5164 C C . LEU B 1 68 ? -21.719 -8.352 -22.188 1 98.62 68 LEU B C 1
ATOM 5166 O O . LEU B 1 68 ? -21.281 -7.645 -23.094 1 98.62 68 LEU B O 1
ATOM 5170 N N . VAL B 1 69 ? -22.766 -9.117 -22.328 1 98.69 69 VAL B N 1
ATOM 5171 C CA . VAL B 1 69 ? -23.547 -9.156 -23.562 1 98.69 69 VAL B CA 1
ATOM 5172 C C . VAL B 1 69 ? -24.828 -8.336 -23.391 1 98.69 69 VAL B C 1
ATOM 5174 O O . VAL B 1 69 ? -25.641 -8.609 -22.5 1 98.69 69 VAL B O 1
ATOM 5177 N N . LEU B 1 70 ? -24.953 -7.324 -24.172 1 98.38 70 LEU B N 1
ATOM 5178 C CA . LEU B 1 70 ? -26.172 -6.508 -24.219 1 98.38 70 LEU B CA 1
ATOM 5179 C C . LEU B 1 70 ? -27.031 -6.883 -25.422 1 98.38 70 LEU B C 1
ATOM 5181 O O . LEU B 1 70 ? -26.688 -7.785 -26.188 1 98.38 70 LEU B O 1
ATOM 5185 N N . LYS B 1 71 ? -28.188 -6.199 -25.547 1 97.62 71 LYS B N 1
ATOM 5186 C CA . LYS B 1 71 ? -29.141 -6.504 -26.609 1 97.62 71 LYS B CA 1
ATOM 5187 C C . LYS B 1 71 ? -28.516 -6.273 -27.984 1 97.62 71 LYS B C 1
ATOM 5189 O O . LYS B 1 71 ? -28.75 -7.051 -28.922 1 97.62 71 LYS B O 1
ATOM 5194 N N . ASN B 1 72 ? -27.656 -5.254 -28.094 1 95.88 72 ASN B N 1
ATOM 5195 C CA . ASN B 1 72 ? -27.172 -4.887 -29.406 1 95.88 72 ASN B CA 1
ATOM 5196 C C . ASN B 1 72 ? -25.641 -4.75 -29.422 1 95.88 72 ASN B C 1
ATOM 5198 O O . ASN B 1 72 ? -25.062 -4.332 -30.422 1 95.88 72 ASN B O 1
ATOM 5202 N N . SER B 1 73 ? -24.969 -4.984 -28.359 1 97.56 73 SER B N 1
ATOM 5203 C CA . SER B 1 73 ? -23.516 -4.898 -28.25 1 97.56 73 SER B CA 1
ATOM 5204 C C . SER B 1 73 ? -22.984 -5.891 -27.219 1 97.56 73 SER B C 1
ATOM 5206 O O . SER B 1 73 ? -23.75 -6.445 -26.422 1 97.56 73 SER B O 1
ATOM 5208 N N . ALA B 1 74 ? -21.75 -6.211 -27.312 1 98.19 74 ALA B N 1
ATOM 5209 C CA . ALA B 1 74 ? -21.078 -7.105 -26.375 1 98.19 74 ALA B CA 1
ATOM 5210 C C . ALA B 1 74 ? -19.656 -6.629 -26.078 1 98.19 74 ALA B C 1
ATOM 5212 O O . ALA B 1 74 ? -19 -6.062 -26.938 1 98.19 74 ALA B O 1
ATOM 5213 N N . TYR B 1 75 ? -19.25 -6.871 -24.875 1 98.25 75 TYR B N 1
ATOM 5214 C CA . TYR B 1 75 ? -17.938 -6.441 -24.391 1 98.25 75 TYR B CA 1
ATOM 5215 C C . TYR B 1 75 ? -17.188 -7.598 -23.734 1 98.25 75 TYR B C 1
ATOM 5217 O O . TYR B 1 75 ? -17.797 -8.453 -23.094 1 98.25 75 TYR B O 1
ATOM 5225 N N . ILE B 1 76 ? -15.906 -7.672 -23.953 1 97.75 76 ILE B N 1
ATOM 5226 C CA . ILE B 1 76 ? -15.039 -8.594 -23.219 1 97.75 76 ILE B CA 1
ATOM 5227 C C . ILE B 1 76 ? -13.969 -7.809 -22.469 1 97.75 76 ILE B C 1
ATOM 5229 O O . ILE B 1 76 ? -13.375 -6.875 -23.016 1 97.75 76 ILE B O 1
ATOM 5233 N N . PHE B 1 77 ? -13.875 -8.102 -21.188 1 97.38 77 PHE B N 1
ATOM 5234 C CA . PHE B 1 77 ? -12.945 -7.438 -20.281 1 97.38 77 PHE B CA 1
ATOM 5235 C C . PHE B 1 77 ? -11.773 -8.344 -19.938 1 97.38 77 PHE B C 1
ATOM 5237 O O . PHE B 1 77 ? -11.961 -9.477 -19.5 1 97.38 77 PHE B O 1
ATOM 5244 N N . VAL B 1 78 ? -10.492 -7.91 -20.141 1 94.5 78 VAL B N 1
ATOM 5245 C CA . VAL B 1 78 ? -9.312 -8.695 -19.797 1 94.5 78 VAL B CA 1
ATOM 5246 C C . VAL B 1 78 ? -8.281 -7.801 -19.109 1 94.5 78 VAL B C 1
ATOM 5248 O O . VAL B 1 78 ? -8.43 -6.574 -19.094 1 94.5 78 VAL B O 1
ATOM 5251 N N . ASP B 1 79 ? -7.309 -8.398 -18.422 1 89.12 79 ASP B N 1
ATOM 5252 C CA . ASP B 1 79 ? -6.215 -7.609 -17.875 1 89.12 79 ASP B CA 1
ATOM 5253 C C . ASP B 1 79 ? -5.008 -7.613 -18.812 1 89.12 79 ASP B C 1
ATOM 5255 O O . ASP B 1 79 ? -5.059 -8.195 -19.891 1 89.12 79 ASP B O 1
ATOM 5259 N N . GLY B 1 80 ? -3.971 -6.902 -18.5 1 83.56 80 GLY B N 1
ATOM 5260 C CA . GLY B 1 80 ? -2.818 -6.648 -19.359 1 83.56 80 GLY B CA 1
ATOM 5261 C C . GLY B 1 80 ? -2.137 -7.918 -19.828 1 83.56 80 GLY B C 1
ATOM 5262 O O . GLY B 1 80 ? -1.519 -7.934 -20.891 1 83.56 80 GLY B O 1
ATOM 5263 N N . ARG B 1 81 ? -2.293 -9.094 -19.219 1 84.12 81 ARG B N 1
ATOM 5264 C CA . ARG B 1 81 ? -1.674 -10.375 -19.562 1 84.12 81 ARG B CA 1
ATOM 5265 C C . ARG B 1 81 ? -2.248 -10.938 -20.859 1 84.12 81 ARG B C 1
ATOM 5267 O O . ARG B 1 81 ? -1.601 -11.734 -21.531 1 84.12 81 ARG B O 1
ATOM 5274 N N . TYR B 1 82 ? -3.521 -10.406 -21.109 1 87.81 82 TYR B N 1
ATOM 5275 C CA . TYR B 1 82 ? -4.238 -11.141 -22.141 1 87.81 82 TYR B CA 1
ATOM 5276 C C . TYR B 1 82 ? -4.641 -10.211 -23.281 1 87.81 82 TYR B C 1
ATOM 5278 O O . TYR B 1 82 ? -5.492 -10.562 -24.109 1 87.81 82 TYR B O 1
ATOM 5286 N N . GLU B 1 83 ? -4.117 -9.031 -23.344 1 86.62 83 GLU B N 1
ATOM 5287 C CA . GLU B 1 83 ? -4.516 -8.055 -24.344 1 86.62 83 GLU B CA 1
ATOM 5288 C C . GLU B 1 83 ? -4.305 -8.602 -25.766 1 86.62 83 GLU B C 1
ATOM 5290 O O . GLU B 1 83 ? -5.16 -8.43 -26.625 1 86.62 83 GLU B O 1
ATOM 5295 N N . LEU B 1 84 ? -3.232 -9.297 -25.984 1 83 84 LEU B N 1
ATOM 5296 C CA . LEU B 1 84 ? -2.943 -9.852 -27.297 1 83 84 LEU B CA 1
ATOM 5297 C C . LEU B 1 84 ? -3.742 -11.133 -27.531 1 83 84 LEU B C 1
ATOM 5299 O O . LEU B 1 84 ? -4.254 -11.352 -28.641 1 83 84 LEU B O 1
ATOM 5303 N N . GLN B 1 85 ? -3.932 -11.883 -26.562 1 87.25 85 GLN B N 1
ATOM 5304 C CA . GLN B 1 85 ? -4.602 -13.172 -26.672 1 87.25 85 GLN B CA 1
ATOM 5305 C C . GLN B 1 85 ? -6.082 -13 -27 1 87.25 85 GLN B C 1
ATOM 5307 O O . GLN B 1 85 ? -6.625 -13.711 -27.844 1 87.25 85 GLN B O 1
ATOM 5312 N N . VAL B 1 86 ? -6.723 -12.07 -26.375 1 93.12 86 VAL B N 1
ATOM 5313 C CA . VAL B 1 86 ? -8.164 -11.898 -26.531 1 93.12 86 VAL B CA 1
ATOM 5314 C C . VAL B 1 86 ? -8.484 -11.492 -27.969 1 93.12 86 VAL B C 1
ATOM 5316 O O . VAL B 1 86 ? -9.5 -11.93 -28.516 1 93.12 86 VAL B O 1
ATOM 5319 N N . ARG B 1 87 ? -7.691 -10.688 -28.594 1 91.12 87 ARG B N 1
ATOM 5320 C CA . ARG B 1 87 ? -7.914 -10.219 -29.953 1 91.12 87 ARG B CA 1
ATOM 5321 C C . ARG B 1 87 ? -7.711 -11.344 -30.953 1 91.12 87 ARG B C 1
ATOM 5323 O O . ARG B 1 87 ? -8.359 -11.375 -32 1 91.12 87 ARG B O 1
ATOM 5330 N N . ALA B 1 88 ? -6.832 -12.258 -30.547 1 86 88 ALA B N 1
ATOM 5331 C CA . ALA B 1 88 ? -6.555 -13.398 -31.422 1 86 88 ALA B CA 1
ATOM 5332 C C . ALA B 1 88 ? -7.641 -14.461 -31.297 1 86 88 ALA B C 1
ATOM 5334 O O . ALA B 1 88 ? -7.887 -15.219 -32.25 1 86 88 ALA B O 1
ATOM 5335 N N . GLN B 1 89 ? -8.305 -14.523 -30.172 1 92.38 89 GLN B N 1
ATOM 5336 C CA . GLN B 1 89 ? -9.148 -15.68 -29.875 1 92.38 89 GLN B CA 1
ATOM 5337 C C . GLN B 1 89 ? -10.625 -15.336 -30.031 1 92.38 89 GLN B C 1
ATOM 5339 O O . GLN B 1 89 ? -11.477 -16.219 -30.047 1 92.38 89 GLN B O 1
ATOM 5344 N N . THR B 1 90 ? -10.961 -14.062 -30.141 1 95.88 90 THR B N 1
ATOM 5345 C CA . THR B 1 90 ? -12.359 -13.648 -30.188 1 95.88 90 THR B CA 1
ATOM 5346 C C . THR B 1 90 ? -12.633 -12.828 -31.453 1 95.88 90 THR B C 1
ATOM 5348 O O . THR B 1 90 ? -11.695 -12.367 -32.125 1 95.88 90 THR B O 1
ATOM 5351 N N . ASP B 1 91 ? -13.906 -12.68 -31.828 1 96.12 91 ASP B N 1
ATOM 5352 C CA . ASP B 1 91 ? -14.328 -11.914 -33 1 96.12 91 ASP B CA 1
ATOM 5353 C C . ASP B 1 91 ? -14.523 -10.438 -32.656 1 96.12 91 ASP B C 1
ATOM 5355 O O . ASP B 1 91 ? -15.508 -10.07 -32 1 96.12 91 ASP B O 1
ATOM 5359 N N . GLY B 1 92 ? -13.695 -9.594 -33.188 1 95.25 92 GLY B N 1
ATOM 5360 C CA . GLY B 1 92 ? -13.727 -8.172 -32.875 1 95.25 92 GLY B CA 1
ATOM 5361 C C . GLY B 1 92 ? -14.961 -7.48 -33.438 1 95.25 92 GLY B C 1
ATOM 5362 O O . GLY B 1 92 ? -15.281 -6.359 -33.031 1 95.25 92 GLY B O 1
ATOM 5363 N N . LYS B 1 93 ? -15.656 -8.062 -34.312 1 95.69 93 LYS B N 1
ATOM 5364 C CA . LYS B 1 93 ? -16.906 -7.508 -34.812 1 95.69 93 LYS B CA 1
ATOM 5365 C C . LYS B 1 93 ? -18.047 -7.738 -33.812 1 95.69 93 LYS B C 1
ATOM 5367 O O . LYS B 1 93 ? -19.062 -7.039 -33.875 1 95.69 93 LYS B O 1
ATOM 5372 N N . VAL B 1 94 ? -17.844 -8.711 -33 1 96.62 94 VAL B N 1
ATOM 5373 C CA . VAL B 1 94 ? -18.875 -9.078 -32.031 1 96.62 94 VAL B CA 1
ATOM 5374 C C . VAL B 1 94 ? -18.578 -8.445 -30.672 1 96.62 94 VAL B C 1
ATOM 5376 O O . VAL B 1 94 ? -19.469 -7.918 -30.016 1 96.62 94 VAL B O 1
ATOM 5379 N N . PHE B 1 95 ? -17.297 -8.508 -30.25 1 97.75 95 PHE B N 1
ATOM 5380 C CA . PHE B 1 95 ? -16.922 -8.078 -28.906 1 97.75 95 PHE B CA 1
ATOM 5381 C C . PHE B 1 95 ? -16.062 -6.828 -28.969 1 97.75 95 PHE B C 1
ATOM 5383 O O . PHE B 1 95 ? -15.023 -6.816 -29.641 1 97.75 95 PHE B O 1
ATOM 5390 N N . SER B 1 96 ? -16.453 -5.785 -28.234 1 97.69 96 SER B N 1
ATOM 5391 C CA . SER B 1 96 ? -15.57 -4.672 -27.938 1 97.69 96 SER B CA 1
ATOM 5392 C C . SER B 1 96 ? -14.672 -4.984 -26.75 1 97.69 96 SER B C 1
ATOM 5394 O O . SER B 1 96 ? -15.086 -5.66 -25.812 1 97.69 96 SER B O 1
ATOM 5396 N N . TYR B 1 97 ? -13.438 -4.543 -26.828 1 96.88 97 TYR B N 1
ATOM 5397 C CA . TYR B 1 97 ? -12.445 -4.91 -25.828 1 96.88 97 TYR B CA 1
ATOM 5398 C C . TYR B 1 97 ? -12.344 -3.834 -24.75 1 96.88 97 TYR B C 1
ATOM 5400 O O . TYR B 1 97 ? -12.242 -2.645 -25.062 1 96.88 97 TYR B O 1
ATOM 5408 N N . GLU B 1 98 ? -12.484 -4.262 -23.453 1 96.25 98 GLU B N 1
ATOM 5409 C CA . GLU B 1 98 ? -12.344 -3.391 -22.281 1 96.25 98 GLU B CA 1
ATOM 5410 C C . GLU B 1 98 ? -11.305 -3.934 -21.312 1 96.25 98 GLU B C 1
ATOM 5412 O O . GLU B 1 98 ? -10.914 -5.098 -21.391 1 96.25 98 GLU B O 1
ATOM 5417 N N . SER B 1 99 ? -10.805 -3.08 -20.406 1 93 99 SER B N 1
ATOM 5418 C CA . SER B 1 99 ? -9.805 -3.461 -19.422 1 93 99 SER B CA 1
ATOM 5419 C C . SER B 1 99 ? -10.453 -3.895 -18.109 1 93 99 SER B C 1
ATOM 5421 O O . SER B 1 99 ? -11.312 -3.186 -17.578 1 93 99 SER B O 1
ATOM 5423 N N . LEU B 1 100 ? -9.992 -5.078 -17.609 1 92.56 100 LEU B N 1
ATOM 5424 C CA . LEU B 1 100 ? -10.461 -5.539 -16.312 1 92.56 100 LEU B CA 1
ATOM 5425 C C . LEU B 1 100 ? -9.891 -4.684 -15.195 1 92.56 100 LEU B C 1
ATOM 5427 O O 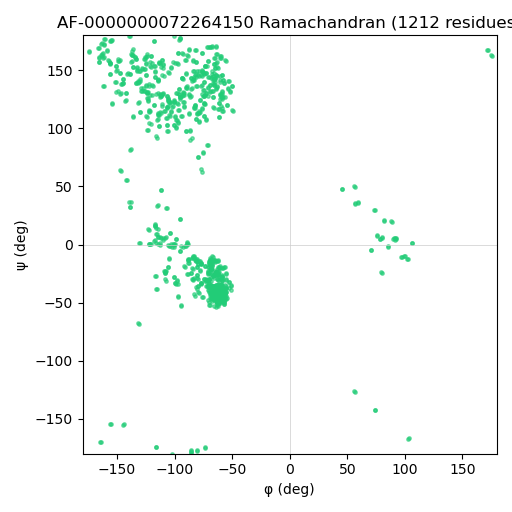. LEU B 1 100 ? -10.438 -4.645 -14.086 1 92.56 100 LEU B O 1
ATOM 5431 N N . VAL B 1 101 ? -8.852 -4.023 -15.531 1 86.25 101 VAL B N 1
ATOM 5432 C CA . VAL B 1 101 ? -8.109 -3.289 -14.508 1 86.25 101 VAL B CA 1
ATOM 5433 C C . VAL B 1 101 ? -8.586 -1.837 -14.477 1 86.25 101 VAL B C 1
ATOM 5435 O O . VAL B 1 101 ? -9.008 -1.341 -13.43 1 86.25 101 VAL B O 1
ATOM 5438 N N . SER B 1 102 ? -8.594 -1.156 -15.57 1 88.12 102 SER B N 1
ATOM 5439 C CA . SER B 1 102 ? -8.922 0.266 -15.617 1 88.12 102 SER B CA 1
ATOM 5440 C C . SER B 1 102 ? -10.422 0.487 -15.781 1 88.12 102 SER B C 1
ATOM 5442 O O . SER B 1 102 ? -10.953 1.516 -15.359 1 88.12 102 SER B O 1
ATOM 5444 N N . ASN B 1 103 ? -11.117 -0.506 -16.375 1 93.56 103 ASN B N 1
ATOM 5445 C CA . ASN B 1 103 ? -12.547 -0.353 -16.641 1 93.56 103 ASN B CA 1
ATOM 5446 C C . ASN B 1 103 ? -13.281 -1.686 -16.547 1 93.56 103 ASN B C 1
ATOM 5448 O O . ASN B 1 103 ? -13.93 -2.121 -17.5 1 93.56 103 ASN B O 1
ATOM 5452 N N . PRO B 1 104 ? -13.273 -2.256 -15.328 1 95.62 104 PRO B N 1
ATOM 5453 C CA . PRO B 1 104 ? -13.992 -3.521 -15.141 1 95.62 104 PRO B CA 1
ATOM 5454 C C . PRO B 1 104 ? -15.5 -3.387 -15.352 1 95.62 104 PRO B C 1
ATOM 5456 O O . PRO B 1 104 ? -16.016 -2.271 -15.477 1 95.62 104 PRO B O 1
ATOM 5459 N N . PRO B 1 105 ? -16.25 -4.441 -15.391 1 96.56 105 PRO B N 1
ATOM 5460 C CA . PRO B 1 105 ? -17.688 -4.398 -15.625 1 96.56 105 PRO B CA 1
ATOM 5461 C C . PRO B 1 105 ? -18.422 -3.449 -14.672 1 96.56 105 PRO B C 1
ATOM 5463 O O . PRO B 1 105 ? -19.344 -2.74 -15.086 1 96.56 105 PRO B O 1
ATOM 5466 N N . THR B 1 106 ? -18 -3.4 -13.453 1 96.38 106 THR B N 1
ATOM 5467 C CA . THR B 1 106 ? -18.609 -2.525 -12.453 1 96.38 106 THR B CA 1
ATOM 5468 C C . THR B 1 106 ? -18.469 -1.062 -12.867 1 96.38 106 THR B C 1
ATOM 5470 O O . THR B 1 106 ? -19.438 -0.308 -12.828 1 96.38 106 THR B O 1
ATOM 5473 N N . SER B 1 107 ? -17.266 -0.667 -13.211 1 95.12 107 SER B N 1
ATOM 5474 C CA . SER B 1 107 ? -17.016 0.705 -13.641 1 95.12 107 SER B CA 1
ATOM 5475 C C . SER B 1 107 ? -17.75 1.022 -14.938 1 95.12 107 SER B C 1
ATOM 5477 O O . SER B 1 107 ? -18.312 2.111 -15.094 1 95.12 107 SER B O 1
ATOM 5479 N N . TRP B 1 108 ? -17.703 0.107 -15.891 1 96.38 108 TRP B N 1
ATOM 5480 C CA . TRP B 1 108 ? -18.375 0.292 -17.172 1 96.38 108 TRP B CA 1
ATOM 5481 C C . TRP B 1 108 ? -19.875 0.513 -16.969 1 96.38 108 TRP B C 1
ATOM 5483 O O . TRP B 1 108 ? -20.453 1.433 -17.547 1 96.38 108 TRP B O 1
ATOM 5493 N N . LEU B 1 109 ? -20.5 -0.265 -16.109 1 96.19 109 LEU B N 1
ATOM 5494 C CA . LEU B 1 109 ? -21.922 -0.193 -15.852 1 96.19 109 LEU B CA 1
ATOM 5495 C C . LEU B 1 109 ? -22.281 1.074 -15.086 1 96.19 109 LEU B C 1
ATOM 5497 O O . LEU B 1 109 ? -23.375 1.61 -15.234 1 96.19 109 LEU B O 1
ATOM 5501 N N . ALA B 1 110 ? -21.375 1.451 -14.211 1 93.12 110 ALA B N 1
ATOM 5502 C CA . ALA B 1 110 ? -21.594 2.703 -13.5 1 93.12 110 ALA B CA 1
ATOM 5503 C C . ALA B 1 110 ? -21.719 3.875 -14.469 1 93.12 110 ALA B C 1
ATOM 5505 O O . ALA B 1 110 ? -22.438 4.836 -14.188 1 93.12 110 ALA B O 1
ATOM 5506 N N . GLU B 1 111 ? -21.094 3.783 -15.609 1 92.56 111 GLU B N 1
ATOM 5507 C CA . GLU B 1 111 ? -21.094 4.867 -16.578 1 92.56 111 GLU B CA 1
ATOM 5508 C C . GLU B 1 111 ? -22.141 4.637 -17.672 1 92.56 111 GLU B C 1
ATOM 5510 O O . GLU B 1 111 ? -22.75 5.59 -18.156 1 92.56 111 GLU B O 1
ATOM 5515 N N . ASN B 1 112 ? -22.406 3.35 -17.969 1 93.88 112 ASN B N 1
ATOM 5516 C CA . ASN B 1 112 ? -23.188 3.051 -19.156 1 93.88 112 ASN B CA 1
ATOM 5517 C C . ASN B 1 112 ? -24.453 2.281 -18.812 1 93.88 112 ASN B C 1
ATOM 5519 O O . ASN B 1 112 ? -25.266 1.976 -19.688 1 93.88 112 ASN B O 1
ATOM 5523 N N . GLY B 1 113 ? -24.719 1.979 -17.531 1 93.12 113 GLY B N 1
ATOM 5524 C CA . GLY B 1 113 ? -25.766 1.05 -17.156 1 93.12 113 GLY B CA 1
ATOM 5525 C C . GLY B 1 113 ? -27.078 1.735 -16.812 1 93.12 113 GLY B C 1
ATOM 5526 O O . GLY B 1 113 ? -27.891 1.197 -16.062 1 93.12 113 GLY B O 1
ATOM 5527 N N . LYS B 1 114 ? -27.297 2.99 -17.297 1 93.69 114 LYS B N 1
ATOM 5528 C CA . LYS B 1 114 ? -28.484 3.744 -16.953 1 93.69 114 LYS B CA 1
ATOM 5529 C C . LYS B 1 114 ? -29.75 2.986 -17.359 1 93.69 114 LYS B C 1
ATOM 5531 O O . LYS B 1 114 ? -29.953 2.701 -18.547 1 93.69 114 LYS B O 1
ATOM 5536 N N . GLY B 1 115 ? -30.5 2.609 -16.406 1 95.62 115 GLY B N 1
ATOM 5537 C CA . GLY B 1 115 ? -31.812 2.014 -16.609 1 95.62 115 GLY B CA 1
ATOM 5538 C C . GLY B 1 115 ? -31.734 0.571 -17.078 1 95.62 115 GLY B C 1
ATOM 5539 O O . GLY B 1 115 ? -32.75 -0.034 -17.391 1 95.62 115 GLY B O 1
ATOM 5540 N N . LEU B 1 116 ? -30.594 -0.051 -17.109 1 97 116 LEU B N 1
ATOM 5541 C CA . LEU B 1 116 ? -30.422 -1.393 -17.656 1 97 116 LEU B CA 1
ATOM 5542 C C . LEU B 1 116 ? -30.75 -2.453 -16.625 1 97 116 LEU B C 1
ATOM 5544 O O . LEU B 1 116 ? -30.453 -2.279 -15.438 1 97 116 LEU B O 1
ATOM 5548 N N . THR B 1 117 ? -31.375 -3.465 -17.047 1 97.94 117 THR B N 1
ATOM 5549 C CA . THR B 1 117 ? -31.562 -4.68 -16.266 1 97.94 117 THR B CA 1
ATOM 5550 C C . THR B 1 117 ? -30.562 -5.75 -16.672 1 97.94 117 THR B C 1
ATOM 5552 O O . THR B 1 117 ? -30.656 -6.328 -17.75 1 97.94 117 THR B O 1
ATOM 5555 N N . ILE B 1 118 ? -29.594 -6.047 -15.797 1 98.56 118 ILE B N 1
ATOM 5556 C CA . ILE B 1 118 ? -28.5 -6.949 -16.125 1 98.56 118 ILE B CA 1
ATOM 5557 C C . ILE B 1 118 ? -28.641 -8.242 -15.328 1 98.56 118 ILE B C 1
ATOM 5559 O O . ILE B 1 118 ? -28.688 -8.227 -14.094 1 98.56 118 ILE B O 1
ATOM 5563 N N . GLY B 1 119 ? -28.75 -9.383 -16.016 1 98.62 119 GLY B N 1
ATOM 5564 C CA . GLY B 1 119 ? -28.766 -10.688 -15.367 1 98.62 119 GLY B CA 1
ATOM 5565 C C . GLY B 1 119 ? -27.391 -11.195 -15.008 1 98.62 119 GLY B C 1
ATOM 5566 O O . GLY B 1 119 ? -26.406 -10.867 -15.68 1 98.62 119 GLY B O 1
ATOM 5567 N N . PHE B 1 120 ? -27.266 -11.969 -13.953 1 98.56 120 PHE B N 1
ATOM 5568 C CA . PHE B 1 120 ? -26.031 -12.641 -13.57 1 98.56 120 PHE B CA 1
ATOM 5569 C C . PHE B 1 120 ? -26.328 -13.945 -12.844 1 98.56 120 PHE B C 1
ATOM 5571 O O . PHE B 1 120 ? -27.422 -14.117 -12.281 1 98.56 120 PHE B O 1
ATOM 5578 N N . ASP B 1 121 ? -25.5 -14.914 -12.938 1 98.44 121 ASP B N 1
ATOM 5579 C CA . ASP B 1 121 ? -25.562 -16.141 -12.141 1 98.44 121 ASP B CA 1
ATOM 5580 C C . ASP B 1 121 ? -24.969 -15.922 -10.758 1 98.44 121 ASP B C 1
ATOM 5582 O O . ASP B 1 121 ? -23.75 -15.758 -10.617 1 98.44 121 ASP B O 1
ATOM 5586 N N . PRO B 1 122 ? -25.75 -15.953 -9.711 1 98.38 122 PRO B N 1
ATOM 5587 C CA . PRO B 1 122 ? -25.25 -15.625 -8.375 1 98.38 122 PRO B CA 1
ATOM 5588 C C . PRO B 1 122 ? -24.234 -16.641 -7.859 1 98.38 122 PRO B C 1
ATOM 5590 O O . PRO B 1 122 ? -23.578 -16.406 -6.844 1 98.38 122 PRO B O 1
ATOM 5593 N N . TRP B 1 123 ? -24.031 -17.812 -8.508 1 98.12 123 TRP B N 1
ATOM 5594 C CA . TRP B 1 123 ? -23 -18.781 -8.141 1 98.12 123 TRP B CA 1
ATOM 5595 C C . TRP B 1 123 ? -21.641 -18.375 -8.695 1 98.12 123 TRP B C 1
ATOM 5597 O O . TRP B 1 123 ? -20.609 -18.891 -8.273 1 98.12 123 TRP B O 1
ATOM 5607 N N . LEU B 1 124 ? -21.703 -17.422 -9.633 1 98.12 124 LEU B N 1
ATOM 5608 C CA . LEU B 1 124 ? -20.453 -17.156 -10.352 1 98.12 124 LEU B CA 1
ATOM 5609 C C . LEU B 1 124 ? -19.875 -15.797 -9.969 1 98.12 124 LEU B C 1
ATOM 5611 O O . LEU B 1 124 ? -18.922 -15.328 -10.586 1 98.12 124 LEU B O 1
ATOM 5615 N N . HIS B 1 125 ? -20.484 -15.133 -9.047 1 97.81 125 HIS B N 1
ATOM 5616 C CA . HIS B 1 125 ? -20.016 -13.867 -8.5 1 97.81 125 HIS B CA 1
ATOM 5617 C C . HIS B 1 125 ? -19.938 -13.914 -6.977 1 97.81 125 HIS B C 1
ATOM 5619 O O . HIS B 1 125 ? -20.844 -14.445 -6.328 1 97.81 125 HIS B O 1
ATOM 5625 N N . THR B 1 126 ? -18.859 -13.422 -6.465 1 98 126 THR B N 1
ATOM 5626 C CA . THR B 1 126 ? -18.734 -13.375 -5.012 1 98 126 THR B CA 1
ATOM 5627 C C . THR B 1 126 ? -19.703 -12.344 -4.422 1 98 126 THR B C 1
ATOM 5629 O O . THR B 1 126 ? -20.297 -11.555 -5.152 1 98 126 THR B O 1
ATOM 5632 N N . ILE B 1 127 ? -19.797 -12.383 -3.143 1 98.19 127 ILE B N 1
ATOM 5633 C CA . ILE B 1 127 ? -20.672 -11.461 -2.424 1 98.19 127 ILE B CA 1
ATOM 5634 C C . ILE B 1 127 ? -20.234 -10.023 -2.703 1 98.19 127 ILE B C 1
ATOM 5636 O O . ILE B 1 127 ? -21.062 -9.18 -3.072 1 98.19 127 ILE B O 1
ATOM 5640 N N . TYR B 1 128 ? -18.953 -9.781 -2.65 1 96.81 128 TYR B N 1
ATOM 5641 C CA . TYR B 1 128 ? -18.438 -8.43 -2.854 1 96.81 128 TYR B CA 1
ATOM 5642 C C . TYR B 1 128 ? -18.609 -7.996 -4.305 1 96.81 128 TYR B C 1
ATOM 5644 O O . TYR B 1 128 ? -18.906 -6.836 -4.582 1 96.81 128 TYR B O 1
ATOM 5652 N N . GLU B 1 129 ? -18.344 -8.891 -5.25 1 96.31 129 GLU B N 1
ATOM 5653 C CA . GLU B 1 129 ? -18.516 -8.562 -6.664 1 96.31 129 GLU B CA 1
ATOM 5654 C C . GLU B 1 129 ? -19.969 -8.195 -6.977 1 96.31 129 GLU B C 1
ATOM 5656 O O . GLU B 1 129 ? -20.234 -7.215 -7.668 1 96.31 129 GLU B O 1
ATOM 5661 N N . ALA B 1 130 ? -20.875 -8.969 -6.457 1 97.81 130 ALA B N 1
ATOM 5662 C CA . ALA B 1 130 ? -22.297 -8.727 -6.691 1 97.81 130 ALA B CA 1
ATOM 5663 C C . ALA B 1 130 ? -22.734 -7.395 -6.082 1 97.81 130 ALA B C 1
ATOM 5665 O O . ALA B 1 130 ? -23.5 -6.652 -6.695 1 97.81 130 ALA B O 1
ATOM 5666 N N . GLU B 1 131 ? -22.266 -7.168 -4.895 1 96.94 131 GLU B N 1
ATOM 5667 C CA . GLU B 1 131 ? -22.578 -5.906 -4.234 1 96.94 131 GLU B CA 1
ATOM 5668 C C . GLU B 1 131 ? -22.094 -4.715 -5.059 1 96.94 131 GLU B C 1
ATOM 5670 O O . GLU B 1 131 ? -22.828 -3.742 -5.242 1 96.94 131 GLU B O 1
ATOM 5675 N N . ALA B 1 132 ? -20.906 -4.805 -5.555 1 95.81 132 ALA B N 1
ATOM 5676 C CA . ALA B 1 132 ? -20.328 -3.729 -6.355 1 95.81 132 ALA B CA 1
ATOM 5677 C C . ALA B 1 132 ? -21.125 -3.512 -7.637 1 95.81 132 ALA B C 1
ATOM 5679 O O . ALA B 1 132 ? -21.391 -2.371 -8.031 1 95.81 132 ALA B O 1
ATOM 5680 N N . LEU B 1 133 ? -21.484 -4.598 -8.273 1 97.31 133 LEU B N 1
ATOM 5681 C CA . LEU B 1 133 ? -22.266 -4.531 -9.5 1 97.31 133 LEU B CA 1
ATOM 5682 C C . LEU B 1 133 ? -23.641 -3.916 -9.227 1 97.31 133 LEU B C 1
ATOM 5684 O O . LEU B 1 133 ? -24.094 -3.053 -9.977 1 97.31 133 LEU B O 1
ATOM 5688 N N . ARG B 1 134 ? -24.234 -4.34 -8.164 1 97 134 ARG B N 1
ATOM 5689 C CA . ARG B 1 134 ? -25.547 -3.828 -7.785 1 97 134 ARG B CA 1
ATOM 5690 C C . ARG B 1 134 ? -25.5 -2.326 -7.523 1 97 134 ARG B C 1
ATOM 5692 O O . ARG B 1 134 ? -26.328 -1.572 -8.039 1 97 134 ARG B O 1
ATOM 5699 N N . ASN B 1 135 ? -24.547 -1.932 -6.742 1 92.81 135 ASN B N 1
ATOM 5700 C CA . ASN B 1 135 ? -24.391 -0.52 -6.41 1 92.81 135 ASN B CA 1
ATOM 5701 C C . ASN B 1 135 ? -24.172 0.33 -7.656 1 92.81 135 ASN B C 1
ATOM 5703 O O . ASN B 1 135 ? -24.75 1.415 -7.785 1 92.81 135 ASN B O 1
ATOM 5707 N N . ALA B 1 136 ? -23.344 -0.18 -8.555 1 93.5 136 ALA B N 1
ATOM 5708 C CA . ALA B 1 136 ? -23.031 0.538 -9.797 1 93.5 136 ALA B CA 1
ATOM 5709 C C . ALA B 1 136 ? -24.297 0.737 -10.641 1 93.5 136 ALA B C 1
ATOM 5711 O O . ALA B 1 136 ? -24.5 1.813 -11.195 1 93.5 136 ALA B O 1
ATOM 5712 N N . LEU B 1 137 ? -25.172 -0.238 -10.68 1 94.94 137 LEU B N 1
ATOM 5713 C CA . LEU B 1 137 ? -26.375 -0.205 -11.508 1 94.94 137 LEU B CA 1
ATOM 5714 C C . LEU B 1 137 ? -27.469 0.632 -10.852 1 94.94 137 LEU B C 1
ATOM 5716 O O . LEU B 1 137 ? -28.109 1.45 -11.516 1 94.94 137 LEU B O 1
ATOM 5720 N N . GLU B 1 138 ? -27.578 0.465 -9.594 1 91.69 138 GLU B N 1
ATOM 5721 C CA . GLU B 1 138 ? -28.688 1.116 -8.898 1 91.69 138 GLU B CA 1
ATOM 5722 C C . GLU B 1 138 ? -28.484 2.629 -8.836 1 91.69 138 GLU B C 1
ATOM 5724 O O . GLU B 1 138 ? -29.453 3.389 -8.883 1 91.69 138 GLU B O 1
ATOM 5729 N N . LYS B 1 139 ? -27.312 2.982 -8.766 1 84.19 139 LYS B N 1
ATOM 5730 C CA . LYS B 1 139 ? -26.984 4.406 -8.758 1 84.19 139 LYS B CA 1
ATOM 5731 C C . LYS B 1 139 ? -27.5 5.09 -10.023 1 84.19 139 LYS B C 1
ATOM 5733 O O . LYS B 1 139 ? -27.75 6.297 -10.023 1 84.19 139 LYS B O 1
ATOM 5738 N N . GLN B 1 140 ? -27.766 4.305 -11.062 1 86.88 140 GLN B N 1
ATOM 5739 C CA . GLN B 1 140 ? -28.203 4.855 -12.344 1 86.88 140 GLN B CA 1
ATOM 5740 C C . GLN B 1 140 ? -29.609 4.371 -12.695 1 86.88 140 GLN B C 1
ATOM 5742 O O . GLN B 1 140 ? -30.016 4.434 -13.859 1 86.88 140 GLN B O 1
ATOM 5747 N N . GLY B 1 141 ? -30.266 3.861 -11.695 1 92.38 141 GLY B N 1
ATOM 5748 C CA . GLY B 1 141 ? -31.641 3.428 -11.898 1 92.38 141 GLY B CA 1
ATOM 5749 C C . GLY B 1 141 ? -31.75 2.061 -12.555 1 92.38 141 GLY B C 1
ATOM 5750 O O . GLY B 1 141 ? -32.812 1.653 -12.984 1 92.38 141 GLY B O 1
ATOM 5751 N N . GLY B 1 142 ? -30.625 1.396 -12.734 1 96 142 GLY B N 1
ATOM 5752 C CA . GLY B 1 142 ? -30.625 0.037 -13.25 1 96 142 GLY B CA 1
ATOM 5753 C C . GLY B 1 142 ? -30.812 -1.011 -12.164 1 96 142 GLY B C 1
ATOM 5754 O O . GLY B 1 142 ? -31.047 -0.675 -11.008 1 96 142 GLY B O 1
ATOM 5755 N N . GLN B 1 143 ? -30.781 -2.316 -12.57 1 97 143 GLN B N 1
ATOM 5756 C CA . GLN B 1 143 ? -30.969 -3.408 -11.617 1 97 143 GLN B CA 1
ATOM 5757 C C . GLN B 1 143 ? -30.109 -4.613 -11.984 1 97 143 GLN B C 1
ATOM 5759 O O . GLN B 1 143 ? -29.891 -4.891 -13.164 1 97 143 GLN B O 1
ATOM 5764 N N . LEU B 1 144 ? -29.578 -5.273 -10.977 1 98.06 144 LEU B N 1
ATOM 5765 C CA . LEU B 1 144 ? -28.906 -6.559 -11.109 1 98.06 144 LEU B CA 1
ATOM 5766 C C . LEU B 1 144 ? -29.844 -7.707 -10.766 1 98.06 144 LEU B C 1
ATOM 5768 O O . LEU B 1 144 ? -30.375 -7.766 -9.656 1 98.06 144 LEU B O 1
ATOM 5772 N N . ILE B 1 145 ? -30.062 -8.594 -11.68 1 97.88 145 ILE B N 1
ATOM 5773 C CA . ILE B 1 145 ? -31.078 -9.625 -11.508 1 97.88 145 ILE B CA 1
ATOM 5774 C C . ILE B 1 145 ? -30.406 -11 -11.438 1 97.88 145 ILE B C 1
ATOM 5776 O O . ILE B 1 145 ? -29.812 -11.461 -12.414 1 97.88 145 ILE B O 1
ATOM 5780 N N . PRO B 1 146 ? -30.453 -11.688 -10.266 1 98.12 146 PRO B N 1
ATOM 5781 C CA . PRO B 1 146 ? -29.969 -13.062 -10.227 1 98.12 146 PRO B CA 1
ATOM 5782 C C . PRO B 1 146 ? -30.844 -14.016 -11.039 1 98.12 146 PRO B C 1
ATOM 5784 O O . PRO B 1 146 ? -32.062 -13.992 -10.922 1 98.12 146 PRO B O 1
ATOM 5787 N N . VAL B 1 147 ? -30.234 -14.805 -11.844 1 97.88 147 VAL B N 1
ATOM 5788 C CA . VAL B 1 147 ? -31 -15.766 -12.625 1 97.88 147 VAL B CA 1
ATOM 5789 C C . VAL B 1 147 ? -30.984 -17.125 -11.93 1 97.88 147 VAL B C 1
ATOM 5791 O O . VAL B 1 147 ? -30.031 -17.469 -11.227 1 97.88 147 VAL B O 1
ATOM 5794 N N . GLU B 1 148 ? -31.953 -17.922 -12.188 1 94.62 148 GLU B N 1
ATOM 5795 C CA . GLU B 1 148 ? -32.062 -19.25 -11.617 1 94.62 148 GLU B CA 1
ATOM 5796 C C . GLU B 1 148 ? -31.219 -20.266 -12.414 1 94.62 148 GLU B C 1
ATOM 5798 O O . GLU B 1 148 ? -30.578 -21.141 -11.836 1 94.62 148 GLU B O 1
ATOM 5803 N N . THR B 1 149 ? -31.312 -20.125 -13.672 1 95.56 149 THR B N 1
ATOM 5804 C CA . THR B 1 149 ? -30.531 -20.953 -14.578 1 95.56 149 THR B CA 1
ATOM 5805 C C . THR B 1 149 ? -29.547 -20.109 -15.375 1 95.56 149 THR B C 1
ATOM 5807 O O . THR B 1 149 ? -29.938 -19.078 -15.953 1 95.56 149 THR B O 1
ATOM 5810 N N . ASN B 1 150 ? -28.297 -20.547 -15.375 1 97.88 150 ASN B N 1
ATOM 5811 C CA . ASN B 1 150 ? -27.297 -19.828 -16.156 1 97.88 150 ASN B CA 1
ATOM 5812 C C . ASN B 1 150 ? -27.656 -19.828 -17.641 1 97.88 150 ASN B C 1
ATOM 5814 O O . ASN B 1 150 ? -27.828 -20.875 -18.25 1 97.88 150 ASN B O 1
ATOM 5818 N N . LEU B 1 151 ? -27.641 -18.703 -18.219 1 98.31 1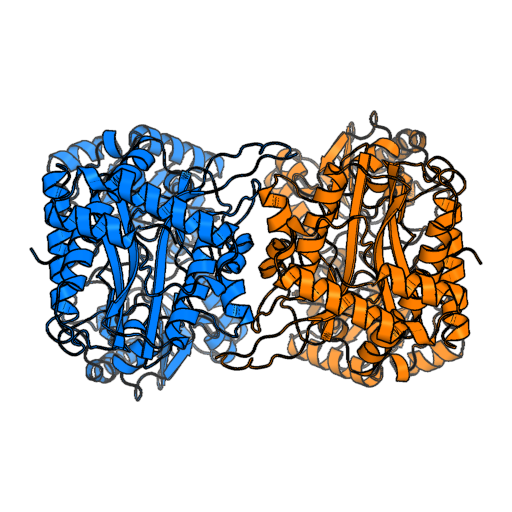51 LEU B N 1
ATOM 5819 C CA . LEU B 1 151 ? -28.125 -18.562 -19.578 1 98.31 151 LEU B CA 1
ATOM 5820 C C . LEU B 1 151 ? -27.156 -19.188 -20.578 1 98.31 151 LEU B C 1
ATOM 5822 O O . LEU B 1 151 ? -27.578 -19.641 -21.656 1 98.31 151 LEU B O 1
ATOM 5826 N N . VAL B 1 152 ? -25.859 -19.188 -20.25 1 98.56 152 VAL B N 1
ATOM 5827 C CA . VAL B 1 152 ? -24.891 -19.844 -21.125 1 98.56 152 VAL B CA 1
ATOM 5828 C C . VAL B 1 152 ? -25.094 -21.359 -21.078 1 98.56 152 VAL B C 1
ATOM 5830 O O . VAL B 1 152 ? -25.078 -22.016 -22.109 1 98.56 152 VAL B O 1
ATOM 5833 N N . ASP B 1 153 ? -25.297 -21.891 -19.891 1 97.88 153 ASP B N 1
ATOM 5834 C CA . ASP B 1 153 ? -25.547 -23.328 -19.75 1 97.88 153 ASP B CA 1
ATOM 5835 C C . ASP B 1 153 ? -26.797 -23.734 -20.531 1 97.88 153 ASP B C 1
ATOM 5837 O O . ASP B 1 153 ? -26.844 -24.828 -21.094 1 97.88 153 ASP B O 1
ATOM 5841 N N . ALA B 1 154 ? -27.75 -22.875 -20.578 1 97.62 154 ALA B N 1
ATOM 5842 C CA . ALA B 1 154 ? -29.031 -23.141 -21.219 1 97.62 154 ALA B CA 1
ATOM 5843 C C . ALA B 1 154 ? -28.859 -23.312 -22.734 1 97.62 154 ALA B C 1
ATOM 5845 O O . ALA B 1 154 ? -29.688 -23.953 -23.375 1 97.62 154 ALA B O 1
ATOM 5846 N N . VAL B 1 155 ? -27.828 -22.703 -23.297 1 97.75 155 VAL B N 1
ATOM 5847 C CA . VAL B 1 155 ? -27.703 -22.734 -24.75 1 97.75 155 VAL B CA 1
ATOM 5848 C C . VAL B 1 155 ? -26.484 -23.562 -25.141 1 97.75 155 VAL B C 1
ATOM 5850 O O . VAL B 1 155 ? -26.172 -23.688 -26.328 1 97.75 155 VAL B O 1
ATOM 5853 N N . TRP B 1 156 ? -25.75 -24.141 -24.156 1 97.5 156 TRP B N 1
ATOM 5854 C CA . TRP B 1 156 ? -24.547 -24.938 -24.375 1 97.5 156 TRP B CA 1
ATOM 5855 C C . TRP B 1 156 ? -24.906 -26.406 -24.641 1 97.5 156 TRP B C 1
ATOM 5857 O O . TRP B 1 156 ? -24.812 -27.234 -23.734 1 97.5 156 TRP B O 1
ATOM 5867 N N . ASP B 1 157 ? -25.109 -26.781 -25.859 1 93.81 157 ASP B N 1
ATOM 5868 C CA . ASP B 1 157 ? -25.688 -28.078 -26.25 1 93.81 157 ASP B CA 1
ATOM 5869 C C . ASP B 1 157 ? -24.703 -29.219 -26 1 93.81 157 ASP B C 1
ATOM 5871 O O . ASP B 1 157 ? -25.125 -30.328 -25.672 1 93.81 157 ASP B O 1
ATOM 5875 N N . ASP B 1 158 ? -23.453 -29.016 -26.078 1 94.62 158 ASP B N 1
ATOM 5876 C CA . ASP B 1 158 ? -22.453 -30.062 -25.906 1 94.62 158 ASP B CA 1
ATOM 5877 C C . ASP B 1 158 ? -21.609 -29.812 -24.672 1 94.62 158 ASP B C 1
ATOM 5879 O O . ASP B 1 158 ? -20.391 -30.031 -24.688 1 94.62 158 ASP B O 1
ATOM 5883 N N . GLN B 1 159 ? -22.234 -29.25 -23.641 1 96.69 159 GLN B N 1
ATOM 5884 C CA . GLN B 1 159 ? -21.516 -28.969 -22.406 1 96.69 159 GLN B CA 1
ATOM 5885 C C . GLN B 1 159 ? -20.906 -30.234 -21.812 1 96.69 159 GLN B C 1
ATOM 5887 O O . GLN B 1 159 ? -21.594 -31.234 -21.625 1 96.69 159 GLN B O 1
ATOM 5892 N N . PRO B 1 160 ? -19.656 -30.234 -21.531 1 96.69 160 PRO B N 1
ATOM 5893 C CA . PRO B 1 160 ? -19 -31.391 -20.922 1 96.69 160 PRO B CA 1
ATOM 5894 C C . PRO B 1 160 ? -19.609 -31.766 -19.562 1 96.69 160 PRO B C 1
ATOM 5896 O O . PRO B 1 160 ? -20.25 -30.922 -18.922 1 96.69 160 PRO B O 1
ATOM 5899 N N . GLU B 1 161 ? -19.359 -32.969 -19.156 1 95.44 161 GLU B N 1
ATOM 5900 C CA . GLU B 1 161 ? -19.797 -33.438 -17.844 1 95.44 161 GLU B CA 1
ATOM 5901 C C . GLU B 1 161 ? -18.938 -32.812 -16.734 1 95.44 161 GLU B C 1
ATOM 5903 O O . GLU B 1 161 ? -17.781 -32.438 -16.984 1 95.44 161 GLU B O 1
ATOM 5908 N N . ALA B 1 162 ? -19.562 -32.719 -15.539 1 95.44 162 ALA B N 1
ATOM 5909 C CA . ALA B 1 162 ? -18.781 -32.281 -14.383 1 95.44 162 ALA B CA 1
ATOM 5910 C C . ALA B 1 162 ? -17.656 -33.281 -14.078 1 95.44 162 ALA B C 1
ATOM 5912 O O . ALA B 1 162 ? -17.812 -34.5 -14.266 1 95.44 162 ALA B O 1
ATOM 5913 N N . PRO B 1 163 ? -16.547 -32.781 -13.641 1 96.44 163 PRO B N 1
ATOM 5914 C CA . PRO B 1 163 ? -15.438 -33.719 -13.352 1 96.44 163 PRO B CA 1
ATOM 5915 C C . PRO B 1 163 ? -15.727 -34.625 -12.172 1 96.44 163 PRO B C 1
ATOM 5917 O O . PRO B 1 163 ? -16.406 -34.219 -11.219 1 96.44 163 PRO B O 1
ATOM 5920 N N . ALA B 1 164 ? -15.273 -35.781 -12.18 1 96.81 164 ALA B N 1
ATOM 5921 C CA . ALA B 1 164 ? -15.469 -36.812 -11.141 1 96.81 164 ALA B CA 1
ATOM 5922 C C . ALA B 1 164 ? -14.188 -37.594 -10.883 1 96.81 164 ALA B C 1
ATOM 5924 O O . ALA B 1 164 ? -14.219 -38.781 -10.641 1 96.81 164 ALA B O 1
ATOM 5925 N N . ALA B 1 165 ? -13.109 -36.906 -10.938 1 97.12 165 ALA B N 1
ATOM 5926 C CA . ALA B 1 165 ? -11.82 -37.562 -10.711 1 97.12 165 ALA B CA 1
ATOM 5927 C C . ALA B 1 165 ? -11.742 -38.125 -9.297 1 97.12 165 ALA B C 1
ATOM 5929 O O . ALA B 1 165 ? -12.328 -37.594 -8.359 1 97.12 165 ALA B O 1
ATOM 5930 N N . GLU B 1 166 ? -10.961 -39.156 -9.156 1 97.5 166 GLU B N 1
ATOM 5931 C CA . GLU B 1 166 ? -10.836 -39.875 -7.891 1 97.5 166 GLU B CA 1
ATOM 5932 C C . GLU B 1 166 ? -10.164 -39 -6.828 1 97.5 166 GLU B C 1
ATOM 5934 O O . GLU B 1 166 ? -9.211 -38.281 -7.117 1 97.5 166 GLU B O 1
ATOM 5939 N N . VAL B 1 167 ? -10.664 -39.188 -5.562 1 98.38 167 VAL B N 1
ATOM 5940 C CA . VAL B 1 167 ? -10.086 -38.531 -4.398 1 98.38 167 VAL B CA 1
ATOM 5941 C C . VAL B 1 167 ? -9 -39.406 -3.791 1 98.38 167 VAL B C 1
ATOM 5943 O O . VAL B 1 167 ? -9.156 -40.625 -3.717 1 98.38 167 VAL B O 1
ATOM 5946 N N . THR B 1 168 ? -7.902 -38.812 -3.447 1 98.19 168 THR B N 1
ATOM 5947 C CA . THR B 1 168 ? -6.844 -39.531 -2.719 1 98.19 168 THR B CA 1
ATOM 5948 C C . THR B 1 168 ? -6.566 -38.844 -1.385 1 98.19 168 THR B C 1
ATOM 5950 O O . THR B 1 168 ? -6.848 -37.625 -1.224 1 98.19 168 THR B O 1
ATOM 5953 N N . ILE B 1 169 ? -6.078 -39.625 -0.402 1 98.38 169 ILE B N 1
ATOM 5954 C CA . ILE B 1 169 ? -5.727 -39.062 0.904 1 98.38 169 ILE B CA 1
ATOM 5955 C C . ILE B 1 169 ? -4.297 -38.531 0.871 1 98.38 169 ILE B C 1
ATOM 5957 O O . ILE B 1 169 ? -3.398 -39.188 0.323 1 98.38 169 ILE B O 1
ATOM 5961 N N . GLN B 1 170 ? -4.062 -37.312 1.248 1 98.12 170 GLN B N 1
ATOM 5962 C CA . GLN B 1 170 ? -2.734 -36.75 1.455 1 98.12 170 GLN B CA 1
ATOM 5963 C C . GLN B 1 170 ? -2.158 -37.188 2.803 1 98.12 170 GLN B C 1
ATOM 5965 O O . GLN B 1 170 ? -2.639 -36.75 3.854 1 98.12 170 GLN B O 1
ATOM 5970 N N . PRO B 1 171 ? -1.141 -37.969 2.826 1 96.19 171 PRO B N 1
ATOM 5971 C CA . PRO B 1 171 ? -0.624 -38.531 4.078 1 96.19 171 PRO B CA 1
ATOM 5972 C C . PRO B 1 171 ? -0.059 -37.469 5.012 1 96.19 171 PRO B C 1
ATOM 5974 O O . PRO B 1 171 ? 0.455 -36.438 4.543 1 96.19 171 PRO B O 1
ATOM 5977 N N . ALA B 1 172 ? -0.042 -37.75 6.293 1 94.19 172 ALA B N 1
ATOM 5978 C CA . ALA B 1 172 ? 0.415 -36.844 7.332 1 94.19 172 ALA B CA 1
ATOM 5979 C C . ALA B 1 172 ? 1.896 -36.5 7.16 1 94.19 172 ALA B C 1
ATOM 5981 O O . ALA B 1 172 ? 2.346 -35.406 7.527 1 94.19 172 ALA B O 1
ATOM 5982 N N . ARG B 1 173 ? 2.615 -37.438 6.602 1 95.94 173 ARG B N 1
ATOM 5983 C CA . ARG B 1 173 ? 4.039 -37.188 6.402 1 95.94 173 ARG B CA 1
ATOM 5984 C C . ARG B 1 173 ? 4.262 -36 5.465 1 95.94 173 ARG B C 1
ATOM 5986 O O . ARG B 1 173 ? 5.305 -35.344 5.52 1 95.94 173 ARG B O 1
ATOM 5993 N N . PHE B 1 174 ? 3.316 -35.719 4.582 1 97.56 174 PHE B N 1
ATOM 5994 C CA . PHE B 1 174 ? 3.418 -34.594 3.668 1 97.56 174 PHE B CA 1
ATOM 5995 C C . PHE B 1 174 ? 2.633 -33.406 4.199 1 97.56 174 PHE B C 1
ATOM 5997 O O . PHE B 1 174 ? 3.07 -32.25 4.066 1 97.56 174 PHE B O 1
ATOM 6004 N N . SER B 1 175 ? 1.477 -33.656 4.895 1 96.94 175 SER B N 1
ATOM 6005 C CA . SER B 1 175 ? 0.604 -32.562 5.34 1 96.94 175 SER B CA 1
ATOM 6006 C C . SER B 1 175 ? 1.057 -32 6.684 1 96.94 175 SER B C 1
ATOM 6008 O O . SER B 1 175 ? 0.731 -30.875 7.035 1 96.94 175 SER B O 1
ATOM 6010 N N . GLY B 1 176 ? 1.755 -32.75 7.484 1 96.56 176 GLY B N 1
ATOM 6011 C CA . GLY B 1 176 ? 2.324 -32.312 8.75 1 96.56 176 GLY B CA 1
ATOM 6012 C C . GLY B 1 176 ? 1.309 -32.281 9.875 1 96.56 176 GLY B C 1
ATOM 6013 O O . GLY B 1 176 ? 1.679 -32.25 11.055 1 96.56 176 GLY B O 1
ATOM 6014 N N . HIS B 1 177 ? -0.004 -32.156 9.594 1 93.19 177 HIS B N 1
ATOM 6015 C CA . HIS B 1 177 ? -1.102 -32.062 10.547 1 93.19 177 HIS B CA 1
ATOM 6016 C C . HIS B 1 177 ? -2.234 -33.031 10.18 1 93.19 177 HIS B C 1
ATOM 6018 O O . HIS B 1 177 ? -2.574 -33.156 9 1 93.19 177 HIS B O 1
ATOM 6024 N N . GLU B 1 178 ? -2.787 -33.656 11.242 1 97.06 178 GLU B N 1
ATOM 6025 C CA . GLU B 1 178 ? -3.939 -34.5 10.984 1 97.06 178 GLU B CA 1
ATOM 6026 C C . GLU B 1 178 ? -5.184 -33.688 10.672 1 97.06 178 GLU B C 1
ATOM 6028 O O . GLU B 1 178 ? -5.363 -32.594 11.211 1 97.06 178 GLU B O 1
ATOM 6033 N N . ALA B 1 179 ? -6.027 -34.281 9.812 1 98.06 179 ALA B N 1
ATOM 6034 C CA . ALA B 1 179 ? -7.262 -33.594 9.422 1 98.06 179 ALA B CA 1
ATOM 6035 C C . ALA B 1 179 ? -8.125 -33.281 10.641 1 98.06 179 ALA B C 1
ATOM 6037 O O . ALA B 1 179 ? -8.734 -32.219 10.727 1 98.06 179 ALA B O 1
ATOM 6038 N N . LYS B 1 180 ? -8.148 -34.219 11.594 1 97.38 180 LYS B N 1
ATOM 6039 C CA . LYS B 1 180 ? -8.969 -34.031 12.789 1 97.38 180 LYS B CA 1
ATOM 6040 C C . LYS B 1 180 ? -8.562 -32.781 13.562 1 97.38 180 LYS B C 1
ATOM 6042 O O . LYS B 1 180 ? -9.414 -32.062 14.07 1 97.38 180 LYS B O 1
ATOM 6047 N N . ASP B 1 181 ? -7.293 -32.594 13.664 1 97.25 181 ASP B N 1
ATOM 6048 C CA . ASP B 1 181 ? -6.777 -31.422 14.367 1 97.25 181 ASP B CA 1
ATOM 6049 C C . ASP B 1 181 ? -7.113 -30.141 13.617 1 97.25 181 ASP B C 1
ATOM 6051 O O . ASP B 1 181 ? -7.469 -29.125 14.234 1 97.25 181 ASP B O 1
ATOM 6055 N N . LYS B 1 182 ? -6.961 -30.188 12.289 1 97.94 182 LYS B N 1
ATOM 6056 C CA . LYS B 1 182 ? -7.301 -29.016 11.484 1 97.94 182 LYS B CA 1
ATOM 6057 C C . LYS B 1 182 ? -8.781 -28.656 11.625 1 97.94 182 LYS B C 1
ATOM 6059 O O . LYS B 1 182 ? -9.125 -27.484 11.75 1 97.94 182 LYS B O 1
ATOM 6064 N N . ILE B 1 183 ? -9.609 -29.641 11.609 1 98.44 183 ILE B N 1
ATOM 6065 C CA . ILE B 1 183 ? -11.047 -29.438 11.758 1 98.44 183 ILE B CA 1
ATOM 6066 C C . ILE B 1 183 ? -11.336 -28.781 13.109 1 98.44 183 ILE B C 1
ATOM 6068 O O . ILE B 1 183 ? -12.156 -27.859 13.195 1 98.44 183 ILE B O 1
ATOM 6072 N N . SER B 1 184 ? -10.68 -29.25 14.156 1 98 184 SER B N 1
ATOM 6073 C CA . SER B 1 184 ? -10.844 -28.672 15.477 1 98 184 SER B CA 1
ATOM 6074 C C . SER B 1 184 ? -10.453 -27.188 15.492 1 98 184 SER B C 1
ATOM 6076 O O . SER B 1 184 ? -11.133 -26.375 16.109 1 98 184 SER B O 1
ATOM 6078 N N . GLU B 1 185 ? -9.406 -26.906 14.836 1 97.25 185 GLU B N 1
ATOM 6079 C CA . GLU B 1 185 ? -8.961 -25.531 14.727 1 97.25 185 GLU B CA 1
ATOM 6080 C C . GLU B 1 185 ? -9.984 -24.672 13.977 1 97.25 185 GLU B C 1
ATOM 6082 O O . GLU B 1 185 ? -10.234 -23.531 14.352 1 97.25 185 GLU B O 1
ATOM 6087 N N . MET B 1 186 ? -10.547 -25.234 12.906 1 97.94 186 MET B N 1
ATOM 6088 C CA . MET B 1 186 ? -11.57 -24.531 12.141 1 97.94 186 MET B CA 1
ATOM 6089 C C . MET B 1 186 ? -12.797 -24.234 13.008 1 97.94 186 MET B C 1
ATOM 6091 O O . MET B 1 186 ? -13.336 -23.141 12.969 1 97.94 186 MET B O 1
ATOM 6095 N N . LYS B 1 187 ? -13.195 -25.25 13.758 1 98.44 187 LYS B N 1
ATOM 6096 C CA . LYS B 1 187 ? -14.352 -25.094 14.641 1 98.44 187 LYS B CA 1
ATOM 6097 C C . LYS B 1 187 ? -14.117 -23.984 15.656 1 98.44 187 LYS B C 1
ATOM 6099 O O . LYS B 1 187 ? -15.008 -23.156 15.898 1 98.44 187 LYS B O 1
ATOM 6104 N N . ALA B 1 188 ? -12.961 -23.969 16.203 1 98.06 188 ALA B N 1
ATOM 6105 C CA . ALA B 1 188 ? -12.602 -22.938 17.172 1 98.06 188 ALA B CA 1
ATOM 6106 C C . ALA B 1 188 ? -12.641 -21.547 16.531 1 98.06 188 ALA B C 1
ATOM 6108 O O . ALA B 1 188 ? -13.094 -20.578 17.141 1 98.06 188 ALA B O 1
ATOM 6109 N N . ALA B 1 189 ? -12.133 -21.453 15.344 1 97.56 189 ALA B N 1
ATOM 6110 C CA . ALA B 1 189 ? -12.125 -20.172 14.625 1 97.56 189 ALA B CA 1
ATOM 6111 C C . ALA B 1 189 ? -13.547 -19.703 14.336 1 97.56 189 ALA B C 1
ATOM 6113 O O . ALA B 1 189 ? -13.828 -18.5 14.43 1 97.56 189 ALA B O 1
ATOM 6114 N N . VAL B 1 190 ? -14.383 -20.625 13.945 1 98.12 190 VAL B N 1
ATOM 6115 C CA . VAL B 1 190 ? -15.781 -20.297 13.695 1 98.12 190 VAL B CA 1
ATOM 6116 C C . VAL B 1 190 ? -16.438 -19.766 14.969 1 98.12 190 VAL B C 1
ATOM 6118 O O . VAL B 1 190 ? -17.094 -18.734 14.961 1 98.12 190 VAL B O 1
ATOM 6121 N N . ALA B 1 191 ? -16.188 -20.484 16.047 1 96.94 191 ALA B N 1
ATOM 6122 C CA . ALA B 1 191 ? -16.75 -20.078 17.328 1 96.94 191 ALA B CA 1
ATOM 6123 C C . ALA B 1 191 ? -16.266 -18.672 17.719 1 96.94 191 ALA B C 1
ATOM 6125 O O . ALA B 1 191 ? -17.047 -17.859 18.203 1 96.94 191 ALA B O 1
ATOM 6126 N N . ALA B 1 192 ? -15.086 -18.453 17.469 1 93.38 192 ALA B N 1
ATOM 6127 C CA . ALA B 1 192 ? -14.477 -17.188 17.828 1 93.38 192 ALA B CA 1
ATOM 6128 C C . ALA B 1 192 ? -15.086 -16.031 17.031 1 93.38 192 ALA B C 1
ATOM 6130 O O . ALA B 1 192 ? -15.109 -14.891 17.5 1 93.38 192 ALA B O 1
ATOM 6131 N N . SER B 1 193 ? -15.609 -16.281 15.875 1 93.06 193 SER B N 1
ATOM 6132 C CA . SER B 1 193 ? -16.203 -15.25 15.031 1 93.06 193 SER B CA 1
ATOM 6133 C C . SER B 1 193 ? -17.625 -14.922 15.469 1 93.06 193 SER B C 1
ATOM 6135 O O . SER B 1 193 ? -18.203 -13.938 15.008 1 93.06 193 SER B O 1
ATOM 6137 N N . GLY B 1 194 ? -18.172 -15.75 16.266 1 93 194 GLY B N 1
ATOM 6138 C CA . GLY B 1 194 ? -19.547 -15.578 16.688 1 93 194 GLY B CA 1
ATOM 6139 C C . GLY B 1 194 ? -20.547 -16.297 15.789 1 93 194 GLY B C 1
ATOM 6140 O O . GLY B 1 194 ? -21.75 -16.234 16.016 1 93 194 GLY B O 1
ATOM 6141 N N . ALA B 1 195 ? -20.062 -17.047 14.805 1 97.62 195 ALA B N 1
ATOM 6142 C CA . ALA B 1 195 ? -20.938 -17.75 13.859 1 97.62 195 ALA B CA 1
ATOM 6143 C C . ALA B 1 195 ? -21.266 -19.156 14.359 1 97.62 195 ALA B C 1
ATOM 6145 O O . ALA B 1 195 ? -20.562 -19.703 15.227 1 97.62 195 ALA B O 1
ATOM 6146 N N . SER B 1 196 ? -22.328 -19.641 13.828 1 98.12 196 SER B N 1
ATOM 6147 C CA . SER B 1 196 ? -22.703 -21.016 14.109 1 98.12 196 SER B CA 1
ATOM 6148 C C . SER B 1 196 ? -21.969 -22 13.203 1 98.12 196 SER B C 1
ATOM 6150 O O . SER B 1 196 ? -21.734 -23.141 13.57 1 98.12 196 SER B O 1
ATOM 6152 N N . ALA B 1 197 ? -21.625 -21.547 12.016 1 98.69 197 ALA B N 1
ATOM 6153 C CA . ALA B 1 197 ? -20.938 -22.359 11.023 1 98.69 197 ALA B CA 1
ATOM 6154 C C . ALA B 1 197 ? -20.281 -21.484 9.953 1 98.69 197 ALA B C 1
ATOM 6156 O O . ALA B 1 197 ? -20.578 -20.281 9.859 1 98.69 197 ALA B O 1
ATOM 6157 N N . THR B 1 198 ? -19.359 -22.031 9.289 1 98.75 198 THR B N 1
ATOM 6158 C CA . THR B 1 198 ? -18.828 -21.453 8.062 1 98.75 198 THR B CA 1
ATOM 6159 C C . THR B 1 198 ? -19.031 -22.391 6.879 1 98.75 198 THR B C 1
ATOM 6161 O O . THR B 1 198 ? -19.312 -23.578 7.066 1 98.75 198 THR B O 1
ATOM 6164 N N . VAL B 1 199 ? -19.062 -21.844 5.676 1 98.81 199 VAL B N 1
ATOM 6165 C CA . VAL B 1 199 ? -19.031 -22.625 4.453 1 98.81 199 VAL B CA 1
ATOM 6166 C C . VAL B 1 199 ? -17.672 -22.453 3.76 1 98.81 199 VAL B C 1
ATOM 6168 O O . VAL B 1 199 ? -17.312 -21.328 3.369 1 98.81 199 VAL B O 1
ATOM 6171 N N . LEU B 1 200 ? -16.922 -23.516 3.674 1 98.62 200 LEU B N 1
ATOM 6172 C CA . LEU B 1 200 ? -15.727 -23.5 2.836 1 98.62 200 LEU B CA 1
ATOM 6173 C C . LEU B 1 200 ? -16.094 -23.672 1.365 1 98.62 200 LEU B C 1
ATOM 6175 O O . LEU B 1 200 ? -16.594 -24.719 0.963 1 98.62 200 LEU B O 1
ATOM 6179 N N . THR B 1 201 ? -15.812 -22.594 0.612 1 98 201 THR B N 1
ATOM 6180 C CA . THR B 1 201 ? -16.234 -22.594 -0.786 1 98 201 THR B CA 1
ATOM 6181 C C . THR B 1 201 ? -15.031 -22.812 -1.706 1 98 201 THR B C 1
ATOM 6183 O O . THR B 1 201 ? -15.195 -23.125 -2.887 1 98 201 THR B O 1
ATOM 6186 N N . ASP B 1 202 ? -13.797 -22.578 -1.239 1 97.38 202 ASP B N 1
ATOM 6187 C CA . ASP B 1 202 ? -12.555 -22.828 -1.958 1 97.38 202 ASP B CA 1
ATOM 6188 C C . ASP B 1 202 ? -12.141 -24.297 -1.82 1 97.38 202 ASP B C 1
ATOM 6190 O O . ASP B 1 202 ? -11.805 -24.75 -0.725 1 97.38 202 ASP B O 1
ATOM 6194 N N . PRO B 1 203 ? -12.094 -24.969 -2.934 1 97.94 203 PRO B N 1
ATOM 6195 C CA . PRO B 1 203 ? -11.742 -26.391 -2.834 1 97.94 203 PRO B CA 1
ATOM 6196 C C . PRO B 1 203 ? -10.336 -26.609 -2.271 1 97.94 203 PRO B C 1
ATOM 6198 O O . PRO B 1 203 ? -10.055 -27.672 -1.712 1 97.94 203 PRO B O 1
ATOM 6201 N N . SER B 1 204 ? -9.461 -25.625 -2.424 1 97.88 204 SER B N 1
ATOM 6202 C CA . SER B 1 204 ? -8.141 -25.75 -1.822 1 97.88 204 SER B CA 1
ATOM 6203 C C . SER B 1 204 ? -8.227 -25.781 -0.301 1 97.88 204 SER B C 1
ATOM 6205 O O . SER B 1 204 ? -7.457 -26.5 0.351 1 97.88 204 SER B O 1
ATOM 6207 N N . SER B 1 205 ? -9.156 -25 0.274 1 98.38 205 SER B N 1
ATOM 6208 C CA . SER B 1 205 ? -9.367 -25.016 1.717 1 98.38 205 SER B CA 1
ATOM 6209 C C . SER B 1 205 ? -9.938 -26.359 2.17 1 98.38 205 SER B C 1
ATOM 6211 O O . SER B 1 205 ? -9.492 -26.922 3.178 1 98.38 205 SER B O 1
ATOM 6213 N N . VAL B 1 206 ? -10.867 -26.844 1.406 1 98.69 206 VAL B N 1
ATOM 6214 C CA . VAL B 1 206 ? -11.469 -28.141 1.743 1 98.69 206 VAL B CA 1
ATOM 6215 C C . VAL B 1 206 ? -10.414 -29.234 1.676 1 98.69 206 VAL B C 1
ATOM 6217 O O . VAL B 1 206 ? -10.297 -30.047 2.594 1 98.69 206 VAL B O 1
ATOM 6220 N N . ALA B 1 207 ? -9.68 -29.234 0.56 1 98.62 207 ALA B N 1
ATOM 6221 C CA . ALA B 1 207 ? -8.625 -30.234 0.375 1 98.62 207 ALA B CA 1
ATOM 6222 C C . ALA B 1 207 ? -7.609 -30.172 1.514 1 98.62 207 ALA B C 1
ATOM 6224 O O . ALA B 1 207 ? -7.164 -31.219 2.01 1 98.62 207 ALA B O 1
ATOM 6225 N N . TRP B 1 208 ? -7.215 -28.969 1.937 1 98.62 208 TRP B N 1
ATOM 6226 C CA . TRP B 1 208 ? -6.234 -28.766 2.998 1 98.62 208 TRP B CA 1
ATOM 6227 C C . TRP B 1 208 ? -6.785 -29.234 4.34 1 98.62 208 TRP B C 1
ATOM 6229 O O . TRP B 1 208 ? -6.125 -29.984 5.066 1 98.62 208 TRP B O 1
ATOM 6239 N N . VAL B 1 209 ? -8.016 -28.875 4.699 1 98.62 209 VAL B N 1
ATOM 6240 C CA . VAL B 1 209 ? -8.617 -29.156 5.996 1 98.62 209 VAL B CA 1
ATOM 6241 C C . VAL B 1 209 ? -8.789 -30.656 6.172 1 98.62 209 VAL B C 1
ATOM 6243 O O . VAL B 1 209 ? -8.5 -31.203 7.238 1 98.62 209 VAL B O 1
ATOM 6246 N N . PHE B 1 210 ? -9.188 -31.328 5.082 1 98.75 210 PHE B N 1
ATOM 6247 C CA . PHE B 1 210 ? -9.531 -32.75 5.195 1 98.75 210 PHE B CA 1
ATOM 6248 C C . PHE B 1 210 ? -8.383 -33.625 4.723 1 98.75 210 PHE B C 1
ATOM 6250 O O . PHE B 1 210 ? -8.5 -34.844 4.691 1 98.75 210 PHE B O 1
ATOM 6257 N N . ASN B 1 211 ? -7.27 -33.062 4.297 1 98.56 211 ASN B N 1
ATOM 6258 C CA . ASN B 1 211 ? -6.102 -33.812 3.807 1 98.56 211 ASN B CA 1
ATOM 6259 C C . ASN B 1 211 ? -6.465 -34.719 2.658 1 98.56 211 ASN B C 1
ATOM 6261 O O . ASN B 1 211 ? -6.098 -35.906 2.67 1 98.56 211 ASN B O 1
ATOM 6265 N N . ILE B 1 212 ? -7.16 -34.156 1.667 1 98.69 212 ILE B N 1
ATOM 6266 C CA . ILE B 1 212 ? -7.477 -34.938 0.465 1 98.69 212 ILE B CA 1
ATOM 6267 C C . ILE B 1 212 ? -6.996 -34.156 -0.77 1 98.69 212 ILE B C 1
ATOM 6269 O O . ILE B 1 212 ? -6.688 -32.969 -0.693 1 98.69 212 ILE B O 1
ATOM 6273 N N . ARG B 1 213 ? -6.828 -34.844 -1.846 1 98.62 213 ARG B N 1
ATOM 6274 C CA . ARG B 1 213 ? -6.441 -34.312 -3.145 1 98.62 213 ARG B CA 1
ATOM 6275 C C . ARG B 1 213 ? -7.266 -34.938 -4.266 1 98.62 213 ARG B C 1
ATOM 6277 O O . ARG B 1 213 ? -8.055 -35.844 -4.027 1 98.62 213 ARG B O 1
ATOM 6284 N N . GLY B 1 214 ? -7.191 -34.344 -5.43 1 97.81 214 GLY B N 1
ATOM 6285 C CA . GLY B 1 214 ? -7.938 -34.812 -6.59 1 97.81 214 GLY B CA 1
ATOM 6286 C C . GLY B 1 214 ? -7.426 -34.25 -7.895 1 97.81 214 GLY B C 1
ATOM 6287 O O . GLY B 1 214 ? -6.312 -33.719 -7.953 1 97.81 214 GLY B O 1
ATOM 6288 N N . LYS B 1 215 ? -8.133 -34.438 -8.977 1 96.81 215 LYS B N 1
ATOM 6289 C CA . LYS B 1 215 ? -7.719 -34 -10.305 1 96.81 215 LYS B CA 1
ATOM 6290 C C . LYS B 1 215 ? -8.898 -33.406 -11.078 1 96.81 215 LYS B C 1
ATOM 6292 O O . LYS B 1 215 ? -9 -33.594 -12.297 1 96.81 215 LYS B O 1
ATOM 6297 N N . ASP B 1 216 ? -9.797 -32.781 -10.336 1 97.25 216 ASP B N 1
ATOM 6298 C CA . ASP B 1 216 ? -11.023 -32.281 -10.953 1 97.25 216 ASP B CA 1
ATOM 6299 C C . ASP B 1 216 ? -10.727 -31.109 -11.898 1 97.25 216 ASP B C 1
ATOM 6301 O O . ASP B 1 216 ? -11.5 -30.844 -12.82 1 97.25 216 ASP B O 1
ATOM 6305 N N . VAL B 1 217 ? -9.672 -30.391 -11.609 1 95.5 217 VAL B N 1
ATOM 6306 C CA . VAL B 1 217 ? -9.281 -29.281 -12.477 1 95.5 217 VAL B CA 1
ATOM 6307 C C . VAL B 1 217 ? -7.828 -29.453 -12.922 1 95.5 217 VAL B C 1
ATOM 6309 O O . VAL B 1 217 ? -7.035 -30.094 -12.227 1 95.5 217 VAL B O 1
ATOM 6312 N N . SER B 1 218 ? -7.504 -28.844 -14.047 1 92.81 218 SER B N 1
ATOM 6313 C CA . SER B 1 218 ? -6.172 -29 -14.633 1 92.81 218 SER B CA 1
ATOM 6314 C C . SER B 1 218 ? -5.094 -28.438 -13.703 1 92.81 218 SER B C 1
ATOM 6316 O O . SER B 1 218 ? -5.281 -27.391 -13.086 1 92.81 218 SER B O 1
ATOM 6318 N N . ASN B 1 219 ? -3.998 -29.203 -13.555 1 95.44 219 ASN B N 1
ATOM 6319 C CA . ASN B 1 219 ? -2.729 -28.766 -12.984 1 95.44 219 ASN B CA 1
ATOM 6320 C C . ASN B 1 219 ? -2.842 -28.531 -11.477 1 95.44 219 ASN B C 1
ATOM 6322 O O . ASN B 1 219 ? -1.852 -28.203 -10.82 1 95.44 219 ASN B O 1
ATOM 6326 N N . THR B 1 220 ? -4.055 -28.641 -10.852 1 96.56 220 THR B N 1
ATOM 6327 C CA . THR B 1 220 ? -4.27 -28.328 -9.438 1 96.56 220 THR B CA 1
ATOM 6328 C C . THR B 1 220 ? -4.828 -29.547 -8.703 1 96.56 220 THR B C 1
ATOM 6330 O O . THR B 1 220 ? -5.965 -29.953 -8.953 1 96.56 220 THR B O 1
ATOM 6333 N N . PRO B 1 221 ? -4.129 -30.109 -7.797 1 97.5 221 PRO B N 1
ATOM 6334 C CA . PRO B 1 221 ? -4.504 -31.375 -7.168 1 97.5 221 PRO B CA 1
ATOM 6335 C C . PRO B 1 221 ? -5.562 -31.203 -6.078 1 97.5 221 PRO B C 1
ATOM 6337 O O . PRO B 1 221 ? -5.262 -31.375 -4.891 1 97.5 221 PRO B O 1
ATOM 6340 N N . LEU B 1 222 ? -6.812 -30.984 -6.508 1 97.69 222 LEU B N 1
ATOM 6341 C CA . LEU B 1 222 ? -7.883 -30.859 -5.527 1 97.69 222 LEU B CA 1
ATOM 6342 C C . LEU B 1 222 ? -9.203 -31.391 -6.078 1 97.69 222 LEU B C 1
ATOM 6344 O O . LEU B 1 222 ? -9.422 -31.359 -7.293 1 97.69 222 LEU B O 1
ATOM 6348 N N . PRO B 1 223 ? -10.055 -31.953 -5.273 1 98.19 223 PRO B N 1
ATOM 6349 C CA . PRO B 1 223 ? -11.422 -32.25 -5.672 1 98.19 223 PRO B CA 1
ATOM 6350 C C . PRO B 1 223 ? -12.375 -31.078 -5.5 1 98.19 223 PRO B C 1
ATOM 6352 O O . PRO B 1 223 ? -12.359 -30.422 -4.461 1 98.19 223 PRO B O 1
ATOM 6355 N N . LEU B 1 224 ? -13.203 -30.781 -6.457 1 98.25 224 LEU B N 1
ATOM 6356 C CA . LEU B 1 224 ? -14.234 -29.766 -6.293 1 98.25 224 LEU B CA 1
ATOM 6357 C C . LEU B 1 224 ? -15.273 -30.203 -5.266 1 98.25 224 LEU B C 1
ATOM 6359 O O . LEU B 1 224 ? -15.883 -31.266 -5.406 1 98.25 224 LEU B O 1
ATOM 6363 N N . SER B 1 225 ? -15.383 -29.469 -4.223 1 98.38 225 SER B N 1
ATOM 6364 C CA . SER B 1 225 ? -16.266 -29.797 -3.111 1 98.38 225 SER B CA 1
ATOM 6365 C C . SER B 1 225 ? -16.516 -28.578 -2.227 1 98.38 225 SER B C 1
ATOM 6367 O O . SER B 1 225 ? -15.883 -27.531 -2.41 1 98.38 225 SER B O 1
ATOM 6369 N N . PHE B 1 226 ? -17.531 -28.641 -1.391 1 98.69 226 PHE B N 1
ATOM 6370 C CA . PHE B 1 226 ? -17.844 -27.672 -0.353 1 98.69 226 PHE B CA 1
ATOM 6371 C C . PHE B 1 226 ? -17.844 -28.312 1.022 1 98.69 226 PHE B C 1
ATOM 6373 O O . PHE B 1 226 ? -17.891 -29.547 1.131 1 98.69 226 PHE B O 1
ATOM 6380 N N . ALA B 1 227 ? -17.75 -27.516 2.031 1 98.88 227 ALA B N 1
ATOM 6381 C CA . ALA B 1 227 ? -17.922 -28.047 3.383 1 98.88 227 ALA B CA 1
ATOM 6382 C C . ALA B 1 227 ? -18.594 -27.016 4.293 1 98.88 227 ALA B C 1
ATOM 6384 O O . ALA B 1 227 ? -18.328 -25.828 4.188 1 98.88 227 ALA B O 1
ATOM 6385 N N . ILE B 1 228 ? -19.516 -27.469 5.113 1 98.88 228 ILE B N 1
ATOM 6386 C CA . ILE B 1 228 ? -20 -26.688 6.246 1 98.88 228 ILE B CA 1
ATOM 6387 C C . ILE B 1 228 ? -19.266 -27.109 7.516 1 98.88 228 ILE B C 1
ATOM 6389 O O . ILE B 1 228 ? -19.297 -28.281 7.898 1 98.88 228 ILE B O 1
ATOM 6393 N N . ILE B 1 229 ? -18.5 -26.25 8.117 1 98.88 229 ILE B N 1
ATOM 6394 C CA . ILE B 1 229 ? -17.812 -26.484 9.383 1 98.88 229 ILE B CA 1
ATOM 6395 C C . ILE B 1 229 ? -18.531 -25.75 10.508 1 98.88 229 ILE B C 1
ATOM 6397 O O . ILE B 1 229 ? -18.516 -24.516 10.555 1 98.88 229 ILE B O 1
ATOM 6401 N N . PRO B 1 230 ? -19.172 -26.422 11.414 1 98.62 230 PRO B N 1
ATOM 6402 C CA . PRO B 1 230 ? -19.875 -25.766 12.516 1 98.62 230 PRO B CA 1
ATOM 6403 C C . PRO B 1 230 ? -18.953 -25.422 13.688 1 98.62 230 PRO B C 1
ATOM 6405 O O . PRO B 1 230 ? -17.875 -26 13.82 1 98.62 230 PRO B O 1
ATOM 6408 N N . ALA B 1 231 ? -19.422 -24.469 14.484 1 98.25 231 ALA B N 1
ATOM 6409 C CA . ALA B 1 231 ? -18.734 -24.203 15.734 1 98.25 231 ALA B CA 1
ATOM 6410 C C . ALA B 1 231 ? -18.797 -25.406 16.672 1 98.25 231 ALA B C 1
ATOM 6412 O O . ALA B 1 231 ? -17.844 -25.688 17.406 1 98.25 231 ALA B O 1
ATOM 6413 N N . GLN B 1 232 ? -19.953 -26.078 16.656 1 97.19 232 GLN B N 1
ATOM 6414 C CA . GLN B 1 232 ? -20.188 -27.281 17.453 1 97.19 232 GLN B CA 1
ATOM 6415 C C . GLN B 1 232 ? -20.844 -28.375 16.609 1 97.19 232 GLN B C 1
ATOM 6417 O O . GLN B 1 232 ? -21.672 -28.094 15.75 1 97.19 232 GLN B O 1
ATOM 6422 N N . GLY B 1 233 ? -20.375 -29.531 16.828 1 96.25 233 GLY B N 1
ATOM 6423 C CA . GLY B 1 233 ? -20.953 -30.656 16.125 1 96.25 233 GLY B CA 1
ATOM 6424 C C . GLY B 1 233 ? -20.094 -31.141 14.969 1 96.25 233 GLY B C 1
ATOM 6425 O O . GLY B 1 233 ? -18.938 -30.75 14.844 1 96.25 233 GLY B O 1
ATOM 6426 N N . GLU B 1 234 ? -20.656 -31.984 14.109 1 96.62 234 GLU B N 1
ATOM 6427 C CA . GLU B 1 234 ? -19.938 -32.656 13.023 1 96.62 234 GLU B CA 1
ATOM 6428 C C . GLU B 1 234 ? -19.953 -31.812 11.75 1 96.62 234 GLU B C 1
ATOM 6430 O O . GLU B 1 234 ? -21 -31.281 11.375 1 96.62 234 GLU B O 1
ATOM 6435 N N . PRO B 1 235 ? -18.781 -31.703 11.117 1 98.62 235 PRO B N 1
ATOM 6436 C CA . PRO B 1 235 ? -18.781 -31.047 9.812 1 98.62 235 PRO B CA 1
ATOM 6437 C C . PRO B 1 235 ? -19.547 -31.844 8.758 1 98.62 235 PRO B C 1
ATOM 6439 O O . PRO B 1 235 ? -19.812 -33.031 8.953 1 98.62 235 PRO B O 1
ATOM 6442 N N . GLU B 1 236 ? -19.906 -31.156 7.742 1 98.81 236 GLU B N 1
ATOM 6443 C CA . GLU B 1 236 ? -20.547 -31.781 6.586 1 98.81 236 GLU B CA 1
ATOM 6444 C C . GLU B 1 236 ? -19.75 -31.484 5.309 1 98.81 236 GLU B C 1
ATOM 6446 O O . GLU B 1 236 ? -19.422 -30.344 5.023 1 98.81 236 GLU B O 1
ATOM 6451 N N . LEU B 1 237 ? -19.359 -32.531 4.625 1 98.88 237 LEU B N 1
ATOM 6452 C CA . LEU B 1 237 ? -18.625 -32.438 3.367 1 98.88 237 LEU B CA 1
ATOM 6453 C C . LEU B 1 237 ? -19.547 -32.75 2.182 1 98.88 237 LEU B C 1
ATOM 6455 O O . LEU B 1 237 ? -20.219 -33.781 2.152 1 98.88 237 LEU B O 1
ATOM 6459 N N . PHE B 1 238 ? -19.641 -31.781 1.271 1 98.88 238 PHE B N 1
ATOM 6460 C CA . PHE B 1 238 ? -20.438 -31.938 0.064 1 98.88 238 PHE B CA 1
ATOM 6461 C C . PHE B 1 238 ? -19.562 -32.312 -1.121 1 98.88 238 PHE B C 1
ATOM 6463 O O . PHE B 1 238 ? -18.938 -31.469 -1.7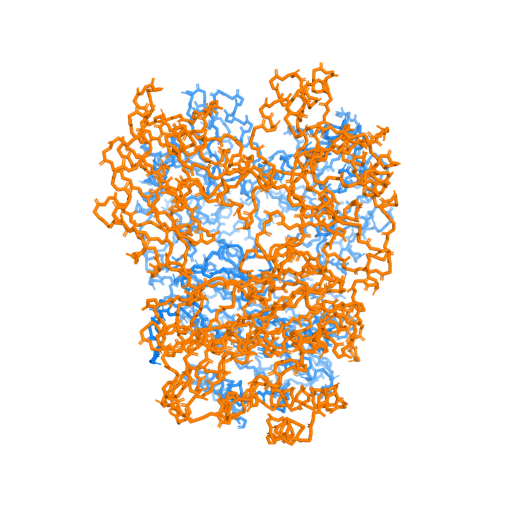53 1 98.88 238 PHE B O 1
ATOM 6470 N N . ILE B 1 239 ? -19.547 -33.562 -1.446 1 98.69 239 ILE B N 1
ATOM 6471 C CA . ILE B 1 239 ? -18.641 -34.094 -2.449 1 98.69 239 ILE B CA 1
ATOM 6472 C C . ILE B 1 239 ? -19.344 -35.219 -3.23 1 98.69 239 ILE B C 1
ATOM 6474 O O . ILE B 1 239 ? -20.156 -35.938 -2.674 1 98.69 239 ILE B O 1
ATOM 6478 N N . ASP B 1 240 ? -19.141 -35.25 -4.574 1 98.19 240 ASP B N 1
ATOM 6479 C CA . ASP B 1 240 ? -19.719 -36.281 -5.445 1 98.19 240 ASP B CA 1
ATOM 6480 C C . ASP B 1 240 ? -19.266 -37.656 -5.035 1 98.19 240 ASP B C 1
ATOM 6482 O O . ASP B 1 240 ? -18.062 -37.969 -5.062 1 98.19 240 ASP B O 1
ATOM 6486 N N . GLU B 1 241 ? -20.203 -38.5 -4.793 1 96.81 241 GLU B N 1
ATOM 6487 C CA . GLU B 1 241 ? -19.922 -39.844 -4.305 1 96.81 241 GLU B CA 1
ATOM 6488 C C . GLU B 1 241 ? -19.109 -40.625 -5.328 1 96.81 241 GLU B C 1
ATOM 6490 O O . GLU B 1 241 ? -18.344 -41.531 -4.961 1 96.81 241 GLU B O 1
ATOM 6495 N N . ARG B 1 242 ? -19.281 -40.344 -6.57 1 96.62 242 ARG B N 1
ATOM 6496 C CA . ARG B 1 242 ? -18.578 -41.062 -7.641 1 96.62 242 ARG B CA 1
ATOM 6497 C C . ARG B 1 242 ? -17.078 -40.875 -7.527 1 96.62 242 ARG B C 1
ATOM 6499 O O . ARG B 1 242 ? -16.312 -41.688 -8.078 1 96.62 242 ARG B O 1
ATOM 6506 N N . LYS B 1 243 ? -16.578 -39.781 -6.75 1 98.25 243 LYS B N 1
ATOM 6507 C CA . LYS B 1 243 ? -15.156 -39.5 -6.578 1 98.25 243 LYS B CA 1
ATOM 6508 C C . LYS B 1 243 ? -14.539 -40.375 -5.504 1 98.25 243 LYS B C 1
ATOM 6510 O O . LYS B 1 243 ? -13.312 -40.438 -5.387 1 98.25 243 LYS B O 1
ATOM 6515 N N . LEU B 1 244 ? -15.367 -41.062 -4.699 1 98.38 244 LEU B N 1
ATOM 6516 C CA . LEU B 1 244 ? -14.891 -41.688 -3.471 1 98.38 244 LEU B CA 1
ATOM 6517 C C . LEU B 1 244 ? -14.812 -43.188 -3.623 1 98.38 244 LEU B C 1
ATOM 6519 O O . LEU B 1 244 ? -15.828 -43.875 -3.59 1 98.38 244 LEU B O 1
ATOM 6523 N N . ALA B 1 245 ? -13.57 -43.688 -3.676 1 97.5 245 ALA B N 1
ATOM 6524 C CA . ALA B 1 245 ? -13.359 -45.125 -3.521 1 97.5 245 ALA B CA 1
ATOM 6525 C C . ALA B 1 245 ? -13.547 -45.562 -2.068 1 97.5 245 ALA B C 1
ATOM 6527 O O . ALA B 1 245 ? -13.875 -44.719 -1.21 1 97.5 245 ALA B O 1
ATOM 6528 N N . ILE B 1 246 ? -13.312 -46.75 -1.768 1 97.06 246 ILE B N 1
ATOM 6529 C CA . ILE B 1 246 ? -13.617 -47.344 -0.468 1 97.06 246 ILE B CA 1
ATOM 6530 C C . ILE B 1 246 ? -12.781 -46.656 0.614 1 97.06 246 ILE B C 1
ATOM 6532 O O . ILE B 1 246 ? -13.312 -46.188 1.63 1 97.06 246 ILE B O 1
ATOM 6536 N N . GLU B 1 247 ? -11.57 -46.5 0.397 1 97.31 247 GLU B N 1
ATOM 6537 C CA . GLU B 1 247 ? -10.656 -46 1.421 1 97.31 247 GLU B CA 1
ATOM 6538 C C . GLU B 1 247 ? -10.922 -44.531 1.708 1 97.31 247 GLU B C 1
ATOM 6540 O O . GLU B 1 247 ? -11.117 -44.125 2.861 1 97.31 247 GLU B O 1
ATOM 6545 N N . PRO B 1 248 ? -10.953 -43.688 0.665 1 98.06 248 PRO B N 1
ATOM 6546 C CA . PRO B 1 248 ? -11.258 -42.281 0.944 1 98.06 248 PRO B CA 1
ATOM 6547 C C . PRO B 1 248 ? -12.625 -42.094 1.601 1 98.06 248 PRO B C 1
ATOM 6549 O O . PRO B 1 248 ? -12.789 -41.219 2.461 1 98.06 248 PRO B O 1
ATOM 6552 N N . ARG B 1 249 ? -13.586 -42.906 1.2 1 98.06 249 ARG B N 1
ATOM 6553 C CA . ARG B 1 249 ? -14.906 -42.812 1.813 1 98.06 249 ARG B CA 1
ATOM 6554 C C . ARG B 1 249 ? -14.844 -43.156 3.301 1 98.06 249 ARG B C 1
ATOM 6556 O O . ARG B 1 249 ? -15.406 -42.406 4.125 1 98.06 249 ARG B O 1
ATOM 6563 N N . ALA B 1 250 ? -14.195 -44.25 3.607 1 98 250 ALA B N 1
ATOM 6564 C CA . ALA B 1 250 ? -14.047 -44.656 5.004 1 98 250 ALA B CA 1
ATOM 6565 C C . ALA B 1 250 ? -13.312 -43.594 5.812 1 98 250 ALA B C 1
ATOM 6567 O O . ALA B 1 250 ? -13.68 -43.312 6.957 1 98 250 ALA B O 1
ATOM 6568 N N . TYR B 1 251 ? -12.336 -43.062 5.242 1 97.88 251 TYR B N 1
ATOM 6569 C CA . TYR B 1 251 ? -11.539 -42.031 5.863 1 97.88 251 TYR B CA 1
ATOM 6570 C C . TYR B 1 251 ? -12.383 -40.781 6.145 1 97.88 251 TYR B C 1
ATOM 6572 O O . TYR B 1 251 ? -12.406 -40.281 7.273 1 97.88 251 TYR B O 1
ATOM 6580 N N . LEU B 1 252 ? -13.109 -40.312 5.188 1 98.56 252 LEU B N 1
ATOM 6581 C CA . LEU B 1 252 ? -13.852 -39.062 5.27 1 98.56 252 LEU B CA 1
ATOM 6582 C C . LEU B 1 252 ? -15.07 -39.219 6.176 1 98.56 252 LEU B C 1
ATOM 6584 O O . LEU B 1 252 ? -15.461 -38.25 6.852 1 98.56 252 LEU B O 1
ATOM 6588 N N . THR B 1 253 ? -15.672 -40.406 6.23 1 98.19 253 THR B N 1
ATOM 6589 C CA . THR B 1 253 ? -16.859 -40.594 7.051 1 98.19 253 THR B CA 1
ATOM 6590 C C . THR B 1 253 ? -16.516 -40.5 8.531 1 98.19 253 THR B C 1
ATOM 6592 O O . THR B 1 253 ? -17.391 -40.25 9.359 1 98.19 253 THR B O 1
ATOM 6595 N N . GLN B 1 254 ? -15.281 -40.688 8.852 1 97.75 254 GLN B N 1
ATOM 6596 C CA . GLN B 1 254 ? -14.828 -40.531 10.234 1 97.75 254 GLN B CA 1
ATOM 6597 C C . GLN B 1 254 ? -14.695 -39.062 10.609 1 97.75 254 GLN B C 1
ATOM 6599 O O . GLN B 1 254 ? -14.617 -38.719 11.789 1 97.75 254 GLN B O 1
ATOM 6604 N N . LEU B 1 255 ? -14.656 -38.219 9.625 1 98.25 255 LEU B N 1
ATOM 6605 C CA . LEU B 1 255 ? -14.32 -36.812 9.852 1 98.25 255 LEU B CA 1
ATOM 6606 C C . LEU B 1 255 ? -15.547 -35.938 9.68 1 98.25 255 LEU B C 1
ATOM 6608 O O . LEU B 1 255 ? -15.641 -34.875 10.289 1 98.25 255 LEU B O 1
ATOM 6612 N N . ALA B 1 256 ? -16.484 -36.375 8.805 1 98.69 256 ALA B N 1
ATOM 6613 C CA . ALA B 1 256 ? -17.609 -35.5 8.438 1 98.69 256 ALA B CA 1
ATOM 6614 C C . ALA B 1 256 ? -18.766 -36.344 7.914 1 98.69 256 ALA B C 1
ATOM 6616 O O . ALA B 1 256 ? -18.594 -37.469 7.469 1 98.69 256 ALA B O 1
ATOM 6617 N N . LYS B 1 257 ? -19.953 -35.688 8 1 98.69 257 LYS B N 1
ATOM 6618 C CA . LYS B 1 257 ? -21.078 -36.219 7.238 1 98.69 257 LYS B CA 1
ATOM 6619 C C . LYS B 1 257 ? -20.906 -35.938 5.746 1 98.69 257 LYS B C 1
ATOM 6621 O O . LYS B 1 257 ? -20.562 -34.844 5.336 1 98.69 257 LYS B O 1
ATOM 6626 N N . LEU B 1 258 ? -21.047 -37.031 4.926 1 98.69 258 LEU B N 1
ATOM 6627 C CA . LEU B 1 258 ? -20.922 -36.875 3.479 1 98.69 258 LEU B CA 1
ATOM 6628 C C . LEU B 1 258 ? -22.297 -36.625 2.84 1 98.69 258 LEU B C 1
ATOM 6630 O O . LEU B 1 258 ? -23.266 -37.312 3.158 1 98.69 258 LEU B O 1
ATOM 6634 N N . SER B 1 259 ? -22.391 -35.594 2.039 1 98.69 259 SER B N 1
ATOM 6635 C CA . SER B 1 259 ? -23.594 -35.25 1.304 1 98.69 259 SER B CA 1
ATOM 6636 C C . SER B 1 259 ? -23.281 -34.938 -0.156 1 98.69 259 SER B C 1
ATOM 6638 O O . SER B 1 259 ? -22.125 -34.656 -0.508 1 98.69 259 SER B O 1
ATOM 6640 N N . ALA B 1 260 ? -24.328 -35.031 -0.999 1 97.94 260 ALA B N 1
ATOM 6641 C CA . ALA B 1 260 ? -24.172 -34.656 -2.4 1 97.94 260 ALA B CA 1
ATOM 6642 C C . ALA B 1 260 ? -24.016 -33.156 -2.549 1 97.94 260 ALA B C 1
ATOM 6644 O O . ALA B 1 260 ? -24.656 -32.375 -1.823 1 97.94 260 ALA B O 1
ATOM 6645 N N . PRO B 1 261 ? -23.188 -32.75 -3.521 1 97.44 261 PRO B N 1
ATOM 6646 C CA . PRO B 1 261 ? -23.016 -31.312 -3.734 1 97.44 261 PRO B CA 1
ATOM 6647 C C . PRO B 1 261 ? -24.328 -30.578 -3.918 1 97.44 261 PRO B C 1
ATOM 6649 O O . PRO B 1 261 ? -24.5 -29.453 -3.434 1 97.44 261 PRO B O 1
ATOM 6652 N N . ALA B 1 262 ? -25.312 -31.172 -4.484 1 96.25 262 ALA B N 1
ATOM 6653 C CA . ALA B 1 262 ? -26.609 -30.562 -4.781 1 96.25 262 ALA B CA 1
ATOM 6654 C C . ALA B 1 262 ? -27.391 -30.281 -3.504 1 96.25 262 ALA B C 1
ATOM 6656 O O . ALA B 1 262 ? -28.344 -29.5 -3.506 1 96.25 262 ALA B O 1
ATOM 6657 N N . ASP B 1 263 ? -27 -30.922 -2.414 1 98.25 263 ASP B N 1
ATOM 6658 C CA . ASP B 1 263 ? -27.703 -30.781 -1.15 1 98.25 263 ASP B CA 1
ATOM 6659 C C . ASP B 1 263 ? -27.266 -29.547 -0.394 1 98.25 263 ASP B C 1
ATOM 6661 O O . ASP B 1 263 ? -27.906 -29.141 0.578 1 98.25 263 ASP B O 1
ATOM 6665 N N . LEU B 1 264 ? -26.234 -28.906 -0.803 1 98.62 264 LEU B N 1
ATOM 6666 C CA . LEU B 1 264 ? -25.641 -27.797 -0.07 1 98.62 264 LEU B CA 1
ATOM 6667 C C . LEU B 1 264 ? -26.672 -26.688 0.166 1 98.62 264 LEU B C 1
ATOM 6669 O O . LEU B 1 264 ? -26.812 -26.203 1.289 1 98.62 264 LEU B O 1
ATOM 6673 N N . GLU B 1 265 ? -27.406 -26.281 -0.924 1 98.31 265 GLU B N 1
ATOM 6674 C CA . GLU B 1 265 ? -28.359 -25.172 -0.815 1 98.31 265 GLU B CA 1
ATOM 6675 C C . GLU B 1 265 ? -29.438 -25.484 0.221 1 98.31 265 GLU B C 1
ATOM 6677 O O . GLU B 1 265 ? -29.766 -24.641 1.06 1 98.31 265 GLU B O 1
ATOM 6682 N N . GLY B 1 266 ? -29.938 -26.719 0.163 1 98.56 266 GLY B N 1
ATOM 6683 C CA . GLY B 1 266 ? -30.969 -27.109 1.093 1 98.56 266 GLY B CA 1
ATOM 6684 C C . GLY B 1 266 ? -30.5 -27.188 2.531 1 98.56 266 GLY B C 1
ATOM 6685 O O . GLY B 1 266 ? -31.188 -26.719 3.441 1 98.56 266 GLY B O 1
ATOM 6686 N N . HIS B 1 267 ? -29.375 -27.766 2.705 1 98.62 267 HIS B N 1
ATOM 6687 C CA . HIS B 1 267 ? -28.844 -27.938 4.055 1 98.62 267 HIS B CA 1
ATOM 6688 C C . HIS B 1 267 ? -28.453 -26.594 4.668 1 98.62 267 HIS B C 1
ATOM 6690 O O . HIS B 1 267 ? -28.688 -26.359 5.855 1 98.62 267 HIS B O 1
ATOM 6696 N N . LEU B 1 268 ? -27.844 -25.734 3.881 1 98.69 268 LEU B N 1
ATOM 6697 C CA . LEU B 1 268 ? -27.516 -24.391 4.355 1 98.69 268 LEU B CA 1
ATOM 6698 C C . LEU B 1 268 ? -28.797 -23.625 4.688 1 98.69 268 LEU B C 1
ATOM 6700 O O . LEU B 1 268 ? -28.859 -22.938 5.707 1 98.69 268 LEU B O 1
ATOM 6704 N N . GLY B 1 269 ? -29.797 -23.703 3.787 1 98.5 269 GLY B N 1
ATOM 6705 C CA . GLY B 1 269 ? -31.094 -23.094 4.035 1 98.5 269 GLY B CA 1
ATOM 6706 C C . GLY B 1 269 ? -31.734 -23.562 5.324 1 98.5 269 GLY B C 1
ATOM 6707 O O . GLY B 1 269 ? -32.344 -22.766 6.043 1 98.5 269 GLY B O 1
ATOM 6708 N N . ALA B 1 270 ? -31.625 -24.797 5.594 1 98.38 270 ALA B N 1
ATOM 6709 C CA . ALA B 1 270 ? -32.188 -25.359 6.809 1 98.38 270 ALA B CA 1
ATOM 6710 C C . ALA B 1 270 ? -31.531 -24.781 8.055 1 98.38 270 ALA B C 1
ATOM 6712 O O . ALA B 1 270 ? -32.219 -24.516 9.055 1 98.38 270 ALA B O 1
ATOM 6713 N N . ARG B 1 271 ? -30.266 -24.625 7.996 1 97.75 271 ARG B N 1
ATOM 6714 C CA . ARG B 1 271 ? -29.578 -23.969 9.102 1 97.75 271 ARG B CA 1
ATOM 6715 C C . ARG B 1 271 ? -30.031 -22.531 9.273 1 97.75 271 ARG B C 1
ATOM 6717 O O . ARG B 1 271 ? -30.312 -22.094 10.391 1 97.75 271 ARG B O 1
ATOM 6724 N N . ALA B 1 272 ? -30.062 -21.875 8.164 1 98.12 272 ALA B N 1
ATOM 6725 C CA . ALA B 1 272 ? -30.469 -20.469 8.18 1 98.12 272 ALA B CA 1
ATOM 6726 C C . ALA B 1 272 ? -31.891 -20.312 8.727 1 98.12 272 ALA B C 1
ATOM 6728 O O . ALA B 1 272 ? -32.188 -19.344 9.422 1 98.12 272 ALA B O 1
ATOM 6729 N N . ALA B 1 273 ? -32.719 -21.219 8.406 1 98 273 ALA B N 1
ATOM 6730 C CA . ALA B 1 273 ? -34.125 -21.188 8.852 1 98 273 ALA B CA 1
ATOM 6731 C C . ALA B 1 273 ? -34.219 -21.25 10.367 1 98 273 ALA B C 1
ATOM 6733 O O . ALA B 1 273 ? -35.219 -20.828 10.953 1 98 273 ALA B O 1
ATOM 6734 N N . ARG B 1 274 ? -33.219 -21.688 11.016 1 97.88 274 ARG B N 1
ATOM 6735 C CA . ARG B 1 274 ? -33.156 -21.75 12.477 1 97.88 274 ARG B CA 1
ATOM 6736 C C . ARG B 1 274 ? -32.594 -20.453 13.055 1 97.88 274 ARG B C 1
ATOM 6738 O O . ARG B 1 274 ? -32.312 -20.375 14.25 1 97.88 274 ARG B O 1
ATOM 6745 N N . GLY B 1 275 ? -32.281 -19.547 12.227 1 97.56 275 GLY B N 1
ATOM 6746 C CA . GLY B 1 275 ? -31.797 -18.266 12.664 1 97.56 275 GLY B CA 1
ATOM 6747 C C . GLY B 1 275 ? -30.297 -18.234 12.859 1 97.56 275 GLY B C 1
ATOM 6748 O O . GLY B 1 275 ? -29.766 -17.344 13.539 1 97.56 275 GLY B O 1
ATOM 6749 N N . GLU B 1 276 ? -29.578 -19.156 12.25 1 97.62 276 GLU B N 1
ATOM 6750 C CA . GLU B 1 276 ? -28.141 -19.266 12.477 1 97.62 276 GLU B CA 1
ATOM 6751 C C . GLU B 1 276 ? -27.375 -18.156 11.766 1 97.62 276 GLU B C 1
ATOM 6753 O O . GLU B 1 276 ? -27.812 -17.672 10.719 1 97.62 276 GLU B O 1
ATOM 6758 N N . ALA B 1 277 ? -26.266 -17.719 12.398 1 97.88 277 ALA B N 1
ATOM 6759 C CA . ALA B 1 277 ? -25.312 -16.812 11.773 1 97.88 277 ALA B CA 1
ATOM 6760 C C . ALA B 1 277 ? -24.203 -17.609 11.062 1 97.88 277 ALA B C 1
ATOM 6762 O O . ALA B 1 277 ? -23.516 -18.422 11.68 1 97.88 277 ALA B O 1
ATOM 6763 N N . ILE B 1 278 ? -24.125 -17.406 9.789 1 98.62 278 ILE B N 1
ATOM 6764 C CA . ILE B 1 278 ? -23.203 -18.172 8.969 1 98.62 278 ILE B CA 1
ATOM 6765 C C . ILE B 1 278 ? -22.016 -17.297 8.562 1 98.62 278 ILE B C 1
ATOM 6767 O O . ILE B 1 278 ? -22.219 -16.188 8.031 1 98.62 278 ILE B O 1
ATOM 6771 N N . LEU B 1 279 ? -20.781 -17.719 8.867 1 98.5 279 LEU B N 1
ATOM 6772 C CA . LEU B 1 279 ? -19.562 -17.031 8.445 1 98.5 279 LEU B CA 1
ATOM 6773 C C . LEU B 1 279 ? -19.266 -17.297 6.977 1 98.5 279 LEU B C 1
ATOM 6775 O O . LEU B 1 279 ? -19.109 -18.453 6.57 1 98.5 279 LEU B O 1
ATOM 6779 N N . LEU B 1 280 ? -19.281 -16.25 6.148 1 98.5 280 LEU B N 1
ATOM 6780 C CA . LEU B 1 280 ? -18.938 -16.359 4.734 1 98.5 280 LEU B CA 1
ATOM 6781 C C . LEU B 1 280 ? -17.828 -15.359 4.371 1 98.5 280 LEU B C 1
ATOM 6783 O O . LEU B 1 280 ? -17.828 -14.227 4.844 1 98.5 280 LEU B O 1
ATOM 6787 N N . ASP B 1 281 ? -16.844 -15.82 3.695 1 97.75 281 ASP B N 1
ATOM 6788 C CA . ASP B 1 281 ? -15.836 -14.93 3.129 1 97.75 281 ASP B CA 1
ATOM 6789 C C . ASP B 1 281 ? -16.391 -14.188 1.914 1 97.75 281 ASP B C 1
ATOM 6791 O O . ASP B 1 281 ? -16.578 -14.773 0.85 1 97.75 281 ASP B O 1
ATOM 6795 N N . PRO B 1 282 ? -16.609 -12.922 1.999 1 97.44 282 PRO B N 1
ATOM 6796 C CA . PRO B 1 282 ? -17.281 -12.211 0.91 1 97.44 282 PRO B CA 1
ATOM 6797 C C . PRO B 1 282 ? -16.438 -12.125 -0.354 1 97.44 282 PRO B C 1
ATOM 6799 O O . PRO B 1 282 ? -16.953 -11.812 -1.431 1 97.44 282 PRO B O 1
ATOM 6802 N N . VAL B 1 283 ? -15.156 -12.438 -0.312 1 95.19 283 VAL B N 1
ATOM 6803 C CA . VAL B 1 283 ? -14.242 -12.375 -1.451 1 95.19 283 VAL B CA 1
ATOM 6804 C C . VAL B 1 283 ? -14.227 -13.719 -2.176 1 95.19 283 VAL B C 1
ATOM 6806 O O . VAL B 1 283 ? -13.844 -13.797 -3.346 1 95.19 283 VAL B O 1
ATOM 6809 N N . LEU B 1 284 ? -14.648 -14.75 -1.51 1 96.38 284 LEU B N 1
ATOM 6810 C CA . LEU B 1 284 ? -14.562 -16.094 -2.074 1 96.38 284 LEU B CA 1
ATOM 6811 C C . LEU B 1 284 ? -15.953 -16.672 -2.295 1 96.38 284 LEU B C 1
ATOM 6813 O O . LEU B 1 284 ? -16.188 -17.344 -3.299 1 96.38 284 LEU B O 1
ATOM 6817 N N . ALA B 1 285 ? -16.828 -16.344 -1.311 1 98.19 285 ALA B N 1
ATOM 6818 C CA . ALA B 1 285 ? -18.141 -17.016 -1.313 1 98.19 285 ALA B CA 1
ATOM 6819 C C . ALA B 1 285 ? -19.047 -16.422 -2.381 1 98.19 285 ALA B C 1
ATOM 6821 O O . ALA B 1 285 ? -19.109 -15.203 -2.557 1 98.19 285 ALA B O 1
ATOM 6822 N N . ALA B 1 286 ? -19.719 -17.297 -3.068 1 98.25 286 ALA B N 1
ATOM 6823 C CA . ALA B 1 286 ? -20.672 -16.875 -4.086 1 98.25 286 ALA B CA 1
ATOM 6824 C C . ALA B 1 286 ? -21.828 -16.109 -3.461 1 98.25 286 ALA B C 1
ATOM 6826 O O . ALA B 1 286 ? -22.297 -16.438 -2.365 1 98.25 286 ALA B O 1
ATOM 6827 N N . GLU B 1 287 ? -22.328 -15.164 -4.156 1 98.38 287 GLU B N 1
ATOM 6828 C CA . GLU B 1 287 ? -23.5 -14.398 -3.754 1 98.38 287 GLU B CA 1
ATOM 6829 C C . GLU B 1 287 ? -24.688 -15.32 -3.467 1 98.38 287 GLU B C 1
ATOM 6831 O O . GLU B 1 287 ? -25.5 -15.031 -2.592 1 98.38 287 GLU B O 1
ATOM 6836 N N . LYS B 1 288 ? -24.766 -16.438 -4.121 1 98.44 288 LYS B N 1
ATOM 6837 C CA . LYS B 1 288 ? -25.859 -17.406 -3.936 1 98.44 288 LYS B CA 1
ATOM 6838 C C . LYS B 1 288 ? -25.969 -17.828 -2.477 1 98.44 288 LYS B C 1
ATOM 6840 O O . LYS B 1 288 ? -27.062 -17.969 -1.946 1 98.44 288 LYS B O 1
ATOM 6845 N N . LEU B 1 289 ? -24.875 -18.047 -1.869 1 98.69 289 LEU B N 1
ATOM 6846 C CA . LEU B 1 289 ? -24.859 -18.516 -0.485 1 98.69 289 LEU B CA 1
ATOM 6847 C C . LEU B 1 289 ? -25.422 -17.453 0.447 1 98.69 289 LEU B C 1
ATOM 6849 O O . LEU B 1 289 ? -26.188 -17.766 1.36 1 98.69 289 LEU B O 1
ATOM 6853 N N . ARG B 1 290 ? -25.016 -16.203 0.273 1 98.5 290 ARG B N 1
ATOM 6854 C CA . ARG B 1 290 ? -25.578 -15.117 1.067 1 98.5 290 ARG B CA 1
ATOM 6855 C C . ARG B 1 290 ? -27.094 -15.047 0.892 1 98.5 290 ARG B C 1
ATOM 6857 O O . ARG B 1 290 ? -27.828 -14.906 1.868 1 98.5 290 ARG B O 1
ATOM 6864 N N . LEU B 1 291 ? -27.594 -15.156 -0.384 1 98.06 291 LEU B N 1
ATOM 6865 C CA . LEU B 1 291 ? -29.016 -15.102 -0.694 1 98.06 291 LEU B CA 1
ATOM 6866 C C . LEU B 1 291 ? -29.766 -16.234 0.006 1 98.06 291 LEU B C 1
ATOM 6868 O O . LEU B 1 291 ? -30.859 -16.016 0.548 1 98.06 291 LEU B O 1
ATOM 6872 N N . ILE B 1 292 ? -29.203 -17.406 0.007 1 98.25 292 ILE B N 1
ATOM 6873 C CA . ILE B 1 292 ? -29.812 -18.547 0.652 1 98.25 292 ILE B CA 1
ATOM 6874 C C . ILE B 1 292 ? -29.969 -18.281 2.148 1 98.25 292 ILE B C 1
ATOM 6876 O O . ILE B 1 292 ? -31.047 -18.469 2.715 1 98.25 292 ILE B O 1
ATOM 6880 N N . VAL B 1 293 ? -28.906 -17.828 2.773 1 98.62 293 VAL B N 1
ATOM 6881 C CA . VAL B 1 293 ? -28.875 -17.625 4.219 1 98.62 293 VAL B CA 1
ATOM 6882 C C . VAL B 1 293 ? -29.906 -16.547 4.6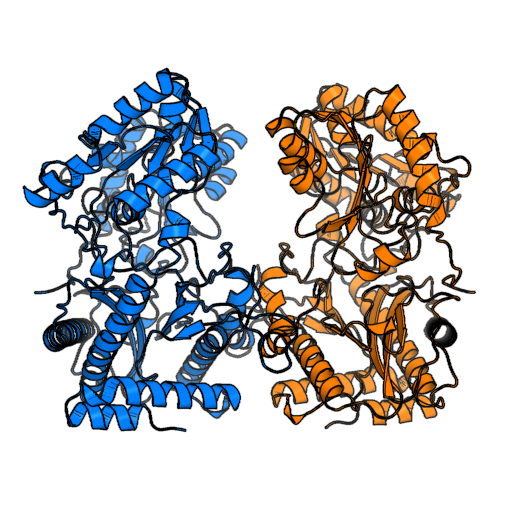02 1 98.62 293 VAL B C 1
ATOM 6884 O O . VAL B 1 293 ? -30.734 -16.766 5.48 1 98.62 293 VAL B O 1
ATOM 6887 N N . THR B 1 294 ? -29.875 -15.398 3.922 1 97.75 294 THR B N 1
ATOM 6888 C CA . THR B 1 294 ? -30.688 -14.258 4.309 1 97.75 294 THR B CA 1
ATOM 6889 C C . THR B 1 294 ? -32.156 -14.516 3.979 1 97.75 294 THR B C 1
ATOM 6891 O O . THR B 1 294 ? -33.062 -14.109 4.73 1 97.75 294 THR B O 1
ATOM 6894 N N . SER B 1 295 ? -32.438 -15.195 2.875 1 97.44 295 SER B N 1
ATOM 6895 C CA . SER B 1 295 ? -33.812 -15.453 2.471 1 97.44 295 SER B CA 1
ATOM 6896 C C . SER B 1 295 ? -34.5 -16.469 3.393 1 97.44 295 SER B C 1
ATOM 6898 O O . SER B 1 295 ? -35.719 -16.484 3.541 1 97.44 295 SER B O 1
ATOM 6900 N N . ALA B 1 296 ? -33.656 -17.266 4.008 1 97.81 296 ALA B N 1
ATOM 6901 C CA . ALA B 1 296 ? -34.219 -18.328 4.852 1 97.81 296 ALA B CA 1
ATOM 6902 C C . ALA B 1 296 ? -34.312 -17.875 6.305 1 97.81 296 ALA B C 1
ATOM 6904 O O . ALA B 1 296 ? -34.781 -18.641 7.164 1 97.81 296 ALA B O 1
ATOM 6905 N N . GLY B 1 297 ? -33.875 -16.703 6.574 1 97.44 297 GLY B N 1
ATOM 6906 C CA . GLY B 1 297 ? -34.094 -16.141 7.902 1 97.44 297 GLY B CA 1
ATOM 6907 C C . GLY B 1 297 ? -32.844 -16.125 8.742 1 97.44 297 GLY B C 1
ATOM 6908 O O . GLY B 1 297 ? -32.875 -15.719 9.906 1 97.44 297 GLY B O 1
ATOM 6909 N N . GLY B 1 298 ? -31.719 -16.594 8.172 1 97.94 298 GLY B N 1
ATOM 6910 C CA . GLY B 1 298 ? -30.438 -16.516 8.867 1 97.94 298 GLY B CA 1
ATOM 6911 C C . GLY B 1 298 ? -29.734 -15.188 8.664 1 97.94 298 GLY B C 1
ATOM 6912 O O . GLY B 1 298 ? -30.297 -14.25 8.094 1 97.94 298 GLY B O 1
ATOM 6913 N N . SER B 1 299 ? -28.516 -15.07 9.266 1 97.38 299 SER B N 1
ATOM 6914 C CA . SER B 1 299 ? -27.672 -13.891 9.086 1 97.38 299 SER B CA 1
ATOM 6915 C C . SER B 1 299 ? -26.266 -14.273 8.609 1 97.38 299 SER B C 1
ATOM 6917 O O . SER B 1 299 ? -25.812 -15.383 8.867 1 97.38 299 SER B O 1
ATOM 6919 N N . VAL B 1 300 ? -25.688 -13.359 7.898 1 97.75 300 VAL B N 1
ATOM 6920 C CA . VAL B 1 300 ? -24.344 -13.578 7.391 1 97.75 300 VAL B CA 1
ATOM 6921 C C . VAL B 1 300 ? -23.344 -12.766 8.203 1 97.75 300 VAL B C 1
ATOM 6923 O O . VAL B 1 300 ? -23.516 -11.562 8.398 1 97.75 300 VAL B O 1
ATOM 6926 N N . ILE B 1 301 ? -22.375 -13.43 8.766 1 96.12 301 ILE B N 1
ATOM 6927 C CA . ILE B 1 301 ? -21.188 -12.773 9.289 1 96.12 301 ILE B CA 1
ATOM 6928 C C . ILE B 1 301 ? -20.078 -12.773 8.227 1 96.12 301 ILE B C 1
ATOM 6930 O O . ILE B 1 301 ? -19.594 -13.836 7.828 1 96.12 301 ILE B O 1
ATOM 6934 N N . GLU B 1 302 ? -19.812 -11.578 7.73 1 95.75 302 GLU B N 1
ATOM 6935 C CA . GLU B 1 302 ? -18.734 -11.492 6.754 1 95.75 302 GLU B CA 1
ATOM 6936 C C . GLU B 1 302 ? -17.375 -11.617 7.426 1 95.75 302 GLU B C 1
ATOM 6938 O O . GLU B 1 302 ? -17.062 -10.891 8.367 1 95.75 302 GLU B O 1
ATOM 6943 N N . GLY B 1 303 ? -16.609 -12.586 7.031 1 95.44 303 GLY B N 1
ATOM 6944 C CA . GLY B 1 303 ? -15.266 -12.82 7.535 1 95.44 303 GLY B CA 1
ATOM 6945 C C . GLY B 1 303 ? -14.43 -13.695 6.617 1 95.44 303 GLY B C 1
ATOM 6946 O O . GLY B 1 303 ? -14.914 -14.156 5.578 1 95.44 303 GLY B O 1
ATOM 6947 N N . LYS B 1 304 ? -13.203 -13.906 6.949 1 95.75 304 LYS B N 1
ATOM 6948 C CA . LYS B 1 304 ? -12.281 -14.672 6.109 1 95.75 304 LYS B CA 1
ATOM 6949 C C . LYS B 1 304 ? -12.5 -16.172 6.273 1 95.75 304 LYS B C 1
ATOM 6951 O O . LYS B 1 304 ? -12.844 -16.641 7.359 1 95.75 304 LYS B O 1
ATOM 6956 N N . ASP B 1 305 ? -12.297 -16.859 5.148 1 97.5 305 ASP B N 1
ATOM 6957 C CA . ASP B 1 305 ? -12.156 -18.312 5.227 1 97.5 305 ASP B CA 1
ATOM 6958 C C . ASP B 1 305 ? -11.133 -18.703 6.285 1 97.5 305 ASP B C 1
ATOM 6960 O O . ASP B 1 305 ? -9.953 -18.375 6.172 1 97.5 305 ASP B O 1
ATOM 6964 N N . PRO B 1 306 ? -11.57 -19.391 7.348 1 97.75 306 PRO B N 1
ATOM 6965 C CA . PRO B 1 306 ? -10.672 -19.656 8.469 1 97.75 306 PRO B CA 1
ATOM 6966 C C . PRO B 1 306 ? -9.5 -20.562 8.078 1 97.75 306 PRO B C 1
ATOM 6968 O O . PRO B 1 306 ? -8.539 -20.703 8.844 1 97.75 306 PRO B O 1
ATOM 6971 N N . ALA B 1 307 ? -9.57 -21.188 6.93 1 97.88 307 ALA B N 1
ATOM 6972 C CA . ALA B 1 307 ? -8.5 -22.094 6.492 1 97.88 307 ALA B CA 1
ATOM 6973 C C . ALA B 1 307 ? -7.43 -21.328 5.723 1 97.88 307 ALA B C 1
ATOM 6975 O O . ALA B 1 307 ? -6.336 -21.844 5.484 1 97.88 307 ALA B O 1
ATOM 6976 N N . ARG B 1 308 ? -7.723 -20.141 5.289 1 96.88 308 ARG B N 1
ATOM 6977 C CA . ARG B 1 308 ? -6.883 -19.422 4.332 1 96.88 308 ARG B CA 1
ATOM 6978 C C . ARG B 1 308 ? -5.5 -19.156 4.914 1 96.88 308 ARG B C 1
ATOM 6980 O O . ARG B 1 308 ? -4.484 -19.484 4.301 1 96.88 308 ARG B O 1
ATOM 6987 N N . ILE B 1 309 ? -5.375 -18.578 6.145 1 97.69 309 ILE B N 1
ATOM 6988 C CA . ILE B 1 309 ? -4.102 -18.188 6.73 1 97.69 309 ILE B CA 1
ATOM 6989 C C . ILE B 1 309 ? -3.352 -19.422 7.219 1 97.69 309 ILE B C 1
ATOM 6991 O O . ILE B 1 309 ? -2.172 -19.609 6.91 1 97.69 309 ILE B O 1
ATOM 6995 N N . PRO B 1 310 ? -4.059 -20.344 7.922 1 97.88 310 PRO B N 1
ATOM 6996 C CA . PRO B 1 310 ? -3.342 -21.547 8.344 1 97.88 310 PRO B CA 1
ATOM 6997 C C . PRO B 1 310 ? -2.764 -22.344 7.164 1 97.88 310 PRO B C 1
ATOM 6999 O O . PRO B 1 310 ? -1.664 -22.891 7.262 1 97.88 310 PRO B O 1
ATOM 7002 N N . ARG B 1 311 ? -3.521 -22.359 6.059 1 97.62 311 ARG B N 1
ATOM 7003 C CA . ARG B 1 311 ? -3.053 -23.047 4.855 1 97.62 311 ARG B CA 1
ATOM 7004 C C . ARG B 1 311 ? -1.868 -22.312 4.238 1 97.62 311 ARG B C 1
ATOM 7006 O O . ARG B 1 311 ? -0.939 -22.938 3.727 1 97.62 311 ARG B O 1
ATOM 7013 N N . ALA B 1 312 ? -1.836 -20.984 4.309 1 98.31 312 ALA B N 1
ATOM 7014 C CA . ALA B 1 312 ? -0.803 -20.156 3.705 1 98.31 312 ALA B CA 1
ATOM 7015 C C . ALA B 1 312 ? 0.5 -20.234 4.492 1 98.31 312 ALA B C 1
ATOM 7017 O O . ALA B 1 312 ? 1.583 -20.031 3.939 1 98.31 312 ALA B O 1
ATOM 7018 N N . ILE B 1 313 ? 0.427 -20.469 5.805 1 98.5 313 ILE B N 1
ATOM 7019 C CA . ILE B 1 313 ? 1.593 -20.641 6.664 1 98.5 313 ILE B CA 1
ATOM 7020 C C . ILE B 1 313 ? 1.995 -22.109 6.715 1 98.5 313 ILE B C 1
ATOM 7022 O O . ILE B 1 313 ? 1.44 -22.891 7.492 1 98.5 313 ILE B O 1
ATOM 7026 N N . LYS B 1 314 ? 2.971 -22.453 5.914 1 98.62 314 LYS B N 1
ATOM 7027 C CA . LYS B 1 314 ? 3.367 -23.859 5.812 1 98.62 314 LYS B CA 1
ATOM 7028 C C . LYS B 1 314 ? 4.031 -24.328 7.102 1 98.62 314 LYS B C 1
ATOM 7030 O O . LYS B 1 314 ? 4.801 -23.594 7.719 1 98.62 314 LYS B O 1
ATOM 7035 N N . ASN B 1 315 ? 3.68 -25.531 7.555 1 97.94 315 ASN B N 1
ATOM 7036 C CA . ASN B 1 315 ? 4.336 -26.172 8.695 1 97.94 315 ASN B CA 1
ATOM 7037 C C . ASN B 1 315 ? 5.652 -26.828 8.297 1 97.94 315 ASN B C 1
ATOM 7039 O O . ASN B 1 315 ? 6.074 -26.719 7.141 1 97.94 315 ASN B O 1
ATOM 7043 N N . LYS B 1 316 ? 6.316 -27.484 9.203 1 98.19 316 LYS B N 1
ATOM 7044 C CA . LYS B 1 316 ? 7.645 -28.047 8.984 1 98.19 316 LYS B CA 1
ATOM 7045 C C . LYS B 1 316 ? 7.617 -29.094 7.883 1 98.19 316 LYS B C 1
ATOM 7047 O O . LYS B 1 316 ? 8.5 -29.125 7.02 1 98.19 316 LYS B O 1
ATOM 7052 N N . ALA B 1 317 ? 6.637 -29.984 7.836 1 98.5 317 ALA B N 1
ATOM 7053 C CA . ALA B 1 317 ? 6.547 -31.047 6.836 1 98.5 317 ALA B CA 1
ATOM 7054 C C . ALA B 1 317 ? 6.363 -30.469 5.438 1 98.5 317 ALA B C 1
ATOM 7056 O O . ALA B 1 317 ? 6.996 -30.922 4.48 1 98.5 317 ALA B O 1
ATOM 7057 N N . GLU B 1 318 ? 5.496 -29.531 5.34 1 98.62 318 GLU B N 1
ATOM 7058 C CA . GLU B 1 318 ? 5.23 -28.891 4.055 1 98.62 318 GLU B CA 1
ATOM 7059 C C . GLU B 1 318 ? 6.457 -28.125 3.551 1 98.62 318 GLU B C 1
ATOM 7061 O O . GLU B 1 318 ? 6.77 -28.172 2.359 1 98.62 318 GLU B O 1
ATOM 7066 N N . LEU B 1 319 ? 7.16 -27.438 4.445 1 98.75 319 LEU B N 1
ATOM 7067 C CA . LEU B 1 319 ? 8.359 -26.703 4.066 1 98.75 319 LEU B CA 1
ATOM 7068 C C . LEU B 1 319 ? 9.469 -27.656 3.633 1 98.75 319 LEU B C 1
ATOM 7070 O O . LEU B 1 319 ? 10.125 -27.438 2.617 1 98.75 319 LEU B O 1
ATOM 7074 N N . ASP B 1 320 ? 9.688 -28.703 4.414 1 98.69 320 ASP B N 1
ATOM 7075 C CA . ASP B 1 320 ? 10.688 -29.703 4.051 1 98.69 320 ASP B CA 1
ATOM 7076 C C . ASP B 1 320 ? 10.359 -30.359 2.713 1 98.69 320 ASP B C 1
ATOM 7078 O O . ASP B 1 320 ? 11.25 -30.609 1.898 1 98.69 320 ASP B O 1
ATOM 7082 N N . GLY B 1 321 ? 9.07 -30.656 2.521 1 98.69 321 GLY B N 1
ATOM 7083 C CA . GLY B 1 321 ? 8.641 -31.188 1.238 1 98.69 321 GLY B CA 1
ATOM 7084 C C . GLY B 1 321 ? 8.906 -30.234 0.082 1 98.69 321 GLY B C 1
ATOM 7085 O O . GLY B 1 321 ? 9.383 -30.672 -0.972 1 98.69 321 GLY B O 1
ATOM 7086 N N . SER B 1 322 ? 8.617 -28.984 0.25 1 98.75 322 SER B N 1
ATOM 7087 C CA . SER B 1 322 ? 8.859 -27.984 -0.784 1 98.75 322 SER B CA 1
ATOM 7088 C C . SER B 1 322 ? 10.344 -27.875 -1.104 1 98.75 322 SER B C 1
ATOM 7090 O O . SER B 1 322 ? 10.727 -27.75 -2.27 1 98.75 322 SER B O 1
ATOM 7092 N N . ARG B 1 323 ? 11.203 -27.891 -0.052 1 98.75 323 ARG B N 1
ATOM 7093 C CA . ARG B 1 323 ? 12.641 -27.859 -0.263 1 98.75 323 ARG B CA 1
ATOM 7094 C C . ARG B 1 323 ? 13.102 -29.062 -1.099 1 98.75 323 ARG B C 1
ATOM 7096 O O . ARG B 1 323 ? 13.867 -28.891 -2.053 1 98.75 323 ARG B O 1
ATOM 7103 N N . ALA B 1 324 ? 12.578 -30.203 -0.81 1 98.69 324 ALA B N 1
ATOM 7104 C CA . ALA B 1 324 ? 12.93 -31.406 -1.549 1 98.69 324 ALA B CA 1
ATOM 7105 C C . ALA B 1 324 ? 12.43 -31.328 -2.988 1 98.69 324 ALA B C 1
ATOM 7107 O O . ALA B 1 324 ? 13.141 -31.719 -3.918 1 98.69 324 ALA B O 1
ATOM 7108 N N . ALA B 1 325 ? 11.219 -30.875 -3.125 1 98.75 325 ALA B N 1
ATOM 7109 C CA . ALA B 1 325 ? 10.625 -30.75 -4.457 1 98.75 325 ALA B CA 1
ATOM 7110 C C . ALA B 1 325 ? 11.453 -29.812 -5.336 1 98.75 325 ALA B C 1
ATOM 7112 O O . ALA B 1 325 ? 11.633 -30.078 -6.531 1 98.75 325 ALA B O 1
ATOM 7113 N N . HIS B 1 326 ? 11.969 -28.75 -4.766 1 98.75 326 HIS B N 1
ATOM 7114 C CA . HIS B 1 326 ? 12.703 -27.766 -5.555 1 98.75 326 HIS B CA 1
ATOM 7115 C C . HIS B 1 326 ? 14.109 -28.266 -5.887 1 98.75 326 HIS B C 1
ATOM 7117 O O . HIS B 1 326 ? 14.656 -27.922 -6.938 1 98.75 326 HIS B O 1
ATOM 7123 N N . GLU B 1 327 ? 14.703 -29.016 -4.984 1 98.62 327 GLU B N 1
ATOM 7124 C CA . GLU B 1 327 ? 15.969 -29.672 -5.32 1 98.62 327 GLU B CA 1
ATOM 7125 C C . GLU B 1 327 ? 15.797 -30.609 -6.508 1 98.62 327 GLU B C 1
ATOM 7127 O O . GLU B 1 327 ? 16.578 -30.578 -7.457 1 98.62 327 GLU B O 1
ATOM 7132 N N . ARG B 1 328 ? 14.781 -31.453 -6.461 1 98.62 328 ARG B N 1
ATOM 7133 C CA . ARG B 1 328 ? 14.422 -32.375 -7.531 1 98.62 328 ARG B CA 1
ATOM 7134 C C . ARG B 1 328 ? 14.148 -31.641 -8.836 1 98.62 328 ARG B C 1
ATOM 7136 O O . ARG B 1 328 ? 14.648 -32.031 -9.891 1 98.62 328 ARG B O 1
ATOM 7143 N N . ASP B 1 329 ? 13.383 -30.578 -8.75 1 98.75 329 ASP B N 1
ATOM 7144 C CA . ASP B 1 329 ? 13.039 -29.781 -9.922 1 98.75 329 ASP B CA 1
ATOM 7145 C C . ASP B 1 329 ? 14.266 -29.078 -10.5 1 98.75 329 ASP B C 1
ATOM 7147 O O . ASP B 1 329 ? 14.359 -28.875 -11.711 1 98.75 329 ASP B O 1
ATOM 7151 N N . GLY B 1 330 ? 15.195 -28.641 -9.609 1 98.81 330 GLY B N 1
ATOM 7152 C CA . GLY B 1 330 ? 16.453 -28.078 -10.062 1 98.81 330 GLY B CA 1
ATOM 7153 C C . GLY B 1 330 ? 17.25 -29.016 -10.953 1 98.81 330 GLY B C 1
ATOM 7154 O O . GLY B 1 330 ? 17.797 -28.594 -11.984 1 98.81 330 GLY B O 1
ATOM 7155 N N . VAL B 1 331 ? 17.281 -30.25 -10.602 1 98.81 331 VAL B N 1
ATOM 7156 C CA . VAL B 1 331 ? 17.969 -31.266 -11.398 1 98.81 331 VAL B CA 1
ATOM 7157 C C . VAL B 1 331 ? 17.297 -31.375 -12.766 1 98.81 331 VAL B C 1
ATOM 7159 O O . VAL B 1 331 ? 17.984 -31.422 -13.789 1 98.81 331 VAL B O 1
ATOM 7162 N N . ALA B 1 332 ? 15.969 -31.406 -12.758 1 98.88 332 ALA B N 1
ATOM 7163 C CA . ALA B 1 332 ? 15.219 -31.469 -14.008 1 98.88 332 ALA B CA 1
ATOM 7164 C C . ALA B 1 332 ? 15.539 -30.281 -14.898 1 98.88 332 ALA B C 1
ATOM 7166 O O . ALA B 1 332 ? 15.75 -30.438 -16.109 1 98.88 332 ALA B O 1
ATOM 7167 N N . MET B 1 333 ? 15.586 -29.109 -14.359 1 98.88 333 MET B N 1
ATOM 7168 C CA . MET B 1 333 ? 15.82 -27.875 -15.109 1 98.88 333 MET B CA 1
ATOM 7169 C C . MET B 1 333 ? 17.234 -27.844 -15.688 1 98.88 333 MET B C 1
ATOM 7171 O O . MET B 1 333 ? 17.438 -27.422 -16.828 1 98.88 333 MET B O 1
ATOM 7175 N N . VAL B 1 334 ? 18.234 -28.25 -14.875 1 98.81 334 VAL B N 1
ATOM 7176 C CA . VAL B 1 334 ? 19.609 -28.266 -15.344 1 98.81 334 VAL B CA 1
ATOM 7177 C C . VAL B 1 334 ? 19.75 -29.234 -16.516 1 98.81 334 VAL B C 1
ATOM 7179 O O . VAL B 1 334 ? 20.391 -28.922 -17.516 1 98.81 334 VAL B O 1
ATOM 7182 N N . ASN B 1 335 ? 19.125 -30.438 -16.422 1 98.75 335 ASN B N 1
ATOM 7183 C CA . ASN B 1 335 ? 19.125 -31.391 -17.516 1 98.75 335 ASN B CA 1
ATOM 7184 C C . ASN B 1 335 ? 18.5 -30.797 -18.781 1 98.75 335 ASN B C 1
ATOM 7186 O O . ASN B 1 335 ? 19.031 -30.938 -19.875 1 98.75 335 ASN B O 1
ATOM 7190 N N . PHE B 1 336 ? 17.453 -30.172 -18.656 1 98.69 336 PHE B N 1
ATOM 7191 C CA . PHE B 1 336 ? 16.734 -29.562 -19.766 1 98.69 336 PHE B CA 1
ATOM 7192 C C . PHE B 1 336 ? 17.547 -28.438 -20.391 1 98.69 336 PHE B C 1
ATOM 7194 O O . PHE B 1 336 ? 17.719 -28.391 -21.609 1 98.69 336 PHE B O 1
ATOM 7201 N N . LEU B 1 337 ? 18.016 -27.453 -19.516 1 98.81 337 LEU B N 1
ATOM 7202 C CA . LEU B 1 337 ? 18.734 -26.281 -20.016 1 98.81 337 LEU B CA 1
ATOM 7203 C C . LEU B 1 337 ? 20.047 -26.703 -20.688 1 98.81 337 LEU B C 1
ATOM 7205 O O . LEU B 1 337 ? 20.453 -26.109 -21.688 1 98.81 337 LEU B O 1
ATOM 7209 N N . SER B 1 338 ? 20.719 -27.688 -20.125 1 98.56 338 SER B N 1
ATOM 7210 C CA . SER B 1 338 ? 21.906 -28.25 -20.766 1 98.56 338 SER B CA 1
ATOM 7211 C C . SER B 1 338 ? 21.578 -28.828 -22.141 1 98.56 338 SER B C 1
ATOM 7213 O O . SER B 1 338 ? 22.344 -28.672 -23.094 1 98.56 338 SER B O 1
ATOM 7215 N N . TRP B 1 339 ? 20.438 -29.516 -22.219 1 98.5 339 TRP B N 1
ATOM 7216 C CA . TRP B 1 339 ? 19.969 -30.078 -23.484 1 98.5 339 TRP B CA 1
ATOM 7217 C C . TRP B 1 339 ? 19.672 -28.969 -24.5 1 98.5 339 TRP B C 1
ATOM 7219 O O . TRP B 1 339 ? 20.062 -29.062 -25.672 1 98.5 339 TRP B O 1
ATOM 7229 N N . ILE B 1 340 ? 18.969 -27.906 -24.109 1 98.38 340 ILE B N 1
ATOM 7230 C CA . ILE B 1 340 ? 18.656 -26.766 -24.969 1 98.38 340 ILE B CA 1
ATOM 7231 C C . ILE B 1 340 ? 19.938 -26.172 -25.516 1 98.38 340 ILE B C 1
ATOM 7233 O O . ILE B 1 340 ? 20.047 -25.891 -26.719 1 98.38 340 ILE B O 1
ATOM 7237 N N . ASP B 1 341 ? 20.906 -25.969 -24.625 1 97.19 341 ASP B N 1
ATOM 7238 C CA . ASP B 1 341 ? 22.156 -25.312 -24.984 1 97.19 341 ASP B CA 1
ATOM 7239 C C . ASP B 1 341 ? 22.953 -26.141 -25.984 1 97.19 341 ASP B C 1
ATOM 7241 O O . ASP B 1 341 ? 23.75 -25.609 -26.75 1 97.19 341 ASP B O 1
ATOM 7245 N N . ALA B 1 342 ? 22.719 -27.406 -25.984 1 96.88 342 ALA B N 1
ATOM 7246 C CA . ALA B 1 342 ? 23.453 -28.312 -26.859 1 96.88 342 ALA B CA 1
ATOM 7247 C C . ALA B 1 342 ? 22.828 -28.359 -28.25 1 96.88 342 ALA B C 1
ATOM 7249 O O . ALA B 1 342 ? 23.438 -28.875 -29.188 1 96.88 342 ALA B O 1
ATOM 7250 N N . GLN B 1 343 ? 21.656 -27.766 -28.375 1 96.94 343 GLN B N 1
ATOM 7251 C CA . GLN B 1 343 ? 20.969 -27.828 -29.656 1 96.94 343 GLN B CA 1
ATOM 7252 C C . GLN B 1 343 ? 21.469 -26.734 -30.609 1 96.94 343 GLN B C 1
ATOM 7254 O O . GLN B 1 343 ? 21.875 -25.656 -30.156 1 96.94 343 GLN B O 1
ATOM 7259 N N . LYS B 1 344 ? 21.453 -27 -31.938 1 96.69 344 LYS B N 1
ATOM 7260 C CA . LYS B 1 344 ? 21.688 -25.969 -32.938 1 96.69 344 LYS B CA 1
ATOM 7261 C C . LYS B 1 344 ? 20.469 -25.062 -33.062 1 96.69 344 LYS B C 1
ATOM 7263 O O . LYS B 1 344 ? 19.328 -25.531 -33.156 1 96.69 344 LYS B O 1
ATOM 7268 N N . PRO B 1 345 ? 20.766 -23.75 -33.062 1 96.88 345 PRO B N 1
ATOM 7269 C CA . PRO B 1 345 ? 19.625 -22.859 -33.281 1 96.88 345 PRO B CA 1
ATOM 7270 C C . PRO B 1 345 ? 18.797 -23.25 -34.5 1 96.88 345 PRO B C 1
ATOM 7272 O O . PRO B 1 345 ? 19.359 -23.625 -35.531 1 96.88 345 PRO B O 1
ATOM 7275 N N . GLY B 1 346 ? 17.547 -23.203 -34.312 1 96.62 346 GLY B N 1
ATOM 7276 C CA . GLY B 1 346 ? 16.656 -23.484 -35.438 1 96.62 346 GLY B CA 1
ATOM 7277 C C . GLY B 1 346 ? 16.281 -24.953 -35.562 1 96.62 346 GLY B C 1
ATOM 7278 O O . GLY B 1 346 ? 15.555 -25.344 -36.469 1 96.62 346 GLY B O 1
ATOM 7279 N N . THR B 1 347 ? 16.641 -25.766 -34.688 1 97.19 347 THR B N 1
ATOM 7280 C CA . THR B 1 347 ? 16.438 -27.188 -34.844 1 97.19 347 THR B CA 1
ATOM 7281 C C . THR B 1 347 ? 15.344 -27.703 -33.906 1 97.19 347 THR B C 1
ATOM 7283 O O . THR B 1 347 ? 14.797 -28.781 -34.125 1 97.19 347 THR B O 1
ATOM 7286 N N . ILE B 1 348 ? 15.047 -27.047 -32.844 1 97.38 348 ILE B N 1
ATOM 7287 C CA . ILE B 1 348 ? 13.984 -27.438 -31.938 1 97.38 348 ILE B CA 1
ATOM 7288 C C . ILE B 1 348 ? 12.914 -26.344 -31.891 1 97.38 348 ILE B C 1
ATOM 7290 O O . ILE B 1 348 ? 13.203 -25.188 -32.188 1 97.38 348 ILE B O 1
ATOM 7294 N N . ASP B 1 349 ? 11.711 -26.734 -31.578 1 98.12 349 ASP B N 1
ATOM 7295 C CA . ASP B 1 349 ? 10.625 -25.766 -31.5 1 98.12 349 ASP B CA 1
ATOM 7296 C C . ASP B 1 349 ? 10.055 -25.703 -30.078 1 98.12 349 ASP B C 1
ATOM 7298 O O . ASP B 1 349 ? 10.516 -26.406 -29.188 1 98.12 349 ASP B O 1
ATOM 7302 N N . GLU B 1 350 ? 9.14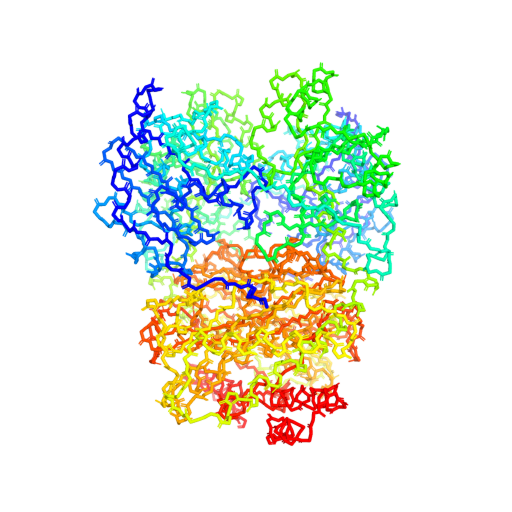1 -24.781 -29.875 1 98.56 350 GLU B N 1
ATOM 7303 C CA . GLU B 1 350 ? 8.57 -24.5 -28.547 1 98.56 350 GLU B CA 1
ATOM 7304 C C . GLU B 1 350 ? 7.918 -25.75 -27.969 1 98.56 350 GLU B C 1
ATOM 7306 O O . GLU B 1 350 ? 8.047 -26.016 -26.766 1 98.56 350 GLU B O 1
ATOM 7311 N N . ILE B 1 351 ? 7.199 -26.562 -28.734 1 98.12 351 ILE B N 1
ATOM 7312 C CA . ILE B 1 351 ? 6.48 -27.75 -28.266 1 98.12 351 ILE B CA 1
ATOM 7313 C C . ILE B 1 351 ? 7.477 -28.844 -27.891 1 98.12 351 ILE B C 1
ATOM 7315 O O . ILE B 1 351 ? 7.355 -29.453 -26.828 1 98.12 351 ILE B O 1
ATOM 7319 N N . SER B 1 352 ? 8.43 -29.078 -28.797 1 97.75 352 SER B N 1
ATOM 7320 C CA . SER B 1 352 ? 9.43 -30.094 -28.484 1 97.75 352 SER B CA 1
ATOM 7321 C C . SER B 1 352 ? 10.219 -29.719 -27.219 1 97.75 352 SER B C 1
ATOM 7323 O O . SER B 1 352 ? 10.594 -30.609 -26.438 1 97.75 352 SER B O 1
ATOM 7325 N N . ALA B 1 353 ? 10.508 -28.453 -27.047 1 98.38 353 ALA B N 1
ATOM 7326 C CA . ALA B 1 353 ? 11.172 -28 -25.828 1 98.38 353 ALA B CA 1
ATOM 7327 C C . ALA B 1 353 ? 10.312 -28.266 -24.594 1 98.38 353 ALA B C 1
ATOM 7329 O O . ALA B 1 353 ? 10.812 -28.781 -23.578 1 98.38 353 ALA B O 1
ATOM 7330 N N . ALA B 1 354 ? 9.031 -27.922 -24.656 1 98.38 354 ALA B N 1
ATOM 7331 C CA . ALA B 1 354 ? 8.117 -28.172 -23.547 1 98.38 354 ALA B CA 1
ATOM 7332 C C . ALA B 1 354 ? 8.055 -29.656 -23.203 1 98.38 354 ALA B C 1
ATOM 7334 O O . ALA B 1 354 ? 8.078 -30.031 -22.031 1 98.38 354 ALA B O 1
ATOM 7335 N N . LYS B 1 355 ? 8.016 -30.5 -24.219 1 98 355 LYS B N 1
ATOM 7336 C CA . LYS B 1 355 ? 7.961 -31.953 -24.031 1 98 355 LYS B CA 1
ATOM 7337 C C . LYS B 1 355 ? 9.242 -32.469 -23.375 1 98 355 LYS B C 1
ATOM 7339 O O . LYS B 1 355 ? 9.195 -33.344 -22.516 1 98 355 LYS B O 1
ATOM 7344 N N . LYS B 1 356 ? 10.352 -31.938 -23.859 1 98.19 356 LYS B N 1
ATOM 7345 C CA . LYS B 1 356 ? 11.633 -32.344 -23.281 1 98.19 356 LYS B CA 1
ATOM 7346 C C . LYS B 1 356 ? 11.703 -31.969 -21.797 1 98.19 356 LYS B C 1
ATOM 7348 O O . LYS B 1 356 ? 12.258 -32.719 -21 1 98.19 356 LYS B O 1
ATOM 7353 N N . LEU B 1 357 ? 11.227 -30.828 -21.438 1 98.5 357 LEU B N 1
ATOM 7354 C CA . LEU B 1 357 ? 11.211 -30.406 -20.047 1 98.5 357 LEU B CA 1
ATOM 7355 C C . LEU B 1 357 ? 10.352 -31.344 -19.203 1 98.5 357 LEU B C 1
ATOM 7357 O O . LEU B 1 357 ? 10.734 -31.703 -18.094 1 98.5 357 LEU B O 1
ATOM 7361 N N . GLU B 1 358 ? 9.172 -31.703 -19.672 1 98 358 GLU B N 1
ATOM 7362 C CA . GLU B 1 358 ? 8.312 -32.656 -18.984 1 98 358 GLU B CA 1
ATOM 7363 C C . GLU B 1 358 ? 9.016 -34 -18.781 1 98 358 GLU B C 1
ATOM 7365 O O . GLU B 1 358 ? 8.922 -34.594 -17.703 1 98 358 GLU B O 1
ATOM 7370 N N . GLU B 1 359 ? 9.711 -34.375 -19.828 1 98.06 359 GLU B N 1
ATOM 7371 C CA . GLU B 1 359 ? 10.492 -35.625 -19.734 1 98.06 359 GLU B CA 1
ATOM 7372 C C . GLU B 1 359 ? 11.57 -35.5 -18.656 1 98.06 359 GLU B C 1
ATOM 7374 O O . GLU B 1 359 ? 11.766 -36.438 -17.875 1 98.06 359 GLU B O 1
ATOM 7379 N N . SER B 1 360 ? 12.266 -34.406 -18.656 1 98.38 360 SER B N 1
ATOM 7380 C CA . SER B 1 360 ? 13.305 -34.188 -17.656 1 98.38 360 SER B CA 1
ATOM 7381 C C . SER B 1 360 ? 12.742 -34.25 -16.25 1 98.38 360 SER B C 1
ATOM 7383 O O . SER B 1 360 ? 13.359 -34.812 -15.344 1 98.38 360 SER B O 1
ATOM 7385 N N . ARG B 1 361 ? 11.609 -33.688 -15.977 1 98.56 361 ARG B N 1
ATOM 7386 C CA . ARG B 1 361 ? 10.977 -33.688 -14.664 1 98.56 361 ARG B CA 1
ATOM 7387 C C . ARG B 1 361 ? 10.508 -35.062 -14.281 1 98.56 361 ARG B C 1
ATOM 7389 O O . ARG B 1 361 ? 10.617 -35.469 -13.117 1 98.56 361 ARG B O 1
ATOM 7396 N N . ALA B 1 362 ? 9.93 -35.781 -15.258 1 98.06 362 ALA B N 1
ATOM 7397 C CA . ALA B 1 362 ? 9.516 -37.156 -15 1 98.06 362 ALA B CA 1
ATOM 7398 C C . ALA B 1 362 ? 10.703 -38.031 -14.578 1 98.06 362 ALA B C 1
ATOM 7400 O O . ALA B 1 362 ? 10.602 -38.812 -13.641 1 98.06 362 ALA B O 1
ATOM 7401 N N . ASN B 1 363 ? 11.812 -37.844 -15.297 1 97.88 363 ASN B N 1
ATOM 7402 C CA . ASN B 1 363 ? 13.023 -38.594 -14.977 1 97.88 363 ASN B CA 1
ATOM 7403 C C . ASN B 1 363 ? 13.539 -38.25 -13.586 1 97.88 363 ASN B C 1
ATOM 7405 O O . ASN B 1 363 ? 13.898 -39.125 -12.812 1 97.88 363 ASN B O 1
ATOM 7409 N N . ALA B 1 364 ? 13.594 -36.969 -13.273 1 97.81 364 ALA B N 1
ATOM 7410 C CA . ALA B 1 364 ? 14.039 -36.531 -11.953 1 97.81 364 ALA B CA 1
ATOM 7411 C C . ALA B 1 364 ? 13.133 -37.094 -10.859 1 97.81 364 ALA B C 1
ATOM 7413 O O . ALA B 1 364 ? 13.617 -37.562 -9.82 1 97.81 364 ALA B O 1
ATOM 7414 N N . GLY B 1 365 ? 11.82 -37.031 -11.094 1 97.75 365 GLY B N 1
ATOM 7415 C CA . GLY B 1 365 ? 10.883 -37.625 -10.148 1 97.75 365 GLY B CA 1
ATOM 7416 C C . GLY B 1 365 ? 11.148 -39.094 -9.852 1 97.75 365 GLY B C 1
ATOM 7417 O O . GLY B 1 365 ? 11.109 -39.5 -8.695 1 97.75 365 GLY B O 1
ATOM 7418 N N . ARG B 1 366 ? 11.406 -39.812 -10.875 1 96.94 366 ARG B N 1
ATOM 7419 C CA . ARG B 1 366 ? 11.727 -41.219 -10.727 1 96.94 366 ARG B CA 1
ATOM 7420 C C . ARG B 1 366 ? 13.016 -41.406 -9.945 1 96.94 366 ARG B C 1
ATOM 7422 O O . ARG B 1 366 ? 13.078 -42.25 -9.023 1 96.94 366 ARG B O 1
ATOM 7429 N N . ASP B 1 367 ? 14.031 -40.688 -10.289 1 96.94 367 ASP B N 1
ATOM 7430 C CA . ASP B 1 367 ? 15.352 -40.844 -9.688 1 96.94 367 ASP B CA 1
ATOM 7431 C C . ASP B 1 367 ? 15.312 -40.5 -8.195 1 96.94 367 ASP B C 1
ATOM 7433 O O . ASP B 1 367 ? 16.031 -41.094 -7.398 1 96.94 367 ASP B O 1
ATOM 7437 N N . PHE B 1 368 ? 14.523 -39.562 -7.852 1 97.69 368 PHE B N 1
ATOM 7438 C CA . PHE B 1 368 ? 14.398 -39.125 -6.461 1 97.69 368 PHE B CA 1
ATOM 7439 C C . PHE B 1 368 ? 13.328 -39.938 -5.742 1 97.69 368 PHE B C 1
ATOM 7441 O O . PHE B 1 368 ? 12.969 -39.656 -4.602 1 97.69 368 PHE B O 1
ATOM 7448 N N . GLN B 1 369 ? 12.695 -40.906 -6.379 1 97.31 369 GLN B N 1
ATOM 7449 C CA . GLN B 1 369 ? 11.648 -41.75 -5.832 1 97.31 369 GLN B CA 1
ATOM 7450 C C . GLN B 1 369 ? 10.453 -40.938 -5.355 1 97.31 369 GLN B C 1
ATOM 7452 O O . GLN B 1 369 ? 9.93 -41.156 -4.266 1 97.31 369 GLN B O 1
ATOM 7457 N N . MET B 1 370 ? 10.148 -39.938 -6.004 1 97.94 370 MET B N 1
ATOM 7458 C CA . MET B 1 370 ? 8.992 -39.062 -5.879 1 97.94 370 MET B CA 1
ATOM 7459 C C . MET B 1 370 ? 8.445 -38.688 -7.25 1 97.94 370 MET B C 1
ATOM 7461 O O . MET B 1 370 ? 8.742 -37.625 -7.777 1 97.94 370 MET B O 1
ATOM 7465 N N . PRO B 1 371 ? 7.66 -39.531 -7.828 1 97.25 371 PRO B N 1
ATOM 7466 C CA . PRO B 1 371 ? 7.246 -39.375 -9.227 1 97.25 371 PRO B CA 1
ATOM 7467 C C . PRO B 1 371 ? 6.516 -38.062 -9.484 1 97.25 371 PRO B C 1
ATOM 7469 O O . PRO B 1 371 ? 5.805 -37.562 -8.609 1 97.25 371 PRO B O 1
ATOM 7472 N N . LEU B 1 372 ? 6.734 -37.531 -10.68 1 98.19 372 LEU B N 1
ATOM 7473 C CA . LEU B 1 372 ? 5.984 -36.375 -11.141 1 98.19 372 LEU B CA 1
ATOM 7474 C C . LEU B 1 372 ? 4.492 -36.688 -11.227 1 98.19 372 LEU B C 1
ATOM 7476 O O . LEU B 1 372 ? 4.082 -37.562 -11.992 1 98.19 372 LEU B O 1
ATOM 7480 N N . GLU B 1 373 ? 3.65 -35.969 -10.391 1 97.31 373 GLU B N 1
ATOM 7481 C CA . GLU B 1 373 ? 2.207 -36.188 -10.391 1 97.31 373 GLU B CA 1
ATOM 7482 C C . GLU B 1 373 ? 1.53 -35.469 -11.539 1 97.31 373 GLU B C 1
ATOM 7484 O O . GLU B 1 373 ? 0.542 -35.938 -12.102 1 97.31 373 GLU B O 1
ATOM 7489 N N . ASP B 1 374 ? 1.982 -34.281 -11.867 1 97.38 374 ASP B N 1
ATOM 7490 C CA . ASP B 1 374 ? 1.47 -33.375 -12.883 1 97.38 374 ASP B CA 1
ATOM 7491 C C . ASP B 1 374 ? 2.375 -32.156 -13.031 1 97.38 374 ASP B C 1
ATOM 7493 O O . ASP B 1 374 ? 3.34 -31.984 -12.281 1 97.38 374 ASP B O 1
ATOM 7497 N N . ILE B 1 375 ? 2.225 -31.359 -14.086 1 98 375 ILE B N 1
ATOM 7498 C CA . ILE B 1 375 ? 2.803 -30.031 -14.117 1 98 375 ILE B CA 1
ATOM 7499 C C . ILE B 1 375 ? 1.895 -29.047 -13.367 1 98 375 ILE B C 1
ATOM 7501 O O . ILE B 1 375 ? 0.683 -29.266 -13.281 1 98 375 ILE B O 1
ATOM 7505 N N . SER B 1 376 ? 2.42 -28.062 -12.719 1 97.94 376 SER B N 1
ATOM 7506 C CA . SER B 1 376 ? 1.637 -27.188 -11.859 1 97.94 376 SER B CA 1
ATOM 7507 C C . SER B 1 376 ? 0.832 -26.172 -12.672 1 97.94 376 SER B C 1
ATOM 7509 O O . SER B 1 376 ? -0.071 -25.516 -12.148 1 97.94 376 SER B O 1
ATOM 7511 N N . PHE B 1 377 ? 1.1 -25.938 -13.93 1 96.25 377 PHE B N 1
ATOM 7512 C CA . PHE B 1 377 ? 0.39 -25.203 -14.969 1 96.25 377 PHE B CA 1
ATOM 7513 C C . PHE B 1 377 ? 0.951 -25.531 -16.344 1 96.25 377 PHE B C 1
ATOM 7515 O O . PHE B 1 377 ? 2.049 -26.078 -16.453 1 96.25 377 PHE B O 1
ATOM 7522 N N . ASP B 1 378 ? 0.189 -25.266 -17.391 1 95.38 378 ASP B N 1
ATOM 7523 C CA . ASP B 1 378 ? 0.708 -25.5 -18.734 1 95.38 378 ASP B CA 1
ATOM 7524 C C . ASP B 1 378 ? 1.975 -24.688 -18.984 1 95.38 378 ASP B C 1
ATOM 7526 O O . ASP B 1 378 ? 2.002 -23.484 -18.75 1 95.38 378 ASP B O 1
ATOM 7530 N N . THR B 1 379 ? 3.008 -25.344 -19.453 1 97.56 379 THR B N 1
ATOM 7531 C CA . THR B 1 379 ? 4.312 -24.734 -19.641 1 97.56 379 THR B CA 1
ATOM 7532 C C . THR B 1 379 ? 4.227 -23.578 -20.656 1 97.56 379 THR B C 1
ATOM 7534 O O . THR B 1 379 ? 3.701 -23.766 -21.75 1 97.56 379 THR B O 1
ATOM 7537 N N . ILE B 1 380 ? 4.59 -22.406 -20.266 1 97 380 ILE B N 1
ATOM 7538 C CA . ILE B 1 380 ? 4.812 -21.312 -21.188 1 97 380 ILE B CA 1
ATOM 7539 C C . ILE B 1 380 ? 6.176 -21.469 -21.859 1 97 380 ILE B C 1
ATOM 7541 O O . ILE B 1 380 ? 7.215 -21.344 -21.219 1 97 380 ILE B O 1
ATOM 7545 N N . SER B 1 381 ? 6.176 -21.844 -23.031 1 98.38 381 SER B N 1
ATOM 7546 C CA . SER B 1 381 ? 7.348 -22.047 -23.875 1 98.38 381 SER B CA 1
ATOM 7547 C C . SER B 1 381 ? 7.352 -21.062 -25.047 1 98.38 381 SER B C 1
ATOM 7549 O O . SER B 1 381 ? 6.75 -21.344 -26.094 1 98.38 381 SER B O 1
ATOM 7551 N N . GLY B 1 382 ? 8 -19.922 -24.844 1 98.12 382 GLY B N 1
ATOM 7552 C CA . GLY B 1 382 ? 7.879 -18.844 -25.812 1 98.12 382 GLY B CA 1
ATOM 7553 C C . GLY B 1 382 ? 9.211 -18.406 -26.406 1 98.12 382 GLY B C 1
ATOM 7554 O O . GLY B 1 382 ? 10.062 -17.875 -25.688 1 98.12 382 GLY B O 1
ATOM 7555 N N . ALA B 1 383 ? 9.43 -18.594 -27.734 1 97.94 383 ALA B N 1
ATOM 7556 C CA . ALA B 1 383 ? 10.609 -18.141 -28.469 1 97.94 383 ALA B CA 1
ATOM 7557 C C . ALA B 1 383 ? 10.352 -16.797 -29.156 1 97.94 383 ALA B C 1
ATOM 7559 O O . ALA B 1 383 ? 9.312 -16.594 -29.781 1 97.94 383 ALA B O 1
ATOM 7560 N N . GLY B 1 384 ? 11.32 -15.875 -29 1 97.44 384 GLY B N 1
ATOM 7561 C CA . GLY B 1 384 ? 11.188 -14.586 -29.656 1 97.44 384 GLY B CA 1
ATOM 7562 C C . GLY B 1 384 ? 9.914 -13.852 -29.281 1 97.44 384 GLY B C 1
ATOM 7563 O O . GLY B 1 384 ? 9.617 -13.672 -28.094 1 97.44 384 GLY B O 1
ATOM 7564 N N . PRO B 1 385 ? 9.141 -13.445 -30.312 1 96.25 385 PRO B N 1
ATOM 7565 C CA . PRO B 1 385 ? 7.93 -12.656 -30.062 1 96.25 385 PRO B CA 1
ATOM 7566 C C . PRO B 1 385 ? 6.926 -13.383 -29.172 1 96.25 385 PRO B C 1
ATOM 7568 O O . PRO B 1 385 ? 6.168 -12.734 -28.453 1 96.25 385 PRO B O 1
ATOM 7571 N N . ASN B 1 386 ? 6.914 -14.734 -29.188 1 96.25 386 ASN B N 1
ATOM 7572 C CA . ASN B 1 386 ? 5.98 -15.484 -28.344 1 96.25 386 ASN B CA 1
ATOM 7573 C C . ASN B 1 386 ? 6.297 -15.32 -26.875 1 96.25 386 ASN B C 1
ATOM 7575 O O . ASN B 1 386 ? 5.402 -15.398 -26.031 1 96.25 386 ASN B O 1
ATOM 7579 N N . GLY B 1 387 ? 7.559 -15.062 -26.594 1 96.44 387 GLY B N 1
ATOM 7580 C CA . GLY B 1 387 ? 7.961 -14.82 -25.219 1 96.44 387 GLY B CA 1
ATOM 7581 C C . GLY B 1 387 ? 7.406 -13.531 -24.641 1 96.44 387 GLY B C 1
ATOM 7582 O O . GLY B 1 387 ? 7.363 -13.352 -23.422 1 96.44 387 GLY B O 1
ATOM 7583 N N . ALA B 1 388 ? 6.965 -12.648 -25.531 1 95.19 388 ALA B N 1
ATOM 7584 C CA . ALA B 1 388 ? 6.438 -11.352 -25.094 1 95.19 388 ALA B CA 1
ATOM 7585 C C . ALA B 1 388 ? 4.996 -11.484 -24.609 1 95.19 388 ALA B C 1
ATOM 7587 O O . ALA B 1 388 ? 4.469 -10.578 -23.969 1 95.19 388 ALA B O 1
ATOM 7588 N N . ILE B 1 389 ? 4.383 -12.594 -24.969 1 92.88 389 ILE B N 1
ATOM 7589 C CA . ILE B 1 389 ? 3.045 -12.875 -24.469 1 92.88 389 ILE B CA 1
ATOM 7590 C C . ILE B 1 389 ? 3.135 -13.461 -23.062 1 92.88 389 ILE B C 1
ATOM 7592 O O . ILE B 1 389 ? 3.568 -14.602 -22.891 1 92.88 389 ILE B O 1
ATOM 7596 N N . ILE B 1 390 ? 2.787 -12.758 -22.078 1 92.25 390 ILE B N 1
ATOM 7597 C CA . ILE B 1 390 ? 3.043 -13.039 -20.672 1 92.25 390 ILE B CA 1
ATOM 7598 C C . ILE B 1 390 ? 2.527 -14.43 -20.312 1 92.25 390 ILE B C 1
ATOM 7600 O O . ILE B 1 390 ? 3.227 -15.211 -19.672 1 92.25 390 ILE B O 1
ATOM 7604 N N . HIS B 1 391 ? 1.329 -14.805 -20.703 1 91.06 391 HIS B N 1
ATOM 7605 C CA . HIS B 1 391 ? 0.766 -16.125 -20.453 1 91.06 391 HIS B CA 1
ATOM 7606 C C . HIS B 1 391 ? 0.606 -16.922 -21.75 1 91.06 391 HIS B C 1
ATOM 7608 O O . HIS B 1 391 ? -0.438 -17.531 -21.984 1 91.06 391 HIS B O 1
ATOM 7614 N N . TYR B 1 392 ? 1.648 -16.891 -22.516 1 92.31 392 TYR B N 1
ATOM 7615 C CA . TYR B 1 392 ? 1.684 -17.609 -23.797 1 92.31 392 TYR B CA 1
ATOM 7616 C C . TYR B 1 392 ? 1.458 -19.094 -23.594 1 92.31 392 TYR B C 1
ATOM 7618 O O . TYR B 1 392 ? 2.102 -19.719 -22.75 1 92.31 392 TYR B O 1
ATOM 7626 N N . ARG B 1 393 ? 0.52 -19.594 -24.312 1 91.19 393 ARG B N 1
ATOM 7627 C CA . ARG B 1 393 ? 0.33 -21.047 -24.422 1 91.19 393 ARG B CA 1
ATOM 7628 C C . ARG B 1 393 ? 0.584 -21.516 -25.844 1 91.19 393 ARG B C 1
ATOM 7630 O O . ARG B 1 393 ? -0.251 -21.328 -26.734 1 91.19 393 ARG B O 1
ATOM 7637 N N . VAL B 1 394 ? 1.685 -22.172 -26 1 94 394 VAL B N 1
ATOM 7638 C CA . VAL B 1 394 ? 2.068 -22.656 -27.312 1 94 394 VAL B CA 1
ATOM 7639 C C . VAL B 1 394 ? 1.072 -23.703 -27.797 1 94 394 VAL B C 1
ATOM 7641 O O . VAL B 1 394 ? 0.571 -24.5 -27 1 94 394 VAL B O 1
ATOM 7644 N N . ASN B 1 395 ? 0.744 -23.656 -29.031 1 92.62 395 ASN B N 1
ATOM 7645 C CA . ASN B 1 395 ? -0.05 -24.672 -29.719 1 92.62 395 ASN B CA 1
ATOM 7646 C C . ASN B 1 395 ? 0.492 -24.969 -31.125 1 92.62 395 ASN B C 1
ATOM 7648 O O . ASN B 1 395 ? 1.495 -24.375 -31.531 1 92.62 395 ASN B O 1
ATOM 7652 N N . THR B 1 396 ? -0.136 -25.828 -31.766 1 94.06 396 THR B N 1
ATOM 7653 C CA . THR B 1 396 ? 0.358 -26.281 -33.062 1 94.06 396 THR B CA 1
ATOM 7654 C C . THR B 1 396 ? 0.362 -25.141 -34.062 1 94.06 396 THR B C 1
ATOM 7656 O O . THR B 1 396 ? 1.161 -25.141 -35.031 1 94.06 396 THR B O 1
ATOM 7659 N N . ASP B 1 397 ? -0.451 -24.109 -33.875 1 91.75 397 ASP B N 1
ATOM 7660 C CA . ASP B 1 397 ? -0.537 -22.984 -34.812 1 91.75 397 ASP B CA 1
ATOM 7661 C C . ASP B 1 397 ? 0.546 -21.953 -34.531 1 91.75 397 ASP B C 1
ATOM 7663 O O . ASP B 1 397 ? 0.989 -21.234 -35.438 1 91.75 397 ASP B O 1
ATOM 7667 N N . THR B 1 398 ? 0.912 -21.859 -33.344 1 93.06 398 THR B N 1
ATOM 7668 C CA . THR B 1 398 ? 1.8 -20.781 -32.938 1 93.06 398 THR B CA 1
ATOM 7669 C C . THR B 1 398 ? 3.217 -21.297 -32.719 1 93.06 398 THR B C 1
ATOM 7671 O O . THR B 1 398 ? 4.133 -20.5 -32.438 1 93.06 398 THR B O 1
ATOM 7674 N N . ASN B 1 399 ? 3.479 -22.531 -32.875 1 97.12 399 ASN B N 1
ATOM 7675 C CA . ASN B 1 399 ? 4.73 -23.219 -32.562 1 97.12 399 ASN B CA 1
ATOM 7676 C C . ASN B 1 399 ? 5.891 -22.656 -33.375 1 97.12 399 ASN B C 1
ATOM 7678 O O . ASN B 1 399 ? 5.965 -22.859 -34.594 1 97.12 399 ASN B O 1
ATOM 7682 N N . ARG B 1 400 ? 6.773 -21.969 -32.719 1 97.5 400 ARG B N 1
ATOM 7683 C CA . ARG B 1 400 ? 7.934 -21.391 -33.375 1 97.5 400 ARG B CA 1
ATOM 7684 C C . ARG B 1 400 ? 9.195 -22.188 -33.062 1 97.5 400 ARG B C 1
ATOM 7686 O O . ARG B 1 400 ? 9.344 -22.734 -31.969 1 97.5 400 ARG B O 1
ATOM 7693 N N . THR B 1 401 ? 10.055 -22.203 -34.031 1 97.88 401 THR B N 1
ATOM 7694 C CA . THR B 1 401 ? 11.391 -22.719 -33.75 1 97.88 401 THR B CA 1
ATOM 7695 C C . THR B 1 401 ? 12.227 -21.703 -33 1 97.88 401 THR B C 1
ATOM 7697 O O . THR B 1 401 ? 12.047 -20.484 -33.156 1 97.88 401 THR B O 1
ATOM 7700 N N . LEU B 1 402 ? 13.086 -22.203 -32.125 1 98.38 402 LEU B N 1
ATOM 7701 C CA . LEU B 1 402 ? 14.023 -21.344 -31.406 1 98.38 402 LEU B CA 1
ATOM 7702 C C . LEU B 1 402 ? 15.125 -20.859 -32.344 1 98.38 402 LEU B C 1
ATOM 7704 O O . LEU B 1 402 ? 16.047 -21.609 -32.688 1 98.38 402 LEU B O 1
ATOM 7708 N N . GLN B 1 403 ? 15.102 -19.609 -32.719 1 97.38 403 GLN B N 1
ATOM 7709 C CA . GLN B 1 403 ? 15.977 -19.078 -33.781 1 97.38 403 GLN B CA 1
ATOM 7710 C C . GLN B 1 403 ? 17.172 -18.359 -33.156 1 97.38 403 GLN B C 1
ATOM 7712 O O . GLN B 1 403 ? 17.094 -17.828 -32.062 1 97.38 403 GLN B O 1
ATOM 7717 N N . ASP B 1 404 ? 18.219 -18.312 -34 1 97.06 404 ASP B N 1
ATOM 7718 C CA . ASP B 1 404 ? 19.406 -17.562 -33.625 1 97.06 404 ASP B CA 1
ATOM 7719 C C . ASP B 1 404 ? 19.078 -16.094 -33.375 1 97.06 404 ASP B C 1
ATOM 7721 O O . ASP B 1 404 ? 18.328 -15.484 -34.125 1 97.06 404 ASP B O 1
ATOM 7725 N N . GLY B 1 405 ? 19.562 -15.609 -32.25 1 97.12 405 GLY B N 1
ATOM 7726 C CA . GLY B 1 405 ? 19.391 -14.195 -31.953 1 97.12 405 GLY B CA 1
ATOM 7727 C C . GLY B 1 405 ? 18.141 -13.898 -31.141 1 97.12 405 GLY B C 1
ATOM 7728 O O . GLY B 1 405 ? 17.844 -12.734 -30.859 1 97.12 405 GLY B O 1
ATOM 7729 N N . GLU B 1 406 ? 17.438 -14.938 -30.719 1 97.38 406 GLU B N 1
ATOM 7730 C CA . GLU B 1 406 ? 16.203 -14.742 -29.969 1 97.38 406 GLU B CA 1
ATOM 7731 C C . GLU B 1 406 ? 16.344 -15.227 -28.531 1 97.38 406 GLU B C 1
ATOM 7733 O O . GLU B 1 406 ? 17.297 -15.961 -28.203 1 97.38 406 GLU B O 1
ATOM 7738 N N . LEU B 1 407 ? 15.508 -14.68 -27.703 1 98.69 407 LEU B N 1
ATOM 7739 C CA . LEU B 1 407 ? 15.359 -15.242 -26.359 1 98.69 407 LEU B CA 1
ATOM 7740 C C . LEU B 1 407 ? 14.336 -16.375 -26.359 1 98.69 407 LEU B C 1
ATOM 7742 O O . LEU B 1 407 ? 13.398 -16.375 -27.156 1 98.69 407 LEU B O 1
ATOM 7746 N N . TYR B 1 408 ? 14.633 -17.344 -25.578 1 98.69 408 TYR B N 1
ATOM 7747 C CA . TYR B 1 408 ? 13.664 -18.391 -25.25 1 98.69 408 TYR B CA 1
ATOM 7748 C C . TYR B 1 408 ? 13.25 -18.312 -23.797 1 98.69 408 TYR B C 1
ATOM 7750 O O . TYR B 1 408 ? 14.086 -18.422 -22.891 1 98.69 408 TYR B O 1
ATOM 7758 N N . LEU B 1 409 ? 11.961 -17.969 -23.531 1 98.81 409 LEU B N 1
ATOM 7759 C CA . LEU B 1 409 ? 11.391 -17.891 -22.188 1 98.81 409 LEU B CA 1
ATOM 7760 C C . LEU B 1 409 ? 10.578 -19.141 -21.859 1 98.81 409 LEU B C 1
ATOM 7762 O O . LEU B 1 409 ? 9.672 -19.5 -22.609 1 98.81 409 LEU B O 1
ATOM 7766 N N . VAL B 1 410 ? 10.938 -19.812 -20.797 1 98.75 410 VAL B N 1
ATOM 7767 C CA . VAL B 1 410 ? 10.203 -21 -20.359 1 98.75 410 VAL B CA 1
ATOM 7768 C C . VAL B 1 410 ? 9.742 -20.828 -18.906 1 98.75 410 VAL B C 1
ATOM 7770 O O . VAL B 1 410 ? 10.57 -20.641 -18.016 1 98.75 410 VAL B O 1
ATOM 7773 N N . ASP B 1 411 ? 8.508 -20.672 -18.688 1 98.5 411 ASP B N 1
ATOM 7774 C CA . ASP B 1 411 ? 7.812 -20.625 -17.406 1 98.5 411 ASP B CA 1
ATOM 7775 C C . ASP B 1 411 ? 7.031 -21.906 -17.141 1 98.5 411 ASP B C 1
ATOM 7777 O O . ASP B 1 411 ? 6.156 -22.281 -17.922 1 98.5 411 ASP B O 1
ATOM 7781 N N . SER B 1 412 ? 7.406 -22.578 -16.062 1 98.31 412 SER B N 1
ATOM 7782 C CA . SER B 1 412 ? 6.898 -23.938 -15.867 1 98.31 412 SER B CA 1
ATOM 7783 C C . SER B 1 412 ? 6.992 -24.344 -14.398 1 98.31 412 SER B C 1
ATOM 7785 O O . SER B 1 412 ? 7.645 -23.672 -13.602 1 98.31 412 SER B O 1
ATOM 7787 N N . GLY B 1 413 ? 6.344 -25.406 -14.039 1 98.44 413 GLY B N 1
ATOM 7788 C CA . GLY B 1 413 ? 6.395 -25.969 -12.703 1 98.44 413 GLY B CA 1
ATOM 7789 C C . GLY B 1 413 ? 5.887 -27.391 -12.641 1 98.44 413 GLY B C 1
ATOM 7790 O O . GLY B 1 413 ? 5.461 -27.953 -13.656 1 98.44 413 GLY B O 1
ATOM 7791 N N . ALA B 1 414 ? 6.051 -28 -11.469 1 98.62 414 ALA B N 1
ATOM 7792 C CA . ALA B 1 414 ? 5.715 -29.406 -11.273 1 98.62 414 ALA B CA 1
ATOM 7793 C C . ALA B 1 414 ? 4.891 -29.609 -10.008 1 98.62 414 ALA B C 1
ATOM 7795 O O . ALA B 1 414 ? 5.016 -28.844 -9.055 1 98.62 414 ALA B O 1
ATOM 7796 N N . GLN B 1 415 ? 4.059 -30.594 -10.047 1 98.44 415 GLN B N 1
ATOM 7797 C CA . GLN B 1 415 ? 3.365 -31.109 -8.867 1 98.44 415 GLN B CA 1
ATOM 7798 C C . GLN B 1 415 ? 3.99 -32.406 -8.391 1 98.44 415 GLN B C 1
ATOM 7800 O O . GLN B 1 415 ? 4.004 -33.406 -9.125 1 98.44 415 GLN B O 1
ATOM 7805 N N . TYR B 1 416 ? 4.551 -32.375 -7.242 1 98.25 416 TYR B N 1
ATOM 7806 C CA . TYR B 1 416 ? 4.965 -33.562 -6.5 1 98.25 416 TYR B CA 1
ATOM 7807 C C . TYR B 1 416 ? 4.145 -33.719 -5.227 1 98.25 416 TYR B C 1
ATOM 7809 O O . TYR B 1 416 ? 3.621 -32.75 -4.691 1 98.25 416 TYR B O 1
ATOM 7817 N N . ARG B 1 417 ? 4.051 -34.906 -4.73 1 97.62 417 ARG B N 1
ATOM 7818 C CA . ARG B 1 417 ? 3.242 -35.156 -3.537 1 97.62 417 ARG B CA 1
ATOM 7819 C C . ARG B 1 417 ? 3.738 -34.312 -2.365 1 97.62 417 ARG B C 1
ATOM 7821 O O . ARG B 1 417 ? 2.959 -33.938 -1.482 1 97.62 417 ARG B O 1
ATOM 7828 N N . ASP B 1 418 ? 4.992 -34 -2.439 1 98 418 ASP B N 1
ATOM 7829 C CA . ASP B 1 418 ? 5.582 -33.312 -1.3 1 98 418 ASP B CA 1
ATOM 7830 C C . ASP B 1 418 ? 5.746 -31.812 -1.589 1 98 418 ASP B C 1
ATOM 7832 O O . ASP B 1 418 ? 6.285 -31.062 -0.764 1 98 418 ASP B O 1
ATOM 7836 N N . GLY B 1 419 ? 5.332 -31.391 -2.781 1 98.19 419 GLY B N 1
ATOM 7837 C CA . GLY B 1 419 ? 5.457 -29.953 -2.992 1 98.19 419 GLY B CA 1
ATOM 7838 C C . GLY B 1 419 ? 5.082 -29.516 -4.398 1 98.19 419 GLY B C 1
ATOM 7839 O O . GLY B 1 419 ? 4.949 -30.359 -5.293 1 98.19 419 GLY B O 1
ATOM 7840 N N . THR B 1 420 ? 4.816 -28.234 -4.594 1 98.81 420 THR B N 1
ATOM 7841 C CA . THR B 1 420 ? 4.504 -27.547 -5.848 1 98.81 420 THR B CA 1
ATOM 7842 C C . THR B 1 420 ? 5.625 -26.594 -6.242 1 98.81 420 THR B C 1
ATOM 7844 O O . THR B 1 420 ? 6.102 -25.812 -5.414 1 98.81 420 THR B O 1
ATOM 7847 N N . THR B 1 421 ? 6.141 -26.672 -7.461 1 98.81 421 THR B N 1
ATOM 7848 C CA . THR B 1 421 ? 7.215 -25.797 -7.898 1 98.81 421 THR B CA 1
ATOM 7849 C C . THR B 1 421 ? 6.719 -24.812 -8.953 1 98.81 421 THR B C 1
ATOM 7851 O O . THR B 1 421 ? 5.641 -25 -9.523 1 98.81 421 THR B O 1
ATOM 7854 N N . ASP B 1 422 ? 7.328 -23.781 -9.156 1 98.81 422 ASP B N 1
ATOM 7855 C CA . ASP B 1 422 ? 7.125 -22.703 -10.117 1 98.81 422 ASP B CA 1
ATOM 7856 C C . ASP B 1 422 ? 8.43 -21.969 -10.414 1 98.81 422 ASP B C 1
ATOM 7858 O O . ASP B 1 422 ? 9.102 -21.484 -9.5 1 98.81 422 ASP B O 1
ATOM 7862 N N . ILE B 1 423 ? 8.844 -21.938 -11.719 1 98.88 423 ILE B N 1
ATOM 7863 C CA . ILE B 1 423 ? 10.125 -21.359 -12.078 1 98.88 423 ILE B CA 1
ATOM 7864 C C . ILE B 1 423 ? 10.062 -20.812 -13.5 1 98.88 423 ILE B C 1
ATOM 7866 O O . ILE B 1 423 ? 9.414 -21.391 -14.367 1 98.88 423 ILE B O 1
ATOM 7870 N N . THR B 1 424 ? 10.648 -19.688 -13.727 1 98.88 424 THR B N 1
ATOM 7871 C CA . THR B 1 424 ? 10.844 -19.156 -15.07 1 98.88 424 THR B CA 1
ATOM 7872 C C . THR B 1 424 ? 12.328 -18.891 -15.336 1 98.88 424 THR B C 1
ATOM 7874 O O . THR B 1 424 ? 13.031 -18.375 -14.477 1 98.88 424 THR B O 1
ATOM 7877 N N . ARG B 1 425 ? 12.844 -19.344 -16.438 1 98.88 425 ARG B N 1
ATOM 7878 C CA . ARG B 1 425 ? 14.156 -18.969 -16.953 1 98.88 425 ARG B CA 1
ATOM 7879 C C . ARG B 1 425 ? 14.055 -18.438 -18.375 1 98.88 425 ARG B C 1
ATOM 7881 O O . ARG B 1 425 ? 13.242 -18.922 -19.172 1 98.88 425 ARG B O 1
ATOM 7888 N N . THR B 1 426 ? 14.711 -17.438 -18.641 1 98.88 426 THR B N 1
ATOM 7889 C CA . THR B 1 426 ? 14.953 -16.922 -19.984 1 98.88 426 THR B CA 1
ATOM 7890 C C . THR B 1 426 ? 16.391 -17.188 -20.422 1 98.88 426 THR B C 1
ATOM 7892 O O . THR B 1 426 ? 17.328 -16.875 -19.688 1 98.88 426 THR B O 1
ATOM 7895 N N . VAL B 1 427 ? 16.562 -17.812 -21.625 1 98.69 427 VAL B N 1
ATOM 7896 C CA . VAL B 1 427 ? 17.906 -18.156 -22.078 1 98.69 427 VAL B CA 1
ATOM 7897 C C . VAL B 1 427 ? 18.141 -17.641 -23.484 1 98.69 427 VAL B C 1
ATOM 7899 O O . VAL B 1 427 ? 17.188 -17.453 -24.25 1 98.69 427 VAL B O 1
ATOM 7902 N N . PRO B 1 428 ? 19.375 -17.344 -23.828 1 98.5 428 PRO B N 1
ATOM 7903 C CA . PRO B 1 428 ? 19.688 -16.875 -25.172 1 98.5 428 PRO B CA 1
ATOM 7904 C C . PRO B 1 428 ? 19.812 -18.031 -26.172 1 98.5 428 PRO B C 1
ATOM 7906 O O . PRO B 1 428 ? 20.312 -19.094 -25.828 1 98.5 428 PRO B O 1
ATOM 7909 N N . ILE B 1 429 ? 19.25 -17.859 -27.312 1 97.88 429 ILE B N 1
ATOM 7910 C CA . ILE B 1 429 ? 19.531 -18.719 -28.453 1 97.88 429 ILE B CA 1
ATOM 7911 C C . ILE B 1 429 ? 20.516 -18.031 -29.391 1 97.88 429 ILE B C 1
ATOM 7913 O O . ILE B 1 429 ? 20.125 -17.125 -30.156 1 97.88 429 ILE B O 1
ATOM 7917 N N . GLY B 1 430 ? 21.719 -18.422 -29.359 1 94.5 430 GLY B N 1
ATOM 7918 C CA . GLY B 1 430 ? 22.75 -17.766 -30.141 1 94.5 430 GLY B CA 1
ATOM 7919 C C . GLY B 1 430 ? 23.156 -16.422 -29.578 1 94.5 430 GLY B C 1
ATOM 7920 O O . GLY B 1 430 ? 23.328 -16.266 -28.359 1 94.5 430 GLY B O 1
ATOM 7921 N N . ARG B 1 431 ? 23.438 -15.414 -30.453 1 93.38 431 ARG B N 1
ATOM 7922 C CA . ARG B 1 431 ? 23.938 -14.109 -30.062 1 93.38 431 ARG B CA 1
ATOM 7923 C C . ARG B 1 431 ? 22.797 -13.117 -29.828 1 93.38 431 ARG B C 1
ATOM 7925 O O . ARG B 1 431 ? 21.984 -12.898 -30.719 1 93.38 431 ARG B O 1
ATOM 7932 N N . ILE B 1 432 ? 22.812 -12.469 -28.688 1 96.44 432 ILE B N 1
ATOM 7933 C CA . ILE B 1 432 ? 21.719 -11.594 -28.297 1 96.44 432 ILE B CA 1
ATOM 7934 C C . ILE B 1 432 ? 22.156 -10.141 -28.344 1 96.44 432 ILE B C 1
ATOM 7936 O O . ILE B 1 432 ? 23.297 -9.82 -27.969 1 96.44 432 ILE B O 1
ATOM 7940 N N . ASP B 1 433 ? 21.297 -9.234 -28.703 1 95.38 433 ASP B N 1
ATOM 7941 C CA . ASP B 1 433 ? 21.547 -7.797 -28.766 1 95.38 433 ASP B CA 1
ATOM 7942 C C . ASP B 1 433 ? 21.812 -7.23 -27.375 1 95.38 433 ASP B C 1
ATOM 7944 O O . ASP B 1 433 ? 21.188 -7.629 -26.391 1 95.38 433 ASP B O 1
ATOM 7948 N N . PRO B 1 434 ? 22.734 -6.27 -27.297 1 96 434 PRO B N 1
ATOM 7949 C CA . PRO B 1 434 ? 23.109 -5.684 -26 1 96 434 PRO B CA 1
ATOM 7950 C C . PRO B 1 434 ? 21.922 -5.035 -25.297 1 96 434 PRO B C 1
ATOM 7952 O O . PRO B 1 434 ? 21.844 -5.066 -24.062 1 96 434 PRO B O 1
ATOM 7955 N N . GLU B 1 435 ? 21.016 -4.469 -25.984 1 95.44 435 GLU B N 1
ATOM 7956 C CA . GLU B 1 435 ? 19.859 -3.83 -25.375 1 95.44 435 GLU B CA 1
ATOM 7957 C C . GLU B 1 435 ? 18.969 -4.855 -24.672 1 95.44 435 GLU B C 1
ATOM 7959 O O . GLU B 1 435 ? 18.375 -4.559 -23.625 1 95.44 435 GLU B O 1
ATOM 7964 N N . THR B 1 436 ? 18.922 -6.016 -25.312 1 97.5 436 THR B N 1
ATOM 7965 C CA . THR B 1 436 ? 18.172 -7.109 -24.703 1 97.5 436 THR B CA 1
ATOM 7966 C C . THR B 1 436 ? 18.859 -7.598 -23.438 1 97.5 436 THR B C 1
ATOM 7968 O O . THR B 1 436 ? 18.188 -7.891 -22.438 1 97.5 436 THR B O 1
ATOM 7971 N N . VAL B 1 437 ? 20.188 -7.629 -23.438 1 98.44 437 VAL B N 1
ATOM 7972 C CA . VAL B 1 437 ? 20.969 -8.023 -22.281 1 98.44 437 VAL B CA 1
ATOM 7973 C C . VAL B 1 437 ? 20.75 -7.027 -21.141 1 98.44 437 VAL B C 1
ATOM 7975 O O . VAL B 1 437 ? 20.625 -7.414 -19.984 1 98.44 437 VAL B O 1
ATOM 7978 N N . LYS B 1 438 ? 20.719 -5.766 -21.484 1 98.12 438 LYS B N 1
ATOM 7979 C CA . LYS B 1 438 ? 20.438 -4.723 -20.5 1 98.12 438 LYS B CA 1
ATOM 7980 C C . LYS B 1 438 ? 19.094 -4.938 -19.828 1 98.12 438 LYS B C 1
ATOM 7982 O O . LYS B 1 438 ? 18.984 -4.887 -18.609 1 98.12 438 LYS B O 1
ATOM 7987 N N . ALA B 1 439 ? 18.094 -5.188 -20.625 1 98.44 439 ALA B N 1
ATOM 7988 C CA . ALA B 1 439 ? 16.75 -5.414 -20.078 1 98.44 439 ALA B CA 1
ATOM 7989 C C . ALA B 1 439 ? 16.734 -6.625 -19.156 1 98.44 439 ALA B C 1
ATOM 7991 O O . ALA B 1 439 ? 16.109 -6.594 -18.094 1 98.44 439 ALA B O 1
ATOM 7992 N N . PHE B 1 440 ? 17.453 -7.688 -19.609 1 98.81 440 PHE B N 1
ATOM 7993 C CA . PHE B 1 440 ? 17.547 -8.883 -18.781 1 98.81 440 PHE B CA 1
ATOM 7994 C C . PHE B 1 440 ? 18.188 -8.562 -17.422 1 98.81 440 PHE B C 1
ATOM 7996 O O . PHE B 1 440 ? 17.719 -9.016 -16.391 1 98.81 440 PHE B O 1
ATOM 8003 N N . THR B 1 441 ? 19.203 -7.77 -17.453 1 98.88 441 THR B N 1
ATOM 8004 C CA . THR B 1 441 ? 19.938 -7.438 -16.234 1 98.88 441 THR B CA 1
ATOM 8005 C C . THR B 1 441 ? 19.078 -6.598 -15.297 1 98.88 441 THR B C 1
ATOM 8007 O O . THR B 1 441 ? 19.141 -6.754 -14.078 1 98.88 441 THR B O 1
ATOM 8010 N N . LEU B 1 442 ? 18.281 -5.719 -15.844 1 98.81 442 LEU B N 1
ATOM 8011 C CA . LEU B 1 442 ? 17.375 -4.91 -15.031 1 98.81 442 LEU B CA 1
ATOM 8012 C C . LEU B 1 442 ? 16.328 -5.781 -14.344 1 98.81 442 LEU B C 1
ATOM 8014 O O . LEU B 1 442 ? 15.969 -5.539 -13.188 1 98.81 442 LEU B O 1
ATOM 8018 N N . VAL B 1 443 ? 15.812 -6.828 -15.047 1 98.88 443 VAL B N 1
ATOM 8019 C CA . VAL B 1 443 ? 14.875 -7.785 -14.453 1 98.88 443 VAL B CA 1
ATOM 8020 C C . VAL B 1 443 ? 15.57 -8.555 -13.328 1 98.88 443 VAL B C 1
ATOM 8022 O O . VAL B 1 443 ? 15 -8.742 -12.25 1 98.88 443 VAL B O 1
ATOM 8025 N N . LEU B 1 444 ? 16.781 -8.969 -13.586 1 98.94 444 LEU B N 1
ATOM 8026 C CA . LEU B 1 444 ? 17.562 -9.695 -12.594 1 98.94 444 LEU B CA 1
ATOM 8027 C C . LEU B 1 444 ? 17.766 -8.867 -11.336 1 98.94 444 LEU B C 1
ATOM 8029 O O . LEU B 1 444 ? 17.672 -9.391 -10.219 1 98.94 444 LEU B O 1
ATOM 8033 N N . LYS B 1 445 ? 18.047 -7.566 -11.523 1 98.88 445 LYS B N 1
ATOM 8034 C CA . LYS B 1 445 ? 18.172 -6.676 -10.375 1 98.88 445 LYS B CA 1
ATOM 8035 C C . LYS B 1 445 ? 16.922 -6.711 -9.5 1 98.88 445 LYS B C 1
ATOM 8037 O O . LYS B 1 445 ? 17.016 -6.645 -8.273 1 98.88 445 LYS B O 1
ATOM 8042 N N . GLY B 1 446 ? 15.75 -6.809 -10.125 1 98.88 446 GLY B N 1
ATOM 8043 C CA . GLY B 1 446 ? 14.508 -6.91 -9.383 1 98.88 446 GLY B CA 1
ATOM 8044 C C . GLY B 1 446 ? 14.406 -8.188 -8.57 1 98.88 446 GLY B C 1
ATOM 8045 O O . GLY B 1 446 ? 13.984 -8.164 -7.41 1 98.88 446 GLY B O 1
ATOM 8046 N N . VAL B 1 447 ? 14.812 -9.281 -9.164 1 98.88 447 VAL B N 1
ATOM 8047 C CA . VAL B 1 447 ? 14.812 -10.57 -8.477 1 98.88 447 VAL B CA 1
ATOM 8048 C C . VAL B 1 447 ? 15.711 -10.5 -7.242 1 98.88 447 VAL B C 1
ATOM 8050 O O . VAL B 1 447 ? 15.32 -10.93 -6.152 1 98.88 447 VAL B O 1
ATOM 8053 N N . ILE B 1 448 ? 16.906 -9.945 -7.453 1 98.88 448 ILE B N 1
ATOM 8054 C CA . ILE B 1 448 ? 17.906 -9.852 -6.383 1 98.88 448 ILE B CA 1
ATOM 8055 C C . ILE B 1 448 ? 17.375 -8.945 -5.27 1 98.88 448 ILE B C 1
ATOM 8057 O O . ILE B 1 448 ? 17.5 -9.273 -4.086 1 98.88 448 ILE B O 1
ATOM 8061 N N . ALA B 1 449 ? 16.75 -7.836 -5.633 1 98.81 449 ALA B N 1
ATOM 8062 C CA . ALA B 1 449 ? 16.266 -6.863 -4.656 1 98.81 449 ALA B CA 1
ATOM 8063 C C . ALA B 1 449 ? 15.219 -7.488 -3.736 1 98.81 449 ALA B C 1
ATOM 8065 O O . ALA B 1 449 ? 15.281 -7.32 -2.516 1 98.81 449 ALA B O 1
ATOM 8066 N N . ILE B 1 450 ? 14.25 -8.242 -4.273 1 98.88 450 ILE B N 1
ATOM 8067 C CA . ILE B 1 450 ? 13.227 -8.898 -3.467 1 98.88 450 ILE B CA 1
ATOM 8068 C C . ILE B 1 450 ? 13.867 -9.984 -2.607 1 98.88 450 ILE B C 1
ATOM 8070 O O . ILE B 1 450 ? 13.617 -10.062 -1.403 1 98.88 450 ILE B O 1
ATOM 8074 N N . THR B 1 451 ? 14.727 -10.789 -3.219 1 98.75 451 THR B N 1
ATOM 8075 C CA . THR B 1 451 ? 15.305 -11.945 -2.545 1 98.75 451 THR B CA 1
ATOM 8076 C C . THR B 1 451 ? 16.125 -11.516 -1.333 1 98.75 451 THR B C 1
ATOM 8078 O O . THR B 1 451 ? 16.156 -12.203 -0.314 1 98.75 451 THR B O 1
ATOM 8081 N N . THR B 1 452 ? 16.766 -10.352 -1.444 1 98.56 452 THR B N 1
ATOM 8082 C CA . THR B 1 452 ? 17.703 -9.93 -0.403 1 98.56 452 THR B CA 1
ATOM 8083 C C . THR B 1 452 ? 17.031 -8.945 0.554 1 98.56 452 THR B C 1
ATOM 8085 O O . THR B 1 452 ? 17.703 -8.375 1.426 1 98.56 452 THR B O 1
ATOM 8088 N N . ALA B 1 453 ? 15.812 -8.688 0.415 1 98.56 453 ALA B N 1
ATOM 8089 C CA . ALA B 1 453 ? 15.109 -7.719 1.256 1 98.56 453 ALA B CA 1
ATOM 8090 C C . ALA B 1 453 ? 15.039 -8.195 2.703 1 98.56 453 ALA B C 1
ATOM 8092 O O . ALA B 1 453 ? 14.961 -9.398 2.963 1 98.56 453 ALA B O 1
ATOM 8093 N N . ARG B 1 454 ? 15.164 -7.324 3.654 1 98.62 454 ARG B N 1
ATOM 8094 C CA . ARG B 1 454 ? 14.828 -7.473 5.066 1 98.62 454 ARG B CA 1
ATOM 8095 C C . ARG B 1 454 ? 13.68 -6.547 5.461 1 98.62 454 ARG B C 1
ATOM 8097 O O . ARG B 1 454 ? 13.586 -5.422 4.965 1 98.62 454 ARG B O 1
ATOM 8104 N N . PHE B 1 455 ? 12.844 -6.996 6.277 1 98.69 455 PHE B N 1
ATOM 8105 C CA . PHE B 1 455 ? 11.672 -6.184 6.605 1 98.69 455 PHE B CA 1
ATOM 8106 C C . PHE B 1 455 ? 11.109 -6.57 7.969 1 98.69 455 PHE B C 1
ATOM 8108 O O . PHE B 1 455 ? 11.211 -7.727 8.383 1 98.69 455 PHE B O 1
ATOM 8115 N N . PRO B 1 456 ? 10.562 -5.68 8.727 1 98.12 456 PRO B N 1
ATOM 8116 C CA . PRO B 1 456 ? 9.992 -5.973 10.047 1 98.12 456 PRO B CA 1
ATOM 8117 C C . PRO B 1 456 ? 8.633 -6.664 9.953 1 98.12 456 PRO B C 1
ATOM 8119 O O . PRO B 1 456 ? 8.031 -6.711 8.883 1 98.12 456 PRO B O 1
ATOM 8122 N N . LYS B 1 457 ? 8.234 -7.238 11.102 1 96.88 457 LYS B N 1
ATOM 8123 C CA . LYS B 1 457 ? 6.891 -7.801 11.211 1 96.88 457 LYS B CA 1
ATOM 8124 C C . LYS B 1 457 ? 5.836 -6.773 10.812 1 96.88 457 LYS B C 1
ATOM 8126 O O . LYS B 1 457 ? 5.992 -5.578 11.078 1 96.88 457 LYS B O 1
ATOM 8131 N N . GLY B 1 458 ? 4.809 -7.211 10.117 1 96.31 458 GLY B N 1
ATOM 8132 C CA . GLY B 1 458 ? 3.719 -6.336 9.719 1 96.31 458 GLY B CA 1
ATOM 8133 C C . GLY B 1 458 ? 3.83 -5.863 8.281 1 96.31 458 GLY B C 1
ATOM 8134 O O . GLY B 1 458 ? 2.895 -5.262 7.746 1 96.31 458 GLY B O 1
ATOM 8135 N N . THR B 1 459 ? 4.973 -6.117 7.617 1 98.31 459 THR B N 1
ATOM 8136 C CA . THR B 1 459 ? 5.199 -5.703 6.234 1 98.31 459 THR B CA 1
ATOM 8137 C C . THR B 1 459 ? 4.309 -6.496 5.281 1 98.31 459 THR B C 1
ATOM 8139 O O . THR B 1 459 ? 4.211 -7.719 5.387 1 98.31 459 THR B O 1
ATOM 8142 N N . ARG B 1 460 ? 3.629 -5.789 4.363 1 98.25 460 ARG B N 1
ATOM 8143 C CA . ARG B 1 460 ? 2.777 -6.398 3.348 1 98.25 460 ARG B CA 1
ATOM 8144 C C . ARG B 1 460 ? 3.523 -6.555 2.027 1 98.25 460 ARG B C 1
ATOM 8146 O O . ARG B 1 460 ? 4.574 -5.945 1.825 1 98.25 460 ARG B O 1
ATOM 8153 N N . GLY B 1 461 ? 2.918 -7.41 1.124 1 98.62 461 GLY B N 1
ATOM 8154 C CA . GLY B 1 461 ? 3.512 -7.559 -0.195 1 98.62 461 GLY B CA 1
ATOM 8155 C C . GLY B 1 461 ? 3.561 -6.258 -0.976 1 98.62 461 GLY B C 1
ATOM 8156 O O . GLY B 1 461 ? 4.531 -5.992 -1.688 1 98.62 461 GLY B O 1
ATOM 8157 N N . GLN B 1 462 ? 2.535 -5.445 -0.867 1 98.06 462 GLN B N 1
ATOM 8158 C CA . GLN B 1 462 ? 2.479 -4.18 -1.587 1 98.06 462 GLN B CA 1
ATOM 8159 C C . GLN B 1 462 ? 3.58 -3.232 -1.12 1 98.06 462 GLN B C 1
ATOM 8161 O O . GLN B 1 462 ? 4.012 -2.354 -1.872 1 98.06 462 GLN B O 1
ATOM 8166 N N . ASP B 1 463 ? 4.086 -3.426 0.114 1 98.25 463 ASP B N 1
ATOM 8167 C CA . ASP B 1 463 ? 5.098 -2.539 0.679 1 98.25 463 ASP B CA 1
ATOM 8168 C C . ASP B 1 463 ? 6.461 -2.781 0.034 1 98.25 463 ASP B C 1
ATOM 8170 O O . ASP B 1 463 ? 7.336 -1.911 0.071 1 98.25 463 ASP B O 1
ATOM 8174 N N . ILE B 1 464 ? 6.664 -3.979 -0.636 1 98.62 464 ILE B N 1
ATOM 8175 C CA . ILE B 1 464 ? 8.016 -4.273 -1.098 1 98.62 464 ILE B CA 1
ATOM 8176 C C . ILE B 1 464 ? 8.008 -4.496 -2.609 1 98.62 464 ILE B C 1
ATOM 8178 O O . ILE B 1 464 ? 9.062 -4.668 -3.223 1 98.62 464 ILE B O 1
ATOM 8182 N N . ASP B 1 465 ? 6.805 -4.395 -3.285 1 98.69 465 ASP B N 1
ATOM 8183 C CA . ASP B 1 465 ? 6.652 -4.668 -4.711 1 98.69 465 ASP B CA 1
ATOM 8184 C C . ASP B 1 465 ? 7.605 -3.811 -5.539 1 98.69 465 ASP B C 1
ATOM 8186 O O . ASP B 1 465 ? 8.141 -4.27 -6.551 1 98.69 465 ASP B O 1
ATOM 8190 N N . ILE B 1 466 ? 7.852 -2.617 -5.148 1 98.69 466 ILE B N 1
ATOM 8191 C CA . ILE B 1 466 ? 8.609 -1.644 -5.926 1 98.69 466 ILE B CA 1
ATOM 8192 C C . ILE B 1 466 ? 10.078 -2.064 -5.992 1 98.69 466 ILE B C 1
ATOM 8194 O O . ILE B 1 466 ? 10.805 -1.663 -6.902 1 98.69 466 ILE B O 1
ATOM 8198 N N . LEU B 1 467 ? 10.57 -2.828 -5.066 1 98.81 467 LEU B N 1
ATOM 8199 C CA . LEU B 1 467 ? 11.961 -3.271 -5.094 1 98.81 467 LEU B CA 1
ATOM 8200 C C . LEU B 1 467 ? 12.258 -4.051 -6.371 1 98.81 467 LEU B C 1
ATOM 8202 O O . LEU B 1 467 ? 13.375 -3.99 -6.895 1 98.81 467 LEU B O 1
ATOM 8206 N N . ALA B 1 468 ? 11.188 -4.734 -6.855 1 98.81 468 ALA B N 1
ATOM 8207 C CA . ALA B 1 468 ? 11.336 -5.523 -8.078 1 98.81 468 ALA B CA 1
ATOM 8208 C C . ALA B 1 468 ? 11.258 -4.641 -9.32 1 98.81 468 ALA B C 1
ATOM 8210 O O . ALA B 1 468 ? 11.727 -5.027 -10.391 1 98.81 468 ALA B O 1
ATOM 8211 N N . ARG B 1 469 ? 10.711 -3.477 -9.203 1 98.69 469 ARG B N 1
ATOM 8212 C CA . ARG B 1 469 ? 10.312 -2.709 -10.383 1 98.69 469 ARG B CA 1
ATOM 8213 C C . ARG B 1 469 ? 11.242 -1.514 -10.594 1 98.69 469 ARG B C 1
ATOM 8215 O O . ARG B 1 469 ? 11.359 -1.002 -11.703 1 98.69 469 ARG B O 1
ATOM 8222 N N . ILE B 1 470 ? 11.906 -1.016 -9.516 1 98.75 470 ILE B N 1
ATOM 8223 C CA . ILE B 1 470 ? 12.5 0.315 -9.516 1 98.75 470 ILE B CA 1
ATOM 8224 C C . ILE B 1 470 ? 13.617 0.376 -10.562 1 98.75 470 ILE B C 1
ATOM 8226 O O . ILE B 1 470 ? 13.805 1.4 -11.219 1 98.75 470 ILE B O 1
ATOM 8230 N N . ALA B 1 471 ? 14.438 -0.695 -10.727 1 98.56 471 ALA B N 1
ATOM 8231 C CA . ALA B 1 471 ? 15.492 -0.7 -11.734 1 98.56 471 ALA B CA 1
ATOM 8232 C C . ALA B 1 471 ? 14.922 -0.556 -13.141 1 98.56 471 ALA B C 1
ATOM 8234 O O . ALA B 1 471 ? 15.516 0.103 -13.992 1 98.56 471 ALA B O 1
ATOM 8235 N N . LEU B 1 472 ? 13.766 -1.221 -13.406 1 98.75 472 LEU B N 1
ATOM 8236 C CA . LEU B 1 472 ? 13.07 -1.103 -14.688 1 98.75 472 LEU B CA 1
ATOM 8237 C C . LEU B 1 472 ? 12.477 0.29 -14.852 1 98.75 472 LEU B C 1
ATOM 8239 O O . LEU B 1 472 ? 12.633 0.916 -15.898 1 98.75 472 LEU B O 1
ATOM 8243 N N . TRP B 1 473 ? 11.82 0.794 -13.812 1 98.69 473 TRP B N 1
ATOM 8244 C CA . TRP B 1 473 ? 11.156 2.094 -13.875 1 98.69 473 TRP B CA 1
ATOM 8245 C C . TRP B 1 473 ? 12.156 3.199 -14.195 1 98.69 473 TRP B C 1
ATOM 8247 O O . TRP B 1 473 ? 11.859 4.105 -14.977 1 98.69 473 TRP B O 1
ATOM 8257 N N . LYS B 1 474 ? 13.328 3.16 -13.641 1 98.25 474 LYS B N 1
ATOM 8258 C CA . LYS B 1 474 ? 14.359 4.168 -13.875 1 98.25 474 LYS B CA 1
ATOM 8259 C C . LYS B 1 474 ? 14.773 4.199 -15.336 1 98.25 474 LYS B C 1
ATOM 8261 O O . LYS B 1 474 ? 15.43 5.145 -15.781 1 98.25 474 LYS B O 1
ATOM 8266 N N . HIS B 1 475 ? 14.383 3.164 -16.109 1 98 475 HIS B N 1
ATOM 8267 C CA . HIS B 1 475 ? 14.703 3.109 -17.531 1 98 475 HIS B CA 1
ATOM 8268 C C . HIS B 1 475 ? 13.445 3.182 -18.391 1 98 475 HIS B C 1
ATOM 8270 O O . HIS B 1 475 ? 13.492 2.939 -19.594 1 98 475 HIS B O 1
ATOM 8276 N N . GLY B 1 476 ? 12.266 3.42 -17.75 1 98.25 476 GLY B N 1
ATOM 8277 C CA . GLY B 1 476 ? 11.016 3.576 -18.484 1 98.25 476 GLY B CA 1
ATOM 8278 C C . GLY B 1 476 ? 10.375 2.254 -18.859 1 98.25 476 GLY B C 1
ATOM 8279 O O . GLY B 1 476 ? 9.68 2.16 -19.875 1 98.25 476 GLY B O 1
ATOM 8280 N N . PHE B 1 477 ? 10.734 1.138 -18.141 1 98.44 477 PHE B N 1
ATOM 8281 C CA . PHE B 1 477 ? 10.164 -0.183 -18.375 1 98.44 477 PHE B CA 1
ATOM 8282 C C . PHE B 1 477 ? 9.273 -0.607 -17.219 1 98.44 477 PHE B C 1
ATOM 8284 O O . PHE B 1 477 ? 9.406 -0.087 -16.109 1 98.44 477 PHE B O 1
ATOM 8291 N N . ASP B 1 478 ? 8.336 -1.449 -17.438 1 97.12 478 ASP B N 1
ATOM 8292 C CA . ASP B 1 478 ? 7.465 -2.062 -16.422 1 97.12 478 ASP B CA 1
ATOM 8293 C C . ASP B 1 478 ? 6.918 -3.4 -16.922 1 97.12 478 ASP B C 1
ATOM 8295 O O . ASP B 1 478 ? 7.281 -3.865 -18 1 97.12 478 ASP B O 1
ATOM 8299 N N . TYR B 1 479 ? 6.242 -4.07 -16.188 1 96.44 479 TYR B N 1
ATOM 8300 C CA . TYR B 1 479 ? 5.551 -5.289 -16.594 1 96.44 479 TYR B CA 1
ATOM 8301 C C . TYR B 1 479 ? 4.145 -5.344 -16 1 96.44 479 TYR B C 1
ATOM 8303 O O . TYR B 1 479 ? 3.875 -4.734 -14.969 1 96.44 479 TYR B O 1
ATOM 8311 N N . ALA B 1 480 ? 3.23 -6.09 -16.578 1 92.69 480 ALA B N 1
ATOM 8312 C CA . ALA B 1 480 ? 1.797 -5.969 -16.312 1 92.69 480 ALA B CA 1
ATOM 8313 C C . ALA B 1 480 ? 1.288 -7.141 -15.477 1 92.69 480 ALA B C 1
ATOM 8315 O O . ALA B 1 480 ? 0.191 -7.652 -15.719 1 92.69 480 ALA B O 1
ATOM 8316 N N . HIS B 1 481 ? 2.059 -7.711 -14.617 1 93.75 481 HIS B N 1
ATOM 8317 C CA . HIS B 1 481 ? 1.614 -8.719 -13.664 1 93.75 481 HIS B CA 1
ATOM 8318 C C . HIS B 1 481 ? 2.205 -8.477 -12.281 1 93.75 481 HIS B C 1
ATOM 8320 O O . HIS B 1 481 ? 3.074 -7.617 -12.117 1 93.75 481 HIS B O 1
ATOM 8326 N N . GLY B 1 482 ? 1.596 -9.117 -11.297 1 96.31 482 GLY B N 1
ATOM 8327 C CA . GLY B 1 482 ? 2.199 -9.039 -9.977 1 96.31 482 GLY B CA 1
ATOM 8328 C C . GLY B 1 482 ? 3.609 -9.594 -9.93 1 96.31 482 GLY B C 1
ATOM 8329 O O . GLY B 1 482 ? 3.996 -10.391 -10.789 1 96.31 482 GLY B O 1
ATOM 8330 N N . THR B 1 483 ? 4.352 -9.242 -8.906 1 98.56 483 THR B N 1
ATOM 8331 C CA . THR B 1 483 ? 5.734 -9.688 -8.758 1 98.56 483 THR B CA 1
ATOM 8332 C C . THR B 1 483 ? 5.789 -11.109 -8.195 1 98.56 483 THR B C 1
ATOM 8334 O O . THR B 1 483 ? 6.742 -11.844 -8.461 1 98.56 483 THR B O 1
ATOM 8337 N N . GLY B 1 484 ? 4.777 -11.375 -7.449 1 98.44 484 GLY B N 1
ATOM 8338 C CA . GLY B 1 484 ? 4.766 -12.711 -6.875 1 98.44 484 GLY B CA 1
ATOM 8339 C C . GLY B 1 484 ? 3.424 -13.102 -6.289 1 98.44 484 GLY B C 1
ATOM 8340 O O . GLY B 1 484 ? 2.617 -12.234 -5.945 1 98.44 484 GLY B O 1
ATOM 8341 N N . HIS B 1 485 ? 3.172 -14.414 -6.168 1 98.12 485 HIS B N 1
ATOM 8342 C CA . HIS B 1 485 ? 1.989 -15.008 -5.559 1 98.12 485 HIS B CA 1
ATOM 8343 C C . HIS B 1 485 ? 2.367 -16.141 -4.617 1 98.12 485 HIS B C 1
ATOM 8345 O O . HIS B 1 485 ? 3.494 -16.641 -4.664 1 98.12 485 HIS B O 1
ATOM 8351 N N . GLY B 1 486 ? 1.432 -16.469 -3.75 1 98.5 486 GLY B N 1
ATOM 8352 C CA . GLY B 1 486 ? 1.671 -17.609 -2.885 1 98.5 486 GLY B CA 1
ATOM 8353 C C . GLY B 1 486 ? 1.624 -18.938 -3.623 1 98.5 486 GLY B C 1
ATOM 8354 O O . GLY B 1 486 ? 1.086 -19.016 -4.73 1 98.5 486 GLY B O 1
ATOM 8355 N N . VAL B 1 487 ? 2.256 -19.922 -3.035 1 98.75 487 VAL B N 1
ATOM 8356 C CA . VAL B 1 487 ? 2.312 -21.266 -3.621 1 98.75 487 VAL B CA 1
ATOM 8357 C C . VAL B 1 487 ? 1.882 -22.297 -2.586 1 98.75 487 VAL B C 1
ATOM 8359 O O . VAL B 1 487 ? 2.326 -22.25 -1.437 1 98.75 487 VAL B O 1
ATOM 8362 N N . GLY B 1 488 ? 1.021 -23.156 -2.977 1 98.25 488 GLY B N 1
ATOM 8363 C CA . GLY B 1 488 ? 0.539 -24.219 -2.104 1 98.25 488 GLY B CA 1
ATOM 8364 C C . GLY B 1 488 ? 1.482 -25.406 -2.029 1 98.25 488 GLY B C 1
ATOM 8365 O O . GLY B 1 488 ? 2.463 -25.469 -2.771 1 98.25 488 GLY B O 1
ATOM 8366 N N . SER B 1 489 ? 1.274 -26.281 -1.093 1 98.31 489 SER B N 1
ATOM 8367 C CA . SER B 1 489 ? 1.979 -27.547 -0.965 1 98.31 489 SER B CA 1
ATOM 8368 C C . SER B 1 489 ? 1.169 -28.688 -1.567 1 98.31 489 SER B C 1
ATOM 8370 O O . SER B 1 489 ? 0.193 -29.156 -0.97 1 98.31 489 SER B O 1
ATOM 8372 N N . TYR B 1 490 ? 1.608 -29.141 -2.75 1 98.44 490 TYR B N 1
ATOM 8373 C CA . TYR B 1 490 ? 0.819 -30.078 -3.545 1 98.44 490 TYR B CA 1
ATOM 8374 C C . TYR B 1 490 ? -0.642 -29.656 -3.602 1 98.44 490 TYR B C 1
ATOM 8376 O O . TYR B 1 490 ? -1.538 -30.422 -3.254 1 98.44 490 TYR B O 1
ATOM 8384 N N . LEU B 1 491 ? -0.842 -28.422 -3.889 1 98.12 491 LEU B N 1
ATOM 8385 C CA . LEU B 1 491 ? -2.07 -27.672 -4.113 1 98.12 491 LEU B CA 1
ATOM 8386 C C . LEU B 1 491 ? -1.865 -26.609 -5.191 1 98.12 491 LEU B C 1
ATOM 8388 O O . LEU B 1 491 ? -0.982 -26.75 -6.043 1 98.12 491 LEU B O 1
ATOM 8392 N N . SER B 1 492 ? -2.615 -25.594 -5.18 1 97.12 492 SER B N 1
ATOM 8393 C CA . SER B 1 492 ? -2.574 -24.594 -6.242 1 97.12 492 SER B CA 1
ATOM 8394 C C . SER B 1 492 ? -1.221 -23.891 -6.293 1 97.12 492 SER B C 1
ATOM 8396 O O . SER B 1 492 ? -0.664 -23.531 -5.254 1 97.12 492 SER B O 1
ATOM 8398 N N . VAL B 1 493 ? -0.669 -23.766 -7.527 1 98 493 VAL B N 1
ATOM 8399 C CA . VAL B 1 493 ? 0.57 -23.031 -7.719 1 98 493 VAL B CA 1
ATOM 8400 C C . VAL B 1 493 ? 0.344 -21.547 -7.387 1 98 493 VAL B C 1
ATOM 8402 O O . VAL B 1 493 ? 1.283 -20.844 -7.027 1 98 493 VAL B O 1
ATOM 8405 N N . HIS B 1 494 ? -0.864 -21.078 -7.516 1 96.88 494 HIS B N 1
ATOM 8406 C CA . HIS B 1 494 ? -1.276 -19.75 -7.055 1 96.88 494 HIS B CA 1
ATOM 8407 C C . HIS B 1 494 ? -2.133 -19.859 -5.797 1 96.88 494 HIS B C 1
ATOM 8409 O O . HIS B 1 494 ? -3.299 -20.25 -5.863 1 96.88 494 HIS B O 1
ATOM 8415 N N . GLU B 1 495 ? -1.58 -19.594 -4.703 1 96.06 495 GLU B N 1
ATOM 8416 C CA . GLU B 1 495 ? -2.266 -19.688 -3.418 1 96.06 495 GLU B CA 1
ATOM 8417 C C . GLU B 1 495 ? -2.217 -18.359 -2.67 1 96.06 495 GLU B C 1
ATOM 8419 O O . GLU B 1 495 ? -1.146 -17.766 -2.506 1 96.06 495 GLU B O 1
ATOM 8424 N N . GLY B 1 496 ? -3.332 -17.859 -2.279 1 94.88 496 GLY B N 1
ATOM 8425 C CA . GLY B 1 496 ? -3.389 -16.672 -1.45 1 94.88 496 GLY B CA 1
ATOM 8426 C C . GLY B 1 496 ? -3.502 -16.984 0.031 1 94.88 496 GLY B C 1
ATOM 8427 O O . GLY B 1 496 ? -3.551 -18.141 0.426 1 94.88 496 GLY B O 1
ATOM 8428 N N . PRO B 1 497 ? -3.518 -16.031 0.881 1 96.62 497 PRO B N 1
ATOM 8429 C CA . PRO B 1 497 ? -3.82 -14.656 0.472 1 96.62 497 PRO B CA 1
ATOM 8430 C C . PRO B 1 497 ? -2.564 -13.828 0.195 1 96.62 497 PRO B C 1
ATOM 8432 O O . PRO B 1 497 ? -2.658 -12.68 -0.246 1 96.62 497 PRO B O 1
ATOM 8435 N N . GLN B 1 498 ? -1.31 -14.312 0.427 1 97.94 498 GLN B N 1
ATOM 8436 C CA . GLN B 1 498 ? -0.081 -13.539 0.289 1 97.94 498 GLN B CA 1
ATOM 8437 C C . GLN B 1 498 ? 0.277 -13.328 -1.18 1 97.94 498 GLN B C 1
ATOM 8439 O O . GLN B 1 498 ? 0.07 -14.219 -2.006 1 97.94 498 GLN B O 1
ATOM 8444 N N . SER B 1 499 ? 0.712 -12.219 -1.515 1 98.44 499 SER B N 1
ATOM 8445 C CA . SER B 1 499 ? 1.251 -11.867 -2.824 1 98.44 499 SER B CA 1
ATOM 8446 C C . SER B 1 499 ? 2.195 -10.672 -2.729 1 98.44 499 SER B C 1
ATOM 8448 O O . SER B 1 499 ? 2.193 -9.953 -1.729 1 98.44 499 SER B O 1
ATOM 8450 N N . ILE B 1 500 ? 3.076 -10.523 -3.615 1 98.69 500 ILE B N 1
ATOM 8451 C CA . ILE B 1 500 ? 3.869 -9.32 -3.811 1 98.69 500 ILE B CA 1
ATOM 8452 C C . ILE B 1 500 ? 3.377 -8.57 -5.051 1 98.69 500 ILE B C 1
ATOM 8454 O O . ILE B 1 500 ? 3.695 -8.961 -6.18 1 98.69 500 ILE B O 1
ATOM 8458 N N . SER B 1 501 ? 2.584 -7.617 -4.875 1 97.56 501 SER B N 1
ATOM 8459 C CA . SER B 1 501 ? 1.978 -6.785 -5.906 1 97.56 501 SER B CA 1
ATOM 8460 C C . SER B 1 501 ? 1.449 -5.48 -5.324 1 97.56 501 SER B C 1
ATOM 8462 O O . SER B 1 501 ? 1.402 -5.312 -4.105 1 97.56 501 SER B O 1
ATOM 8464 N N . ARG B 1 502 ? 1.038 -4.605 -6.152 1 94.12 502 ARG B N 1
ATOM 8465 C CA . ARG B 1 502 ? 0.501 -3.318 -5.715 1 94.12 502 ARG B CA 1
ATOM 8466 C C . ARG B 1 502 ? -0.736 -3.508 -4.844 1 94.12 502 ARG B C 1
ATOM 8468 O O . ARG B 1 502 ? -1.071 -2.643 -4.035 1 94.12 502 ARG B O 1
ATOM 8475 N N . LYS B 1 503 ? -1.347 -4.672 -4.926 1 93.81 503 LYS B N 1
ATOM 8476 C CA . LYS B 1 503 ? -2.58 -4.93 -4.188 1 93.81 503 LYS B CA 1
ATOM 8477 C C . LYS B 1 503 ? -2.359 -5.965 -3.088 1 93.81 503 LYS B C 1
ATOM 8479 O O . LYS B 1 503 ? -3.316 -6.438 -2.473 1 93.81 503 LYS B O 1
ATOM 8484 N N . GLY B 1 504 ? -1.062 -6.352 -2.926 1 96.81 504 GLY B N 1
ATOM 8485 C CA . GLY B 1 504 ? -0.759 -7.375 -1.938 1 96.81 504 GLY B CA 1
ATOM 8486 C C . GLY B 1 504 ? -0.902 -6.883 -0.508 1 96.81 504 GLY B C 1
ATOM 8487 O O . GLY B 1 504 ? 0.095 -6.637 0.171 1 96.81 504 GLY B O 1
ATOM 8488 N N . ALA B 1 505 ? -2.129 -6.93 0.083 1 96.06 505 ALA B N 1
ATOM 8489 C CA . ALA B 1 505 ? -2.443 -6.305 1.367 1 96.06 505 ALA B CA 1
ATOM 8490 C C . ALA B 1 505 ? -2.158 -7.262 2.523 1 96.06 505 ALA B C 1
ATOM 8492 O O . ALA B 1 505 ? -2.107 -6.844 3.682 1 96.06 505 ALA B O 1
ATOM 8493 N N . GLN B 1 506 ? -1.949 -8.531 2.262 1 96.81 506 GLN B N 1
ATOM 8494 C CA . GLN B 1 506 ? -1.669 -9.5 3.316 1 96.81 506 GLN B CA 1
ATOM 8495 C C . GLN B 1 506 ? -0.245 -9.344 3.842 1 96.81 506 GLN B C 1
ATOM 8497 O O . GLN B 1 506 ? 0.709 -9.297 3.062 1 96.81 506 GLN B O 1
ATOM 8502 N N . GLU B 1 507 ? -0.159 -9.227 5.16 1 97.56 507 GLU B N 1
ATOM 8503 C CA . GLU B 1 507 ? 1.157 -9.266 5.789 1 97.56 507 GLU B CA 1
ATOM 8504 C C . GLU B 1 507 ? 1.897 -10.555 5.441 1 97.56 507 GLU B C 1
ATOM 8506 O O . GLU B 1 507 ? 1.296 -11.633 5.402 1 97.56 507 GLU B O 1
ATOM 8511 N N . LEU B 1 508 ? 3.125 -10.398 5.191 1 98.69 508 LEU B N 1
ATOM 8512 C CA . LEU B 1 508 ? 3.959 -11.57 4.977 1 98.69 508 LEU B CA 1
ATOM 8513 C C . LEU B 1 508 ? 4.312 -12.234 6.305 1 98.69 508 LEU B C 1
ATOM 8515 O O . LEU B 1 508 ? 4.793 -11.578 7.227 1 98.69 508 LEU B O 1
ATOM 8519 N N . LEU B 1 509 ? 4.016 -13.516 6.445 1 98.69 509 LEU B N 1
ATOM 8520 C CA . LEU B 1 509 ? 4.227 -14.258 7.68 1 98.69 509 LEU B CA 1
ATOM 8521 C C . LEU B 1 509 ? 5.234 -15.383 7.473 1 98.69 509 LEU B C 1
ATOM 8523 O O . LEU B 1 509 ? 5.285 -15.984 6.398 1 98.69 509 LEU B O 1
ATOM 8527 N N . PRO B 1 510 ? 6.078 -15.648 8.516 1 98.75 510 PRO B N 1
ATOM 8528 C CA . PRO B 1 510 ? 7.031 -16.75 8.391 1 98.75 510 PRO B CA 1
ATOM 8529 C C . PRO B 1 510 ? 6.371 -18.062 7.969 1 98.75 510 PRO B C 1
ATOM 8531 O O . PRO B 1 510 ? 5.309 -18.422 8.492 1 98.75 510 PRO B O 1
ATOM 8534 N N . GLY B 1 511 ? 6.949 -18.719 6.973 1 98.81 511 GLY B N 1
ATOM 8535 C CA . GLY B 1 511 ? 6.422 -19.984 6.504 1 98.81 511 GLY B CA 1
ATOM 8536 C C . GLY B 1 511 ? 5.625 -19.859 5.219 1 98.81 511 GLY B C 1
ATOM 8537 O O . GLY B 1 511 ? 5.336 -20.859 4.562 1 98.81 511 GLY B O 1
ATOM 8538 N N . MET B 1 512 ? 5.277 -18.656 4.805 1 98.88 512 MET B N 1
ATOM 8539 C CA . MET B 1 512 ? 4.621 -18.438 3.518 1 98.88 512 MET B CA 1
ATOM 8540 C C . MET B 1 512 ? 5.598 -18.672 2.367 1 98.88 512 MET B C 1
ATOM 8542 O O . MET B 1 512 ? 6.766 -18.281 2.451 1 98.88 512 MET B O 1
ATOM 8546 N N . ILE B 1 513 ? 5.227 -19.344 1.348 1 98.88 513 ILE B N 1
ATOM 8547 C CA . ILE B 1 513 ? 5.977 -19.5 0.108 1 98.88 513 ILE B CA 1
ATOM 8548 C C . ILE B 1 513 ? 5.438 -18.531 -0.947 1 98.88 513 ILE B C 1
ATOM 8550 O O . ILE B 1 513 ? 4.227 -18.422 -1.135 1 98.88 513 ILE B O 1
ATOM 8554 N N . LEU B 1 514 ? 6.328 -17.812 -1.57 1 98.88 514 LEU B N 1
ATOM 8555 C CA . LEU B 1 514 ? 5.934 -16.891 -2.623 1 98.88 514 LEU B CA 1
ATOM 8556 C C . LEU B 1 514 ? 6.824 -17.047 -3.85 1 98.88 514 LEU B C 1
ATOM 8558 O O . LEU B 1 514 ? 7.988 -17.438 -3.73 1 98.88 514 LEU B O 1
ATOM 8562 N N . SER B 1 515 ? 6.27 -16.719 -4.996 1 98.88 515 SER B N 1
ATOM 8563 C CA . SER B 1 515 ? 7.109 -16.531 -6.176 1 98.88 515 SER B CA 1
ATOM 8564 C C . SER B 1 515 ? 7.711 -15.125 -6.195 1 98.88 515 SER B C 1
ATOM 8566 O O . SER B 1 515 ? 7.145 -14.195 -5.617 1 98.88 515 SER B O 1
ATOM 8568 N N . ASN B 1 516 ? 8.844 -14.961 -6.621 1 98.88 516 ASN B N 1
ATOM 8569 C CA . ASN B 1 516 ? 9.531 -13.742 -7.039 1 98.88 516 ASN B CA 1
ATOM 8570 C C . ASN B 1 516 ? 9.828 -13.758 -8.539 1 98.88 516 ASN B C 1
ATOM 8572 O O . ASN B 1 516 ? 10.781 -14.391 -8.977 1 98.88 516 ASN B O 1
ATOM 8576 N N . GLU B 1 517 ? 8.984 -12.992 -9.336 1 98.81 517 GLU B N 1
ATOM 8577 C CA . GLU B 1 517 ? 9.047 -13.258 -10.766 1 98.81 517 GLU B CA 1
ATOM 8578 C C . GLU B 1 517 ? 8.914 -11.969 -11.57 1 98.81 517 GLU B C 1
ATOM 8580 O O . GLU B 1 517 ? 8.07 -11.867 -12.469 1 98.81 517 GLU B O 1
ATOM 8585 N N . PRO B 1 518 ? 9.805 -10.969 -11.297 1 98.69 518 PRO B N 1
ATOM 8586 C CA . PRO B 1 518 ? 9.797 -9.797 -12.172 1 98.69 518 PRO B CA 1
ATOM 8587 C C . PRO B 1 518 ? 10 -10.156 -13.648 1 98.69 518 PRO B C 1
ATOM 8589 O O . PRO B 1 518 ? 10.484 -11.242 -13.953 1 98.69 518 PRO B O 1
ATOM 8592 N N . GLY B 1 519 ? 9.562 -9.227 -14.57 1 98.56 519 GLY B N 1
ATOM 8593 C CA . GLY B 1 519 ? 9.711 -9.469 -15.992 1 98.56 519 GLY B CA 1
ATOM 8594 C C . GLY B 1 519 ? 9.75 -8.195 -16.812 1 98.56 519 GLY B C 1
ATOM 8595 O O . GLY B 1 519 ? 9.758 -7.094 -16.25 1 98.56 519 GLY B O 1
ATOM 8596 N N . TYR B 1 520 ? 9.977 -8.336 -18.047 1 98.5 520 TYR B N 1
ATOM 8597 C CA . TYR B 1 520 ? 9.859 -7.32 -19.078 1 98.5 520 TYR B CA 1
ATOM 8598 C C . TYR B 1 520 ? 9.477 -7.941 -20.422 1 98.5 520 TYR B C 1
ATOM 8600 O O . TYR B 1 520 ? 10.047 -8.961 -20.828 1 98.5 520 TYR B O 1
ATOM 8608 N N . TYR B 1 521 ? 8.508 -7.375 -21.078 1 97.06 521 TYR B N 1
ATOM 8609 C CA . TYR B 1 521 ? 7.961 -7.926 -22.312 1 97.06 521 TYR B CA 1
ATOM 8610 C C . TYR B 1 521 ? 7.879 -6.859 -23.406 1 97.06 521 TYR B C 1
ATOM 8612 O O . TYR B 1 521 ? 7.18 -5.855 -23.234 1 97.06 521 TYR B O 1
ATOM 8620 N N . LYS B 1 522 ? 8.625 -7.027 -24.391 1 95.94 522 LYS B N 1
ATOM 8621 C CA . LYS B 1 522 ? 8.586 -6.145 -25.547 1 95.94 522 LYS B CA 1
ATOM 8622 C C . LYS B 1 522 ? 7.742 -6.746 -26.672 1 95.94 522 LYS B C 1
ATOM 8624 O O . LYS B 1 522 ? 8.188 -7.668 -27.359 1 95.94 522 LYS B O 1
ATOM 8629 N N . PRO B 1 523 ? 6.574 -6.203 -26.891 1 92.38 523 PRO B N 1
ATOM 8630 C CA . PRO B 1 523 ? 5.672 -6.797 -27.891 1 92.38 523 PRO B CA 1
ATOM 8631 C C . PRO B 1 523 ? 6.328 -6.973 -29.25 1 92.38 523 PRO B C 1
ATOM 8633 O O . PRO B 1 523 ? 6.984 -6.051 -29.75 1 92.38 523 PRO B O 1
ATOM 8636 N N . GLY B 1 524 ? 6.129 -8.125 -29.812 1 93.25 524 GLY B N 1
ATOM 8637 C CA . GLY B 1 524 ? 6.625 -8.43 -31.156 1 93.25 524 GLY B CA 1
ATOM 8638 C C . GLY B 1 524 ? 8.102 -8.766 -31.172 1 93.25 524 GLY B C 1
ATOM 8639 O O . GLY B 1 524 ? 8.656 -9.086 -32.25 1 93.25 524 GLY B O 1
ATOM 8640 N N . ALA B 1 525 ? 8.734 -8.844 -29.984 1 95.62 525 ALA B N 1
ATOM 8641 C CA . ALA B 1 525 ? 10.18 -9.031 -30 1 95.62 525 ALA B CA 1
ATOM 8642 C C . ALA B 1 525 ? 10.594 -10.164 -29.062 1 95.62 525 ALA B C 1
ATOM 8644 O O . ALA B 1 525 ? 11.047 -11.219 -29.5 1 95.62 525 ALA B O 1
ATOM 8645 N N . PHE B 1 526 ? 10.438 -9.953 -27.703 1 97.31 526 PHE B N 1
ATOM 8646 C CA . PHE B 1 526 ? 10.867 -10.961 -26.734 1 97.31 526 PHE B CA 1
ATOM 8647 C C . PHE B 1 526 ? 10.234 -10.711 -25.375 1 97.31 526 PHE B C 1
ATOM 8649 O O . PHE B 1 526 ? 9.625 -9.664 -25.141 1 97.31 526 PHE B O 1
ATOM 8656 N N . GLY B 1 527 ? 10.25 -11.688 -24.562 1 97.75 527 GLY B N 1
ATOM 8657 C CA . GLY B 1 527 ? 9.914 -11.555 -23.156 1 97.75 527 GLY B CA 1
ATOM 8658 C C . GLY B 1 527 ? 11.016 -12.055 -22.234 1 97.75 527 GLY B C 1
ATOM 8659 O O . GLY B 1 527 ? 11.773 -12.953 -22.594 1 97.75 527 GLY B O 1
ATOM 8660 N N . ILE B 1 528 ? 11.133 -11.398 -21.109 1 98.81 528 ILE B N 1
ATOM 8661 C CA . ILE B 1 528 ? 12.062 -11.781 -20.062 1 98.81 528 ILE B CA 1
ATOM 8662 C C . ILE B 1 528 ? 11.312 -11.992 -18.75 1 98.81 528 ILE B C 1
ATOM 8664 O O . ILE B 1 528 ? 10.461 -11.18 -18.375 1 98.81 528 ILE B O 1
ATOM 8668 N N . ARG B 1 529 ? 11.508 -13.07 -18.078 1 98.81 529 ARG B N 1
ATOM 8669 C CA . ARG B 1 529 ? 11.062 -13.336 -16.719 1 98.81 529 ARG B CA 1
ATOM 8670 C C . ARG B 1 529 ? 12.055 -14.227 -15.984 1 98.81 529 ARG B C 1
ATOM 8672 O O . ARG B 1 529 ? 12.625 -15.148 -16.562 1 98.81 529 ARG B O 1
ATOM 8679 N N . ILE B 1 530 ? 12.438 -13.883 -14.859 1 98.88 530 ILE B N 1
ATOM 8680 C CA . ILE B 1 530 ? 13.242 -14.688 -13.945 1 98.88 530 ILE B CA 1
ATOM 8681 C C . ILE B 1 530 ? 12.453 -14.953 -12.664 1 98.88 530 ILE B C 1
ATOM 8683 O O . ILE B 1 530 ? 12.023 -14.016 -11.992 1 98.88 530 ILE B O 1
ATOM 8687 N N . GLU B 1 531 ? 12.227 -16.188 -12.375 1 98.81 531 GLU B N 1
ATOM 8688 C CA . GLU B 1 531 ? 11.352 -16.516 -11.258 1 98.81 531 GLU B CA 1
ATOM 8689 C C . GLU B 1 531 ? 11.984 -17.562 -10.336 1 98.81 531 GLU B C 1
ATOM 8691 O O . GLU B 1 531 ? 12.438 -18.609 -10.805 1 98.81 531 GLU B O 1
ATOM 8696 N N . ASN B 1 532 ? 12.133 -17.234 -9.117 1 98.88 532 ASN B N 1
ATOM 8697 C CA . ASN B 1 532 ? 12.43 -18.156 -8.023 1 98.88 532 ASN B CA 1
ATOM 8698 C C . ASN B 1 532 ? 11.305 -18.172 -6.988 1 98.88 532 ASN B C 1
ATOM 8700 O O . ASN B 1 532 ? 10.602 -17.172 -6.816 1 98.88 532 ASN B O 1
ATOM 8704 N N . LEU B 1 533 ? 11.133 -19.297 -6.355 1 98.94 533 LEU B N 1
ATOM 8705 C CA . LEU B 1 533 ? 10.281 -19.328 -5.168 1 98.94 533 LEU B CA 1
ATOM 8706 C C . LEU B 1 533 ? 11.102 -19.047 -3.91 1 98.94 533 LEU B C 1
ATOM 8708 O O . LEU B 1 533 ? 12.273 -19.406 -3.838 1 98.94 533 LEU B O 1
ATOM 8712 N N . ILE B 1 534 ? 10.43 -18.391 -2.975 1 98.94 534 ILE B N 1
ATOM 8713 C CA . ILE B 1 534 ? 11.086 -18 -1.734 1 98.94 534 ILE B CA 1
ATOM 8714 C C . ILE B 1 534 ? 10.172 -18.297 -0.549 1 98.94 534 ILE B C 1
ATOM 8716 O O . ILE B 1 534 ? 8.953 -18.375 -0.705 1 98.94 534 ILE B O 1
ATOM 8720 N N . ILE B 1 535 ? 10.758 -18.547 0.673 1 98.88 535 ILE B N 1
ATOM 8721 C CA . ILE B 1 535 ? 10.055 -18.75 1.934 1 98.88 535 ILE B CA 1
ATOM 8722 C C . ILE B 1 535 ? 10.289 -17.547 2.85 1 98.88 535 ILE B C 1
ATOM 8724 O O . ILE B 1 535 ? 11.422 -17.094 3.014 1 98.88 535 ILE B O 1
ATOM 8728 N N . VAL B 1 536 ? 9.281 -16.938 3.441 1 98.88 536 VAL B N 1
ATOM 8729 C CA . VAL B 1 536 ? 9.438 -15.891 4.445 1 98.88 536 VAL B CA 1
ATOM 8730 C C . VAL B 1 536 ? 10.062 -16.484 5.711 1 98.88 536 VAL B C 1
ATOM 8732 O O . VAL B 1 536 ? 9.578 -17.484 6.238 1 98.88 536 VAL B O 1
ATOM 8735 N N . THR B 1 537 ? 11.109 -15.914 6.176 1 98.75 537 THR B N 1
ATOM 8736 C CA . THR B 1 537 ? 11.828 -16.469 7.316 1 98.75 537 THR B CA 1
ATOM 8737 C C . THR B 1 537 ? 11.336 -15.844 8.625 1 98.75 537 THR B C 1
ATOM 8739 O O . THR B 1 537 ? 10.656 -14.82 8.609 1 98.75 537 THR B O 1
ATOM 8742 N N . GLU B 1 538 ? 11.656 -16.453 9.742 1 98.44 538 GLU B N 1
ATOM 8743 C CA . GLU B 1 538 ? 11.367 -15.93 11.078 1 98.44 538 GLU B CA 1
ATOM 8744 C C . GLU B 1 538 ? 12.133 -14.633 11.328 1 98.44 538 GLU B C 1
ATOM 8746 O O . GLU B 1 538 ? 13.211 -14.422 10.773 1 98.44 538 GLU B O 1
ATOM 8751 N N . PRO B 1 539 ? 11.602 -13.781 12.156 1 98.12 539 PRO B N 1
ATOM 8752 C CA . PRO B 1 539 ? 12.336 -12.562 12.5 1 98.12 539 PRO B CA 1
ATOM 8753 C C . PRO B 1 539 ? 13.617 -12.836 13.281 1 98.12 539 PRO B C 1
ATOM 8755 O O . PRO B 1 539 ? 13.648 -13.742 14.117 1 98.12 539 PRO B O 1
ATOM 8758 N N . GLU B 1 540 ? 14.617 -12.164 12.953 1 98.06 540 GLU B N 1
ATOM 8759 C CA . GLU B 1 540 ? 15.883 -12.227 13.672 1 98.06 540 GLU B CA 1
ATOM 8760 C C . GLU B 1 540 ? 16.5 -10.836 13.828 1 98.06 540 GLU B C 1
ATOM 8762 O O . GLU B 1 540 ? 16.312 -9.969 12.969 1 98.06 540 GLU B O 1
ATOM 8767 N N . VAL B 1 541 ? 17.172 -10.602 14.891 1 97.31 541 VAL B N 1
ATOM 8768 C CA . VAL B 1 541 ? 17.906 -9.352 15.07 1 97.31 541 VAL B CA 1
ATOM 8769 C C . VAL B 1 541 ? 19.266 -9.453 14.383 1 97.31 541 VAL B C 1
ATOM 8771 O O . VAL B 1 541 ? 20.094 -10.289 14.734 1 97.31 541 VAL B O 1
ATOM 8774 N N . LEU B 1 542 ? 19.484 -8.633 13.453 1 96.94 542 LEU B N 1
ATOM 8775 C CA . LEU B 1 542 ? 20.75 -8.625 12.711 1 96.94 542 LEU B CA 1
ATOM 8776 C C . LEU B 1 542 ? 21.875 -8.078 13.57 1 96.94 542 LEU B C 1
ATOM 8778 O O . LEU B 1 542 ? 21.641 -7.301 14.5 1 96.94 542 LEU B O 1
ATOM 8782 N N . PRO B 1 543 ? 23.094 -8.484 13.289 1 95.5 543 PRO B N 1
ATOM 8783 C CA . PRO B 1 543 ? 24.219 -7.93 14.047 1 95.5 543 PRO B CA 1
ATOM 8784 C C . PRO B 1 543 ? 24.25 -6.406 14.016 1 95.5 543 PRO B C 1
ATOM 8786 O O . PRO B 1 543 ? 24.312 -5.809 12.938 1 95.5 543 PRO B O 1
ATOM 8789 N N . GLY B 1 544 ? 24.172 -5.859 15.172 1 94.75 544 GLY B N 1
ATOM 8790 C CA . GLY B 1 544 ? 24.234 -4.41 15.281 1 94.75 544 GLY B CA 1
ATOM 8791 C C . GLY B 1 544 ? 22.891 -3.734 15.078 1 94.75 544 GLY B C 1
ATOM 8792 O O . GLY B 1 544 ? 22.797 -2.51 15.172 1 94.75 544 GLY B O 1
ATOM 8793 N N . GLY B 1 545 ? 21.875 -4.582 14.789 1 96.19 545 GLY B N 1
ATOM 8794 C CA . GLY B 1 545 ? 20.562 -4.027 14.523 1 96.19 545 GLY B CA 1
ATOM 8795 C C . GLY B 1 545 ? 19.719 -3.855 15.781 1 96.19 545 GLY B C 1
ATOM 8796 O O . GLY B 1 545 ? 20 -4.465 16.812 1 96.19 545 GLY B O 1
ATOM 8797 N N . ASP B 1 546 ? 18.672 -3.027 15.648 1 95.12 546 ASP B N 1
ATOM 8798 C CA . ASP B 1 546 ? 17.844 -2.697 16.812 1 95.12 546 ASP B CA 1
ATOM 8799 C C . ASP B 1 546 ? 16.562 -3.51 16.812 1 95.12 546 ASP B C 1
ATOM 8801 O O . ASP B 1 546 ? 15.938 -3.689 17.875 1 95.12 546 ASP B O 1
ATOM 8805 N N . ILE B 1 547 ? 16.094 -3.891 15.695 1 95.75 547 ILE B N 1
ATOM 8806 C CA . ILE B 1 547 ? 14.781 -4.539 15.648 1 95.75 547 ILE B CA 1
ATOM 8807 C C . ILE B 1 547 ? 14.867 -5.82 14.828 1 95.75 547 ILE B C 1
ATOM 8809 O O . ILE B 1 547 ? 15.695 -5.93 13.922 1 95.75 547 ILE B O 1
ATOM 8813 N N . PRO B 1 548 ? 14.047 -6.84 15.148 1 98.12 548 PRO B N 1
ATOM 8814 C CA . PRO B 1 548 ? 14.047 -8.078 14.367 1 98.12 548 PRO B CA 1
ATOM 8815 C C . PRO B 1 548 ? 13.555 -7.863 12.93 1 98.12 548 PRO B C 1
ATOM 8817 O O . PRO B 1 548 ? 12.633 -7.082 12.703 1 98.12 548 PRO B O 1
ATOM 8820 N N . MET B 1 549 ? 14.242 -8.469 12.062 1 98.69 549 MET B N 1
ATOM 8821 C CA . MET B 1 549 ? 13.898 -8.414 10.648 1 98.69 549 MET B CA 1
ATOM 8822 C C . MET B 1 549 ? 13.602 -9.805 10.102 1 98.69 549 MET B C 1
ATOM 8824 O O . MET B 1 549 ? 14.266 -10.773 10.477 1 98.69 549 MET B O 1
ATOM 8828 N N . MET B 1 550 ? 12.562 -9.898 9.297 1 98.75 550 MET B N 1
ATOM 8829 C CA . MET B 1 550 ? 12.328 -11.078 8.477 1 98.75 550 MET B CA 1
ATOM 8830 C C . MET B 1 550 ? 13.055 -10.969 7.145 1 98.75 550 MET B C 1
ATOM 8832 O O . MET B 1 550 ? 13.648 -9.93 6.84 1 98.75 550 MET B O 1
ATOM 8836 N N . GLY B 1 551 ? 13.156 -12.016 6.41 1 98.56 551 GLY B N 1
ATOM 8837 C CA . GLY B 1 551 ? 13.742 -12.102 5.078 1 98.56 551 GLY B CA 1
ATOM 8838 C C . GLY B 1 551 ? 13.203 -13.266 4.266 1 98.56 551 GLY B C 1
ATOM 8839 O O . GLY B 1 551 ? 12.055 -13.664 4.43 1 98.56 551 GLY B O 1
ATOM 8840 N N . PHE B 1 552 ? 14.016 -13.727 3.322 1 98.81 552 PHE B N 1
ATOM 8841 C CA . PHE B 1 552 ? 13.578 -14.812 2.449 1 98.81 552 PHE B CA 1
ATOM 8842 C C . PHE B 1 552 ? 14.648 -15.891 2.355 1 98.81 552 PHE B C 1
ATOM 8844 O O . PHE B 1 552 ? 15.836 -15.594 2.307 1 98.81 552 PHE B O 1
ATOM 8851 N N . GLU B 1 553 ? 14.156 -17.047 2.355 1 98.69 553 GLU B N 1
ATOM 8852 C CA . GLU B 1 553 ? 14.945 -18.219 1.97 1 98.69 553 GLU B CA 1
ATOM 8853 C C . GLU B 1 553 ? 14.641 -18.641 0.535 1 98.69 553 GLU B C 1
ATOM 8855 O O . GLU B 1 553 ? 13.477 -18.844 0.175 1 98.69 553 GLU B O 1
ATOM 8860 N N . THR B 1 554 ? 15.664 -18.719 -0.314 1 98.62 554 THR B N 1
ATOM 8861 C CA . THR B 1 554 ? 15.469 -19.141 -1.695 1 98.62 554 THR B CA 1
ATOM 8862 C C . THR B 1 554 ? 15.18 -20.641 -1.763 1 98.62 554 THR B C 1
ATOM 8864 O O . THR B 1 554 ? 15.914 -21.453 -1.187 1 98.62 554 THR B O 1
ATOM 8867 N N . LEU B 1 555 ? 14.133 -20.953 -2.473 1 98.5 555 LEU B N 1
ATOM 8868 C CA . LEU B 1 555 ? 13.727 -22.359 -2.639 1 98.5 555 LEU B CA 1
ATOM 8869 C C . LEU B 1 555 ? 14.195 -22.906 -3.98 1 98.5 555 LEU B C 1
ATOM 8871 O O . LEU B 1 555 ? 14.523 -24.078 -4.09 1 98.5 555 LEU B O 1
ATOM 8875 N N . THR B 1 556 ? 14.242 -22.078 -4.973 1 98.75 556 THR B N 1
ATOM 8876 C CA . THR B 1 556 ? 14.539 -22.5 -6.34 1 98.75 556 THR B CA 1
ATOM 8877 C C . THR B 1 556 ? 16.047 -22.5 -6.594 1 98.75 556 THR B C 1
ATOM 8879 O O . THR B 1 556 ? 16.719 -21.5 -6.355 1 98.75 556 THR B O 1
ATOM 8882 N N . PHE B 1 557 ? 16.578 -23.578 -7.109 1 98.44 557 PHE B N 1
ATOM 8883 C CA . PHE B 1 557 ? 17.984 -23.688 -7.488 1 98.44 557 PHE B CA 1
ATOM 8884 C C . PHE B 1 557 ? 18.109 -24.047 -8.969 1 98.44 557 PHE B C 1
ATOM 8886 O O . PHE B 1 557 ? 17.875 -25.203 -9.352 1 98.44 557 PHE B O 1
ATOM 8893 N N . CYS B 1 558 ? 18.438 -23.172 -9.734 1 98.88 558 CYS B N 1
ATOM 8894 C CA . CYS B 1 558 ? 18.641 -23.281 -11.18 1 98.88 558 CYS B CA 1
ATOM 8895 C C . CYS B 1 558 ? 19.469 -22.109 -11.695 1 98.88 558 CYS B C 1
ATOM 8897 O O . CYS B 1 558 ? 19.234 -20.969 -11.312 1 98.88 558 CYS B O 1
ATOM 8899 N N . PRO B 1 559 ? 20.438 -22.359 -12.555 1 98.75 559 PRO B N 1
ATOM 8900 C CA . PRO B 1 559 ? 21.297 -21.25 -13.031 1 98.75 559 PRO B CA 1
ATOM 8901 C C . PRO B 1 559 ? 20.5 -20.141 -13.703 1 98.75 559 PRO B C 1
ATOM 8903 O O . PRO B 1 559 ? 19.5 -20.406 -14.383 1 98.75 559 PRO B O 1
ATOM 8906 N N . ILE B 1 560 ? 20.875 -18.938 -13.477 1 98.81 560 ILE B N 1
ATOM 8907 C CA . ILE B 1 560 ? 20.5 -17.766 -14.266 1 98.81 560 ILE B CA 1
ATOM 8908 C C . ILE B 1 560 ? 21.547 -17.516 -15.352 1 98.81 560 ILE B C 1
ATOM 8910 O O . ILE B 1 560 ? 22.75 -17.453 -15.055 1 98.81 560 ILE B O 1
ATOM 8914 N N . ASP B 1 561 ? 21.172 -17.484 -16.562 1 98.56 561 ASP B N 1
ATOM 8915 C CA . ASP B 1 561 ? 22.109 -17.547 -17.688 1 98.56 561 ASP B CA 1
ATOM 8916 C C . ASP B 1 561 ? 23.094 -16.391 -17.641 1 98.56 561 ASP B C 1
ATOM 8918 O O . ASP B 1 561 ? 22.719 -15.227 -17.844 1 98.56 561 ASP B O 1
ATOM 8922 N N . ARG B 1 562 ? 24.266 -16.656 -17.547 1 97.81 562 ARG B N 1
ATOM 8923 C CA . ARG B 1 562 ? 25.328 -15.672 -17.359 1 97.81 562 ARG B CA 1
ATOM 8924 C C . ARG B 1 562 ? 25.516 -14.844 -18.625 1 97.81 562 ARG B C 1
ATOM 8926 O O . ARG B 1 562 ? 25.953 -13.695 -18.562 1 97.81 562 ARG B O 1
ATOM 8933 N N . ARG B 1 563 ? 25.281 -15.344 -19.812 1 97.44 563 ARG B N 1
ATOM 8934 C CA . ARG B 1 563 ? 25.5 -14.672 -21.094 1 97.44 563 ARG B CA 1
ATOM 8935 C C . ARG B 1 563 ? 24.547 -13.484 -21.25 1 97.44 563 ARG B C 1
ATOM 8937 O O . ARG B 1 563 ? 24.766 -12.617 -22.094 1 97.44 563 ARG B O 1
ATOM 8944 N N . LEU B 1 564 ? 23.484 -13.445 -20.359 1 98.62 564 LEU B N 1
ATOM 8945 C CA . LEU B 1 564 ? 22.484 -12.383 -20.453 1 98.62 564 LEU B CA 1
ATOM 8946 C C . LEU B 1 564 ? 22.703 -11.352 -19.344 1 98.62 564 LEU B C 1
ATOM 8948 O O . LEU B 1 564 ? 21.859 -10.469 -19.141 1 98.62 564 LEU B O 1
ATOM 8952 N N . VAL B 1 565 ? 23.797 -11.414 -18.625 1 98.56 565 VAL B N 1
ATOM 8953 C CA . VAL B 1 565 ? 24.047 -10.508 -17.5 1 98.56 565 VAL B CA 1
ATOM 8954 C C . VAL B 1 565 ? 25.109 -9.484 -17.891 1 98.56 565 VAL B C 1
ATOM 8956 O O . VAL B 1 565 ? 26.219 -9.844 -18.297 1 98.56 565 VAL B O 1
ATOM 8959 N N . ASP B 1 566 ? 24.734 -8.258 -17.891 1 98.12 566 ASP B N 1
ATOM 8960 C CA . ASP B 1 566 ? 25.703 -7.168 -17.969 1 98.12 566 ASP B CA 1
ATOM 8961 C C . ASP B 1 566 ? 26.219 -6.789 -16.578 1 98.12 566 ASP B C 1
ATOM 8963 O O . ASP B 1 566 ? 25.609 -5.973 -15.891 1 98.12 566 ASP B O 1
ATOM 8967 N N . LYS B 1 567 ? 27.328 -7.273 -16.203 1 96.25 567 LYS B N 1
ATOM 8968 C CA . LYS B 1 567 ? 27.875 -7.102 -14.859 1 96.25 567 LYS B CA 1
ATOM 8969 C C . LYS B 1 567 ? 28.109 -5.625 -14.547 1 96.25 567 LYS B C 1
ATOM 8971 O O . LYS B 1 567 ? 28.094 -5.227 -13.383 1 96.25 567 LYS B O 1
ATOM 8976 N N . ALA B 1 568 ? 28.266 -4.785 -15.539 1 96.06 568 ALA B N 1
ATOM 8977 C CA . ALA B 1 568 ? 28.531 -3.361 -15.328 1 96.06 568 ALA B CA 1
ATOM 8978 C C . ALA B 1 568 ? 27.312 -2.666 -14.734 1 96.06 568 ALA B C 1
ATOM 8980 O O . ALA B 1 568 ? 27.422 -1.594 -14.133 1 96.06 568 ALA B O 1
ATOM 8981 N N . LEU B 1 569 ? 26.156 -3.268 -14.906 1 96.88 569 LEU B N 1
ATOM 8982 C CA . LEU B 1 569 ? 24.922 -2.684 -14.398 1 96.88 569 LEU B CA 1
ATOM 8983 C C . LEU B 1 569 ? 24.656 -3.115 -12.961 1 96.88 569 LEU B C 1
ATOM 8985 O O . LEU B 1 569 ? 23.812 -2.545 -12.273 1 96.88 569 LEU B O 1
ATOM 8989 N N . LEU B 1 570 ? 25.391 -4.109 -12.477 1 97.62 570 LEU B N 1
ATOM 8990 C CA . LEU B 1 570 ? 25.172 -4.637 -11.133 1 97.62 570 LEU B CA 1
ATOM 8991 C C . LEU B 1 570 ? 26.094 -3.951 -10.133 1 97.62 570 LEU B C 1
ATOM 8993 O O . LEU B 1 570 ? 27.25 -3.645 -10.445 1 97.62 570 LEU B O 1
ATOM 8997 N N . THR B 1 571 ? 25.641 -3.693 -8.938 1 95.69 571 THR B N 1
ATOM 8998 C CA . THR B 1 571 ? 26.516 -3.324 -7.828 1 95.69 571 THR B CA 1
ATOM 8999 C C . THR B 1 571 ? 27.328 -4.523 -7.359 1 95.69 571 THR B C 1
ATOM 9001 O O . THR B 1 571 ? 27.062 -5.656 -7.754 1 95.69 571 THR B O 1
ATOM 9004 N N . GLN B 1 572 ? 28.281 -4.301 -6.52 1 94.88 572 GLN B N 1
ATOM 9005 C CA . GLN B 1 572 ? 29.078 -5.402 -5.988 1 94.88 572 GLN B CA 1
ATOM 9006 C C . GLN B 1 572 ? 28.219 -6.348 -5.152 1 94.88 572 GLN B C 1
ATOM 9008 O O . GLN B 1 572 ? 28.391 -7.566 -5.215 1 94.88 572 GLN B O 1
ATOM 9013 N N . GLU B 1 573 ? 27.328 -5.793 -4.375 1 95.56 573 GLU B N 1
ATOM 9014 C CA . GLU B 1 573 ? 26.438 -6.613 -3.555 1 95.56 573 GLU B CA 1
ATOM 9015 C C . GLU B 1 573 ? 25.578 -7.523 -4.422 1 95.56 573 GLU B C 1
ATOM 9017 O O . GLU B 1 573 ? 25.359 -8.688 -4.082 1 95.56 573 GLU B O 1
ATOM 9022 N N . GLU B 1 574 ? 25.094 -7 -5.531 1 97.94 574 GLU B N 1
ATOM 9023 C CA . GLU B 1 574 ? 24.266 -7.773 -6.453 1 97.94 574 GLU B CA 1
ATOM 9024 C C . GLU B 1 574 ? 25.078 -8.883 -7.121 1 97.94 574 GLU B C 1
ATOM 9026 O O . GLU B 1 574 ? 24.594 -10.008 -7.254 1 97.94 574 GLU B O 1
ATOM 9031 N N . LEU B 1 575 ? 26.234 -8.531 -7.523 1 98 575 LEU B N 1
ATOM 9032 C CA . LEU B 1 575 ? 27.125 -9.516 -8.141 1 98 575 LEU B CA 1
ATOM 9033 C C . LEU B 1 575 ? 27.484 -10.617 -7.156 1 98 575 LEU B C 1
ATOM 9035 O O . LEU B 1 575 ? 27.531 -11.797 -7.52 1 98 575 LEU B O 1
ATOM 9039 N N . ASP B 1 576 ? 27.766 -10.242 -5.918 1 98.06 576 ASP B N 1
ATOM 9040 C CA . ASP B 1 576 ? 28.078 -11.219 -4.875 1 98.06 576 ASP B CA 1
ATOM 9041 C C . ASP B 1 576 ? 26.891 -12.156 -4.637 1 98.06 576 ASP B C 1
ATOM 9043 O O . ASP B 1 576 ? 27.078 -13.359 -4.43 1 98.06 576 ASP B O 1
ATOM 9047 N N . TRP B 1 577 ? 25.734 -11.602 -4.629 1 98.44 577 TRP B N 1
ATOM 9048 C CA . TRP B 1 577 ? 24.562 -12.438 -4.453 1 98.44 577 TRP B CA 1
ATOM 9049 C C . TRP B 1 577 ? 24.453 -13.469 -5.574 1 98.44 577 TRP B C 1
ATOM 9051 O O . TRP B 1 577 ? 24.203 -14.648 -5.316 1 98.44 577 TRP B O 1
ATOM 9061 N N . LEU B 1 578 ? 24.594 -13.016 -6.855 1 98.69 578 LEU B N 1
ATOM 9062 C CA . LEU B 1 578 ? 24.484 -13.906 -8 1 98.69 578 LEU B CA 1
ATOM 9063 C C . LEU B 1 578 ? 25.516 -15.023 -7.918 1 98.69 578 LEU B C 1
ATOM 9065 O O . LEU B 1 578 ? 25.203 -16.188 -8.141 1 98.69 578 LEU B O 1
ATOM 9069 N N . ASN B 1 579 ? 26.75 -14.672 -7.547 1 98.69 579 ASN B N 1
ATOM 9070 C CA . ASN B 1 579 ? 27.812 -15.656 -7.41 1 98.69 579 ASN B CA 1
ATOM 9071 C C . ASN B 1 579 ? 27.516 -16.656 -6.297 1 98.69 579 ASN B C 1
ATOM 9073 O O . ASN B 1 579 ? 27.734 -17.859 -6.461 1 98.69 579 ASN B O 1
ATOM 9077 N N . THR B 1 580 ? 27.047 -16.141 -5.18 1 98.69 580 THR B N 1
ATOM 9078 C CA . THR B 1 580 ? 26.719 -17 -4.051 1 98.69 580 THR B CA 1
ATOM 9079 C C . THR B 1 580 ? 25.547 -17.922 -4.406 1 98.69 580 THR B C 1
ATOM 9081 O O . THR B 1 580 ? 25.562 -19.109 -4.059 1 98.69 580 THR B O 1
ATOM 9084 N N . TYR B 1 581 ? 24.578 -17.359 -5.027 1 98.75 581 TYR B N 1
ATOM 9085 C CA . TYR B 1 581 ? 23.438 -18.141 -5.477 1 98.75 581 TYR B CA 1
ATOM 9086 C C . TYR B 1 581 ? 23.875 -19.281 -6.395 1 98.75 581 TYR B C 1
ATOM 9088 O O . TYR B 1 581 ? 23.5 -20.438 -6.199 1 98.75 581 TYR B O 1
ATOM 9096 N N . HIS B 1 582 ? 24.656 -18.984 -7.418 1 98.81 582 HIS B N 1
ATOM 9097 C CA . HIS B 1 582 ? 25.172 -19.984 -8.367 1 98.81 582 HIS B CA 1
ATOM 9098 C C . HIS B 1 582 ? 26 -21.031 -7.652 1 98.81 582 HIS B C 1
ATOM 9100 O O . HIS B 1 582 ? 25.938 -22.219 -7.996 1 98.81 582 HIS B O 1
ATOM 9106 N N . ALA B 1 583 ? 26.75 -20.594 -6.684 1 98.75 583 ALA B N 1
ATOM 9107 C CA . ALA B 1 583 ? 27.531 -21.562 -5.898 1 98.75 583 ALA B CA 1
ATOM 9108 C C . ALA B 1 583 ? 26.625 -22.531 -5.164 1 98.75 583 ALA B C 1
ATOM 9110 O O . ALA B 1 583 ? 26.906 -23.734 -5.094 1 98.75 583 ALA B O 1
ATOM 9111 N N . LYS B 1 584 ? 25.578 -22.016 -4.59 1 98.62 584 LYS B N 1
ATOM 9112 C CA . LYS B 1 584 ? 24.625 -22.875 -3.891 1 98.62 584 LYS B CA 1
ATOM 9113 C C . LYS B 1 584 ? 23.938 -23.828 -4.855 1 98.62 584 LYS B C 1
ATOM 9115 O O . LYS B 1 584 ? 23.688 -24.984 -4.512 1 98.62 584 LYS B O 1
ATOM 9120 N N . VAL B 1 585 ? 23.594 -23.312 -6.059 1 98.81 585 VAL B N 1
ATOM 9121 C CA . VAL B 1 585 ? 22.984 -24.156 -7.086 1 98.81 585 VAL B CA 1
ATOM 9122 C C . VAL B 1 585 ? 23.906 -25.328 -7.398 1 98.81 585 VAL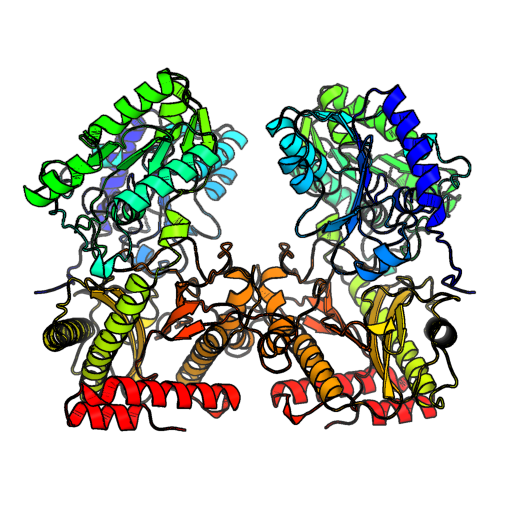 B C 1
ATOM 9124 O O . VAL B 1 585 ? 23.469 -26.484 -7.418 1 98.81 585 VAL B O 1
ATOM 9127 N N . ARG B 1 586 ? 25.125 -25.016 -7.637 1 98.44 586 ARG B N 1
ATOM 9128 C CA . ARG B 1 586 ? 26.109 -26.047 -7.949 1 98.44 586 ARG B CA 1
ATOM 9129 C C . ARG B 1 586 ? 26.25 -27.047 -6.805 1 98.44 586 ARG B C 1
ATOM 9131 O O . ARG B 1 586 ? 26.234 -28.266 -7.027 1 98.44 586 ARG B O 1
ATOM 9138 N N . ALA B 1 587 ? 26.359 -26.531 -5.598 1 98.31 587 ALA B N 1
ATOM 9139 C CA . ALA B 1 587 ? 26.562 -27.375 -4.422 1 98.31 587 ALA B CA 1
ATOM 9140 C C . ALA B 1 587 ? 25.359 -28.297 -4.207 1 98.31 587 ALA B C 1
ATOM 9142 O O . ALA B 1 587 ? 25.531 -29.469 -3.844 1 98.31 587 ALA B O 1
ATOM 9143 N N . LYS B 1 588 ? 24.203 -27.797 -4.422 1 98 588 LYS B N 1
ATOM 9144 C CA . LYS B 1 588 ? 22.984 -28.516 -4.117 1 98 588 LYS B CA 1
ATOM 9145 C C . LYS B 1 588 ? 22.688 -29.578 -5.18 1 98 588 LYS B C 1
ATOM 9147 O O . LYS B 1 588 ? 22.141 -30.641 -4.871 1 98 588 LYS B O 1
ATOM 9152 N N . LEU B 1 589 ? 23.062 -29.312 -6.473 1 98.62 589 LEU B N 1
ATOM 9153 C CA . LEU B 1 589 ? 22.5 -30.125 -7.551 1 98.62 589 LEU B CA 1
ATOM 9154 C C . LEU B 1 589 ? 23.562 -31.062 -8.125 1 98.62 589 LEU B C 1
ATOM 9156 O O . LEU B 1 589 ? 23.234 -32.062 -8.742 1 98.62 589 LEU B O 1
ATOM 9160 N N . SER B 1 590 ? 24.844 -30.781 -8.008 1 98.38 590 SER B N 1
ATOM 9161 C CA . SER B 1 590 ? 25.922 -31.469 -8.719 1 98.38 590 SER B CA 1
ATOM 9162 C C . SER B 1 590 ? 25.891 -32.969 -8.453 1 98.38 590 SER B C 1
ATOM 9164 O O . SER B 1 590 ? 26.141 -33.75 -9.359 1 98.38 590 SER B O 1
ATOM 9166 N N . GLY B 1 591 ? 25.594 -33.375 -7.281 1 97.81 591 GLY B N 1
ATOM 9167 C CA . GLY B 1 591 ? 25.641 -34.75 -6.891 1 97.81 591 GLY B CA 1
ATOM 9168 C C . GLY B 1 591 ? 24.578 -35.625 -7.543 1 97.81 591 GLY B C 1
ATOM 9169 O O . GLY B 1 591 ? 24.656 -36.844 -7.543 1 97.81 591 GLY B O 1
ATOM 9170 N N . HIS B 1 592 ? 23.578 -35 -8.156 1 97.94 592 HIS B N 1
ATOM 9171 C CA . HIS B 1 592 ? 22.453 -35.719 -8.727 1 97.94 592 HIS B CA 1
ATOM 9172 C C . HIS B 1 592 ? 22.516 -35.719 -10.25 1 97.94 592 HIS B C 1
ATOM 9174 O O . HIS B 1 592 ? 21.594 -36.188 -10.914 1 97.94 592 HIS B O 1
ATOM 9180 N N . LEU B 1 593 ? 23.594 -35.219 -10.828 1 98.25 593 LEU B N 1
ATOM 9181 C CA . LEU B 1 593 ? 23.672 -35.031 -12.273 1 98.25 593 LEU B CA 1
ATOM 9182 C C . LEU B 1 593 ? 24.672 -35.969 -12.898 1 98.25 593 LEU B C 1
ATOM 9184 O O . LEU B 1 593 ? 25.609 -36.438 -12.227 1 98.25 593 LEU B O 1
ATOM 9188 N N . GLY B 1 594 ? 24.453 -36.312 -14.211 1 97.31 594 GLY B N 1
ATOM 9189 C CA . GLY B 1 594 ? 25.469 -37 -14.984 1 97.31 594 GLY B CA 1
ATOM 9190 C C . GLY B 1 594 ? 26.688 -36.125 -15.258 1 97.31 594 GLY B C 1
ATOM 9191 O O . GLY B 1 594 ? 26.656 -34.906 -15.047 1 97.31 594 GLY B O 1
ATOM 9192 N N . ASP B 1 595 ? 27.719 -36.688 -15.766 1 97.56 595 ASP B N 1
ATOM 9193 C CA . ASP B 1 595 ? 29 -36 -15.945 1 97.56 595 ASP B CA 1
ATOM 9194 C C . ASP B 1 595 ? 28.844 -34.812 -16.891 1 97.56 595 ASP B C 1
ATOM 9196 O O . ASP B 1 595 ? 29.328 -33.719 -16.594 1 97.56 595 ASP B O 1
ATOM 9200 N N . ALA B 1 596 ? 28.234 -34.969 -17.969 1 97.62 596 ALA B N 1
ATOM 9201 C CA . ALA B 1 596 ? 28.078 -33.906 -18.953 1 97.62 596 ALA B CA 1
ATOM 9202 C C . ALA B 1 596 ? 27.281 -32.75 -18.375 1 97.62 596 ALA B C 1
ATOM 9204 O O . ALA B 1 596 ? 27.641 -31.578 -18.562 1 97.62 596 ALA B O 1
ATOM 9205 N N . GLU B 1 597 ? 26.172 -33.062 -17.734 1 98.12 597 GLU B N 1
ATOM 9206 C CA . GLU B 1 597 ? 25.312 -32.031 -17.156 1 98.12 597 GLU B CA 1
ATOM 9207 C C . GLU B 1 597 ? 26.016 -31.344 -15.992 1 98.12 597 GLU B C 1
ATOM 9209 O O . GLU B 1 597 ? 25.812 -30.141 -15.773 1 98.12 597 GLU B O 1
ATOM 9214 N N . ARG B 1 598 ? 26.781 -32.094 -15.219 1 98.31 598 ARG B N 1
ATOM 9215 C CA . ARG B 1 598 ? 27.562 -31.5 -14.125 1 98.31 598 ARG B CA 1
ATOM 9216 C C . ARG B 1 598 ? 28.562 -30.469 -14.656 1 98.31 598 ARG B C 1
ATOM 9218 O O . ARG B 1 598 ? 28.719 -29.391 -14.086 1 98.31 598 ARG B O 1
ATOM 9225 N N . LYS B 1 599 ? 29.281 -30.828 -15.734 1 98.38 599 LYS B N 1
ATOM 9226 C CA . LYS B 1 599 ? 30.234 -29.906 -16.359 1 98.38 599 LYS B CA 1
ATOM 9227 C C . LYS B 1 599 ? 29.531 -28.656 -16.891 1 98.38 599 LYS B C 1
ATOM 9229 O O . LYS B 1 599 ? 30.047 -27.547 -16.766 1 98.38 599 LYS B O 1
ATOM 9234 N N . TRP B 1 600 ? 28.422 -28.891 -17.484 1 98.5 600 TRP B N 1
ATOM 9235 C CA . TRP B 1 600 ? 27.625 -27.766 -17.969 1 98.5 600 TRP B CA 1
ATOM 9236 C C . TRP B 1 600 ? 27.219 -26.844 -16.828 1 98.5 600 TRP B C 1
ATOM 9238 O O . TRP B 1 600 ? 27.312 -25.625 -16.938 1 98.5 600 TRP B O 1
ATOM 9248 N N . LEU B 1 601 ? 26.734 -27.453 -15.719 1 98.75 601 LEU B N 1
ATOM 9249 C CA . LEU B 1 601 ? 26.328 -26.688 -14.547 1 98.75 601 LEU B CA 1
ATOM 9250 C C . LEU B 1 601 ? 27.484 -25.859 -14 1 98.75 601 LEU B C 1
ATOM 9252 O O . LEU B 1 601 ? 27.281 -24.703 -13.602 1 98.75 601 LEU B O 1
ATOM 9256 N N . GLU B 1 602 ? 28.688 -26.453 -13.945 1 98.56 602 GLU B N 1
ATOM 9257 C CA . GLU B 1 602 ? 29.875 -25.734 -13.469 1 98.56 602 GLU B CA 1
ATOM 9258 C C . GLU B 1 602 ? 30.141 -24.484 -14.305 1 98.56 602 GLU B C 1
ATOM 9260 O O . GLU B 1 602 ? 30.422 -23.422 -13.766 1 98.56 602 GLU B O 1
ATOM 9265 N N . ALA B 1 603 ? 30.031 -24.625 -15.562 1 98.38 603 ALA B N 1
ATOM 9266 C CA . ALA B 1 603 ? 30.25 -23.5 -16.453 1 98.38 603 ALA B CA 1
ATOM 9267 C C . ALA B 1 603 ? 29.141 -22.453 -16.297 1 98.38 603 ALA B C 1
ATOM 9269 O O . ALA B 1 603 ? 29.422 -21.25 -16.281 1 98.38 603 ALA B O 1
ATOM 9270 N N . ALA B 1 604 ? 27.891 -22.953 -16.188 1 98.44 604 ALA B N 1
ATOM 9271 C CA . ALA B 1 604 ? 26.719 -22.078 -16.125 1 98.44 604 ALA B CA 1
ATOM 9272 C C . ALA B 1 604 ? 26.703 -21.297 -14.812 1 98.44 604 ALA B C 1
ATOM 9274 O O . ALA B 1 604 ? 26.031 -20.266 -14.711 1 98.44 604 ALA B O 1
ATOM 9275 N N . THR B 1 605 ? 27.406 -21.781 -13.789 1 98.56 605 THR B N 1
ATOM 9276 C CA . THR B 1 605 ? 27.344 -21.156 -12.469 1 98.56 605 THR B CA 1
ATOM 9277 C C . THR B 1 605 ? 28.703 -20.594 -12.086 1 98.56 605 THR B C 1
ATOM 9279 O O . THR B 1 605 ? 28.969 -20.312 -10.906 1 98.56 605 THR B O 1
ATOM 9282 N N . ALA B 1 606 ? 29.641 -20.469 -13.047 1 98.19 606 ALA B N 1
ATOM 9283 C CA . ALA B 1 606 ? 30.953 -19.922 -12.766 1 98.19 606 ALA B CA 1
ATOM 9284 C C . ALA B 1 606 ? 30.859 -18.5 -12.258 1 98.19 606 ALA B C 1
ATOM 9286 O O . ALA B 1 606 ? 30.031 -17.719 -12.727 1 98.19 606 ALA B O 1
ATOM 9287 N N . PRO B 1 607 ? 31.656 -18.141 -11.273 1 97.25 607 PRO B N 1
ATOM 9288 C CA . PRO B 1 607 ? 31.609 -16.766 -10.758 1 97.25 607 PRO B CA 1
ATOM 9289 C C . PRO B 1 607 ? 32.062 -15.727 -11.781 1 97.25 607 PRO B C 1
ATOM 9291 O O . PRO B 1 607 ? 32.844 -16.047 -12.68 1 97.25 607 PRO B O 1
ATOM 9294 N N . PHE B 1 608 ? 31.5 -14.578 -11.719 1 96 608 PHE B N 1
ATOM 9295 C CA . PHE B 1 608 ? 31.953 -13.445 -12.523 1 96 608 PHE B CA 1
ATOM 9296 C C . PHE B 1 608 ? 33.25 -12.883 -11.992 1 96 608 PHE B C 1
ATOM 9298 O O . PHE B 1 608 ? 33.531 -12.93 -10.781 1 96 608 PHE B O 1
#

Organism: Brucella abortus (strain 2308) (NCBI:txid359391)

Secondary structure (DSSP, 8-state):
--SS-------GGGHHHHHHHHHHHHHHHT-SEEEEES--TT--SS--GGG-HHHHHH----SS-EEEEESS-EEEEE-GGGHHHHHHHS-TTT-EEEETTTS-HHHHHHHH-TT-EEEE-TTSSBHHHHHHHHHHHHTTT-EEEE-SS-HHHHH-TTPPPPP-PPPEE--HHHHSS-HHHHHHHHHHHHHHHT-SEEEE--HHHHHHHHTEE--SBTTB-----EEEEESSS--EEE--GGG--HHHHHHHHTTSEEE-GGGHHHHHHHHHHTT-EEEE-TTTSBHHHHHHHHHTT-EEEE---TTHHHHHS--HHHHHHHHHHHHHHHHHHHHHHHHHHHSPTTS-BHHHHHHHHHHHHHHHHHHTT----EESS--EEEEGGGGGSTT----TTT--B--TTEEEEEEE-EEETTEE--EEEEEEES---HHHHHHHHHHHHHHHHHHT--B-TT-BGGGTTHHHHHHHHTTT---SS-SEEE--SSS-SSEEEEEESTT--SBP-TT-EEEE--EEEETTTEEEE-BEEEEEPPPEEPTT-SSEEB-EEE----PPPGGG--GGGS-HHHHHHHHHHHHHHHHHHGGGS-HHHHHHHHHHT---/--SS-------GGGHHHHHHHHHHHHHHHT-SEEEEES--TT--SS--GGG-HHHHHH----SS-EEEEESS-EEEEE-GGGHHHHHHHS-TTT-EEEETTTS-HHHHHHHH-TT-EEEE-TTSSBHHHHHHHHHHHHTTT-EEEE-SS-HHHHH-TTPPPPP-PPPEE--HHHHSS-HHHHHHHHHHHHHHHT-SEEEE--HHHHHHHHTEE--SBTTB-----EEEEESSS--EEE--GGG--HHHHHHHHTTSEEE-GGGHHHHHHHHHHTT-EEEE-TTTSBHHHHHHHHHTT-EEEE---TTHHHHHS--HHHHHHHHHHHHHHHHHHHHHHHHHHHSPTTS-BHHHHHHHHHHHHHHHHHHTT----EESS--EEEEGGGGGSTT----TTT--B--TTEEEEEEE-EEETTEE--EEEEEEES---HHHHHHHHHHHHHHHHHHT--B-TT-BGGGTTHHHHHHHHTTT---SS-SEEE--SSS-SSEEEEEESTT--SBP-TT-EEEE--EEEETTTEEEE-BEEEEEPPPEEPTT-SSEEB-EEE----PPPGGG--GGGS-HHHHHHHHHHHHHHHHHHGGGS-HHHHHHHHHHT---